Protein 7AKV (pdb70)

GO terms:
  GO:0001869 negative regulation of complement activation, lectin pathway (P, IDA)
  GO:0004867 serine-type endopeptidase inhibitor activity (F, IDA)
  GO:0005576 extracellular region (C, EXP)
  GO:0005515 protein binding (F, IPI)
  GO:0008015 blood circulation (P, TAS)
  GO:0005576 extracellular region (C, TAS)
  GO:0005788 endoplasmic reticulum lumen (C, TAS)
  GO:0031093 platelet alpha granule lumen (C, TAS)
  GO:0031012 extracellular matrix (C, HDA)
  GO:0070062 extracellular exosome (C, HDA)
  GO:0072562 blood microparticle (C, HDA)
  GO:0005576 extracellular region (C, HDA)

Secondary structure (P-SEA, 3-state):
cccccccccccccccccaaaaaaaaaaaaaaaaaaaaaaccccccccccaaaaaaaaaaaaaacccaaaaaaaaaacccccccaaaaaaaaaccccbbbbbbbbbcccbbbbaaaaaaaaacccccbbbbccccaaaaaaaaaaaaaaaccccccccccccccccccccbbbbbccccccccccccbbbbbbbccccccbbbbbbbccccccccccccccbbbbbbbbccbbbbbbbbcccccccaaaaaaaccaaaaaaaaaaaaaccccccbbbbcbbbbbbbbcaaaaaaaacccccccccccccccccccccccbbbbbbbbbbcccccccccccccccccccbbbbbccbbbbbbbccccccccccccccccc/cccbbbbbcccccccccccccccccccbbbbbccccccccccccccccbbbbbcbbbcccccccccccbbbbcccccbbbbbbcccccccccccccccccccbbbbbbcccbbbbbccccccbbbcccbbbbbcccbbbbbcccccccccccbbbbbbccbbbbbbcccccccccccccbbbbccccccccccccccbbbccccbbbbbccccccccccccccbbbccbbbbbbccccccccccccccbbbcccbbbbccbbbbbbbccccccbbbccbbbbbccccccccccccccbbbcccbbbbcccccccccccccccccccbbbbcccccccccccccccccccccccccccccbbbccbbbbcccccccccbbbbbbccbbbbcccccccccccccccccccccccccccccccc

InterPro domains:
  IPR000215 Serpin family [PTHR11461] (145-498)
  IPR023795 Serpin, conserved site [PS00284] (471-481)
  IPR023796 Serpin domain [PF00079] (146-498)
  IPR023796 Serpin domain [SM00093] (151-498)
  IPR036186 Serpin superfamily [SSF56574] (127-498)
  IPR042178 Serpin superfamily, domain 1 [G3DSA:3.30.497.10] (152-439)
  IPR042185 Serpin superfamily, domain 2 [G3DSA:2.30.39.10] (287-498)

Sequence (799 aa):
FCPGPVTLCSDLESHSTEAVLGDALVDFSLKLYHAFSAMKKVETNMAFSPFSIASLLTQVLLGAGENTKTNLESILSYPKDFTCVHQALKGFTTKGVTSVSQIFHSPDLAIRDTFVNASRTLYSSSPRVLSNNSDANLELINTWVAKNTNNKISRLLDSLPSDTRLVLLNAIYLSAKWKTTFDPKKTRMEPFHFKNSVIKVPMMNSKKYPVAHFIDQTLKAKVGQLQLSHNLSLVILVPQNLKHRLEDMEQALSPSVFKAIMEKLEMSKFQPTLLTLPRIKVTTSQDMLSIMEKLEFFDFSYDLNLCGLTEDPDLQVSAMQHQTVLELTETGVEAAAASAISVARTLLVFEVQQPFLFVLWDQQHKFPVFMGRVYDPRGDVAIATTKASEHGINVTGRTAEVRVTGGTIRTSGNQAQGLRVGTENVASVFLQNLIIETSGTGALGVSVHEPQGGGGTRLSMSGTTVRTRGDDSFALQLSGPASATLNDVALETAGQQAPAVVLWQGAQLNAQGLVVQVNGAGVSAIHAQDAGSFTLSGSDITARGLEVVGIYVQEGMQGTLTGTRVTTQGDTAPALQVEDAGTHVSMNGGALSTSGANSPAAWLLAGGSAQFRDTVLRTVGEASHGVDVAAHSEVELAHAQVRADGQGAHGLVVTRSSAMVRAGSLVESTGDGAAALLESGHLTVDGSVVHGHGAAGLEVDGESNVSLLNGARLSSDQPTAIRLIDPRSVLNLDIKDRAQLLGDIAPEAQQPEQARVRVALADGGTWAGRTDGVHTVRLLDRGVWTVTGDSRVAEVKLE

Structure (mmCIF, N/CA/C/O backbone):
data_7AKV
#
_entry.id   7AKV
#
_cell.length_a   1.00
_cell.length_b   1.00
_cell.length_c   1.00
_cell.angle_alpha   90.00
_cell.angle_beta   90.00
_cell.angle_gamma   90.00
#
_symmetry.space_group_name_H-M   'P 1'
#
loop_
_entity.id
_entity.type
_entity.pdbx_description
1 polymer 'Plasma protease C1 inhibitor'
2 polymer Vag8
#
loop_
_atom_site.group_PDB
_atom_site.id
_atom_site.type_symbol
_atom_site.label_atom_id
_atom_site.label_alt_id
_atom_site.label_comp_id
_atom_site.label_asym_id
_atom_site.label_entity_id
_atom_site.label_seq_id
_atom_site.pdbx_PDB_ins_code
_atom_site.Cartn_x
_atom_site.Cartn_y
_atom_site.Cartn_z
_atom_site.occupancy
_atom_site.B_iso_or_equiv
_atom_site.auth_seq_id
_atom_site.auth_comp_id
_atom_site.auth_asym_id
_atom_site.auth_atom_id
_atom_site.pdbx_PDB_model_num
ATOM 1 N N . PHE A 1 25 ? 130.79726 96.43524 93.60458 1.000 156.86753 122 PHE A N 1
ATOM 2 C CA . PHE A 1 25 ? 130.17726 97.74624 93.75158 1.000 156.86753 122 PHE A CA 1
ATOM 3 C C . PHE A 1 25 ? 131.06626 98.75824 94.46158 1.000 156.86753 122 PHE A C 1
ATOM 4 O O . PHE A 1 25 ? 131.80326 98.42324 95.38758 1.000 156.86753 122 PHE A O 1
ATOM 12 N N . CYS A 1 26 ? 130.98226 100.00324 94.00858 1.000 159.61270 123 CYS A N 1
ATOM 13 C CA . CYS A 1 26 ? 131.50626 101.16624 94.70058 1.000 159.61270 123 CYS A CA 1
ATOM 14 C C . CYS A 1 26 ? 130.45226 102.26024 94.67758 1.000 159.61270 123 CYS A C 1
ATOM 15 O O . CYS A 1 26 ? 129.68826 102.36524 93.71258 1.000 159.61270 123 CYS A O 1
ATOM 18 N N . PRO A 1 27 ? 130.37626 103.08124 95.73058 1.000 158.64988 124 PRO A N 1
ATOM 19 C CA . PRO A 1 27 ? 129.38126 104.16124 95.75658 1.000 158.64988 124 PRO A CA 1
ATOM 20 C C . PRO A 1 27 ? 129.26926 104.89524 94.43058 1.000 158.64988 124 PRO A C 1
ATOM 21 O O . PRO A 1 27 ? 130.27926 105.19724 93.78858 1.000 158.64988 124 PRO A O 1
ATOM 25 N N . GLY A 1 28 ? 128.03926 105.17324 94.00958 1.000 160.52423 125 GLY A N 1
ATOM 26 C CA . GLY A 1 28 ? 127.79826 105.82524 92.74758 1.000 160.52423 125 GLY A CA 1
ATOM 27 C C . GLY A 1 28 ? 128.14926 107.29524 92.79458 1.000 160.52423 125 GLY A C 1
ATOM 28 O O . GLY A 1 28 ? 128.33926 107.87824 93.86658 1.000 160.52423 125 GLY A O 1
ATOM 29 N N . PRO A 1 29 ? 128.24926 107.92524 91.62558 1.000 163.13457 126 PRO A N 1
ATOM 30 C CA . PRO A 1 29 ? 128.51226 109.36624 91.59758 1.000 163.13457 126 PRO A CA 1
ATOM 31 C C . PRO A 1 29 ? 127.44526 110.11424 92.37958 1.000 163.13457 126 PRO A C 1
ATOM 32 O O . PRO A 1 29 ? 126.25326 109.81924 92.27958 1.000 163.13457 126 PRO A O 1
ATOM 36 N N . VAL A 1 30 ? 127.89026 111.09524 93.16658 1.000 163.02556 127 VAL A N 1
ATOM 37 C CA . VAL A 1 30 ? 126.97126 111.80824 94.03958 1.000 163.02556 127 VAL A CA 1
ATOM 38 C C . VAL A 1 30 ? 125.93826 112.56424 93.21158 1.000 163.02556 127 VAL A C 1
ATOM 39 O O . VAL A 1 30 ? 126.20426 113.00224 92.08558 1.000 163.02556 127 VAL A O 1
ATOM 43 N N . THR A 1 31 ? 124.74526 112.71024 93.77658 1.000 169.97707 128 THR A N 1
ATOM 44 C CA . THR A 1 31 ? 123.67526 113.48724 93.17158 1.000 169.97707 128 THR A CA 1
ATOM 45 C C . THR A 1 31 ? 123.54426 114.80924 93.91058 1.000 169.97707 128 THR A C 1
ATOM 46 O O . THR A 1 31 ? 123.44226 114.83024 95.14158 1.000 169.97707 128 THR A O 1
ATOM 50 N N . LEU A 1 32 ? 123.54826 115.90624 93.16158 1.000 169.71891 129 LEU A N 1
ATOM 51 C CA . LEU A 1 32 ? 123.39226 117.23124 93.75358 1.000 169.71891 129 LEU A CA 1
ATOM 52 C C . LEU A 1 32 ? 121.95726 117.36924 94.23858 1.000 169.71891 129 LEU A C 1
ATOM 53 O O . LEU A 1 32 ? 121.04426 117.63824 93.45558 1.000 169.71891 129 LEU A O 1
ATOM 58 N N . CYS A 1 33 ? 121.75226 117.18224 95.53858 1.000 171.64359 130 CYS A N 1
ATOM 59 C CA . CYS A 1 33 ? 120.40526 117.20724 96.08658 1.000 171.64359 130 CYS A CA 1
ATOM 60 C C . CYS A 1 33 ? 119.76826 118.57524 95.88058 1.000 171.64359 130 CYS A C 1
ATOM 61 O O . CYS A 1 33 ? 120.45126 119.59924 95.78858 1.000 171.64359 130 CYS A O 1
ATOM 64 N N . SER A 1 34 ? 118.44026 118.58324 95.81058 1.000 170.09258 131 SER A N 1
ATOM 65 C CA . SER A 1 34 ? 117.71026 119.82324 95.60558 1.000 170.09258 131 SER A CA 1
ATOM 66 C C . SER A 1 34 ? 117.96526 120.79024 96.75558 1.000 170.09258 131 SER A C 1
ATOM 67 O O . SER A 1 34 ? 118.15326 120.38924 97.90758 1.000 170.09258 131 SER A O 1
ATOM 70 N N . ASP A 1 35 ? 117.96626 122.08424 96.42858 1.000 166.41709 132 ASP A N 1
ATOM 71 C CA . ASP A 1 35 ? 118.18726 123.12324 97.42658 1.000 166.41709 132 ASP A CA 1
ATOM 72 C C . ASP A 1 35 ? 117.17826 123.05724 98.56758 1.000 166.41709 132 ASP A C 1
ATOM 73 O O . ASP A 1 35 ? 117.36426 123.74224 99.57958 1.000 166.41709 132 ASP A O 1
ATOM 78 N N . LEU A 1 36 ? 116.12226 122.25024 98.43558 1.000 161.47021 133 LEU A N 1
ATOM 79 C CA . LEU A 1 36 ? 115.15426 122.10224 99.51658 1.000 161.47021 133 LEU A CA 1
ATOM 80 C C . LEU A 1 36 ? 115.83726 121.70724 100.81858 1.000 161.47021 133 LEU A C 1
ATOM 81 O O . LEU A 1 36 ? 115.72226 122.40224 101.83358 1.000 161.47021 133 LEU A O 1
ATOM 86 N N . GLU A 1 37 ? 116.55926 120.59124 100.80558 1.000 156.88026 134 GLU A N 1
ATOM 87 C CA . GLU A 1 37 ? 117.24626 120.12824 102.00058 1.000 156.88026 134 GLU A CA 1
ATOM 88 C C . GLU A 1 37 ? 118.55726 120.85924 102.24058 1.000 156.88026 134 GLU A C 1
ATOM 89 O O . GLU A 1 37 ? 119.24026 120.56324 103.22658 1.000 156.88026 134 GLU A O 1
ATOM 95 N N . SER A 1 38 ? 118.92326 121.80024 101.36758 1.000 157.79475 135 SER A N 1
ATOM 96 C CA . SER A 1 38 ? 120.17126 122.53224 101.54658 1.000 157.79475 135 SER A CA 1
ATOM 97 C C . SER A 1 38 ? 120.21926 123.22724 102.90058 1.000 157.79475 135 SER A C 1
ATOM 98 O O . SER A 1 38 ? 121.29126 123.36924 103.49858 1.000 157.79475 135 SER A O 1
ATOM 101 N N . HIS A 1 39 ? 119.06826 123.67124 103.39958 1.000 151.30794 136 HIS A N 1
ATOM 102 C CA . HIS A 1 39 ? 118.99626 124.32424 104.69658 1.000 151.30794 136 HIS A CA 1
ATOM 103 C C . HIS A 1 39 ? 118.12226 123.58124 105.69258 1.000 151.30794 136 HIS A C 1
ATOM 104 O O . HIS A 1 39 ? 118.06126 123.98524 106.85958 1.000 151.30794 136 HIS A O 1
ATOM 111 N N . SER A 1 40 ? 117.44126 122.51324 105.27258 1.000 147.73299 137 SER A N 1
ATOM 112 C CA . SER A 1 40 ? 116.69726 121.68624 106.21358 1.000 147.73299 137 SER A CA 1
ATOM 113 C C . SER A 1 40 ? 117.60926 120.81924 107.06458 1.000 147.73299 137 SER A C 1
ATOM 114 O O . SER A 1 40 ? 117.13826 120.21124 108.03158 1.000 147.73299 137 SER A O 1
ATOM 117 N N . THR A 1 41 ? 118.89326 120.74724 106.72558 1.000 138.38000 138 THR A N 1
ATOM 118 C CA . THR A 1 41 ? 119.85926 119.93824 107.45258 1.000 138.38000 138 THR A CA 1
ATOM 119 C C . THR A 1 41 ? 120.77026 120.75724 108.34858 1.000 138.38000 138 THR A C 1
ATOM 120 O O . THR A 1 41 ? 121.24426 120.24124 109.36658 1.000 138.38000 138 THR A O 1
ATOM 124 N N . GLU A 1 42 ? 121.02126 122.01724 107.99258 1.000 134.68688 139 GLU A N 1
ATOM 125 C CA . GLU A 1 42 ? 121.99926 122.84524 108.68758 1.000 134.68688 139 GLU A CA 1
ATOM 126 C C . GLU A 1 42 ? 121.85726 122.73924 110.19958 1.000 134.68688 139 GLU A C 1
ATOM 127 O O . GLU A 1 42 ? 122.85026 122.83324 110.92458 1.000 134.68688 139 GLU A O 1
ATOM 133 N N . ALA A 1 43 ? 120.63426 122.53424 110.68758 1.000 131.67489 140 ALA A N 1
ATOM 134 C CA . ALA A 1 43 ? 120.44726 122.27524 112.11058 1.000 131.67489 140 ALA A CA 1
ATOM 135 C C . ALA A 1 43 ? 121.10026 120.96024 112.51658 1.000 131.67489 140 ALA A C 1
ATOM 136 O O . ALA A 1 43 ? 121.87926 120.90524 113.47958 1.000 131.67489 140 ALA A O 1
ATOM 138 N N . VAL A 1 44 ? 120.77926 119.88424 111.79858 1.000 125.74136 141 VAL A N 1
ATOM 139 C CA . VAL A 1 44 ? 121.37726 118.59024 112.09958 1.000 125.74136 141 VAL A CA 1
ATOM 140 C C . VAL A 1 44 ? 122.88426 118.65524 111.91058 1.000 125.74136 141 VAL A C 1
ATOM 141 O O . VAL A 1 44 ? 123.64926 118.06624 112.68358 1.000 125.74136 141 VAL A O 1
ATOM 145 N N . LEU A 1 45 ? 123.33726 119.37124 110.88158 1.000 124.92338 142 LEU A N 1
ATOM 146 C CA . LEU A 1 45 ? 124.77226 119.50524 110.66958 1.000 124.92338 142 LEU A CA 1
ATOM 147 C C . LEU A 1 45 ? 125.43326 120.21024 111.84258 1.000 124.92338 142 LEU A C 1
ATOM 148 O O . LEU A 1 45 ? 126.49626 119.79024 112.30558 1.000 124.92338 142 LEU A O 1
ATOM 153 N N . GLY A 1 46 ? 124.82326 121.28924 112.33358 1.000 124.45839 143 GLY A N 1
ATOM 154 C CA . GLY A 1 46 ? 125.38726 121.98624 113.47658 1.000 124.45839 143 GLY A CA 1
ATOM 155 C C . GLY A 1 46 ? 125.45026 121.11724 114.71658 1.000 124.45839 143 GLY A C 1
ATOM 156 O O . GLY A 1 46 ? 126.45626 121.10924 115.43358 1.000 124.45839 143 GLY A O 1
ATOM 157 N N . ASP A 1 47 ? 124.37626 120.37724 114.99558 1.000 127.55903 144 ASP A N 1
ATOM 158 C CA . ASP A 1 47 ? 124.39026 119.52424 116.18058 1.000 127.55903 144 ASP A CA 1
ATOM 159 C C . ASP A 1 47 ? 125.44526 118.43224 116.05558 1.000 127.55903 144 ASP A C 1
ATOM 160 O O . ASP A 1 47 ? 126.16326 118.13024 117.01958 1.000 127.55903 144 ASP A O 1
ATOM 165 N N . ALA A 1 48 ? 125.56526 117.83724 114.86658 1.000 124.04881 145 ALA A N 1
ATOM 166 C CA . ALA A 1 48 ? 126.59526 116.83124 114.65058 1.000 124.04881 145 ALA A CA 1
ATOM 167 C C . ALA A 1 48 ? 127.98226 117.43124 114.81158 1.000 124.04881 145 ALA A C 1
ATOM 168 O O . ALA A 1 48 ? 128.87826 116.79624 115.37458 1.000 124.04881 145 ALA A O 1
ATOM 170 N N . LEU A 1 49 ? 128.18126 118.65124 114.30958 1.000 116.99616 146 LEU A N 1
ATOM 171 C CA . LEU A 1 49 ? 129.46826 119.31624 114.46658 1.000 116.99616 146 LEU A CA 1
ATOM 172 C C . LEU A 1 49 ? 129.79826 119.51324 115.93558 1.000 116.99616 146 LEU A C 1
ATOM 173 O O . LEU A 1 49 ? 130.93526 119.29824 116.35958 1.000 116.99616 146 LEU A O 1
ATOM 178 N N . VAL A 1 50 ? 128.81526 119.93524 116.72958 1.000 115.86789 147 VAL A N 1
ATOM 179 C CA . VAL A 1 50 ? 129.07026 120.15224 118.15058 1.000 115.86789 147 VAL A CA 1
ATOM 180 C C . VAL A 1 50 ? 129.43526 118.83924 118.83558 1.000 115.86789 147 VAL A C 1
ATOM 181 O O . VAL A 1 50 ? 130.39026 118.77224 119.62558 1.000 115.86789 147 VAL A O 1
ATOM 185 N N . ASP A 1 51 ? 128.68626 117.77524 118.54358 1.000 120.43794 148 ASP A N 1
ATOM 186 C CA . ASP A 1 51 ? 128.99226 116.47824 119.14158 1.000 120.43794 148 ASP A CA 1
ATOM 187 C C . ASP A 1 51 ? 130.39426 116.01324 118.75658 1.000 120.43794 148 ASP A C 1
ATOM 188 O O . ASP A 1 51 ? 131.17826 115.56724 119.60758 1.000 120.43794 148 ASP A O 1
ATOM 193 N N . PHE A 1 52 ? 130.72326 116.11224 117.46758 1.000 117.82872 149 PHE A N 1
ATOM 194 C CA . PHE A 1 52 ? 132.04326 115.71524 116.99858 1.000 117.82872 149 PHE A CA 1
ATOM 195 C C . PHE A 1 52 ? 133.13026 116.55624 117.64358 1.000 117.82872 149 PHE A C 1
ATOM 196 O O . PHE A 1 52 ? 134.20626 116.04724 117.96758 1.000 117.82872 149 PHE A O 1
ATOM 204 N N . SER A 1 53 ? 132.88126 117.85324 117.80858 1.000 110.75744 150 SER A N 1
ATOM 205 C CA . SER A 1 53 ? 133.87526 118.71724 118.42658 1.000 110.75744 150 SER A CA 1
ATOM 206 C C . SER A 1 53 ? 134.14026 118.29424 119.86058 1.000 110.75744 150 SER A C 1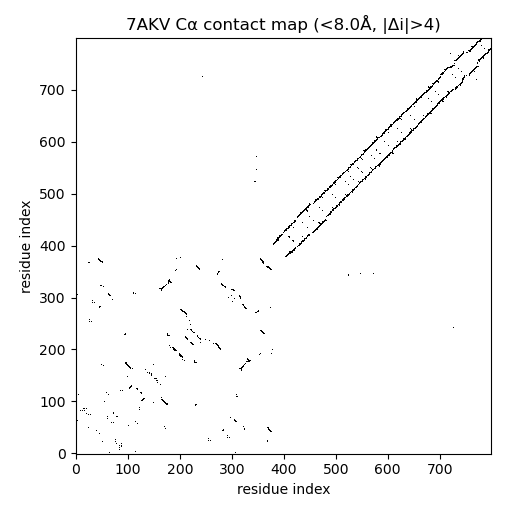
ATOM 207 O O . SER A 1 53 ? 135.29226 118.26124 120.29858 1.000 110.75744 150 SER A O 1
ATOM 210 N N . LEU A 1 54 ? 133.08926 117.94424 120.60258 1.000 116.13912 151 LEU A N 1
ATOM 211 C CA . LEU A 1 54 ? 133.29926 117.45224 121.96258 1.000 116.13912 151 LEU A CA 1
ATOM 212 C C . LEU A 1 54 ? 134.10626 116.15724 121.96458 1.000 116.13912 151 LEU A C 1
ATOM 213 O O . LEU A 1 54 ? 135.06426 116.00624 122.73558 1.000 116.13912 151 LEU A O 1
ATOM 218 N N . LYS A 1 55 ? 133.73326 115.20824 121.10258 1.000 115.13024 152 LYS A N 1
ATOM 219 C CA . LYS A 1 55 ? 134.45826 113.93924 121.05258 1.000 115.13024 152 LYS A CA 1
ATOM 220 C C . LYS A 1 55 ? 135.93226 114.16124 120.72958 1.000 115.13024 152 LYS A C 1
ATOM 221 O O . LYS A 1 55 ? 136.82626 113.60924 121.38758 1.000 115.13024 152 LYS A O 1
ATOM 227 N N . LEU A 1 56 ? 136.19926 114.97024 119.70758 1.000 116.61642 153 LEU A N 1
ATOM 228 C CA . LEU A 1 56 ? 137.56626 115.20624 119.27158 1.000 116.61642 153 LEU A CA 1
ATOM 229 C C . LEU A 1 56 ? 138.35126 115.96924 120.32558 1.000 116.61642 153 LEU A C 1
ATOM 230 O O . LEU A 1 56 ? 139.54726 115.72924 120.50658 1.000 116.61642 153 LEU A O 1
ATOM 235 N N . TYR A 1 57 ? 137.70326 116.90424 121.02258 1.000 114.99817 154 TYR A N 1
ATOM 236 C CA . TYR A 1 57 ? 138.36826 117.56924 122.13258 1.000 114.99817 154 TYR A CA 1
ATOM 237 C C . TYR A 1 57 ? 138.77726 116.57124 123.19858 1.000 114.99817 154 TYR A C 1
ATOM 238 O O . TYR A 1 57 ? 139.87126 116.67224 123.76458 1.000 114.99817 154 TYR A O 1
ATOM 247 N N . HIS A 1 58 ? 137.89826 115.62524 123.52258 1.000 120.36218 155 HIS A N 1
ATOM 248 C CA . HIS A 1 58 ? 138.27126 114.63824 124.52758 1.000 120.36218 155 HIS A CA 1
ATOM 249 C C . HIS A 1 58 ? 139.46526 113.82024 124.05958 1.000 120.36218 155 HIS A C 1
ATOM 250 O O . HIS A 1 58 ? 140.41726 113.59724 124.81958 1.000 120.36218 155 HIS A O 1
ATOM 257 N N . ALA A 1 59 ? 139.45226 113.39924 122.79458 1.000 122.26462 156 ALA A N 1
ATOM 258 C CA . ALA A 1 59 ? 140.59326 112.66324 122.25658 1.000 122.26462 156 ALA A CA 1
ATOM 259 C C . ALA A 1 59 ? 141.87826 113.48324 122.35858 1.000 122.26462 156 ALA A C 1
ATOM 260 O O . ALA A 1 59 ? 142.91526 112.98424 122.81458 1.000 122.26462 156 ALA A O 1
ATOM 262 N N . PHE A 1 60 ? 141.83026 114.74724 121.93358 1.000 116.10857 157 PHE A N 1
ATOM 263 C CA . PHE A 1 60 ? 143.01726 115.59724 121.97258 1.000 116.10857 157 PHE A CA 1
ATOM 264 C C . PHE A 1 60 ? 143.52626 115.76324 123.39558 1.000 116.10857 157 PHE A C 1
ATOM 265 O O . PHE A 1 60 ? 144.71226 115.55324 123.67258 1.000 116.10857 157 PHE A O 1
ATOM 273 N N . SER A 1 61 ? 142.63926 116.14924 124.31458 1.000 117.81492 158 SER A N 1
ATOM 274 C CA . SER A 1 61 ? 143.03526 116.29724 125.70858 1.000 117.81492 158 SER A CA 1
ATOM 275 C C . SER A 1 61 ? 143.64326 115.01224 126.24258 1.000 117.81492 158 SER A C 1
ATOM 276 O O . SER A 1 61 ? 144.51226 115.05324 127.12058 1.000 117.81492 158 SER A O 1
ATOM 279 N N . ALA A 1 62 ? 143.20226 113.86424 125.73058 1.000 124.18656 159 ALA A N 1
ATOM 280 C CA . ALA A 1 62 ? 143.89026 112.61724 126.03458 1.000 124.18656 159 ALA A CA 1
ATOM 281 C C . ALA A 1 62 ? 145.32326 112.64924 125.51758 1.000 124.18656 159 ALA A C 1
ATOM 282 O O . ALA A 1 62 ? 146.28226 112.55424 126.29158 1.000 124.18656 159 ALA A O 1
ATOM 284 N N . MET A 1 63 ? 145.48726 112.79824 124.20158 1.000 122.81935 160 MET A N 1
ATOM 285 C CA . MET A 1 63 ? 146.80126 112.60924 123.59158 1.000 122.81935 160 MET A CA 1
ATOM 286 C C . MET A 1 63 ? 147.81226 113.63424 124.09258 1.000 122.81935 160 MET A C 1
ATOM 287 O O . MET A 1 63 ? 148.95426 113.28724 124.41458 1.000 122.81935 160 MET A O 1
ATOM 292 N N . LYS A 1 64 ? 147.41726 114.90024 124.16358 1.000 117.59917 161 LYS A N 1
ATOM 293 C CA . LYS A 1 64 ? 148.36526 115.94024 124.52758 1.000 117.59917 161 LYS A CA 1
ATOM 294 C C . LYS A 1 64 ? 148.80826 115.77924 125.97958 1.000 117.59917 161 LYS A C 1
ATOM 295 O O . LYS A 1 64 ? 148.26226 114.98024 126.74558 1.000 117.59917 161 LYS A O 1
ATOM 301 N N . LYS A 1 65 ? 149.81826 116.55924 126.35358 1.000 125.65992 162 LYS A N 1
ATOM 302 C CA . LYS A 1 65 ? 150.31826 116.56324 127.71758 1.000 125.65992 162 LYS A CA 1
ATOM 303 C C . LYS A 1 65 ? 149.37726 117.35424 128.62358 1.000 125.65992 162 LYS A C 1
ATOM 304 O O . LYS A 1 65 ? 148.51526 118.10924 128.16558 1.000 125.65992 162 LYS A O 1
ATOM 310 N N . VAL A 1 66 ? 149.55126 117.17524 129.93358 1.000 128.27386 163 VAL A N 1
ATOM 311 C CA . VAL A 1 66 ? 148.53926 117.62924 130.88558 1.000 128.27386 163 VAL A CA 1
ATOM 312 C C . VAL A 1 66 ? 148.40726 119.14924 130.85358 1.000 128.27386 163 VAL A C 1
ATOM 313 O O . VAL A 1 66 ? 147.34926 119.68924 130.51258 1.000 128.27386 163 VAL A O 1
ATOM 317 N N . GLU A 1 67 ? 149.47626 119.86224 131.19758 1.000 130.47320 164 GLU A N 1
ATOM 318 C CA . GLU A 1 67 ? 149.43326 121.32224 131.25358 1.000 130.47320 164 GLU A CA 1
ATOM 319 C C . GLU A 1 67 ? 150.01826 121.90624 129.96958 1.000 130.47320 164 GLU A C 1
ATOM 320 O O . GLU A 1 67 ? 151.04826 122.58024 129.95658 1.000 130.47320 164 GLU A O 1
ATOM 326 N N . THR A 1 68 ? 149.31926 121.63024 128.87258 1.000 124.82656 165 THR A N 1
ATOM 327 C CA . THR A 1 68 ? 149.72626 122.06924 127.54258 1.000 124.82656 165 THR A CA 1
ATOM 328 C C . THR A 1 68 ? 148.51926 122.68224 126.84958 1.000 124.82656 165 THR A C 1
ATOM 329 O O . THR A 1 68 ? 147.56626 121.97224 126.51558 1.000 124.82656 165 THR A O 1
ATOM 333 N N . ASN A 1 69 ? 148.55526 123.99424 126.63658 1.000 115.11820 166 ASN A N 1
ATOM 334 C CA . ASN A 1 69 ? 147.47826 124.64724 125.90858 1.000 115.11820 166 ASN A CA 1
ATOM 335 C C . ASN A 1 69 ? 147.42126 124.11324 124.48458 1.000 115.11820 166 ASN A C 1
ATOM 336 O O . ASN A 1 69 ? 148.45326 123.86724 123.85558 1.000 115.11820 166 ASN A O 1
ATOM 341 N N . MET A 1 70 ? 146.20626 123.92424 123.97458 1.000 113.68322 167 MET A N 1
ATOM 342 C CA . MET A 1 70 ? 146.02926 123.35624 122.64758 1.000 113.68322 167 MET A CA 1
ATOM 343 C C . MET A 1 70 ? 144.90926 124.08324 121.92458 1.000 113.68322 167 MET A C 1
ATOM 344 O O . MET A 1 70 ? 144.06126 124.73324 122.54058 1.000 113.68322 167 MET A O 1
ATOM 349 N N . ALA A 1 71 ? 144.91526 123.94924 120.60158 1.000 107.63147 168 ALA A N 1
ATOM 350 C CA . ALA A 1 71 ? 143.86626 124.49524 119.75558 1.000 107.63147 168 ALA A CA 1
ATOM 351 C C . ALA A 1 71 ? 143.66526 123.56424 118.57058 1.000 107.63147 168 ALA A C 1
ATOM 352 O O . ALA A 1 71 ? 144.62326 122.96524 118.07558 1.000 107.63147 168 ALA A O 1
ATOM 354 N N . PHE A 1 72 ? 142.42026 123.44024 118.12458 1.000 100.36938 169 PHE A N 1
ATOM 355 C CA . PHE A 1 72 ? 142.11426 122.62724 116.96058 1.000 100.36938 169 PHE A CA 1
ATOM 356 C C . PHE A 1 72 ? 140.82926 123.14424 116.33858 1.000 100.36938 169 PHE A C 1
ATOM 357 O O . PHE A 1 72 ? 140.10526 123.94524 116.93458 1.000 100.36938 169 PHE A O 1
ATOM 365 N N . SER A 1 73 ? 140.54726 122.67324 115.13058 1.000 96.83484 170 SER A N 1
ATOM 366 C CA . SER A 1 73 ? 139.45926 123.20124 114.31158 1.000 96.83484 170 SER A CA 1
ATOM 367 C C . SER A 1 73 ? 138.54226 122.06024 113.90658 1.000 96.83484 170 SER A C 1
ATOM 368 O O . SER A 1 73 ? 138.67826 121.49524 112.81458 1.000 96.83484 170 SER A O 1
ATOM 371 N N . PRO A 1 74 ? 137.59526 121.69324 114.76558 1.000 93.21570 171 PRO A N 1
ATOM 372 C CA . PRO A 1 74 ? 136.63526 120.64824 114.39058 1.000 93.21570 171 PRO A CA 1
ATOM 373 C C . PRO A 1 74 ? 135.99526 120.89524 113.04658 1.000 93.21570 171 PRO A C 1
ATOM 374 O O . PRO A 1 74 ? 135.61526 119.94024 112.36258 1.000 93.21570 171 PRO A O 1
ATOM 378 N N . PHE A 1 75 ? 135.86926 122.15724 112.63958 1.000 99.37604 172 PHE A N 1
ATOM 379 C CA . PHE A 1 75 ? 135.36626 122.45924 111.30558 1.000 99.37604 172 PHE A CA 1
ATOM 380 C C . PHE A 1 75 ? 136.26226 121.85524 110.23158 1.000 99.37604 172 PHE A C 1
ATOM 381 O O . PHE A 1 75 ? 135.78826 121.15424 109.33058 1.000 99.37604 172 PHE A O 1
ATOM 389 N N . SER A 1 76 ? 137.56926 122.11224 110.31658 1.000 102.54988 173 SER A N 1
ATOM 390 C CA . SER A 1 76 ? 138.48426 121.63124 109.28558 1.000 102.54988 173 SER A CA 1
ATOM 391 C C . SER A 1 76 ? 138.62226 120.11524 109.32358 1.000 102.54988 173 SER A C 1
ATOM 392 O O . SER A 1 76 ? 138.64726 119.46224 108.27258 1.000 102.54988 173 SER A O 1
ATOM 395 N N . ILE A 1 77 ? 138.74126 119.53724 110.51858 1.000 94.70584 174 ILE A N 1
ATOM 396 C CA . ILE A 1 77 ? 138.79326 118.08424 110.62058 1.000 94.70584 174 ILE A CA 1
ATOM 397 C C . ILE A 1 77 ? 137.53526 117.47524 110.02458 1.000 94.70584 174 ILE A C 1
ATOM 398 O O . ILE A 1 77 ? 137.59426 116.48924 109.28158 1.000 94.70584 174 ILE A O 1
ATOM 403 N N . ALA A 1 78 ? 136.37826 118.05124 110.34058 1.000 100.08058 175 ALA A N 1
ATOM 404 C CA . ALA A 1 78 ? 135.13126 117.54524 109.78958 1.000 100.08058 175 ALA A CA 1
ATOM 405 C C . ALA A 1 78 ? 135.13226 117.62924 108.27458 1.000 100.08058 175 ALA A C 1
ATOM 406 O O . ALA A 1 78 ? 134.70726 116.69224 107.59658 1.000 100.08058 175 ALA A O 1
ATOM 408 N N . SER A 1 79 ? 135.59926 118.74924 107.72558 1.000 103.06108 176 SER A N 1
ATOM 409 C CA . SER A 1 79 ? 135.61026 118.90824 106.27558 1.000 103.06108 176 SER A CA 1
ATOM 410 C C . SER A 1 79 ? 136.50326 117.86524 105.61658 1.000 103.06108 176 SER A C 1
ATOM 411 O O . SER A 1 79 ? 136.11926 117.23324 104.62458 1.000 103.06108 176 SER A O 1
ATOM 414 N N . LEU A 1 80 ? 137.70526 117.67224 106.15458 1.000 102.39080 177 LEU A N 1
ATOM 415 C CA . LEU A 1 80 ? 138.62026 116.69924 105.56758 1.000 102.39080 177 LEU A CA 1
ATOM 416 C C . LEU A 1 80 ? 138.06426 115.28524 105.67558 1.000 102.39080 177 LEU A C 1
ATOM 417 O O . LEU A 1 80 ? 138.15926 114.49124 104.72758 1.000 102.39080 177 LEU A O 1
ATOM 422 N N . LEU A 1 81 ? 137.47526 114.94824 106.82258 1.000 103.03260 178 LEU A N 1
ATOM 423 C CA . LEU A 1 81 ? 136.87826 113.62824 106.96458 1.000 103.03260 178 LEU A CA 1
ATOM 424 C C . LEU A 1 81 ? 135.68526 113.45224 106.03558 1.000 103.03260 178 LEU A C 1
ATOM 425 O O . LEU A 1 81 ? 135.44026 112.34524 105.55158 1.000 103.03260 178 LEU A O 1
ATOM 430 N N . THR A 1 82 ? 134.93126 114.51924 105.77858 1.000 106.33733 179 THR A N 1
ATOM 431 C CA . THR A 1 82 ? 133.86326 114.44124 104.79158 1.000 106.33733 179 THR A CA 1
ATOM 432 C C . THR A 1 82 ? 134.42626 114.18324 103.40458 1.000 106.33733 179 THR A C 1
ATOM 433 O O . THR A 1 82 ? 133.83926 113.43624 102.61658 1.000 106.33733 179 THR A O 1
ATOM 437 N N . GLN A 1 83 ? 135.54226 114.83124 103.07158 1.000 108.39069 180 GLN A N 1
ATOM 438 C CA . GLN A 1 83 ? 136.22126 114.51924 101.81958 1.000 108.39069 180 GLN A CA 1
ATOM 439 C C . GLN A 1 83 ? 136.51626 113.02924 101.73658 1.000 108.39069 180 GLN A C 1
ATOM 440 O O . GLN A 1 83 ? 136.19026 112.36324 100.74458 1.000 108.39069 180 GLN A O 1
ATOM 446 N N . VAL A 1 84 ? 137.11926 112.48724 102.79058 1.000 107.11658 181 VAL A N 1
ATOM 447 C CA . VAL A 1 84 ? 137.42326 111.05924 102.81658 1.000 107.11658 181 VAL A CA 1
ATOM 448 C C . VAL A 1 84 ? 136.15326 110.24524 102.60358 1.000 107.11658 181 VAL A C 1
ATOM 449 O O . VAL A 1 84 ? 136.11526 109.31824 101.78658 1.000 107.11658 181 VAL A O 1
ATOM 453 N N . LEU A 1 85 ? 135.09326 110.58724 103.33558 1.000 114.35194 182 LEU A N 1
ATOM 454 C CA . LEU A 1 85 ? 133.82526 109.87924 103.20358 1.000 114.35194 182 LEU A CA 1
ATOM 455 C C . LEU A 1 85 ? 133.35626 109.86924 101.75758 1.000 114.35194 182 LEU A C 1
ATOM 456 O O . LEU A 1 85 ? 133.04826 108.81224 101.19658 1.000 114.35194 182 LEU A O 1
ATOM 461 N N . LEU A 1 86 ? 133.29326 111.04624 101.13858 1.000 114.50712 183 LEU A N 1
ATOM 462 C CA . LEU A 1 86 ? 132.93326 111.11824 99.73058 1.000 114.50712 183 LEU A CA 1
ATOM 463 C C . LEU A 1 86 ? 133.81226 110.19924 98.90358 1.000 114.50712 183 LEU A C 1
ATOM 464 O O . LEU A 1 86 ? 133.35426 109.62824 97.90858 1.000 114.50712 183 LEU A O 1
ATOM 469 N N . GLY A 1 87 ? 135.07026 110.04424 99.29558 1.000 122.46540 184 GLY A N 1
ATOM 470 C CA . GLY A 1 87 ? 135.90326 109.02124 98.70858 1.000 122.46540 184 GLY A CA 1
ATOM 471 C C . GLY A 1 87 ? 135.85926 107.68924 99.41758 1.000 122.46540 184 GLY A C 1
ATOM 472 O O . GLY A 1 87 ? 136.57626 106.76224 99.02858 1.000 122.46540 184 GLY A O 1
ATOM 473 N N . ALA A 1 88 ? 135.02726 107.56024 100.44658 1.000 128.73512 185 ALA A N 1
ATOM 474 C CA . ALA A 1 88 ? 135.02426 106.36524 101.27358 1.000 128.73512 185 ALA A CA 1
ATOM 475 C C . ALA A 1 88 ? 134.34926 105.19624 100.56258 1.000 128.73512 185 ALA A C 1
ATOM 476 O O . ALA A 1 88 ? 133.66226 105.35424 99.55058 1.000 128.73512 185 ALA A O 1
ATOM 478 N N . GLY A 1 89 ? 134.56126 104.00424 101.11758 1.000 141.88035 186 GLY A N 1
ATOM 479 C CA . GLY A 1 89 ? 133.91526 102.79824 100.63758 1.000 141.88035 186 GLY A CA 1
ATOM 480 C C . GLY A 1 89 ? 132.57426 102.57424 101.30358 1.000 141.88035 186 GLY A C 1
ATOM 481 O O . GLY A 1 89 ? 131.71826 103.46324 101.28558 1.000 141.88035 186 GLY A O 1
ATOM 482 N N . GLU A 1 90 ? 132.37126 101.39524 101.89458 1.000 144.65302 187 GLU A N 1
ATOM 483 C CA . GLU A 1 90 ? 131.12226 101.08124 102.57758 1.000 144.65302 187 GLU A CA 1
ATOM 484 C C . GLU A 1 90 ? 131.31026 100.89924 104.07858 1.000 144.65302 187 GLU A C 1
ATOM 485 O O . GLU A 1 90 ? 130.68226 101.60624 104.87258 1.000 144.65302 187 GLU A O 1
ATOM 491 N N . ASN A 1 91 ? 132.16926 99.97024 104.49758 1.000 132.18862 188 ASN A N 1
ATOM 492 C CA . ASN A 1 91 ? 132.35426 99.74924 105.92658 1.000 132.18862 188 ASN A CA 1
ATOM 493 C C . ASN A 1 91 ? 133.00926 100.95724 106.58158 1.000 132.18862 188 ASN A C 1
ATOM 494 O O . ASN A 1 91 ? 132.51026 101.48024 107.58658 1.000 132.18862 188 ASN A O 1
ATOM 499 N N . THR A 1 92 ? 134.12626 101.42224 106.01758 1.000 135.17333 189 THR A N 1
ATOM 500 C CA . THR A 1 92 ? 134.74026 102.64824 106.51258 1.000 135.17333 189 THR A CA 1
ATOM 501 C C . THR A 1 92 ? 133.78426 103.82024 106.36658 1.000 135.17333 189 THR A C 1
ATOM 502 O O . THR A 1 92 ? 133.77026 104.73124 107.20258 1.000 135.17333 189 THR A O 1
ATOM 506 N N . LYS A 1 93 ? 132.99126 103.82524 105.29558 1.000 130.69272 190 LYS A N 1
ATOM 507 C CA . LYS A 1 93 ? 131.94126 104.82324 105.15658 1.000 130.69272 190 LYS A CA 1
ATOM 508 C C . LYS A 1 93 ? 131.10726 104.89424 106.42758 1.000 130.69272 190 LYS A C 1
ATOM 509 O O . LYS A 1 93 ? 130.98226 105.95224 107.04958 1.000 130.69272 190 LYS A O 1
ATOM 515 N N . THR A 1 94 ? 130.54326 103.75624 106.83658 1.000 130.88809 191 THR A N 1
ATOM 516 C CA . THR A 1 94 ? 129.68826 103.73124 108.01758 1.000 130.88809 191 THR A CA 1
ATOM 517 C C . THR A 1 94 ? 130.45626 104.11824 109.27558 1.000 130.88809 191 THR A C 1
ATOM 518 O O . THR A 1 94 ? 129.94126 104.85424 110.12558 1.000 130.88809 191 THR A O 1
ATOM 522 N N . ASN A 1 95 ? 131.68126 103.61324 109.42558 1.000 129.65701 192 ASN A N 1
ATOM 523 C CA . ASN A 1 95 ? 132.45026 103.92224 110.62858 1.000 129.65701 192 ASN A CA 1
ATOM 524 C C . ASN A 1 95 ? 132.67626 105.42124 110.76058 1.000 129.65701 192 ASN A C 1
ATOM 525 O O . ASN A 1 95 ? 132.38526 106.01824 111.80358 1.000 129.65701 192 ASN A O 1
ATOM 530 N N . LEU A 1 96 ? 133.19626 106.04924 109.70758 1.000 125.43647 193 LEU A N 1
ATOM 531 C CA . LEU A 1 96 ? 133.44126 107.48324 109.75658 1.000 125.43647 193 LEU A CA 1
ATOM 532 C C . LEU A 1 96 ? 132.14126 108.26424 109.87158 1.000 125.43647 193 LEU A C 1
ATOM 533 O O . LEU A 1 96 ? 132.11326 109.33324 110.49058 1.000 125.43647 193 LEU A O 1
ATOM 538 N N . GLU A 1 97 ? 131.05926 107.74724 109.28958 1.000 129.72172 194 GLU A N 1
ATOM 539 C CA . GLU A 1 97 ? 129.76126 108.39024 109.42958 1.000 129.72172 194 GLU A CA 1
ATOM 540 C C . GLU A 1 97 ? 129.35626 108.46024 110.89358 1.000 129.72172 194 GLU A C 1
ATOM 541 O O . GLU A 1 97 ? 128.92926 109.50924 111.38858 1.000 129.72172 194 GLU A O 1
ATOM 547 N N . SER A 1 98 ? 129.48826 107.34124 111.60258 1.000 127.27801 195 SER A N 1
ATOM 548 C CA . SER A 1 98 ? 129.20126 107.33424 113.03158 1.000 127.27801 195 SER A CA 1
ATOM 549 C C . SER A 1 98 ? 130.14426 108.26324 113.78458 1.000 127.27801 195 SER A C 1
ATOM 550 O O . SER A 1 98 ? 129.72226 108.98524 114.69458 1.000 127.27801 195 SER A O 1
ATOM 553 N N . ILE A 1 99 ? 131.42626 108.25924 113.41658 1.000 124.17659 196 ILE A N 1
ATOM 554 C CA . ILE A 1 99 ? 132.40226 109.08424 114.12558 1.000 124.17659 196 ILE A CA 1
ATOM 555 C C . ILE A 1 99 ? 132.02726 110.55624 114.02158 1.000 124.17659 196 ILE A C 1
ATOM 556 O O . ILE A 1 99 ? 132.03526 111.29124 115.01558 1.000 124.17659 196 ILE A O 1
ATOM 561 N N . LEU A 1 100 ? 131.69126 111.00824 112.81458 1.000 120.96948 197 LEU A N 1
ATOM 562 C CA . LEU A 1 100 ? 131.24426 112.38124 112.62958 1.000 120.96948 197 LEU A CA 1
ATOM 563 C C . LEU A 1 100 ? 129.85026 112.62324 113.18458 1.000 120.96948 197 LEU A C 1
ATOM 564 O O . LEU A 1 100 ? 129.43126 113.78124 113.27358 1.000 120.96948 197 LEU A O 1
ATOM 569 N N . SER A 1 101 ? 129.13026 111.56924 113.56458 1.000 126.91502 198 SER A N 1
ATOM 570 C CA . SER A 1 101 ? 127.77026 111.69224 114.07858 1.000 126.91502 198 SER A CA 1
ATOM 571 C C . SER A 1 101 ? 126.84626 112.30824 113.02658 1.000 126.91502 198 SER A C 1
ATOM 572 O O . SER A 1 101 ? 126.25226 113.36924 113.22158 1.000 126.91502 198 SER A O 1
ATOM 575 N N . TYR A 1 102 ? 126.73826 111.61824 111.89958 1.000 122.32913 199 TYR A N 1
ATOM 576 C CA . TYR A 1 102 ? 125.90826 112.04524 110.78758 1.000 122.32913 199 TYR A CA 1
ATOM 577 C C . TYR A 1 102 ? 124.75826 111.07224 110.57658 1.000 122.32913 199 TYR A C 1
ATOM 578 O O . TYR A 1 102 ? 124.89126 109.87024 110.83458 1.000 122.32913 199 TYR A O 1
ATOM 587 N N . PRO A 1 103 ? 123.61526 111.55624 110.10858 1.000 121.61292 200 PRO A N 1
ATOM 588 C CA . PRO A 1 103 ? 122.52326 110.66224 109.72358 1.000 121.61292 200 PRO A CA 1
ATOM 589 C C . PRO A 1 103 ? 122.79726 109.99524 108.38258 1.000 121.61292 200 PRO A C 1
ATOM 590 O O . PRO A 1 103 ? 123.52426 110.50924 107.53258 1.000 121.61292 200 PRO A O 1
ATOM 594 N N . LYS A 1 104 ? 122.17426 108.83624 108.20058 1.000 123.96218 201 LYS A N 1
ATOM 595 C CA . LYS A 1 104 ? 122.40526 108.05324 106.99658 1.000 123.96218 201 LYS A CA 1
ATOM 596 C C . LYS A 1 104 ? 121.77626 108.73424 105.78858 1.000 123.96218 201 LYS A C 1
ATOM 597 O O . LYS A 1 104 ? 120.68926 109.31124 105.87458 1.000 123.96218 201 LYS A O 1
ATOM 603 N N . ASP A 1 105 ? 122.47126 108.66324 104.65258 1.000 128.48279 202 ASP A N 1
ATOM 604 C CA . ASP A 1 105 ? 122.06026 109.36524 103.43958 1.000 128.48279 202 ASP A CA 1
ATOM 605 C C . ASP A 1 105 ? 122.15326 110.87624 103.61258 1.000 128.48279 202 ASP A C 1
ATOM 606 O O . ASP A 1 105 ? 121.37226 111.63124 103.02858 1.000 128.48279 202 ASP A O 1
ATOM 611 N N . PHE A 1 106 ? 123.11526 111.32624 104.41558 1.000 124.71305 203 PHE A N 1
ATOM 612 C CA . PHE A 1 106 ? 123.30326 112.74824 104.69358 1.000 124.71305 203 PHE A CA 1
ATOM 613 C C . PHE A 1 106 ? 124.07026 113.41024 103.54558 1.000 124.71305 203 PHE A C 1
ATOM 614 O O . PHE A 1 106 ? 125.10926 114.04224 103.72258 1.000 124.71305 203 PHE A O 1
ATOM 622 N N . THR A 1 107 ? 123.51926 113.25424 102.34058 1.000 126.98381 204 THR A N 1
ATOM 623 C CA . THR A 1 107 ? 124.23026 113.65924 101.13258 1.000 126.98381 204 THR A CA 1
ATOM 624 C C . THR A 1 107 ? 124.53926 115.15324 101.13758 1.000 126.98381 204 THR A C 1
ATOM 625 O O . THR A 1 107 ? 125.70826 115.56224 101.11858 1.000 126.98381 204 THR A O 1
ATOM 629 N N . CYS A 1 108 ? 123.50026 115.98824 101.20158 1.000 131.99295 205 CYS A N 1
ATOM 630 C CA . CYS A 1 108 ? 123.69326 117.42624 101.06258 1.000 131.99295 205 CYS A CA 1
ATOM 631 C C . CYS A 1 108 ? 124.76026 117.95824 102.00558 1.000 131.99295 205 CYS A C 1
ATOM 632 O O . CYS A 1 108 ? 125.25026 119.07624 101.80258 1.000 131.99295 205 CYS A O 1
ATOM 635 N N . VAL A 1 109 ? 125.14026 117.17724 103.01658 1.000 121.56602 206 VAL A N 1
ATOM 636 C CA . VAL A 1 109 ? 126.18826 117.55724 103.95358 1.000 121.56602 206 VAL A CA 1
ATOM 637 C C . VAL A 1 109 ? 127.34126 118.16324 103.17258 1.000 121.56602 206 VAL A C 1
ATOM 638 O O . VAL A 1 109 ? 127.86326 119.22024 103.54258 1.000 121.56602 206 VAL A O 1
ATOM 642 N N . HIS A 1 110 ? 127.71726 117.52524 102.06358 1.000 116.75076 207 HIS A N 1
ATOM 643 C CA . HIS A 1 110 ? 128.83826 118.03824 101.29058 1.000 116.75076 207 HIS A CA 1
ATOM 644 C C . HIS A 1 110 ? 128.54426 119.47824 100.90758 1.000 116.75076 207 HIS A C 1
ATOM 645 O O . HIS A 1 110 ? 129.19426 120.40424 101.40458 1.000 116.75076 207 HIS A O 1
ATOM 652 N N . GLN A 1 111 ? 127.52326 119.68024 100.07558 1.000 118.12976 208 GLN A N 1
ATOM 653 C CA . GLN A 1 111 ? 127.08226 121.03924 99.79658 1.000 118.12976 208 GLN A CA 1
ATOM 654 C C . GLN A 1 111 ? 126.80526 121.77924 101.09558 1.000 118.12976 208 GLN A C 1
ATOM 655 O O . GLN A 1 111 ? 127.18226 122.94624 101.25258 1.000 118.12976 208 GLN A O 1
ATOM 661 N N . ALA A 1 112 ? 126.18126 121.09624 102.05658 1.000 117.90027 209 ALA A N 1
ATOM 662 C CA . ALA A 1 112 ? 125.90826 121.71224 103.34758 1.000 117.90027 209 ALA A CA 1
ATOM 663 C C . ALA A 1 112 ? 127.18726 122.24524 103.97358 1.000 117.90027 209 ALA A C 1
ATOM 664 O O . ALA A 1 112 ? 127.24126 123.39424 104.42658 1.000 117.90027 209 ALA A O 1
ATOM 666 N N . LEU A 1 113 ? 128.23826 121.42324 103.99758 1.000 114.24964 210 LEU A N 1
ATOM 667 C CA . LEU A 1 113 ? 129.50626 121.88524 104.54758 1.000 114.24964 210 LEU A CA 1
ATOM 668 C C . LEU A 1 113 ? 129.94526 123.17624 103.87858 1.000 114.24964 210 LEU A C 1
ATOM 669 O O . LEU A 1 113 ? 130.40526 124.10824 104.54758 1.000 114.24964 210 LEU A O 1
ATOM 674 N N . LYS A 1 114 ? 129.78626 123.25924 102.55858 1.000 115.84887 211 LYS A N 1
ATOM 675 C CA . LYS A 1 114 ? 130.19326 124.46524 101.85158 1.000 115.84887 211 LYS A CA 1
ATOM 676 C C . LYS A 1 114 ? 129.48626 125.68924 102.41458 1.000 115.84887 211 LYS A C 1
ATOM 677 O O . LYS A 1 114 ? 130.09726 126.75324 102.56758 1.000 115.84887 211 LYS A O 1
ATOM 683 N N . GLY A 1 115 ? 128.20126 125.55624 102.73658 1.000 118.55813 212 GLY A N 1
ATOM 684 C CA . GLY A 1 115 ? 127.48526 126.67324 103.32558 1.000 118.55813 212 GLY A CA 1
ATOM 685 C C . GLY A 1 115 ? 128.12626 127.15524 104.61158 1.000 118.55813 212 GLY A C 1
ATOM 686 O O . GLY A 1 115 ? 128.20326 128.35924 104.86658 1.000 118.55813 212 GLY A O 1
ATOM 687 N N . PHE A 1 116 ? 128.60326 126.22324 105.43658 1.000 117.33795 213 PHE A N 1
ATOM 688 C CA . PHE A 1 116 ? 129.21226 126.60324 106.70258 1.000 117.33795 213 PHE A CA 1
ATOM 689 C C . PHE A 1 116 ? 130.52426 127.35024 106.52058 1.000 117.33795 213 PHE A C 1
ATOM 690 O O . PHE A 1 116 ? 130.92026 128.10024 107.41758 1.000 117.33795 213 PHE A O 1
ATOM 698 N N . THR A 1 117 ? 131.20126 127.17624 105.38758 1.000 114.50727 214 THR A N 1
ATOM 699 C CA . THR A 1 117 ? 132.51226 127.78624 105.20958 1.000 114.50727 214 THR A CA 1
ATOM 700 C C . THR A 1 117 ? 132.43126 129.29324 105.40458 1.000 114.50727 214 THR A C 1
ATOM 701 O O . THR A 1 117 ? 131.82226 130.00024 104.59558 1.000 114.50727 214 THR A O 1
ATOM 705 N N . THR A 1 118 ? 133.04826 129.79224 106.46858 1.000 108.24317 215 THR A N 1
ATOM 706 C CA . THR A 1 118 ? 132.98726 131.20124 106.81558 1.000 108.24317 215 THR A CA 1
ATOM 707 C C . THR A 1 118 ? 134.21426 131.93724 106.29358 1.000 108.24317 215 THR A C 1
ATOM 708 O O . THR A 1 118 ? 135.25626 131.34124 106.01158 1.000 108.24317 215 THR A O 1
ATOM 712 N N . LYS A 1 119 ? 134.07426 133.25524 106.16658 1.000 105.69643 216 LYS A N 1
ATOM 713 C CA . LYS A 1 119 ? 135.13926 134.09724 105.64658 1.000 105.69643 216 LYS A CA 1
ATOM 714 C C . LYS A 1 119 ? 136.14226 134.52624 106.70858 1.000 105.69643 216 LYS A C 1
ATOM 715 O O . LYS A 1 119 ? 137.19926 135.05924 106.35758 1.000 105.69643 216 LYS A O 1
ATOM 721 N N . GLY A 1 120 ? 135.84326 134.30924 107.99058 1.000 101.57224 217 GLY A N 1
ATOM 722 C CA . GLY A 1 120 ? 136.72526 134.78424 109.04058 1.000 101.57224 217 GLY A CA 1
ATOM 723 C C . GLY A 1 120 ? 137.92926 133.91024 109.30458 1.000 101.57224 217 GLY A C 1
ATOM 724 O O . GLY A 1 120 ? 138.92626 134.39724 109.84558 1.000 101.57224 217 GLY A O 1
ATOM 725 N N . VAL A 1 121 ? 137.86626 132.63624 108.92958 1.000 102.94482 218 VAL A N 1
ATOM 726 C CA . VAL A 1 121 ? 138.94926 131.69024 109.15558 1.000 102.94482 218 VAL A CA 1
ATOM 727 C C . VAL A 1 121 ? 139.28326 131.02924 107.82858 1.000 102.94482 218 VAL A C 1
ATOM 728 O O . VAL A 1 121 ? 138.39326 130.49924 107.15458 1.000 102.94482 218 VAL A O 1
ATOM 732 N N . THR A 1 122 ? 140.55626 131.06024 107.45058 1.000 103.08549 219 THR A N 1
ATOM 733 C CA . THR A 1 122 ? 140.98826 130.53424 106.16458 1.000 103.08549 219 THR A CA 1
ATOM 734 C C . THR A 1 122 ? 141.52026 129.12124 106.34458 1.000 103.08549 219 THR A C 1
ATOM 735 O O . THR A 1 122 ? 142.38926 128.88024 107.19158 1.000 103.08549 219 THR A O 1
ATOM 739 N N . SER A 1 123 ? 141.01026 128.20024 105.53358 1.000 105.42141 220 SER A N 1
ATOM 740 C CA . SER A 1 123 ? 141.32526 126.78624 105.63658 1.000 105.42141 220 SER A CA 1
ATOM 741 C C . SER A 1 123 ? 141.94526 126.28424 104.34158 1.000 105.42141 220 SER A C 1
ATOM 742 O O . SER A 1 123 ? 141.69226 126.82424 103.26158 1.000 105.42141 220 SER A O 1
ATOM 745 N N . VAL A 1 124 ? 142.75726 125.23824 104.46358 1.000 110.05648 221 VAL A N 1
ATOM 746 C CA . VAL A 1 124 ? 143.39826 124.59124 103.32858 1.000 110.05648 221 VAL A CA 1
ATOM 747 C C . VAL A 1 124 ? 143.39326 123.09924 103.61758 1.000 110.05648 221 VAL A C 1
ATOM 748 O O . VAL A 1 124 ? 144.09626 122.63824 104.52358 1.000 110.05648 221 VAL A O 1
ATOM 752 N N . SER A 1 125 ? 142.59926 122.34924 102.86558 1.000 115.05799 222 SER A N 1
ATOM 753 C CA . SER A 1 125 ? 142.53526 120.90324 102.98458 1.000 115.05799 222 SER A CA 1
ATOM 754 C C . SER A 1 125 ? 142.88426 120.29224 101.63858 1.000 115.05799 222 SER A C 1
ATOM 755 O O . SER A 1 125 ? 142.46526 120.79724 100.59358 1.000 115.05799 222 SER A O 1
ATOM 758 N N . GLN A 1 126 ? 143.65726 119.21124 101.66158 1.000 120.71895 223 GLN A N 1
ATOM 759 C CA . GLN A 1 126 ? 144.17826 118.67224 100.41658 1.000 120.71895 223 GLN A CA 1
ATOM 760 C C . GLN A 1 126 ? 144.51026 117.20024 100.59758 1.000 120.71895 223 GLN A C 1
ATOM 761 O O . GLN A 1 126 ? 144.65426 116.70224 101.71858 1.000 120.71895 223 GLN A O 1
ATOM 767 N N . ILE A 1 127 ? 144.62026 116.50924 99.46758 1.000 124.18543 224 ILE A N 1
ATOM 768 C CA . ILE A 1 127 ? 144.97926 115.09924 99.43058 1.000 124.18543 224 ILE A CA 1
ATOM 769 C C . ILE A 1 127 ? 146.12926 114.92924 98.45158 1.000 124.18543 224 ILE A C 1
ATOM 770 O O . ILE A 1 127 ? 146.06326 115.41824 97.31958 1.000 124.18543 224 ILE A O 1
ATOM 775 N N . PHE A 1 128 ? 147.17926 114.24224 98.88558 1.000 128.84458 225 PHE A N 1
ATOM 776 C CA . PHE A 1 128 ? 148.32026 113.93424 98.04358 1.000 128.84458 225 PHE A CA 1
ATOM 777 C C . PHE A 1 128 ? 148.47226 112.42424 97.94458 1.000 128.84458 225 PHE A C 1
ATOM 778 O O . PHE A 1 128 ? 148.04526 111.67824 98.82858 1.000 128.84458 225 PHE A O 1
ATOM 786 N N . HIS A 1 129 ? 149.09026 111.97524 96.85758 1.000 129.65559 226 HIS A N 1
ATOM 787 C CA . HIS A 1 129 ? 149.27726 110.54724 96.65758 1.000 129.65559 226 HIS A CA 1
ATOM 788 C C . HIS A 1 129 ? 150.47926 110.32024 95.75758 1.000 129.65559 226 HIS A C 1
ATOM 789 O O . HIS A 1 129 ? 150.95626 111.23524 95.08258 1.000 129.65559 226 HIS A O 1
ATOM 796 N N . SER A 1 130 ? 150.96226 109.08424 95.76658 1.000 135.42970 227 SER A N 1
ATOM 797 C CA . SER A 1 130 ? 152.07226 108.72024 94.90358 1.000 135.42970 227 SER A CA 1
ATOM 798 C C . SER A 1 130 ? 151.63626 108.80224 93.44458 1.000 135.42970 227 SER A C 1
ATOM 799 O O . SER A 1 130 ? 150.50326 108.43524 93.11458 1.000 135.42970 227 SER A O 1
ATOM 802 N N . PRO A 1 131 ? 152.50426 109.27024 92.54758 1.000 140.36246 228 PRO A N 1
ATOM 803 C CA . PRO A 1 131 ? 152.13326 109.28424 91.12558 1.000 140.36246 228 PRO A CA 1
ATOM 804 C C . PRO A 1 131 ? 151.75226 107.91124 90.61458 1.000 140.36246 228 PRO A C 1
ATOM 805 O O . PRO A 1 131 ? 150.94826 107.80224 89.68158 1.000 140.36246 228 PRO A O 1
ATOM 809 N N . ASP A 1 132 ? 152.30526 106.85224 91.20658 1.000 142.84195 229 ASP A N 1
ATOM 810 C CA . ASP A 1 132 ? 151.85226 105.50624 90.88058 1.000 142.84195 229 ASP A CA 1
ATOM 811 C C . ASP A 1 132 ? 150.37026 105.34224 91.18758 1.000 142.84195 229 ASP A C 1
ATOM 812 O O . ASP A 1 132 ? 149.62426 104.75524 90.39558 1.000 142.84195 229 ASP A O 1
ATOM 817 N N . LEU A 1 133 ? 149.92726 105.85524 92.33158 1.000 139.42221 230 LEU A N 1
ATOM 818 C CA . LEU A 1 133 ? 148.54226 105.68024 92.74458 1.000 139.42221 230 LEU A CA 1
ATOM 819 C C . LEU A 1 133 ? 147.59026 106.28524 91.72058 1.000 139.42221 230 LEU A C 1
ATOM 820 O O . LEU A 1 133 ? 147.85726 107.34424 91.14558 1.000 139.42221 230 LEU A O 1
ATOM 825 N N . ALA A 1 134 ? 146.46926 105.60324 91.49758 1.000 137.99236 231 ALA A N 1
ATOM 826 C CA . ALA A 1 134 ? 145.47426 106.00224 90.51158 1.000 137.99236 231 ALA A CA 1
ATOM 827 C C . ALA A 1 134 ? 144.23226 106.52224 91.22058 1.000 137.99236 231 ALA A C 1
ATOM 828 O O . ALA A 1 134 ? 143.75926 105.90824 92.18158 1.000 137.99236 231 ALA A O 1
ATOM 830 N N . ILE A 1 135 ? 143.70726 107.64624 90.74158 1.000 138.87028 232 ILE A N 1
ATOM 831 C CA . ILE A 1 135 ? 142.55826 108.31324 91.34558 1.000 138.87028 232 ILE A CA 1
ATOM 832 C C . ILE A 1 135 ? 141.41526 108.30524 90.33958 1.000 138.87028 232 ILE A C 1
ATOM 833 O O . ILE A 1 135 ? 141.56826 108.79024 89.21258 1.000 138.87028 232 ILE A O 1
ATOM 838 N N . ARG A 1 136 ? 140.26926 107.76224 90.74758 1.000 139.03432 233 ARG A N 1
ATOM 839 C CA . ARG A 1 136 ? 139.11026 107.71324 89.86658 1.000 139.03432 233 ARG A CA 1
ATOM 840 C C . ARG A 1 136 ? 138.70626 109.11724 89.43458 1.000 139.03432 233 ARG A C 1
ATOM 841 O O . ARG A 1 136 ? 138.62526 110.03424 90.25558 1.000 139.03432 233 ARG A O 1
ATOM 849 N N . ASP A 1 137 ? 138.44926 109.28024 88.13558 1.000 135.80079 234 ASP A N 1
ATOM 850 C CA . ASP A 1 137 ? 138.08026 110.59324 87.62158 1.000 135.80079 234 ASP A CA 1
ATOM 851 C C . ASP A 1 137 ? 136.77826 111.08824 88.22958 1.000 135.80079 234 ASP A C 1
ATOM 852 O O . ASP A 1 137 ? 136.59826 112.29724 88.41058 1.000 135.80079 234 ASP A O 1
ATOM 857 N N . THR A 1 138 ? 135.85026 110.17824 88.52558 1.000 133.99540 235 THR A N 1
ATOM 858 C CA . THR A 1 138 ? 134.58326 110.58524 89.11958 1.000 133.99540 235 THR A CA 1
ATOM 859 C C . THR A 1 138 ? 134.81926 111.38224 90.39358 1.000 133.99540 235 THR A C 1
ATOM 860 O O . THR A 1 138 ? 134.30426 112.49624 90.55458 1.000 133.99540 235 THR A O 1
ATOM 864 N N . PHE A 1 139 ? 135.60726 110.82124 91.31058 1.000 132.22226 236 PHE A N 1
ATOM 865 C CA . PHE A 1 139 ? 135.90726 111.52324 92.54958 1.000 132.22226 236 PHE A CA 1
ATOM 866 C C . PHE A 1 139 ? 136.62026 112.83624 92.27358 1.000 132.22226 236 PHE A C 1
ATOM 867 O O . PHE A 1 139 ? 136.32226 113.85524 92.90358 1.000 132.22226 236 PHE A O 1
ATOM 875 N N . VAL A 1 140 ? 137.57726 112.83124 91.34658 1.000 133.70561 237 VAL A N 1
ATOM 876 C CA . VAL A 1 140 ? 138.33226 114.04824 91.07258 1.000 133.70561 237 VAL A CA 1
ATOM 877 C C . VAL A 1 140 ? 137.38926 115.16824 90.65958 1.000 133.70561 237 VAL A C 1
ATOM 878 O O . VAL A 1 140 ? 137.41626 116.26924 91.22258 1.000 133.70561 237 VAL A O 1
ATOM 882 N N . ASN A 1 141 ? 136.52226 114.89424 89.68458 1.000 135.56518 238 ASN A N 1
ATOM 883 C CA . ASN A 1 141 ? 135.61826 115.92824 89.19458 1.000 135.56518 238 ASN A CA 1
ATOM 884 C C . ASN A 1 141 ? 134.62626 116.35224 90.26958 1.000 135.56518 238 ASN A C 1
ATOM 885 O O . ASN A 1 141 ? 134.36326 117.54824 90.43758 1.000 135.56518 238 ASN A O 1
ATOM 890 N N . ALA A 1 142 ? 134.05926 115.39224 91.00558 1.000 130.35433 239 ALA A N 1
ATOM 891 C CA . ALA A 1 142 ? 133.07526 115.74424 92.02258 1.000 130.35433 239 ALA A CA 1
ATOM 892 C C . ALA A 1 142 ? 133.69426 116.62124 93.10458 1.000 130.35433 239 ALA A C 1
ATOM 893 O O . ALA A 1 142 ? 133.11326 117.63424 93.51058 1.000 130.35433 239 ALA A O 1
ATOM 895 N N . SER A 1 143 ? 134.88326 116.24524 93.58058 1.000 126.31264 240 SER A N 1
ATOM 896 C CA . SER A 1 143 ? 135.56026 117.04224 94.59458 1.000 126.31264 240 SER A CA 1
ATOM 897 C C . SER A 1 143 ? 135.91726 118.42224 94.06058 1.000 126.31264 240 SER A C 1
ATOM 898 O O . SER A 1 143 ? 135.75026 119.42724 94.75958 1.000 126.31264 240 SER A O 1
ATOM 901 N N . ARG A 1 144 ? 136.40826 118.49424 92.82158 1.000 132.99743 241 ARG A N 1
ATOM 902 C CA . ARG A 1 144 ? 136.71226 119.79424 92.23758 1.000 132.99743 241 ARG A CA 1
ATOM 903 C C . ARG A 1 144 ? 135.47026 120.67124 92.19358 1.000 132.99743 241 ARG A C 1
ATOM 904 O O . ARG A 1 144 ? 135.53626 121.87424 92.47058 1.000 132.99743 241 ARG A O 1
ATOM 912 N N . THR A 1 145 ? 134.32626 120.08324 91.84558 1.000 132.17087 242 THR A N 1
ATOM 913 C CA . THR A 1 145 ? 133.08126 120.83924 91.80258 1.000 132.17087 242 THR A CA 1
ATOM 914 C C . THR A 1 145 ? 132.69826 121.34424 93.18858 1.000 132.17087 242 THR A C 1
ATOM 915 O O . THR A 1 145 ? 132.42326 122.53524 93.37858 1.000 132.17087 242 THR A O 1
ATOM 919 N N . LEU A 1 146 ? 132.67526 120.44624 94.17458 1.000 124.46234 243 LEU A N 1
ATOM 920 C CA . LEU A 1 146 ? 132.20226 120.81724 95.50458 1.000 124.46234 243 LEU A CA 1
ATOM 921 C C . LEU A 1 146 ? 133.29426 121.50724 96.31458 1.000 124.46234 243 LEU A C 1
ATOM 922 O O . LEU A 1 146 ? 133.15126 122.66724 96.71358 1.000 124.46234 243 LEU A O 1
ATOM 927 N N . TYR A 1 147 ? 134.39426 120.80624 96.55858 1.000 119.98167 244 TYR A N 1
ATOM 928 C CA . TYR A 1 147 ? 135.47826 121.33624 97.37158 1.000 119.98167 244 TYR A CA 1
ATOM 929 C C . TYR A 1 147 ? 136.45526 122.18924 96.57758 1.000 119.98167 244 TYR A C 1
ATOM 930 O O . TYR A 1 147 ? 137.46826 122.62224 97.13658 1.000 119.98167 244 TYR A O 1
ATOM 939 N N . SER A 1 148 ? 136.18126 122.43524 95.29758 1.000 128.22104 245 SER A N 1
ATOM 940 C CA . SER A 1 148 ? 136.96226 123.37024 94.49058 1.000 128.22104 245 SER A CA 1
ATOM 941 C C . SER A 1 148 ? 138.44626 123.02224 94.48358 1.000 128.22104 245 SER A C 1
ATOM 942 O O . SER A 1 148 ? 139.29826 123.89524 94.30958 1.000 128.22104 245 SER A O 1
ATOM 945 N N . SER A 1 149 ? 138.77026 121.74924 94.67558 1.000 128.53346 246 SER A N 1
ATOM 946 C CA . SER A 1 149 ? 140.15626 121.31224 94.63458 1.000 128.53346 246 SER A CA 1
ATOM 947 C C . SER A 1 149 ? 140.18226 119.82624 94.31758 1.000 128.53346 246 SER A C 1
ATOM 948 O O . SER A 1 149 ? 139.18526 119.11924 94.48658 1.000 128.53346 246 SER A O 1
ATOM 951 N N . SER A 1 150 ? 141.33626 119.36324 93.85258 1.000 129.72561 247 SER A N 1
ATOM 952 C CA . SER A 1 150 ? 141.48926 117.98024 93.43658 1.000 129.72561 247 SER A CA 1
ATOM 953 C C . SER A 1 150 ? 142.72326 117.37224 94.08058 1.000 129.72561 247 SER A C 1
ATOM 954 O O . SER A 1 150 ? 143.67926 118.08424 94.40258 1.000 129.72561 247 SER A O 1
ATOM 957 N N . PRO A 1 151 ? 142.72726 116.05824 94.28158 1.000 127.21387 248 PRO A N 1
ATOM 958 C CA . PRO A 1 151 ? 143.90026 115.40524 94.87158 1.000 127.21387 248 PRO A CA 1
ATOM 959 C C . PRO A 1 151 ? 145.18726 115.72624 94.13058 1.000 127.21387 248 PRO A C 1
ATOM 960 O O . PRO A 1 151 ? 145.33626 115.38624 92.95458 1.000 127.21387 248 PRO A O 1
ATOM 964 N N . ARG A 1 152 ? 146.11826 116.38624 94.80958 1.000 129.20894 249 ARG A N 1
ATOM 965 C CA . ARG A 1 152 ? 147.44026 116.60824 94.24758 1.000 129.20894 249 ARG A CA 1
ATOM 966 C C . ARG A 1 152 ? 148.20326 115.29124 94.15658 1.000 129.20894 249 ARG A C 1
ATOM 967 O O . ARG A 1 152 ? 148.04326 114.39524 94.99058 1.000 129.20894 249 ARG A O 1
ATOM 975 N N . VAL A 1 153 ? 149.04526 115.17924 93.13358 1.000 133.18977 250 VAL A N 1
ATOM 976 C CA . VAL A 1 153 ? 149.82626 113.97224 92.88258 1.000 133.18977 250 VAL A CA 1
ATOM 977 C C . VAL A 1 153 ? 151.26926 114.22724 93.28858 1.000 133.18977 250 VAL A C 1
ATOM 978 O O . VAL A 1 153 ? 151.85026 115.26024 92.93458 1.000 133.18977 250 VAL A O 1
ATOM 982 N N . LEU A 1 154 ? 151.84826 113.28624 94.02858 1.000 134.47637 251 LEU A N 1
ATOM 983 C CA . LEU A 1 154 ? 153.21326 113.42224 94.50558 1.000 134.47637 251 LEU A CA 1
ATOM 984 C C . LEU A 1 154 ? 154.21026 113.13024 93.38658 1.000 134.47637 251 LEU A C 1
ATOM 985 O O . LEU A 1 154 ? 153.86226 112.61924 92.31858 1.000 134.47637 251 LEU A O 1
ATOM 990 N N . SER A 1 155 ? 155.47126 113.46924 93.64558 1.000 139.65427 252 SER A N 1
ATOM 991 C CA . SER A 1 155 ? 156.55226 113.17224 92.72258 1.000 139.65427 252 SER A CA 1
ATOM 992 C C . SER A 1 155 ? 156.92726 111.69524 92.81658 1.000 139.65427 252 SER A C 1
ATOM 993 O O . SER A 1 155 ? 156.39226 110.94124 93.63358 1.000 139.65427 252 SER A O 1
ATOM 996 N N . ASN A 1 156 ? 157.86526 111.27224 91.96858 1.000 137.91332 253 ASN A N 1
ATOM 997 C CA . ASN A 1 156 ? 158.28026 109.87424 91.98558 1.000 137.91332 253 ASN A CA 1
ATOM 998 C C . ASN A 1 156 ? 158.92726 109.50524 93.31658 1.000 137.91332 253 ASN A C 1
ATOM 999 O O . ASN A 1 156 ? 158.67526 108.42124 93.85558 1.000 137.91332 253 ASN A O 1
ATOM 1004 N N . ASN A 1 157 ? 159.76526 110.38524 93.85858 1.000 140.17737 254 ASN A N 1
ATOM 1005 C CA . ASN A 1 157 ? 160.41126 110.13624 95.13858 1.000 140.17737 254 ASN A CA 1
ATOM 1006 C C . ASN A 1 157 ? 159.57726 110.74624 96.26558 1.000 140.17737 254 ASN A C 1
ATOM 1007 O O . ASN A 1 157 ? 158.44426 111.18724 96.06058 1.000 140.17737 254 ASN A O 1
ATOM 1012 N N . SER A 1 158 ? 160.13626 110.77924 97.47458 1.000 142.81502 255 SER A N 1
ATOM 1013 C CA . SER A 1 158 ? 159.41126 111.22624 98.65858 1.000 142.81502 255 SER A CA 1
ATOM 1014 C C . SER A 1 158 ? 160.00126 112.48024 99.28258 1.000 142.81502 255 SER A C 1
ATOM 1015 O O . SER A 1 158 ? 159.26726 113.44224 99.53858 1.000 142.81502 255 SER A O 1
ATOM 1018 N N . ASP A 1 159 ? 161.30526 112.48624 99.56158 1.000 142.66399 256 ASP A N 1
ATOM 1019 C CA . ASP A 1 159 ? 161.94526 113.64324 100.17858 1.000 142.66399 256 ASP A CA 1
ATOM 1020 C C . ASP A 1 159 ? 161.53926 114.94324 99.48858 1.000 142.66399 256 ASP A C 1
ATOM 1021 O O . ASP A 1 159 ? 160.96926 115.84924 100.11258 1.000 142.66399 256 ASP A O 1
ATOM 1026 N N . ALA A 1 160 ? 161.82426 115.04924 98.19058 1.000 140.34772 257 ALA A N 1
ATOM 1027 C CA . ALA A 1 160 ? 161.34426 116.19924 97.43758 1.000 140.34772 257 ALA A CA 1
ATOM 1028 C C . ALA A 1 160 ? 159.83126 116.31624 97.52858 1.000 140.34772 257 ALA A C 1
ATOM 1029 O O . ALA A 1 160 ? 159.28726 117.42324 97.47158 1.000 140.34772 257 ALA A O 1
ATOM 1031 N N . ASN A 1 161 ? 159.13526 115.18624 97.67758 1.000 140.18393 258 ASN A N 1
ATOM 1032 C CA . ASN A 1 161 ? 157.68826 115.23224 97.84158 1.000 140.18393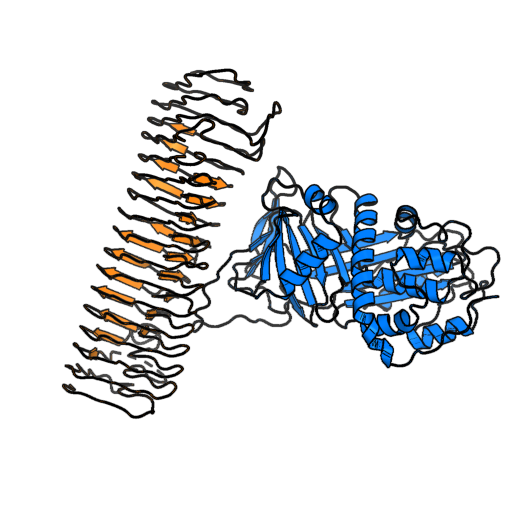 258 ASN A CA 1
ATOM 1033 C C . ASN A 1 161 ? 157.30626 115.93924 99.13558 1.000 140.18393 258 ASN A C 1
ATOM 1034 O O . ASN A 1 161 ? 156.36926 116.74224 99.15758 1.000 140.18393 258 ASN A O 1
ATOM 1039 N N . LEU A 1 162 ? 158.01826 115.64924 100.22658 1.000 135.61198 259 LEU A N 1
ATOM 1040 C CA . LEU A 1 162 ? 157.77026 116.36324 101.47558 1.000 135.61198 259 LEU A CA 1
ATOM 1041 C C . LEU A 1 162 ? 158.07926 117.84624 101.32658 1.000 135.61198 259 LEU A C 1
ATOM 1042 O O . LEU A 1 162 ? 157.34226 118.70324 101.83558 1.000 135.61198 259 LEU A O 1
ATOM 1047 N N . GLU A 1 163 ? 159.18726 118.16424 100.65858 1.000 135.63218 260 GLU A N 1
ATOM 1048 C CA . GLU A 1 163 ? 159.49626 119.55924 100.36758 1.000 135.63218 260 GLU A CA 1
ATOM 1049 C C . GLU A 1 163 ? 158.32726 120.23824 99.66658 1.000 135.63218 260 GLU A C 1
ATOM 1050 O O . GLU A 1 163 ? 157.91026 121.34124 100.04158 1.000 135.63218 260 GLU A O 1
ATOM 1056 N N . LEU A 1 164 ? 157.79026 119.58424 98.63658 1.000 134.88295 261 LEU A N 1
ATOM 1057 C CA . LEU A 1 164 ? 156.66826 120.14324 97.89358 1.000 134.88295 261 LEU A CA 1
ATOM 1058 C C . LEU A 1 164 ? 155.44226 120.30024 98.77958 1.000 134.88295 261 LEU A C 1
ATOM 1059 O O . LEU A 1 164 ? 154.73026 121.30324 98.69158 1.000 134.88295 261 LEU A O 1
ATOM 1064 N N . ILE A 1 165 ? 155.16126 119.29924 99.61358 1.000 131.42935 262 ILE A N 1
ATOM 1065 C CA . ILE A 1 165 ? 154.04226 119.38724 100.54958 1.000 131.42935 262 ILE A CA 1
ATOM 1066 C C . ILE A 1 165 ? 154.14526 120.66524 101.36458 1.000 131.42935 262 ILE A C 1
ATOM 1067 O O . ILE A 1 165 ? 153.21826 121.48924 101.40758 1.000 131.42935 262 ILE A O 1
ATOM 1072 N N . ASN A 1 166 ? 155.28426 120.83424 102.03558 1.000 130.79425 263 ASN A N 1
ATOM 1073 C CA . ASN A 1 166 ? 155.45926 121.98724 102.90858 1.000 130.79425 263 ASN A CA 1
ATOM 1074 C C . ASN A 1 166 ? 155.34826 123.28524 102.12358 1.000 130.79425 263 ASN A C 1
ATOM 1075 O O . ASN A 1 166 ? 154.67626 124.22624 102.55458 1.000 130.79425 263 ASN A O 1
ATOM 1080 N N . THR A 1 167 ? 155.99526 123.35124 100.95958 1.000 130.76843 264 THR A N 1
ATOM 1081 C CA . THR A 1 167 ? 155.97826 124.58624 100.18358 1.000 130.76843 264 THR A CA 1
ATOM 1082 C C . THR A 1 167 ? 154.56726 124.93924 99.73158 1.000 130.76843 264 THR A C 1
ATOM 1083 O O . THR A 1 167 ? 154.14526 126.09724 99.82858 1.000 130.76843 264 THR A O 1
ATOM 1087 N N . TRP A 1 168 ? 153.82526 123.95224 99.23258 1.000 127.47069 265 TRP A N 1
ATOM 1088 C CA . TRP A 1 168 ? 152.46726 124.19324 98.76558 1.000 127.47069 265 TRP A CA 1
ATOM 1089 C C . TRP A 1 168 ? 151.58826 124.69124 99.89958 1.000 127.47069 265 TRP A C 1
ATOM 1090 O O . TRP A 1 168 ? 150.89926 125.71324 99.77058 1.000 127.47069 265 TRP A O 1
ATOM 1101 N N . VAL A 1 169 ? 151.61026 123.98824 101.03458 1.000 130.45458 266 VAL A N 1
ATOM 1102 C CA . VAL A 1 169 ? 150.77326 124.40524 102.15458 1.000 130.45458 266 VAL A CA 1
ATOM 1103 C C . VAL A 1 169 ? 151.16426 125.80124 102.61658 1.000 130.45458 266 VAL A C 1
ATOM 1104 O O . VAL A 1 169 ? 150.30226 126.64324 102.89258 1.000 130.45458 266 VAL A O 1
ATOM 1108 N N . ALA A 1 170 ? 152.46726 126.07624 102.69858 1.000 131.60097 267 ALA A N 1
ATOM 1109 C CA . ALA A 1 170 ? 152.91626 127.37924 103.17158 1.000 131.60097 267 ALA A CA 1
ATOM 1110 C C . ALA A 1 170 ? 152.46226 128.49724 102.24358 1.000 131.60097 267 ALA A C 1
ATOM 1111 O O . ALA A 1 170 ? 152.00626 129.54924 102.70558 1.000 131.60097 267 ALA A O 1
ATOM 1113 N N . LYS A 1 171 ? 152.57926 128.29424 100.93258 1.000 128.75513 268 LYS A N 1
ATOM 1114 C CA . LYS A 1 171 ? 152.24326 129.37024 100.00958 1.000 128.75513 268 LYS A CA 1
ATOM 1115 C C . LYS A 1 171 ? 150.75126 129.46524 99.73658 1.000 128.75513 268 LYS A C 1
ATOM 1116 O O . LYS A 1 171 ? 150.31326 130.44724 99.12858 1.000 128.75513 268 LYS A O 1
ATOM 1122 N N . ASN A 1 172 ? 149.96426 128.47924 100.15958 1.000 129.22367 269 ASN A N 1
ATOM 1123 C CA . ASN A 1 172 ? 148.52226 128.54424 99.97858 1.000 129.22367 269 ASN A CA 1
ATOM 1124 C C . ASN A 1 172 ? 147.77826 128.99124 101.22658 1.000 129.22367 269 ASN A C 1
ATOM 1125 O O . ASN A 1 172 ? 146.54326 128.98324 101.22658 1.000 129.22367 269 ASN A O 1
ATOM 1130 N N . THR A 1 173 ? 148.48926 129.37624 102.28058 1.000 126.71176 270 THR A N 1
ATOM 1131 C CA . THR A 1 173 ? 147.89026 129.89724 103.50158 1.000 126.71176 270 THR A CA 1
ATOM 1132 C C . THR A 1 173 ? 148.48826 131.24924 103.84458 1.000 126.71176 270 THR A C 1
ATOM 1133 O O . THR A 1 173 ? 148.64726 131.60324 105.01558 1.000 126.71176 270 THR A O 1
ATOM 1137 N N . ASN A 1 174 ? 148.83626 132.02424 102.81958 1.000 127.63516 271 ASN A N 1
ATOM 1138 C CA . ASN A 1 174 ? 149.47026 133.32624 103.01058 1.000 127.63516 271 ASN A CA 1
ATOM 1139 C C . ASN A 1 174 ? 150.70226 133.21424 103.90358 1.000 127.63516 271 ASN A C 1
ATOM 1140 O O . ASN A 1 174 ? 151.02026 134.12524 104.67058 1.000 127.63516 271 ASN A O 1
ATOM 1145 N N . ASN A 1 175 ? 151.40226 132.08524 103.81558 1.000 129.69362 272 ASN A N 1
ATOM 1146 C CA . ASN A 1 175 ? 152.64726 131.83324 104.53358 1.000 129.69362 272 ASN A CA 1
ATOM 1147 C C . ASN A 1 175 ? 152.45626 131.71724 106.03858 1.000 129.69362 272 ASN A C 1
ATOM 1148 O O . ASN A 1 175 ? 153.44826 131.68424 106.77558 1.000 129.69362 272 ASN A O 1
ATOM 1153 N N . LYS A 1 176 ? 151.21426 131.66024 106.52258 1.000 123.16572 273 LYS A N 1
ATOM 1154 C CA . LYS A 1 176 ? 150.99326 131.55224 107.96058 1.000 123.16572 273 LYS A CA 1
ATOM 1155 C C . LYS A 1 176 ? 151.51826 130.22724 108.49758 1.000 123.16572 273 LYS A C 1
ATOM 1156 O O . LYS A 1 176 ? 152.25926 130.19624 109.48658 1.000 123.16572 273 LYS A O 1
ATOM 1162 N N . ILE A 1 177 ? 151.14626 129.12024 107.85858 1.000 127.07459 274 ILE A N 1
ATOM 1163 C CA . ILE A 1 177 ? 151.64226 127.79924 108.23558 1.000 127.07459 274 ILE A CA 1
ATOM 1164 C C . ILE A 1 177 ? 152.98726 127.61524 107.53958 1.000 127.07459 274 ILE A C 1
ATOM 1165 O O . ILE A 1 177 ? 153.04626 127.23924 106.36958 1.000 127.07459 274 ILE A O 1
ATOM 1170 N N . SER A 1 178 ? 154.07726 127.88324 108.25958 1.000 129.30426 275 SER A N 1
ATOM 1171 C CA . SER A 1 178 ? 155.39526 127.86624 107.63558 1.000 129.30426 275 SER A CA 1
ATOM 1172 C C . SER A 1 178 ? 155.85326 126.44224 107.34958 1.000 129.30426 275 SER A C 1
ATOM 1173 O O . SER A 1 178 ? 156.03726 126.05524 106.19058 1.000 129.30426 275 SER A O 1
ATOM 1176 N N . ARG A 1 179 ? 156.04026 125.64424 108.39758 1.000 131.14893 276 ARG A N 1
ATOM 1177 C CA . ARG A 1 179 ? 156.54326 124.27824 108.27858 1.000 131.14893 276 ARG A CA 1
ATOM 1178 C C . ARG A 1 179 ? 155.46826 123.32924 108.79758 1.000 131.14893 276 ARG A C 1
ATOM 1179 O O . ARG A 1 179 ? 155.49326 122.90724 109.95558 1.000 131.14893 276 ARG A O 1
ATOM 1187 N N . LEU A 1 180 ? 154.52026 122.98824 107.92558 1.000 127.41560 277 LEU A N 1
ATOM 1188 C CA . LEU A 1 180 ? 153.40126 122.13624 108.30658 1.000 127.41560 277 LEU A CA 1
ATOM 1189 C C . LEU A 1 180 ? 153.83126 120.73024 108.69658 1.000 127.41560 277 LEU A C 1
ATOM 1190 O O . LEU A 1 180 ? 153.67026 120.32224 109.84958 1.000 127.41560 277 LEU A O 1
ATOM 1195 N N . LEU A 1 181 ? 154.38026 119.98524 107.74258 1.000 132.96813 278 LEU A N 1
ATOM 1196 C CA . LEU A 1 181 ? 154.66126 118.56724 107.91358 1.000 132.96813 278 LEU A CA 1
ATOM 1197 C C . LEU A 1 181 ? 156.15226 118.31524 107.75658 1.000 132.96813 278 LEU A C 1
ATOM 1198 O O . LEU A 1 181 ? 156.75526 118.73224 106.76258 1.000 132.96813 278 LEU A O 1
ATOM 1203 N N . ASP A 1 182 ? 156.74026 117.63024 108.73458 1.000 137.56041 279 ASP A N 1
ATOM 1204 C CA . ASP A 1 182 ? 158.15826 117.29924 108.70458 1.000 137.56041 279 ASP A CA 1
ATOM 1205 C C . ASP A 1 182 ? 158.41626 115.80324 108.76858 1.000 137.56041 279 ASP A C 1
ATOM 1206 O O . ASP A 1 182 ? 159.20126 115.27924 107.97158 1.000 137.56041 279 ASP A O 1
ATOM 1211 N N . SER A 1 183 ? 157.77426 115.09624 109.69558 1.000 143.20262 280 SER A N 1
ATOM 1212 C CA . SER A 1 183 ? 158.08126 113.68924 109.91458 1.000 143.20262 280 SER A CA 1
ATOM 1213 C C . SER A 1 183 ? 157.35826 112.79424 108.91858 1.000 143.20262 280 SER A C 1
ATOM 1214 O O . SER A 1 183 ? 156.67426 111.84524 109.31458 1.000 143.20262 280 SER A O 1
ATOM 1217 N N . LEU A 1 184 ? 157.50626 113.07524 107.63158 1.000 136.07147 281 LEU A N 1
ATOM 1218 C CA . LEU A 1 184 ? 156.83226 112.26224 106.63358 1.000 136.07147 281 LEU A CA 1
ATOM 1219 C C . LEU A 1 184 ? 157.46426 110.87424 106.57658 1.000 136.07147 281 LEU A C 1
ATOM 1220 O O . LEU A 1 184 ? 158.68826 110.74124 106.67758 1.000 136.07147 281 LEU A O 1
ATOM 1225 N N . PRO A 1 185 ? 156.66526 109.82524 106.41658 1.000 136.57175 282 PRO A N 1
ATOM 1226 C CA . PRO A 1 185 ? 157.22326 108.47224 106.36358 1.000 136.57175 282 PRO A CA 1
ATOM 1227 C C . PRO A 1 185 ? 158.06226 108.26124 105.11458 1.000 136.57175 282 PRO A C 1
ATOM 1228 O O . PRO A 1 185 ? 157.92726 108.95824 104.10858 1.000 136.57175 282 PRO A O 1
ATOM 1232 N N . SER A 1 186 ? 158.95426 107.27324 105.19958 1.000 144.90583 283 SER A N 1
ATOM 1233 C CA . SER A 1 186 ? 159.77526 106.92024 104.04558 1.000 144.90583 283 SER A CA 1
ATOM 1234 C C . SER A 1 186 ? 158.90726 106.45924 102.88258 1.000 144.90583 283 SER A C 1
ATOM 1235 O O . SER A 1 186 ? 159.03126 106.96324 101.75958 1.000 144.90583 283 SER A O 1
ATOM 1238 N N . ASP A 1 187 ? 158.02026 105.50224 103.13258 1.000 142.95772 284 ASP A N 1
ATOM 1239 C CA . ASP A 1 187 ? 157.05526 105.04624 102.14358 1.000 142.95772 284 ASP A CA 1
ATOM 1240 C C . ASP A 1 187 ? 155.72626 105.74024 102.40658 1.000 142.95772 284 ASP A C 1
ATOM 1241 O O . ASP A 1 187 ? 155.24826 105.76524 103.54558 1.000 142.95772 284 ASP A O 1
ATOM 1246 N N . THR A 1 188 ? 155.13426 106.30324 101.35358 1.000 136.85022 285 THR A N 1
ATOM 1247 C CA . THR A 1 188 ? 153.89726 107.07824 101.48158 1.000 136.85022 285 THR A CA 1
ATOM 1248 C C . THR A 1 188 ? 153.01026 106.81024 100.26758 1.000 136.85022 285 THR A C 1
ATOM 1249 O O . THR A 1 188 ? 153.12826 107.48224 99.23958 1.000 136.85022 285 THR A O 1
ATOM 1253 N N . ARG A 1 189 ? 152.11526 105.83124 100.39658 1.000 128.55838 286 ARG A N 1
ATOM 1254 C CA . ARG A 1 189 ? 151.16126 105.56824 99.32558 1.000 128.55838 286 ARG A CA 1
ATOM 1255 C C . ARG A 1 189 ? 150.13626 106.68824 99.20958 1.000 128.55838 286 ARG A C 1
ATOM 1256 O O . ARG A 1 189 ? 149.82826 107.14324 98.10258 1.000 128.55838 286 ARG A O 1
ATOM 1264 N N . LEU A 1 190 ? 149.60626 107.15124 100.33758 1.000 126.40950 287 LEU A N 1
ATOM 1265 C CA . LEU A 1 190 ? 148.58526 108.18524 100.34158 1.000 126.40950 287 LEU A CA 1
ATOM 1266 C C . LEU A 1 190 ? 148.80326 109.10824 101.52858 1.000 126.40950 287 LEU A C 1
ATOM 1267 O O . LEU A 1 190 ? 149.36626 108.70724 102.55058 1.000 126.40950 287 LEU A O 1
ATOM 1272 N N . VAL A 1 191 ? 148.35026 110.34924 101.38258 1.000 123.23260 288 VAL A N 1
ATOM 1273 C CA . VAL A 1 191 ? 148.42626 111.34124 102.44758 1.000 123.23260 288 VAL A CA 1
ATOM 1274 C C . VAL A 1 191 ? 147.21026 112.24824 102.38258 1.000 123.23260 288 VAL A C 1
ATOM 1275 O O . VAL A 1 191 ? 146.81226 112.70224 101.30558 1.000 123.23260 288 VAL A O 1
ATOM 1279 N N . LEU A 1 192 ? 146.62426 112.51024 103.54158 1.000 116.54576 289 LEU A N 1
ATOM 1280 C CA . LEU A 1 192 ? 145.69126 113.60724 103.72758 1.000 116.54576 289 LEU A CA 1
ATOM 1281 C C . LEU A 1 192 ? 146.44226 114.77724 104.34258 1.000 116.54576 289 LEU A C 1
ATOM 1282 O O . LEU A 1 192 ? 147.55726 114.61824 104.84558 1.000 116.54576 289 LEU A O 1
ATOM 1287 N N . LEU A 1 193 ? 145.83826 115.95924 104.30058 1.000 115.77626 290 LEU A N 1
ATOM 1288 C CA . LEU A 1 193 ? 146.48826 117.10024 104.91958 1.000 115.77626 290 LEU A CA 1
ATOM 1289 C C . LEU A 1 193 ? 145.48226 118.22224 105.09258 1.000 115.77626 290 LEU A C 1
ATOM 1290 O O . LEU A 1 193 ? 144.55926 118.37824 104.29058 1.000 115.77626 290 LEU A O 1
ATOM 1295 N N . ASN A 1 194 ? 145.68626 119.01524 106.13858 1.000 108.97826 291 ASN A N 1
ATOM 1296 C CA . ASN A 1 194 ? 144.75026 120.07524 106.47358 1.000 108.97826 291 ASN A CA 1
ATOM 1297 C C . ASN A 1 194 ? 145.42326 121.06824 107.40358 1.000 108.97826 291 ASN A C 1
ATOM 1298 O O . ASN A 1 194 ? 146.26126 120.69924 108.22958 1.000 108.97826 291 ASN A O 1
ATOM 1303 N N . ALA A 1 195 ? 145.03526 122.33124 107.26458 1.000 102.32737 292 ALA A N 1
ATOM 1304 C CA . ALA A 1 195 ? 145.56526 123.37824 108.12158 1.000 102.32737 292 ALA A CA 1
ATOM 1305 C C . ALA A 1 195 ? 144.71526 124.62424 107.95358 1.000 102.32737 292 ALA A C 1
ATOM 1306 O O . ALA A 1 195 ? 144.34926 124.98224 106.83558 1.000 102.32737 292 ALA A O 1
ATOM 1308 N N . ILE A 1 196 ? 144.43226 125.29424 109.06758 1.000 100.92470 293 ILE A N 1
ATOM 1309 C CA . ILE A 1 196 ? 143.55026 126.45024 109.08058 1.000 100.92470 293 ILE A CA 1
ATOM 1310 C C . ILE A 1 196 ? 144.10726 127.48624 110.04158 1.000 100.92470 293 ILE A C 1
ATOM 1311 O O . ILE A 1 196 ? 144.75126 127.16124 111.04058 1.000 100.92470 293 ILE A O 1
ATOM 1316 N N . TYR A 1 197 ? 143.85526 128.75024 109.72358 1.000 109.84149 294 TYR A N 1
ATOM 1317 C CA . TYR A 1 197 ? 144.22926 129.82124 110.63058 1.000 109.84149 294 TYR A CA 1
ATOM 1318 C C . TYR A 1 197 ? 143.13926 130.87924 110.63558 1.000 109.84149 294 TYR A C 1
ATOM 1319 O O . TYR A 1 197 ? 142.56226 131.20124 109.59258 1.000 109.84149 294 TYR A O 1
ATOM 1328 N N . LEU A 1 198 ? 142.85826 131.40024 111.82458 1.000 101.14278 295 LEU A N 1
ATOM 1329 C CA . LEU A 1 198 ? 141.81226 132.39224 111.99858 1.000 101.14278 295 LEU A CA 1
ATOM 1330 C C . LEU A 1 198 ? 142.25926 133.73824 111.45658 1.000 101.14278 295 LEU A C 1
ATOM 1331 O O . LEU A 1 198 ? 143.38626 134.17824 111.69658 1.000 101.14278 295 LEU A O 1
ATOM 1336 N N . SER A 1 199 ? 141.36026 134.39824 110.72658 1.000 102.11425 296 SER A N 1
ATOM 1337 C CA . SER A 1 199 ? 141.63226 135.70924 110.16358 1.000 102.11425 296 SER A CA 1
ATOM 1338 C C . SER A 1 199 ? 140.74726 136.81424 110.71758 1.000 102.11425 296 SER A C 1
ATOM 1339 O O . SER A 1 199 ? 141.08526 137.99024 110.54258 1.000 102.11425 296 SER A O 1
ATOM 1342 N N . ALA A 1 200 ? 139.63726 136.48124 111.36858 1.000 102.16027 297 ALA A N 1
ATOM 1343 C CA . ALA A 1 200 ? 138.78226 137.49724 111.95958 1.000 102.16027 297 ALA A CA 1
ATOM 1344 C C . ALA A 1 200 ? 139.47526 138.14324 113.15358 1.000 102.16027 297 ALA A C 1
ATOM 1345 O O . ALA A 1 200 ? 140.35526 137.55824 113.78858 1.000 102.16027 297 ALA A O 1
ATOM 1347 N N . LYS A 1 201 ? 139.06626 139.36824 113.45758 1.000 104.95519 298 LYS A N 1
ATOM 1348 C CA . LYS A 1 201 ? 139.69026 140.15024 114.51058 1.000 104.95519 298 LYS A CA 1
ATOM 1349 C C . LYS A 1 201 ? 138.62626 140.62724 115.48858 1.000 104.95519 298 LYS A C 1
ATOM 1350 O O . LYS A 1 201 ? 137.42626 140.40624 115.30058 1.000 104.95519 298 LYS A O 1
ATOM 1356 N N . TRP A 1 202 ? 139.08226 141.28924 116.54358 1.000 102.48588 299 TRP A N 1
ATOM 1357 C CA . TRP A 1 202 ? 138.17926 141.81224 117.55458 1.000 102.48588 299 TRP A CA 1
ATOM 1358 C C . TRP A 1 202 ? 137.22926 142.82624 116.93758 1.000 102.48588 299 TRP A C 1
ATOM 1359 O O . TRP A 1 202 ? 137.66726 143.80124 116.32058 1.000 102.48588 299 TRP A O 1
ATOM 1370 N N . LYS A 1 203 ? 135.92526 142.60224 117.10758 1.000 103.68975 300 LYS A N 1
ATOM 1371 C CA . LYS A 1 203 ? 134.95626 143.56624 116.60458 1.000 103.68975 300 LYS A CA 1
ATOM 1372 C C . LYS A 1 203 ? 135.08726 144.91424 117.29358 1.000 103.68975 300 LYS A C 1
ATOM 1373 O O . LYS A 1 203 ? 134.59526 145.91824 116.77058 1.000 103.68975 300 LYS A O 1
ATOM 1379 N N . THR A 1 204 ? 135.74326 144.96024 118.44858 1.000 102.06967 301 THR A N 1
ATOM 1380 C CA . THR A 1 204 ? 135.94426 146.19324 119.20058 1.000 102.06967 301 THR A CA 1
ATOM 1381 C C . THR A 1 204 ? 137.41326 146.26724 119.58458 1.000 102.06967 301 THR A C 1
ATOM 1382 O O . THR A 1 204 ? 137.89926 145.43324 120.35458 1.000 102.06967 301 THR A O 1
ATOM 1386 N N . THR A 1 205 ? 138.11826 147.25624 119.04758 1.000 109.71119 302 THR A N 1
ATOM 1387 C CA . THR A 1 205 ? 139.55426 147.34124 119.25858 1.000 109.71119 302 THR A CA 1
ATOM 1388 C C . THR A 1 205 ? 139.87926 147.42724 120.74158 1.000 109.71119 302 THR A C 1
ATOM 1389 O O . THR A 1 205 ? 139.30626 148.23924 121.47258 1.000 109.71119 302 THR A O 1
ATOM 1393 N N . PHE A 1 206 ? 140.80026 146.57924 121.18058 1.000 106.23456 303 PHE A N 1
ATOM 1394 C CA . PHE A 1 206 ? 141.39226 146.72024 122.49758 1.000 106.23456 303 PHE A CA 1
ATOM 1395 C C . PHE A 1 206 ? 142.49226 147.76924 122.45258 1.000 106.23456 303 PHE A C 1
ATOM 1396 O O . PHE A 1 206 ? 143.17026 147.94424 121.43658 1.000 106.23456 303 PHE A O 1
ATOM 1404 N N . ASP A 1 207 ? 142.67126 148.46724 123.56158 1.000 116.61928 304 ASP A N 1
ATOM 1405 C CA . ASP A 1 207 ? 143.76826 149.41224 123.63658 1.000 116.61928 304 ASP A CA 1
ATOM 1406 C C . ASP A 1 207 ? 145.09126 148.66624 123.77858 1.000 116.61928 304 ASP A C 1
ATOM 1407 O O . ASP A 1 207 ? 145.17826 147.68924 124.52758 1.000 116.61928 304 ASP A O 1
ATOM 1412 N N . PRO A 1 208 ? 146.13026 149.09224 123.07258 1.000 115.90827 305 PRO A N 1
ATOM 1413 C CA . PRO A 1 208 ? 147.46126 148.53324 123.32158 1.000 115.90827 305 PRO A CA 1
ATOM 1414 C C . PRO A 1 208 ? 147.98826 148.94824 124.68358 1.000 115.90827 305 PRO A C 1
ATOM 1415 O O . PRO A 1 208 ? 148.43026 148.11224 125.47658 1.000 115.90827 305 PRO A O 1
ATOM 1419 N N . LYS A 1 209 ? 147.92126 150.25024 124.96458 1.000 115.94659 306 LYS A N 1
ATOM 1420 C CA . LYS A 1 209 ? 148.51026 150.77724 126.18958 1.000 115.94659 306 LYS A CA 1
ATOM 1421 C C . LYS A 1 209 ? 147.93826 150.09424 127.42358 1.000 115.94659 306 LYS A C 1
ATOM 1422 O O . LYS A 1 209 ? 148.66426 149.83324 128.38858 1.000 115.94659 306 LYS A O 1
ATOM 1428 N N . LYS A 1 210 ? 146.63826 149.79424 127.41358 1.000 116.31713 307 LYS A N 1
ATOM 1429 C CA . LYS A 1 210 ? 146.03026 149.15224 128.57158 1.000 116.31713 307 LYS A CA 1
ATOM 1430 C C . LYS A 1 210 ? 146.67126 147.81124 128.88758 1.000 116.31713 307 LYS A C 1
ATOM 1431 O O . LYS A 1 210 ? 146.56326 147.34124 130.02458 1.000 116.31713 307 LYS A O 1
ATOM 1437 N N . THR A 1 211 ? 147.32826 147.18024 127.91558 1.000 118.79155 308 THR A N 1
ATOM 1438 C CA . THR A 1 211 ? 147.96326 145.89924 128.18258 1.000 118.79155 308 THR A CA 1
ATOM 1439 C C . THR A 1 211 ? 148.95826 146.04924 129.32358 1.000 118.79155 308 THR A C 1
ATOM 1440 O O . THR A 1 211 ? 149.79826 146.95424 129.32158 1.000 118.79155 308 THR A O 1
ATOM 1444 N N . ARG A 1 212 ? 148.84826 145.16624 130.30958 1.000 120.39587 309 ARG A N 1
ATOM 1445 C CA . ARG A 1 212 ? 149.63126 145.27124 131.52758 1.000 120.39587 309 ARG A CA 1
ATOM 1446 C C . ARG A 1 212 ? 150.05526 143.88424 131.97358 1.000 120.39587 309 ARG A C 1
ATOM 1447 O O . ARG A 1 212 ? 149.48326 142.87224 131.55958 1.000 120.39587 309 ARG A O 1
ATOM 1455 N N . MET A 1 213 ? 151.07226 143.85124 132.82758 1.000 123.42527 310 MET A N 1
ATOM 1456 C CA . MET A 1 213 ? 151.48926 142.60524 133.44658 1.000 123.42527 310 MET A CA 1
ATOM 1457 C C . MET A 1 213 ? 150.58626 142.33624 134.63858 1.000 123.42527 310 MET A C 1
ATOM 1458 O O . MET A 1 213 ? 150.35126 143.22624 135.45958 1.000 123.42527 310 MET A O 1
ATOM 1463 N N . GLU A 1 214 ? 150.08326 141.11624 134.73658 1.000 119.68584 311 GLU A N 1
ATOM 1464 C CA . GLU A 1 214 ? 149.15526 140.81624 135.81758 1.000 119.68584 311 GLU A CA 1
ATOM 1465 C C . GLU A 1 214 ? 149.35726 139.39224 136.31058 1.000 119.68584 311 GLU A C 1
ATOM 1466 O O . GLU A 1 214 ? 150.12226 138.62824 135.70958 1.000 119.68584 311 GLU A O 1
ATOM 1472 N N . PRO A 1 215 ? 148.68826 138.99924 137.38858 1.000 116.38291 312 PRO A N 1
ATOM 1473 C CA . PRO A 1 215 ? 148.89626 137.65524 137.93558 1.000 116.38291 312 PRO A CA 1
ATOM 1474 C C . PRO A 1 215 ? 148.04226 136.60124 137.25658 1.000 116.38291 312 PRO A C 1
ATOM 1475 O O . PRO A 1 215 ? 146.82026 136.74124 137.15358 1.000 116.38291 312 PRO A O 1
ATOM 1479 N N . PHE A 1 216 ? 148.69026 135.53824 136.79358 1.000 118.96930 313 PHE A N 1
ATOM 1480 C CA . PHE A 1 216 ? 148.01926 134.36724 136.25158 1.000 118.96930 313 PHE A CA 1
ATOM 1481 C C . PHE A 1 216 ? 148.40926 133.15124 137.07958 1.000 118.96930 313 PHE A C 1
ATOM 1482 O O . PHE A 1 216 ? 149.55826 133.03424 137.52358 1.000 118.96930 313 PHE A O 1
ATOM 1490 N N . HIS A 1 217 ? 147.44926 132.25124 137.28458 1.000 124.56274 314 HIS A N 1
ATOM 1491 C CA . HIS A 1 217 ? 147.60226 131.09924 138.17258 1.000 124.56274 314 HIS A CA 1
ATOM 1492 C C . HIS A 1 217 ? 147.53226 129.81324 137.35158 1.000 124.56274 314 HIS A C 1
ATOM 1493 O O . HIS A 1 217 ? 146.46926 129.20824 137.21158 1.000 124.56274 314 HIS A O 1
ATOM 1500 N N . PHE A 1 218 ? 148.68026 129.39324 136.81658 1.000 129.23478 315 PHE A N 1
ATOM 1501 C CA . PHE A 1 218 ? 148.77426 128.05824 136.23258 1.000 129.23478 315 PHE A CA 1
ATOM 1502 C C . PHE A 1 218 ? 148.85026 127.00124 137.32458 1.000 129.23478 315 PHE A C 1
ATOM 1503 O O . PHE A 1 218 ? 148.26626 125.91824 137.19958 1.000 129.23478 315 PHE A O 1
ATOM 1511 N N . LYS A 1 219 ? 149.57526 127.30224 138.39458 1.000 129.53367 316 LYS A N 1
ATOM 1512 C CA . LYS A 1 219 ? 149.69326 126.45724 139.57258 1.000 129.53367 316 LYS A CA 1
ATOM 1513 C C . LYS A 1 219 ? 149.90226 127.38224 140.76458 1.000 129.53367 316 LYS A C 1
ATOM 1514 O O . LYS A 1 219 ? 149.59526 128.57624 140.69358 1.000 129.53367 316 LYS A O 1
ATOM 1520 N N . ASN A 1 220 ? 150.41626 126.83724 141.86958 1.000 135.44127 317 ASN A N 1
ATOM 1521 C CA . ASN A 1 220 ? 150.61826 127.65724 143.05958 1.000 135.44127 317 ASN A CA 1
ATOM 1522 C C . ASN A 1 220 ? 151.37926 128.93624 142.72958 1.000 135.44127 317 ASN A C 1
ATOM 1523 O O . ASN A 1 220 ? 151.04226 130.01624 143.22758 1.000 135.44127 317 ASN A O 1
ATOM 1528 N N . SER A 1 221 ? 152.40526 128.83524 141.88858 1.000 131.26160 318 SER A N 1
ATOM 1529 C CA . SER A 1 221 ? 153.12626 130.02324 141.45558 1.000 131.26160 318 SER A CA 1
ATOM 1530 C C . SER A 1 221 ? 152.20126 130.95624 140.68558 1.000 131.26160 318 SER A C 1
ATOM 1531 O O . SER A 1 221 ? 151.31126 130.51524 139.95358 1.000 131.26160 318 SER A O 1
ATOM 1534 N N . VAL A 1 222 ? 152.41526 132.25624 140.85858 1.000 125.27556 319 VAL A N 1
ATOM 1535 C CA . VAL A 1 222 ? 151.65626 133.29024 140.16458 1.000 125.27556 319 VAL A CA 1
ATOM 1536 C C . VAL A 1 222 ? 152.61726 134.02224 139.24158 1.000 125.27556 319 VAL A C 1
ATOM 1537 O O . VAL A 1 222 ? 153.64526 134.54224 139.69158 1.000 125.27556 319 VAL A O 1
ATOM 1541 N N . ILE A 1 223 ? 152.29326 134.06524 137.95558 1.000 118.97428 320 ILE A N 1
ATOM 1542 C CA . ILE A 1 223 ? 153.18826 134.65124 136.96858 1.000 118.97428 320 ILE A CA 1
ATOM 1543 C C . ILE A 1 223 ? 152.65726 136.00624 136.53158 1.000 118.97428 320 ILE A C 1
ATOM 1544 O O . ILE A 1 223 ? 151.47026 136.31524 136.65658 1.000 118.97428 320 ILE A O 1
ATOM 1549 N N . LYS A 1 224 ? 153.56326 136.82224 136.00258 1.000 119.74582 321 LYS A N 1
ATOM 1550 C CA . LYS A 1 224 ? 153.23326 138.14224 135.48158 1.000 119.74582 321 LYS A CA 1
ATOM 1551 C C . LYS A 1 224 ? 153.11826 138.02824 133.96858 1.000 119.74582 321 LYS A C 1
ATOM 1552 O O . LYS A 1 224 ? 154.12626 137.86624 133.27258 1.000 119.74582 321 LYS A O 1
ATOM 1558 N N . VAL A 1 225 ? 151.89326 138.11724 133.46358 1.000 115.85815 322 VAL A N 1
ATOM 1559 C CA . VAL A 1 225 ? 151.63126 137.87624 132.04658 1.000 115.85815 322 VAL A CA 1
ATOM 1560 C C . VAL A 1 225 ? 150.99326 139.11224 131.42658 1.000 115.85815 322 VAL A C 1
ATOM 1561 O O . VAL A 1 225 ? 150.26626 139.84324 132.11458 1.000 115.85815 322 VAL A O 1
ATOM 1565 N N . PRO A 1 226 ? 151.26126 139.39924 130.15458 1.000 114.12760 323 PRO A N 1
ATOM 1566 C CA . PRO A 1 226 ? 150.56626 140.50424 129.48858 1.000 114.12760 323 PRO A CA 1
ATOM 1567 C C . PRO A 1 226 ? 149.08726 140.20224 129.33558 1.000 114.12760 323 PRO A C 1
ATOM 1568 O O . PRO A 1 226 ? 148.68926 139.06324 129.08358 1.000 114.12760 323 PRO A O 1
ATOM 1572 N N . MET A 1 227 ? 148.27126 141.23924 129.48858 1.000 115.31972 324 MET A N 1
ATOM 1573 C CA . MET A 1 227 ? 146.83926 141.10724 129.27558 1.000 115.31972 324 MET A CA 1
ATOM 1574 C C . MET A 1 227 ? 146.28526 142.45324 128.84058 1.000 115.31972 324 MET A C 1
ATOM 1575 O O . MET A 1 227 ? 146.66426 143.49224 129.38558 1.000 115.31972 324 MET A O 1
ATOM 1580 N N . MET A 1 228 ? 145.39626 142.42724 127.85758 1.000 110.49840 325 MET A N 1
ATOM 1581 C CA . MET A 1 228 ? 144.74226 143.65124 127.43058 1.000 110.49840 325 MET A CA 1
ATOM 1582 C C . MET A 1 228 ? 143.47626 143.89924 128.24258 1.000 110.49840 325 MET A C 1
ATOM 1583 O O . MET A 1 228 ? 142.83826 142.97524 128.76458 1.000 110.49840 325 MET A O 1
ATOM 1588 N N . ASN A 1 229 ? 143.12526 145.17924 128.34258 1.000 107.09075 326 ASN A N 1
ATOM 1589 C CA . ASN A 1 229 ? 142.05726 145.65724 129.20458 1.000 107.09075 326 ASN A CA 1
ATOM 1590 C C . ASN A 1 229 ? 141.11826 146.54924 128.41058 1.000 107.09075 326 ASN A C 1
ATOM 1591 O O . ASN A 1 229 ? 141.55726 147.34424 127.57558 1.000 107.09075 326 ASN A O 1
ATOM 1596 N N . SER A 1 230 ? 139.82726 146.41524 128.68358 1.000 97.59738 327 SER A N 1
ATOM 1597 C CA . SER A 1 230 ? 138.80326 147.25424 128.08058 1.000 97.59738 327 SER A CA 1
ATOM 1598 C C . SER A 1 230 ? 137.90926 147.80024 129.18058 1.000 97.59738 327 SER A C 1
ATOM 1599 O O . SER A 1 230 ? 137.40926 147.03824 130.01258 1.000 97.59738 327 SER A O 1
ATOM 1602 N N . LYS A 1 231 ? 137.71026 149.11824 129.18258 1.000 91.81680 328 LYS A N 1
ATOM 1603 C CA . LYS A 1 231 ? 136.89126 149.73124 130.22058 1.000 91.81680 328 LYS A CA 1
ATOM 1604 C C . LYS A 1 231 ? 135.46026 149.21624 130.16458 1.000 91.81680 328 LYS A C 1
ATOM 1605 O O . LYS A 1 231 ? 134.91326 148.75524 131.17158 1.000 91.81680 328 LYS A O 1
ATOM 1611 N N . LYS A 1 232 ? 134.84226 149.27224 128.99158 1.000 86.82618 329 LYS A N 1
ATOM 1612 C CA . LYS A 1 232 ? 133.42726 148.96224 128.83858 1.000 86.82618 329 LYS A CA 1
ATOM 1613 C C . LYS A 1 232 ? 133.21026 148.06424 127.63058 1.000 86.82618 329 LYS A C 1
ATOM 1614 O O . LYS A 1 232 ? 132.30926 148.27324 126.81658 1.000 86.82618 329 LYS A O 1
ATOM 1620 N N . TYR A 1 233 ? 134.04626 147.04324 127.50558 1.000 97.47999 330 TYR A N 1
ATOM 1621 C CA . TYR A 1 233 ? 133.95226 146.13224 126.37458 1.000 97.47999 330 TYR A CA 1
ATOM 1622 C C . TYR A 1 233 ? 132.66126 145.32524 126.46158 1.000 97.47999 330 TYR A C 1
ATOM 1623 O O . TYR A 1 233 ? 132.39626 144.70024 127.49558 1.000 97.47999 330 TYR A O 1
ATOM 1632 N N . PRO A 1 234 ? 131.84926 145.29524 125.41358 1.000 91.38153 331 PRO A N 1
ATOM 1633 C CA . PRO A 1 234 ? 130.56826 144.58924 125.50958 1.000 91.38153 331 PRO A CA 1
ATOM 1634 C C . PRO A 1 234 ? 130.74826 143.08524 125.54658 1.000 91.38153 331 PRO A C 1
ATOM 1635 O O . PRO A 1 234 ? 131.03826 142.45624 124.52758 1.000 91.38153 331 PRO A O 1
ATOM 1639 N N . VAL A 1 235 ? 130.56526 142.50424 126.72358 1.000 85.79353 332 VAL A N 1
ATOM 1640 C CA . VAL A 1 235 ? 130.69426 141.07224 126.92558 1.000 85.79353 332 VAL A CA 1
ATOM 1641 C C . VAL A 1 235 ? 129.30526 140.49624 127.15658 1.000 85.79353 332 VAL A C 1
ATOM 1642 O O . VAL A 1 235 ? 128.34626 141.21524 127.45158 1.000 85.79353 332 VAL A O 1
ATOM 1646 N N . ALA A 1 236 ? 129.19626 139.18124 127.01558 1.000 98.37504 333 ALA A N 1
ATOM 1647 C CA . ALA A 1 236 ? 127.96926 138.46424 127.35558 1.000 98.37504 333 ALA A CA 1
ATOM 1648 C C . ALA A 1 236 ? 128.35126 137.39724 128.37158 1.000 98.37504 333 ALA A C 1
ATOM 1649 O O . ALA A 1 236 ? 128.89426 136.35324 128.00758 1.000 98.37504 333 ALA A O 1
ATOM 1651 N N . HIS A 1 237 ? 128.07326 137.65124 129.64258 1.000 103.58317 334 HIS A N 1
ATOM 1652 C CA . HIS A 1 237 ? 128.61226 136.83824 130.71858 1.000 103.58317 334 HIS A CA 1
ATOM 1653 C C . HIS A 1 237 ? 127.49526 136.22124 131.54458 1.000 103.58317 334 HIS A C 1
ATOM 1654 O O . HIS A 1 237 ? 126.40126 136.77924 131.65758 1.000 103.58317 334 HIS A O 1
ATOM 1661 N N . PHE A 1 238 ? 127.78426 135.05724 132.11258 1.000 106.47549 335 PHE A N 1
ATOM 1662 C CA . PHE A 1 238 ? 126.89626 134.45024 133.09858 1.000 106.47549 335 PHE A CA 1
ATOM 1663 C C . PHE A 1 238 ? 127.63326 133.27724 133.73158 1.000 106.47549 335 PHE A C 1
ATOM 1664 O O . PHE A 1 238 ? 128.80926 133.03624 133.44658 1.000 106.47549 335 PHE A O 1
ATOM 1672 N N . ILE A 1 239 ? 126.94726 132.57224 134.62458 1.000 114.34855 336 ILE A N 1
ATOM 1673 C CA . ILE A 1 239 ? 127.51926 131.44424 135.35058 1.000 114.34855 336 ILE A CA 1
ATOM 1674 C C . ILE A 1 239 ? 126.65126 130.22524 135.09758 1.000 114.34855 336 ILE A C 1
ATOM 1675 O O . ILE A 1 239 ? 125.43626 130.26524 135.32558 1.000 114.34855 336 ILE A O 1
ATOM 1680 N N . ASP A 1 240 ? 127.27026 129.14324 134.63558 1.000 120.57323 337 ASP A N 1
ATOM 1681 C CA . ASP A 1 240 ? 126.59526 127.86124 134.50258 1.000 120.57323 337 ASP A CA 1
ATOM 1682 C C . ASP A 1 240 ? 126.92826 127.02024 135.72758 1.000 120.57323 337 ASP A C 1
ATOM 1683 O O . ASP A 1 240 ? 128.09526 126.68024 135.95558 1.000 120.57323 337 ASP A O 1
ATOM 1688 N N . GLN A 1 241 ? 125.90226 126.69524 136.51358 1.000 125.51393 338 GLN A N 1
ATOM 1689 C CA . GLN A 1 241 ? 126.12726 126.02324 137.78858 1.000 125.51393 338 GLN A CA 1
ATOM 1690 C C . GLN A 1 241 ? 126.56526 124.57824 137.58958 1.000 125.51393 338 GLN A C 1
ATOM 1691 O O . GLN A 1 241 ? 127.51526 124.11724 138.23258 1.000 125.51393 338 GLN A O 1
ATOM 1697 N N . THR A 1 242 ? 125.88026 123.84624 136.70758 1.000 124.08204 339 THR A N 1
ATOM 1698 C CA . THR A 1 242 ? 126.18926 122.43824 136.49058 1.000 124.08204 339 THR A CA 1
ATOM 1699 C C . THR A 1 242 ? 127.69126 122.21424 136.36658 1.000 124.08204 339 THR A C 1
ATOM 1700 O O . THR A 1 242 ? 128.29926 121.50024 137.17158 1.000 124.08204 339 THR A O 1
ATOM 1704 N N . LEU A 1 243 ? 128.30826 122.83124 135.36058 1.000 122.41186 340 LEU A N 1
ATOM 1705 C CA . LEU A 1 243 ? 129.75726 122.78324 135.24658 1.000 122.41186 340 LEU A CA 1
ATOM 1706 C C . LEU A 1 243 ? 130.44826 123.61924 136.31058 1.000 122.41186 340 LEU A C 1
ATOM 1707 O O . LEU A 1 243 ? 131.66926 123.51124 136.46458 1.000 122.41186 340 LEU A O 1
ATOM 1712 N N . LYS A 1 244 ? 129.70426 124.44124 137.04858 1.000 121.75290 341 LYS A N 1
ATOM 1713 C CA . LYS A 1 244 ? 130.28126 125.32524 138.05358 1.000 121.75290 341 LYS A CA 1
ATOM 1714 C C . LYS A 1 244 ? 131.37226 126.19124 137.42258 1.000 121.75290 341 LYS A C 1
ATOM 1715 O O . LYS A 1 244 ? 132.53026 126.19524 137.84258 1.000 121.75290 341 LYS A O 1
ATOM 1721 N N . ALA A 1 245 ? 130.97326 126.92724 136.38958 1.000 116.68226 342 ALA A N 1
ATOM 1722 C CA . ALA A 1 245 ? 131.90726 127.71724 135.60558 1.000 116.68226 342 ALA A CA 1
ATOM 1723 C C . ALA A 1 245 ? 131.29026 129.06724 135.28358 1.000 116.68226 342 ALA A C 1
ATOM 1724 O O . ALA A 1 245 ? 130.07326 129.25124 135.35658 1.000 116.68226 342 ALA A O 1
ATOM 1726 N N . LYS A 1 246 ? 132.15226 130.01724 134.93858 1.000 114.66424 343 LYS A N 1
ATOM 1727 C CA . LYS A 1 246 ? 131.73726 131.32924 134.45258 1.000 114.66424 343 LYS A CA 1
ATOM 1728 C C . LYS A 1 246 ? 132.01226 131.34524 132.95358 1.000 114.66424 343 LYS A C 1
ATOM 1729 O O . LYS A 1 246 ? 133.12726 131.05024 132.51258 1.000 114.66424 343 LYS A O 1
ATOM 1735 N N . VAL A 1 247 ? 130.99526 131.67524 132.17358 1.000 107.76282 344 VAL A N 1
ATOM 1736 C CA . VAL A 1 247 ? 131.11226 131.71624 130.72458 1.000 107.76282 344 VAL A CA 1
ATOM 1737 C C . VAL A 1 247 ? 131.01426 133.16124 130.26258 1.000 107.76282 344 VAL A C 1
ATOM 1738 O O . VAL A 1 247 ? 130.07926 133.88624 130.63258 1.000 107.76282 344 VAL A O 1
ATOM 1742 N N . GLY A 1 248 ? 131.98726 133.57724 129.45558 1.000 98.70192 345 GLY A N 1
ATOM 1743 C CA . GLY A 1 248 ? 132.00826 134.90724 128.88858 1.000 98.70192 345 GLY A CA 1
ATOM 1744 C C . GLY A 1 248 ? 132.16326 134.86724 127.38458 1.000 98.70192 345 GLY A C 1
ATOM 1745 O O . GLY A 1 248 ? 133.05326 134.19324 126.86058 1.000 98.70192 345 GLY A O 1
ATOM 1746 N N . GLN A 1 249 ? 131.30126 135.58524 126.67658 1.000 94.77691 346 GLN A N 1
ATOM 1747 C CA . GLN A 1 249 ? 131.28026 135.59624 125.22458 1.000 94.77691 346 GLN A CA 1
ATOM 1748 C C . GLN A 1 249 ? 131.71426 136.96424 124.72958 1.000 94.77691 346 GLN A C 1
ATOM 1749 O O . GLN A 1 249 ? 131.20726 137.99024 125.20058 1.000 94.77691 346 GLN A O 1
ATOM 1755 N N . LEU A 1 250 ? 132.64226 136.97124 123.78058 1.000 89.39231 347 LEU A N 1
ATOM 1756 C CA . LEU A 1 250 ? 133.18726 138.18524 123.20158 1.000 89.39231 347 LEU A CA 1
ATOM 1757 C C . LEU A 1 250 ? 132.90126 138.18524 121.70958 1.000 89.39231 347 LEU A C 1
ATOM 1758 O O . LEU A 1 250 ? 132.75226 137.12824 121.09558 1.000 89.39231 347 LEU A O 1
ATOM 1763 N N . GLN A 1 251 ? 132.83726 139.37324 121.12358 1.000 98.59344 348 GLN A N 1
ATOM 1764 C CA . GLN A 1 251 ? 132.48326 139.51824 119.72158 1.000 98.59344 348 GLN A CA 1
ATOM 1765 C C . GLN A 1 251 ? 133.73326 139.63924 118.85958 1.000 98.59344 348 GLN A C 1
ATOM 1766 O O . GLN A 1 251 ? 134.77026 140.14024 119.29958 1.000 98.59344 348 GLN A O 1
ATOM 1772 N N . LEU A 1 252 ? 133.62126 139.17424 117.61658 1.000 102.53390 349 LEU A N 1
ATOM 1773 C CA . LEU A 1 252 ? 134.71126 139.24224 116.65658 1.000 102.53390 349 LEU A CA 1
ATOM 1774 C C . LEU A 1 252 ? 134.20626 139.87424 115.37058 1.000 102.53390 349 LEU A C 1
ATOM 1775 O O . LEU A 1 252 ? 133.08226 140.38224 115.32158 1.000 102.53390 349 LEU A O 1
ATOM 1780 N N . SER A 1 253 ? 135.02226 139.84824 114.32658 1.000 105.57151 350 SER A N 1
ATOM 1781 C CA . SER A 1 253 ? 134.55826 140.24324 113.00758 1.000 105.57151 350 SER A CA 1
ATOM 1782 C C . SER A 1 253 ? 133.78826 139.07824 112.39358 1.000 105.57151 350 SER A C 1
ATOM 1783 O O . SER A 1 253 ? 133.55326 138.04924 113.03258 1.000 105.57151 350 SER A O 1
ATOM 1786 N N . HIS A 1 254 ? 133.36526 139.24124 111.14158 1.000 109.30826 351 HIS A N 1
ATOM 1787 C CA . HIS A 1 254 ? 132.86626 138.13524 110.32458 1.000 109.30826 351 HIS A CA 1
ATOM 1788 C C . HIS A 1 254 ? 131.81626 137.30024 111.04858 1.000 109.30826 351 HIS A C 1
ATOM 1789 O O . HIS A 1 254 ? 131.63226 136.12024 110.74758 1.000 109.30826 351 HIS A O 1
ATOM 1796 N N . ASN A 1 255 ? 131.11226 137.89524 112.00858 1.000 107.54268 352 ASN A N 1
ATOM 1797 C CA . ASN A 1 255 ? 130.02626 137.20424 112.69758 1.000 107.54268 352 ASN A CA 1
ATOM 1798 C C . ASN A 1 255 ? 130.55826 135.97224 113.43658 1.000 107.54268 352 ASN A C 1
ATOM 1799 O O . ASN A 1 255 ? 130.14126 134.83724 113.20058 1.000 107.54268 352 ASN A O 1
ATOM 1804 N N . LEU A 1 256 ? 131.51226 136.21724 114.33058 1.000 102.91488 353 LEU A N 1
ATOM 1805 C CA . LEU A 1 256 ? 132.13726 135.16324 115.11558 1.000 102.91488 353 LEU A CA 1
ATOM 1806 C C . LEU A 1 256 ? 132.17126 135.57024 116.58158 1.000 102.91488 353 LEU A C 1
ATOM 1807 O O . LEU A 1 256 ? 132.25026 136.75324 116.91258 1.000 102.91488 353 LEU A O 1
ATOM 1812 N N . SER A 1 257 ? 132.09926 134.57724 117.46158 1.000 97.78516 354 SER A N 1
ATOM 1813 C CA . SER A 1 257 ? 132.02626 134.82024 118.89458 1.000 97.78516 354 SER A CA 1
ATOM 1814 C C . SER A 1 257 ? 133.01826 133.92824 119.61958 1.000 97.78516 354 SER A C 1
ATOM 1815 O O . SER A 1 257 ? 133.05226 132.71924 119.39058 1.000 97.78516 354 SER A O 1
ATOM 1818 N N . LEU A 1 258 ? 133.80726 134.51624 120.50258 1.000 91.93537 355 LEU A N 1
ATOM 1819 C CA . LEU A 1 258 ? 134.78226 133.78024 121.29658 1.000 91.93537 355 LEU A CA 1
ATOM 1820 C C . LEU A 1 258 ? 134.16626 133.49424 122.65758 1.000 91.93537 355 LEU A C 1
ATOM 1821 O O . LEU A 1 258 ? 133.98026 134.41124 123.46158 1.000 91.93537 355 LEU A O 1
ATOM 1826 N N . VAL A 1 259 ? 133.82126 132.23524 122.90158 1.000 92.26260 356 VAL A N 1
ATOM 1827 C CA . VAL A 1 259 ? 133.29726 131.80024 124.18658 1.000 92.26260 356 VAL A CA 1
ATOM 1828 C C . VAL A 1 259 ? 134.46226 131.30724 125.02858 1.000 92.26260 356 VAL A C 1
ATOM 1829 O O . VAL A 1 259 ? 135.26626 130.48924 124.56958 1.000 92.26260 356 VAL A O 1
ATOM 1833 N N . ILE A 1 260 ? 134.56126 131.80324 126.25758 1.000 101.72002 357 ILE A N 1
ATOM 1834 C CA . ILE A 1 260 ? 135.60126 131.38824 127.18558 1.000 101.72002 357 ILE A CA 1
ATOM 1835 C C . ILE A 1 260 ? 134.93726 130.90824 128.46458 1.000 101.72002 357 ILE A C 1
ATOM 1836 O O . ILE A 1 260 ? 134.12926 131.63124 129.05958 1.000 101.72002 357 ILE A O 1
ATOM 1841 N N . LEU A 1 261 ? 135.27326 129.69124 128.88158 1.000 107.17426 358 LEU A N 1
ATOM 1842 C CA . LEU A 1 261 ? 134.77926 129.09124 130.10958 1.000 107.17426 358 LEU A CA 1
ATOM 1843 C C . LEU A 1 261 ? 135.92126 129.06924 131.11158 1.000 107.17426 358 LEU A C 1
ATOM 1844 O O . LEU A 1 261 ? 136.99126 128.51524 130.82658 1.000 107.17426 358 LEU A O 1
ATOM 1849 N N . VAL A 1 262 ? 135.69226 129.67824 132.27058 1.000 116.18880 359 VAL A N 1
ATOM 1850 C CA . VAL A 1 262 ? 136.68626 129.75324 133.33458 1.000 116.18880 359 VAL A CA 1
ATOM 1851 C C . VAL A 1 262 ? 136.12526 129.05824 134.56958 1.000 116.18880 359 VAL A C 1
ATOM 1852 O O . VAL A 1 262 ? 134.91026 129.11024 134.81258 1.000 116.18880 359 VAL A O 1
ATOM 1856 N N . PRO A 1 263 ? 136.95426 128.39124 135.36658 1.000 118.15755 360 PRO A N 1
ATOM 1857 C CA . PRO A 1 263 ? 136.44726 127.78824 136.60158 1.000 118.15755 360 PRO A CA 1
ATOM 1858 C C . PRO A 1 263 ? 135.89326 128.85524 137.53058 1.000 118.15755 360 PRO A C 1
ATOM 1859 O O . PRO A 1 263 ? 136.35526 129.99824 137.54458 1.000 118.15755 360 PRO A O 1
ATOM 1863 N N . GLN A 1 264 ? 134.88326 128.46824 138.31258 1.000 124.68413 361 GLN A N 1
ATOM 1864 C CA . GLN A 1 264 ? 134.20326 129.43824 139.16458 1.000 124.68413 361 GLN A CA 1
ATOM 1865 C C . GLN A 1 264 ? 135.18826 130.17324 140.06358 1.000 124.68413 361 GLN A C 1
ATOM 1866 O O . GLN A 1 264 ? 135.11026 131.39824 140.21258 1.000 124.68413 361 GLN A O 1
ATOM 1872 N N . ASN A 1 265 ? 136.13026 129.44624 140.66158 1.000 121.35382 362 ASN A N 1
ATOM 1873 C CA . ASN A 1 265 ? 137.11926 130.05624 141.54158 1.000 121.35382 362 ASN A CA 1
ATOM 1874 C C . ASN A 1 265 ? 138.53226 129.68724 141.11258 1.000 121.35382 362 ASN A C 1
ATOM 1875 O O . ASN A 1 265 ? 138.73126 129.10624 140.04258 1.000 121.35382 362 ASN A O 1
ATOM 1880 N N . LEU A 1 266 ? 139.52126 130.02824 141.93658 1.000 120.52366 363 LEU A N 1
ATOM 1881 C CA . LEU A 1 266 ? 140.88926 129.60824 141.67258 1.000 120.52366 363 LEU A CA 1
ATOM 1882 C C . LEU A 1 266 ? 141.14126 128.16224 142.07458 1.000 120.52366 363 LEU A C 1
ATOM 1883 O O . LEU A 1 266 ? 142.23226 127.64324 141.81758 1.000 120.52366 363 LEU A O 1
ATOM 1888 N N . LYS A 1 267 ? 140.16026 127.50624 142.69758 1.000 125.28303 364 LYS A N 1
ATOM 1889 C CA . LYS A 1 267 ? 140.35626 126.13724 143.16158 1.000 125.28303 364 LYS A CA 1
ATOM 1890 C C . LYS A 1 267 ? 139.92826 125.12924 142.10358 1.000 125.28303 364 LYS A C 1
ATOM 1891 O O . LYS A 1 267 ? 140.61126 124.12424 141.87558 1.000 125.28303 364 LYS A O 1
ATOM 1897 N N . HIS A 1 268 ? 138.79626 125.37724 141.44758 1.000 128.11551 365 HIS A N 1
ATOM 1898 C CA . HIS A 1 268 ? 138.26226 124.42324 140.48558 1.000 128.11551 365 HIS A CA 1
ATOM 1899 C C . HIS A 1 268 ? 139.24726 124.21024 139.34358 1.000 128.11551 365 HIS A C 1
ATOM 1900 O O . HIS A 1 268 ? 139.47326 125.11524 138.53458 1.000 128.11551 365 HIS A O 1
ATOM 1907 N N . ARG A 1 269 ? 139.83526 123.02024 139.26858 1.000 128.54650 366 ARG A N 1
ATOM 1908 C CA . ARG A 1 269 ? 140.85226 122.75724 138.26158 1.000 128.54650 366 ARG A CA 1
ATOM 1909 C C . ARG A 1 269 ? 140.21926 122.60324 136.88558 1.000 128.54650 366 ARG A C 1
ATOM 1910 O O . ARG A 1 269 ? 139.14926 122.00724 136.73758 1.000 128.54650 366 ARG A O 1
ATOM 1918 N N . LEU A 1 270 ? 140.90026 123.13824 135.87158 1.000 123.49535 367 LEU A N 1
ATOM 1919 C CA . LEU A 1 270 ? 140.34426 123.12724 134.52358 1.000 123.49535 367 LEU A CA 1
ATOM 1920 C C . LEU A 1 270 ? 140.07626 121.70624 134.04658 1.000 123.49535 367 LEU A C 1
ATOM 1921 O O . LEU A 1 270 ? 139.14126 121.47124 133.27358 1.000 123.49535 367 LEU A O 1
ATOM 1926 N N . GLU A 1 271 ? 140.89426 120.74724 134.48258 1.000 124.98635 368 GLU A N 1
ATOM 1927 C CA . GLU A 1 271 ? 140.58826 119.34924 134.20458 1.000 124.98635 368 GLU A CA 1
ATOM 1928 C C . GLU A 1 271 ? 139.18326 119.00824 134.67358 1.000 124.98635 368 GLU A C 1
ATOM 1929 O O . GLU A 1 271 ? 138.45226 118.27024 134.00458 1.000 124.98635 368 GLU A O 1
ATOM 1935 N N . ASP A 1 272 ? 138.78826 119.54624 135.82758 1.000 127.05820 369 ASP A N 1
ATOM 1936 C CA . ASP A 1 272 ? 137.46226 119.27024 136.36558 1.000 127.05820 369 ASP A CA 1
ATOM 1937 C C . ASP A 1 272 ? 136.37826 119.73524 135.40358 1.000 127.05820 369 ASP A C 1
ATOM 1938 O O . ASP A 1 272 ? 135.46526 118.97524 135.06058 1.000 127.05820 369 ASP A O 1
ATOM 1943 N N . MET A 1 273 ? 136.46426 120.99024 134.95458 1.000 123.35989 370 MET A N 1
ATOM 1944 C CA . MET A 1 273 ? 135.47126 121.50824 134.02158 1.000 123.35989 370 MET A CA 1
ATOM 1945 C C . MET A 1 273 ? 135.47626 120.71824 132.72158 1.000 123.35989 370 MET A C 1
ATOM 1946 O O . MET A 1 273 ? 134.41526 120.34524 132.20758 1.000 123.35989 370 MET A O 1
ATOM 1951 N N . GLU A 1 274 ? 136.66326 120.45224 132.17658 1.000 123.46837 371 GLU A N 1
ATOM 1952 C CA . GLU A 1 274 ? 136.75626 119.71024 130.92558 1.000 123.46837 371 GLU A CA 1
ATOM 1953 C C . GLU A 1 274 ? 136.05126 118.36724 131.03658 1.000 123.46837 371 GLU A C 1
ATOM 1954 O O . GLU A 1 274 ? 135.21226 118.01924 130.19958 1.000 123.46837 371 GLU A O 1
ATOM 1960 N N . GLN A 1 275 ? 136.37426 117.60224 132.07958 1.000 129.34222 372 GLN A N 1
ATOM 1961 C CA . GLN A 1 275 ? 135.75226 116.29524 132.25358 1.000 129.34222 372 GLN A CA 1
ATOM 1962 C C . GLN A 1 275 ? 134.25126 116.42324 132.47058 1.000 129.34222 372 GLN A C 1
ATOM 1963 O O . GLN A 1 275 ? 133.46826 115.62824 131.93758 1.000 129.34222 372 GLN A O 1
ATOM 1969 N N . ALA A 1 276 ? 133.82826 117.42124 133.24558 1.000 125.40651 373 ALA A N 1
ATOM 1970 C CA . ALA A 1 276 ? 132.40826 117.61224 133.50958 1.000 125.40651 373 ALA A CA 1
ATOM 1971 C C . ALA A 1 276 ? 131.63526 118.08224 132.28658 1.000 125.40651 373 ALA A C 1
ATOM 1972 O O . ALA A 1 276 ? 130.40126 118.08624 132.32358 1.000 125.40651 373 ALA A O 1
ATOM 1974 N N . LEU A 1 277 ? 132.31826 118.47824 131.21558 1.000 121.14850 374 LEU A N 1
ATOM 1975 C CA . LEU A 1 277 ? 131.63926 119.00224 130.03858 1.000 121.14850 374 LEU A CA 1
ATOM 1976 C C . LEU A 1 277 ? 131.02226 117.86524 129.23558 1.000 121.14850 374 LEU A C 1
ATOM 1977 O O . LEU A 1 277 ? 131.70526 116.90124 128.87758 1.000 121.14850 374 LEU A O 1
ATOM 1982 N N . SER A 1 278 ? 129.73426 117.98424 128.95158 1.000 116.69400 375 SER A N 1
ATOM 1983 C CA . SER A 1 278 ? 128.96726 116.98024 128.23458 1.000 116.69400 375 SER A CA 1
ATOM 1984 C C . SER A 1 278 ? 128.19126 117.64324 127.11258 1.000 116.69400 375 SER A C 1
ATOM 1985 O O . SER A 1 278 ? 127.95326 118.85524 127.14058 1.000 116.69400 375 SER A O 1
ATOM 1988 N N . PRO A 1 279 ? 127.78426 116.87324 126.10258 1.000 116.05735 376 PRO A N 1
ATOM 1989 C CA . PRO A 1 279 ? 127.09826 117.46324 124.94458 1.000 116.05735 376 PRO A CA 1
ATOM 1990 C C . PRO A 1 279 ? 125.91926 118.34724 125.32158 1.000 116.05735 376 PRO A C 1
ATOM 1991 O O . PRO A 1 279 ? 125.87126 119.52124 124.93758 1.000 116.05735 376 PRO A O 1
ATOM 1995 N N . SER A 1 280 ? 124.96226 117.79624 126.06958 1.000 118.26021 377 SER A N 1
ATOM 1996 C CA . SER A 1 280 ? 123.79026 118.57724 126.44858 1.000 118.26021 377 SER A CA 1
ATOM 1997 C C . SER A 1 280 ? 124.18726 119.79224 127.27358 1.000 118.26021 377 SER A C 1
ATOM 1998 O O . SER A 1 280 ? 123.64026 120.88724 127.08858 1.000 118.26021 377 SER A O 1
ATOM 2001 N N . VAL A 1 281 ? 125.13026 119.61224 128.20058 1.000 117.17133 378 VAL A N 1
ATOM 2002 C CA . VAL A 1 281 ? 125.63326 120.73524 128.98858 1.000 117.17133 378 VAL A CA 1
ATOM 2003 C C . VAL A 1 281 ? 126.08726 121.85924 128.06958 1.000 117.17133 378 VAL A C 1
ATOM 2004 O O . VAL A 1 281 ? 125.64426 123.00724 128.18758 1.000 117.17133 378 VAL A O 1
ATOM 2008 N N . PHE A 1 282 ? 126.98926 121.53624 127.14158 1.000 115.63159 379 PHE A N 1
ATOM 2009 C CA . PHE A 1 282 ? 127.56226 122.56024 126.27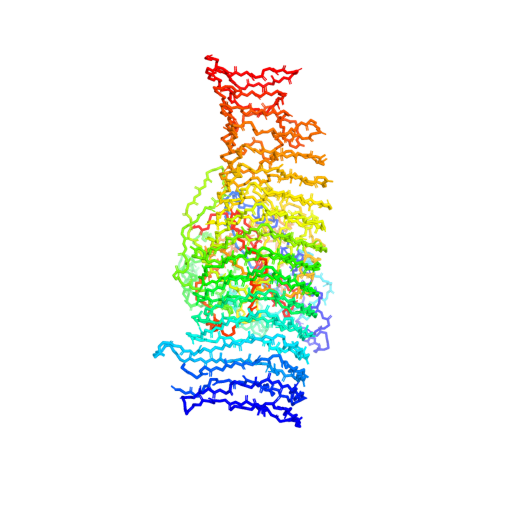758 1.000 115.63159 379 PHE A CA 1
ATOM 2010 C C . PHE A 1 282 ? 126.49826 123.20724 125.40258 1.000 115.63159 379 PHE A C 1
ATOM 2011 O O . PHE A 1 282 ? 126.51926 124.42424 125.18558 1.000 115.63159 379 PHE A O 1
ATOM 2019 N N . LYS A 1 283 ? 125.57026 122.40724 124.87358 1.000 111.65302 380 LYS A N 1
ATOM 2020 C CA . LYS A 1 283 ? 124.52026 122.96324 124.02658 1.000 111.65302 380 LYS A CA 1
ATOM 2021 C C . LYS A 1 283 ? 123.67126 123.96224 124.79958 1.000 111.65302 380 LYS A C 1
ATOM 2022 O O . LYS A 1 283 ? 123.37526 125.06024 124.31058 1.000 111.65302 380 LYS A O 1
ATOM 2028 N N . ALA A 1 284 ? 123.26226 123.59224 126.01458 1.000 111.92595 381 ALA A N 1
ATOM 2029 C CA . ALA A 1 284 ? 122.48026 124.51224 126.82858 1.000 111.92595 381 ALA A CA 1
ATOM 2030 C C . ALA A 1 284 ? 123.27226 125.77224 127.13158 1.000 111.92595 381 ALA A C 1
ATOM 2031 O O . ALA A 1 284 ? 122.73326 126.88424 127.07158 1.000 111.92595 381 ALA A O 1
ATOM 2033 N N . ILE A 1 285 ? 124.55326 125.61924 127.46458 1.000 110.91226 382 ILE A N 1
ATOM 2034 C CA . ILE A 1 285 ? 125.38326 126.78524 127.74458 1.000 110.91226 382 ILE A CA 1
ATOM 2035 C C . ILE A 1 285 ? 125.38226 127.72524 126.55158 1.000 110.91226 382 ILE A C 1
ATOM 2036 O O . ILE A 1 285 ? 125.14326 128.93124 126.68358 1.000 110.91226 382 ILE A O 1
ATOM 2041 N N . MET A 1 286 ? 125.64626 127.18224 125.36458 1.000 115.91459 383 MET A N 1
ATOM 2042 C CA . MET A 1 286 ? 125.76926 128.02524 124.18358 1.000 115.91459 383 MET A CA 1
ATOM 2043 C C . MET A 1 286 ? 124.45226 128.71124 123.85358 1.000 115.91459 383 MET A C 1
ATOM 2044 O O . MET A 1 286 ? 124.43626 129.89724 123.50558 1.000 115.91459 383 MET A O 1
ATOM 2049 N N . GLU A 1 287 ? 123.33526 127.98524 123.94158 1.000 112.78607 384 GLU A N 1
ATOM 2050 C CA . GLU A 1 287 ? 122.04726 128.60424 123.64658 1.000 112.78607 384 GLU A CA 1
ATOM 2051 C C . GLU A 1 287 ? 121.73526 129.71624 124.64158 1.000 112.78607 384 GLU A C 1
ATOM 2052 O O . GLU A 1 287 ? 121.39326 130.84224 124.25258 1.000 112.78607 384 GLU A O 1
ATOM 2058 N N . LYS A 1 288 ? 121.84626 129.42024 125.93758 1.000 112.45425 385 LYS A N 1
ATOM 2059 C CA . LYS A 1 288 ? 121.58626 130.44124 126.94158 1.000 112.45425 385 LYS A CA 1
ATOM 2060 C C . LYS A 1 288 ? 122.47826 131.65424 126.72358 1.000 112.45425 385 LYS A C 1
ATOM 2061 O O . LYS A 1 288 ? 122.05226 132.79524 126.93758 1.000 112.45425 385 LYS A O 1
ATOM 2067 N N . LEU A 1 289 ? 123.72226 131.43024 126.29858 1.000 111.61903 386 LEU A N 1
ATOM 2068 C CA . LEU A 1 289 ? 124.60326 132.54724 125.98058 1.000 111.61903 386 LEU A CA 1
ATOM 2069 C C . LEU A 1 289 ? 124.05226 133.36224 124.81958 1.000 111.61903 386 LEU A C 1
ATOM 2070 O O . LEU A 1 289 ? 123.91426 134.58624 124.91358 1.000 111.61903 386 LEU A O 1
ATOM 2075 N N . GLU A 1 290 ? 123.72526 132.69324 123.71358 1.000 118.21274 387 GLU A N 1
ATOM 2076 C CA . GLU A 1 290 ? 123.29526 133.41724 122.52258 1.000 118.21274 387 GLU A CA 1
ATOM 2077 C C . GLU A 1 290 ? 122.03526 134.22524 122.79658 1.000 118.21274 387 GLU A C 1
ATOM 2078 O O . GLU A 1 290 ? 121.82426 135.28224 122.19158 1.000 118.21274 387 GLU A O 1
ATOM 2084 N N . MET A 1 291 ? 121.18426 133.74824 123.70458 1.000 119.22833 388 MET A N 1
ATOM 2085 C CA . MET A 1 291 ? 120.01026 134.53924 124.04858 1.000 119.22833 388 MET A CA 1
ATOM 2086 C C . MET A 1 291 ? 120.34126 135.70824 124.96758 1.000 119.22833 388 MET A C 1
ATOM 2087 O O . MET A 1 291 ? 119.47626 136.55924 125.19458 1.000 119.22833 388 MET A O 1
ATOM 2092 N N . SER A 1 292 ? 121.56626 135.77624 125.48458 1.000 111.59078 389 SER A N 1
ATOM 2093 C CA . SER A 1 292 ? 121.94326 136.80224 126.44558 1.000 111.59078 389 SER A CA 1
ATOM 2094 C C . SER A 1 292 ? 122.10926 138.15524 125.75458 1.000 111.59078 389 SER A C 1
ATOM 2095 O O . SER A 1 292 ? 121.82726 138.32324 124.56558 1.000 111.59078 389 SER A O 1
ATOM 2098 N N . LYS A 1 293 ? 122.56626 139.13624 126.52658 1.000 108.17225 390 LYS A N 1
ATOM 2099 C CA . LYS A 1 293 ? 122.82326 140.48024 126.03658 1.000 108.17225 390 LYS A CA 1
ATOM 2100 C C . LYS A 1 293 ? 124.24326 140.89324 126.39958 1.000 108.17225 390 LYS A C 1
ATOM 2101 O O . LYS A 1 293 ? 124.81426 140.41224 127.38158 1.000 108.17225 390 LYS A O 1
ATOM 2107 N N . PHE A 1 294 ? 124.80926 141.79224 125.59358 1.000 102.19415 391 PHE A N 1
ATOM 2108 C CA . PHE A 1 294 ? 126.19826 142.22024 125.76258 1.000 102.19415 391 PHE A CA 1
ATOM 2109 C C . PHE A 1 294 ? 126.24526 143.43824 126.68058 1.000 102.19415 391 PHE A C 1
ATOM 2110 O O . PHE A 1 294 ? 126.40126 144.58324 126.25358 1.000 102.19415 391 PHE A O 1
ATOM 2118 N N . GLN A 1 295 ? 126.11026 143.17324 127.97258 1.000 94.51776 392 GLN A N 1
ATOM 2119 C CA . GLN A 1 295 ? 126.26526 144.22624 128.96258 1.000 94.51776 392 GLN A CA 1
ATOM 2120 C C . GLN A 1 295 ? 127.71726 144.69724 128.99558 1.000 94.51776 392 GLN A C 1
ATOM 2121 O O . GLN A 1 295 ? 128.63426 143.88424 128.85458 1.000 94.51776 392 GLN A O 1
ATOM 2127 N N . PRO A 1 296 ? 127.96026 145.99024 129.19258 1.000 83.93471 393 PRO A N 1
ATOM 2128 C CA . PRO A 1 296 ? 129.34226 146.47224 129.27758 1.000 83.93471 393 PRO A CA 1
ATOM 2129 C C . PRO A 1 296 ? 130.09326 145.76024 130.38958 1.000 83.93471 393 PRO A C 1
ATOM 2130 O O . PRO A 1 296 ? 129.52926 145.00024 131.17758 1.000 83.93471 393 PRO A O 1
ATOM 2134 N N . THR A 1 297 ? 131.39826 146.00024 130.43858 1.000 83.88075 394 THR A N 1
ATOM 2135 C CA . THR A 1 297 ? 132.20926 145.26324 131.39258 1.000 83.88075 394 THR A CA 1
ATOM 2136 C C . THR A 1 297 ? 133.61926 145.82624 131.41058 1.000 83.88075 394 THR A C 1
ATOM 2137 O O . THR A 1 297 ? 134.12626 146.29924 130.38958 1.000 83.88075 394 THR A O 1
ATOM 2141 N N . LEU A 1 298 ? 134.24026 145.77424 132.58558 1.000 87.87536 395 LEU A N 1
ATOM 2142 C CA . LEU A 1 298 ? 135.68226 145.93424 132.69058 1.000 87.87536 395 LEU A CA 1
ATOM 2143 C C . LEU A 1 298 ? 136.30426 144.58024 132.39558 1.000 87.87536 395 LEU A C 1
ATOM 2144 O O . LEU A 1 298 ? 136.21326 143.65724 133.20958 1.000 87.87536 395 LEU A O 1
ATOM 2149 N N . LEU A 1 299 ? 136.92226 144.45624 131.22958 1.000 93.67213 396 LEU A N 1
ATOM 2150 C CA . LEU A 1 299 ? 137.41126 143.18024 130.73358 1.000 93.67213 396 LEU A CA 1
ATOM 2151 C C . LEU A 1 299 ? 138.92826 143.15424 130.79658 1.000 93.67213 396 LEU A C 1
ATOM 2152 O O . LEU A 1 299 ? 139.58926 144.09124 130.34258 1.000 93.67213 396 LEU A O 1
ATOM 2157 N N . THR A 1 300 ? 139.46826 142.08924 131.37358 1.000 102.11219 397 THR A N 1
ATOM 2158 C CA . THR A 1 300 ? 140.89926 141.83624 131.36558 1.000 102.11219 397 THR A CA 1
ATOM 2159 C C . THR A 1 300 ? 141.12926 140.43624 130.82758 1.000 102.11219 397 THR A C 1
ATOM 2160 O O . THR A 1 300 ? 140.52626 139.47724 131.31858 1.000 102.11219 397 THR A O 1
ATOM 2164 N N . LEU A 1 301 ? 141.99326 140.31524 129.81958 1.000 107.14808 398 LEU A N 1
ATOM 2165 C CA . LEU A 1 301 ? 142.19926 138.98824 129.25858 1.000 107.14808 398 LEU A CA 1
ATOM 2166 C C . LEU A 1 301 ? 143.59426 138.90024 128.66158 1.000 107.14808 398 LEU A C 1
ATOM 2167 O O . LEU A 1 301 ? 144.07826 139.88924 128.10258 1.000 107.14808 398 LEU A O 1
ATOM 2172 N N . PRO A 1 302 ? 144.26226 137.75624 128.76858 1.000 110.24824 399 PRO A N 1
ATOM 2173 C CA . PRO A 1 302 ? 145.62326 137.64524 128.24258 1.000 110.24824 399 PRO A CA 1
ATOM 2174 C C . PRO A 1 302 ? 145.64426 137.47924 126.73258 1.000 110.24824 399 PRO A C 1
ATOM 2175 O O . PRO A 1 302 ? 144.71526 136.94624 126.12458 1.000 110.24824 399 PRO A O 1
ATOM 2179 N N . ARG A 1 303 ? 146.73426 137.93924 126.12558 1.000 113.34974 400 ARG A N 1
ATOM 2180 C CA . ARG A 1 303 ? 146.87826 137.82324 124.68058 1.000 113.34974 400 ARG A CA 1
ATOM 2181 C C . ARG A 1 303 ? 146.87326 136.35824 124.27358 1.000 113.34974 400 ARG A C 1
ATOM 2182 O O . ARG A 1 303 ? 147.73826 135.58524 124.69458 1.000 113.34974 400 ARG A O 1
ATOM 2190 N N . ILE A 1 304 ? 145.90526 135.97724 123.44958 1.000 110.36014 401 ILE A N 1
ATOM 2191 C CA . ILE A 1 304 ? 145.74726 134.59024 123.03058 1.000 110.36014 401 ILE A CA 1
ATOM 2192 C C . ILE A 1 304 ? 146.53626 134.37524 121.74858 1.000 110.36014 401 ILE A C 1
ATOM 2193 O O . ILE A 1 304 ? 146.30026 135.05324 120.74358 1.000 110.36014 401 ILE A O 1
ATOM 2198 N N . LYS A 1 305 ? 147.47426 133.42924 121.78258 1.000 115.04491 402 LYS A N 1
ATOM 2199 C CA . LYS A 1 305 ? 148.24426 133.06324 120.59558 1.000 115.04491 402 LYS A CA 1
ATOM 2200 C C . LYS A 1 305 ? 148.58426 131.58124 120.72058 1.000 115.04491 402 LYS A C 1
ATOM 2201 O O . LYS A 1 305 ? 149.57526 131.22124 121.36058 1.000 115.04491 402 LYS A O 1
ATOM 2207 N N . VAL A 1 306 ? 147.76726 130.73724 120.10258 1.000 112.76198 403 VAL A N 1
ATOM 2208 C CA . VAL A 1 306 ? 147.91226 129.29124 120.20458 1.000 112.76198 403 VAL A CA 1
ATOM 2209 C C . VAL A 1 306 ? 148.17826 128.72624 118.81858 1.000 112.76198 403 VAL A C 1
ATOM 2210 O O . VAL A 1 306 ? 147.37426 128.91324 117.89858 1.000 112.76198 403 VAL A O 1
ATOM 2214 N N . THR A 1 307 ? 149.29526 128.02924 118.67358 1.000 112.82436 404 THR A N 1
ATOM 2215 C CA . THR A 1 307 ? 149.59126 127.26324 117.47658 1.000 112.82436 404 THR A CA 1
ATOM 2216 C C . THR A 1 307 ? 149.64426 125.79224 117.85358 1.000 112.82436 404 THR A C 1
ATOM 2217 O O . THR A 1 307 ? 150.05226 125.43824 118.96358 1.000 112.82436 404 THR A O 1
ATOM 2221 N N . THR A 1 308 ? 149.22026 124.93124 116.93358 1.000 113.44682 405 THR A N 1
ATOM 2222 C CA . THR A 1 308 ? 149.17626 123.50824 117.25158 1.000 113.44682 405 THR A CA 1
ATOM 2223 C C . THR A 1 308 ? 149.25926 122.69424 115.97058 1.000 113.44682 405 THR A C 1
ATOM 2224 O O . THR A 1 308 ? 148.32226 122.70824 115.16958 1.000 113.44682 405 THR A O 1
ATOM 2228 N N . SER A 1 309 ? 150.38026 122.01024 115.78058 1.000 116.92654 406 SER A N 1
ATOM 2229 C CA . SER A 1 309 ? 150.49926 120.93424 114.81158 1.000 116.92654 406 SER A CA 1
ATOM 2230 C C . SER A 1 309 ? 150.23226 119.61124 115.51558 1.000 116.92654 406 SER A C 1
ATOM 2231 O O . SER A 1 309 ? 150.51426 119.45924 116.70558 1.000 116.92654 406 SER A O 1
ATOM 2234 N N . GLN A 1 310 ? 149.68226 118.65124 114.77758 1.000 123.85779 407 GLN A N 1
ATOM 2235 C CA . GLN A 1 310 ? 149.38026 117.38924 115.43458 1.000 123.85779 407 GLN A CA 1
ATOM 2236 C C . GLN A 1 310 ? 149.05126 116.32424 114.40058 1.000 123.85779 407 GLN A C 1
ATOM 2237 O O . GLN A 1 310 ? 148.42326 116.60924 113.37458 1.000 123.85779 407 GLN A O 1
ATOM 2243 N N . ASP A 1 311 ? 149.48726 115.09924 114.68458 1.000 128.23357 408 ASP A N 1
ATOM 2244 C CA . ASP A 1 311 ? 149.19826 113.94324 113.84658 1.000 128.23357 408 ASP A CA 1
ATOM 2245 C C . ASP A 1 311 ? 147.80626 113.43124 114.18558 1.000 128.23357 408 ASP A C 1
ATOM 2246 O O . ASP A 1 311 ? 147.57926 112.90324 115.27758 1.000 128.23357 408 ASP A O 1
ATOM 2251 N N . MET A 1 312 ? 146.87726 113.56624 113.24258 1.000 131.03930 409 MET A N 1
ATOM 2252 C CA . MET A 1 312 ? 145.52526 113.08424 113.47758 1.000 131.03930 409 MET A CA 1
ATOM 2253 C C . MET A 1 312 ? 145.46926 111.57224 113.62858 1.000 131.03930 409 MET A C 1
ATOM 2254 O O . MET A 1 312 ? 144.49426 111.05424 114.18258 1.000 131.03930 409 MET A O 1
ATOM 2259 N N . LEU A 1 313 ? 146.48726 110.85424 113.15358 1.000 129.68062 410 LEU A N 1
ATOM 2260 C CA . LEU A 1 313 ? 146.42726 109.39724 113.15558 1.000 129.68062 410 LEU A CA 1
ATOM 2261 C C . LEU A 1 313 ? 146.23126 108.85624 114.56658 1.000 129.68062 410 LEU A C 1
ATOM 2262 O O . LEU A 1 313 ? 145.39126 107.98024 114.79758 1.000 129.68062 410 LEU A O 1
ATOM 2267 N N . SER A 1 314 ? 147.00326 109.36424 115.52558 1.000 131.76561 411 SER A N 1
ATOM 2268 C CA . SER A 1 314 ? 146.81126 108.95224 116.91058 1.000 131.76561 411 SER A CA 1
ATOM 2269 C C . SER A 1 314 ? 145.39226 109.25524 117.37158 1.000 131.76561 411 SER A C 1
ATOM 2270 O O . SER A 1 314 ? 144.72826 108.40824 117.97958 1.000 131.76561 411 SER A O 1
ATOM 2273 N N . ILE A 1 315 ? 144.90826 110.46424 117.08358 1.000 128.22684 412 ILE A N 1
ATOM 2274 C CA . ILE A 1 315 ? 143.55826 110.84124 117.49158 1.000 128.22684 412 ILE A CA 1
ATOM 2275 C C . ILE A 1 315 ? 142.53726 109.89924 116.87158 1.000 128.22684 412 ILE A C 1
ATOM 2276 O O . ILE A 1 315 ? 141.63526 109.39524 117.55058 1.000 128.22684 412 ILE A O 1
ATOM 2281 N N . MET A 1 316 ? 142.66726 109.64824 115.56858 1.000 136.66503 413 MET A N 1
ATOM 2282 C CA . MET A 1 316 ? 141.75426 108.73224 114.89458 1.000 136.66503 413 MET A CA 1
ATOM 2283 C C . MET A 1 316 ? 141.77926 107.35524 115.54158 1.000 136.66503 413 MET A C 1
ATOM 2284 O O . MET A 1 316 ? 140.74026 106.69524 115.65758 1.000 136.66503 413 MET A O 1
ATOM 2289 N N . GLU A 1 317 ? 142.95926 106.89924 115.96458 1.000 137.62471 414 GLU A N 1
ATOM 2290 C CA . GLU A 1 317 ? 143.03626 105.63924 116.69458 1.000 137.62471 414 GLU A CA 1
ATOM 2291 C C . GLU A 1 317 ? 142.27226 105.72524 118.00758 1.000 137.62471 414 GLU A C 1
ATOM 2292 O O . GLU A 1 317 ? 141.58226 104.77724 118.39958 1.000 137.62471 414 GLU A O 1
ATOM 2298 N N . LYS A 1 318 ? 142.38026 106.85624 118.69658 1.000 131.50814 415 LYS A N 1
ATOM 2299 C CA . LYS A 1 318 ? 141.77926 107.03024 120.01158 1.000 131.50814 415 LYS A CA 1
ATOM 2300 C C . LYS A 1 318 ? 140.30926 107.40424 119.94358 1.000 131.50814 415 LYS A C 1
ATOM 2301 O O . LYS A 1 318 ? 139.70326 107.66524 120.98758 1.000 131.50814 415 LYS A O 1
ATOM 2307 N N . LEU A 1 319 ? 139.72726 107.44724 118.74758 1.000 131.29833 416 LEU A N 1
ATOM 2308 C CA . LEU A 1 319 ? 138.29626 107.65424 118.57958 1.000 131.29833 416 LEU A CA 1
ATOM 2309 C C . LEU A 1 319 ? 137.60026 106.39224 118.08858 1.000 131.29833 416 LEU A C 1
ATOM 2310 O O . LEU A 1 319 ? 136.52726 106.47124 117.48358 1.000 131.29833 416 LEU A O 1
ATOM 2315 N N . GLU A 1 320 ? 138.20726 105.23124 118.31958 1.000 141.40675 417 GLU A N 1
ATOM 2316 C CA . GLU A 1 320 ? 137.63026 103.95224 117.93158 1.000 141.40675 417 GLU A CA 1
ATOM 2317 C C . GLU A 1 320 ? 137.72526 103.73624 116.42758 1.000 141.40675 417 GLU A C 1
ATOM 2318 O O . GLU A 1 320 ? 137.38926 102.65724 115.93058 1.000 141.40675 417 GLU A O 1
ATOM 2324 N N . PHE A 1 321 ? 138.18426 104.74624 115.69458 1.000 138.09692 418 PHE A N 1
ATOM 2325 C CA . PHE A 1 321 ? 138.40826 104.58724 114.26758 1.000 138.09692 418 PHE A CA 1
ATOM 2326 C C . PHE A 1 321 ? 139.74026 103.89424 114.02458 1.000 138.09692 418 PHE A C 1
ATOM 2327 O O . PHE A 1 321 ? 140.73326 104.17224 114.70158 1.000 138.09692 418 PHE A O 1
ATOM 2335 N N . PHE A 1 322 ? 139.75126 102.97724 113.06158 1.000 142.75851 419 PHE A N 1
ATOM 2336 C CA . PHE A 1 322 ? 140.95826 102.24424 112.70958 1.000 142.75851 419 PHE A CA 1
ATOM 2337 C C . PHE A 1 322 ? 141.21126 102.13724 111.21658 1.000 142.75851 419 PHE A C 1
ATOM 2338 O O . PHE A 1 322 ? 142.35226 101.86124 110.82758 1.000 142.75851 419 PHE A O 1
ATOM 2346 N N . ASP A 1 323 ? 140.20026 102.34724 110.36958 1.000 142.60536 420 ASP A N 1
ATOM 2347 C CA . ASP A 1 323 ? 140.38426 102.15524 108.93658 1.000 142.60536 420 ASP A CA 1
ATOM 2348 C C . ASP A 1 323 ? 141.57726 102.94224 108.42058 1.000 142.60536 420 ASP A C 1
ATOM 2349 O O . ASP A 1 323 ? 142.29226 102.4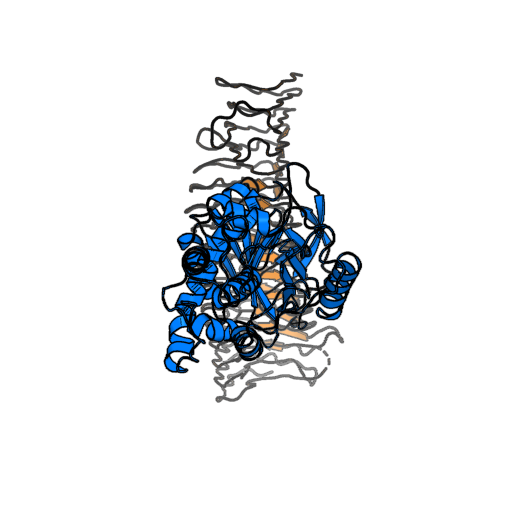7624 107.52658 1.000 142.60536 420 ASP A O 1
ATOM 2354 N N . PHE A 1 324 ? 141.81826 104.12824 108.97758 1.000 136.48212 421 PHE A N 1
ATOM 2355 C CA . PHE A 1 324 ? 143.03926 104.85524 108.66058 1.000 136.48212 421 PHE A CA 1
ATOM 2356 C C . PHE A 1 324 ? 144.28026 104.05124 109.00958 1.000 136.48212 421 PHE A C 1
ATOM 2357 O O . PHE A 1 324 ? 145.35626 104.31724 108.46458 1.000 136.48212 421 PHE A O 1
ATOM 2365 N N . SER A 1 325 ? 144.15326 103.07824 109.90858 1.000 144.66843 422 SER A N 1
ATOM 2366 C CA . SER A 1 325 ? 145.25026 102.20524 110.29958 1.000 144.66843 422 SER A CA 1
ATOM 2367 C C . SER A 1 325 ? 145.14426 100.82124 109.66958 1.000 144.66843 422 SER A C 1
ATOM 2368 O O . SER A 1 325 ? 146.12926 100.30824 109.13258 1.000 144.66843 422 SER A O 1
ATOM 2371 N N . TYR A 1 326 ? 143.96426 100.20724 109.72258 1.000 145.50473 423 TYR A N 1
ATOM 2372 C CA . TYR A 1 326 ? 143.75626 98.85824 109.21858 1.000 145.50473 423 TYR A CA 1
ATOM 2373 C C . TYR A 1 326 ? 142.63226 98.83424 108.19258 1.000 145.50473 423 TYR A C 1
ATOM 2374 O O . TYR A 1 326 ? 141.71826 99.66324 108.22858 1.000 145.50473 423 TYR A O 1
ATOM 2383 N N . ASP A 1 327 ? 142.73026 97.87824 107.27058 1.000 142.78627 424 ASP A N 1
ATOM 2384 C CA . ASP A 1 327 ? 141.66626 97.53124 106.32458 1.000 142.78627 424 ASP A CA 1
ATOM 2385 C C . ASP A 1 327 ? 140.89726 98.76124 105.84358 1.000 142.78627 424 ASP A C 1
ATOM 2386 O O . ASP A 1 327 ? 139.66726 98.81624 105.87958 1.000 142.78627 424 ASP A O 1
ATOM 2391 N N . LEU A 1 328 ? 141.64326 99.75824 105.37558 1.000 137.10860 425 LEU A N 1
ATOM 2392 C CA . LEU A 1 328 ? 141.02326 100.94824 104.81058 1.000 137.10860 425 LEU A CA 1
ATOM 2393 C C . LEU A 1 328 ? 140.46926 100.64424 103.42558 1.000 137.10860 425 LEU A C 1
ATOM 2394 O O . LEU A 1 328 ? 141.17026 100.09224 102.57258 1.000 137.10860 425 LEU A O 1
ATOM 2399 N N . ASN A 1 329 ? 139.20926 101.00624 103.20058 1.000 136.37244 426 ASN A N 1
ATOM 2400 C CA . ASN A 1 329 ? 138.56326 100.84624 101.90358 1.000 136.37244 426 ASN A CA 1
ATOM 2401 C C . ASN A 1 329 ? 138.16226 102.22124 101.39458 1.000 136.37244 426 ASN A C 1
ATOM 2402 O O . ASN A 1 329 ? 137.40726 102.93624 102.06058 1.000 136.37244 426 ASN A O 1
ATOM 2407 N N . LEU A 1 330 ? 138.66226 102.58724 100.21758 1.000 132.41966 427 LEU A N 1
ATOM 2408 C CA . LEU A 1 330 ? 138.39226 103.89724 99.64158 1.000 132.41966 427 LEU A CA 1
ATOM 2409 C C . LEU A 1 330 ? 138.10926 103.77424 98.15458 1.000 132.41966 427 LEU A C 1
ATOM 2410 O O . LEU A 1 330 ? 138.62926 104.54424 97.34058 1.000 132.41966 427 LEU A O 1
ATOM 2415 N N . CYS A 1 331 ? 137.28826 102.79324 97.77958 1.000 141.64432 428 CYS A N 1
ATOM 2416 C CA . CYS A 1 331 ? 136.94926 102.59624 96.37558 1.000 141.64432 428 CYS A CA 1
ATOM 2417 C C . CYS A 1 331 ? 136.60326 103.91624 95.70158 1.000 141.64432 428 CYS A C 1
ATOM 2418 O O . CYS A 1 331 ? 137.15526 104.25724 94.65058 1.000 141.64432 428 CYS A O 1
ATOM 2421 N N . GLY A 1 332 ? 135.70726 104.68724 96.31158 1.000 133.91280 429 GLY A N 1
ATOM 2422 C CA . GLY A 1 332 ? 135.31226 105.96924 95.76358 1.000 133.91280 429 GLY A CA 1
ATOM 2423 C C . GLY A 1 332 ? 136.47226 106.90524 95.49558 1.000 133.91280 429 GLY A C 1
ATOM 2424 O O . GLY A 1 332 ? 136.30026 107.96124 94.88058 1.000 133.91280 429 GLY A O 1
ATOM 2425 N N . LEU A 1 333 ? 137.66026 106.53124 95.95158 1.000 132.59647 430 LEU A N 1
ATOM 2426 C CA . LEU A 1 333 ? 138.84826 107.35924 95.80458 1.000 132.59647 430 LEU A CA 1
ATOM 2427 C C . LEU A 1 333 ? 139.93226 106.72424 94.95258 1.000 132.59647 430 LEU A C 1
ATOM 2428 O O . LEU A 1 333 ? 140.60026 107.42924 94.19258 1.000 132.59647 430 LEU A O 1
ATOM 2433 N N . THR A 1 334 ? 140.13626 105.41424 95.05558 1.000 135.14111 431 THR A N 1
ATOM 2434 C CA . THR A 1 334 ? 141.21726 104.75024 94.33958 1.000 135.14111 431 THR A CA 1
ATOM 2435 C C . THR A 1 334 ? 140.79426 103.32124 94.02358 1.000 135.14111 431 THR A C 1
ATOM 2436 O O . THR A 1 334 ? 139.61826 102.96324 94.12858 1.000 135.14111 431 THR A O 1
ATOM 2440 N N . GLU A 1 335 ? 141.76726 102.50524 93.62058 1.000 139.83929 432 GLU A N 1
ATOM 2441 C CA . GLU A 1 335 ? 141.55026 101.08224 93.40758 1.000 139.83929 432 GLU A CA 1
ATOM 2442 C C . GLU A 1 335 ? 142.66626 100.21524 93.97258 1.000 139.83929 432 GLU A C 1
ATOM 2443 O O . GLU A 1 335 ? 142.62726 98.99624 93.78258 1.000 139.83929 432 GLU A O 1
ATOM 2449 N N . ASP A 1 336 ? 143.64526 100.79224 94.65258 1.000 145.98325 433 ASP A N 1
ATOM 2450 C CA . ASP A 1 336 ? 144.80726 100.03724 95.10458 1.000 145.98325 433 ASP A CA 1
ATOM 2451 C C . ASP A 1 336 ? 144.39326 99.02524 96.16358 1.000 145.98325 433 ASP A C 1
ATOM 2452 O O . ASP A 1 336 ? 143.78426 99.41024 97.17058 1.000 145.98325 433 ASP A O 1
ATOM 2457 N N . PRO A 1 337 ? 144.69526 97.73624 95.98758 1.000 146.27462 434 PRO A N 1
ATOM 2458 C CA . PRO A 1 337 ? 144.37426 96.76924 97.05058 1.000 146.27462 434 PRO A CA 1
ATOM 2459 C C . PRO A 1 337 ? 145.03626 97.10824 98.37058 1.000 146.27462 434 PRO A C 1
ATOM 2460 O O . PRO A 1 337 ? 144.43626 96.90724 99.43358 1.000 146.27462 434 PRO A O 1
ATOM 2464 N N . ASP A 1 338 ? 146.26526 97.62124 98.33358 1.000 144.18065 435 ASP A N 1
ATOM 2465 C CA . ASP A 1 338 ? 146.95226 98.09224 99.53358 1.000 144.18065 435 ASP A CA 1
ATOM 2466 C C . ASP A 1 338 ? 146.64326 99.57624 99.67258 1.000 144.18065 435 ASP A C 1
ATOM 2467 O O . ASP A 1 338 ? 147.25826 100.42524 99.02858 1.000 144.18065 435 ASP A O 1
ATOM 2472 N N . LEU A 1 339 ? 145.68126 99.89324 100.53058 1.000 140.43370 436 LEU A N 1
ATOM 2473 C CA . LEU A 1 339 ? 145.26526 101.26624 100.76258 1.000 140.43370 436 LEU A CA 1
ATOM 2474 C C . LEU A 1 339 ? 145.48826 101.62124 102.22358 1.000 140.43370 436 LEU A C 1
ATOM 2475 O O . LEU A 1 339 ? 145.18526 100.82824 103.11958 1.000 140.43370 436 LEU A O 1
ATOM 2480 N N . GLN A 1 340 ? 146.02426 102.81424 102.45558 1.000 128.52273 437 GLN A N 1
ATOM 2481 C CA . GLN A 1 340 ? 146.34126 103.24724 103.80658 1.000 128.52273 437 GLN A CA 1
ATOM 2482 C C . GLN A 1 340 ? 146.77026 104.70224 103.77058 1.000 128.52273 437 GLN A C 1
ATOM 2483 O O . GLN A 1 340 ? 147.36526 105.16024 102.79258 1.000 128.52273 437 GLN A O 1
ATOM 2489 N N . VAL A 1 341 ? 146.46626 105.41724 104.84558 1.000 123.20688 438 VAL A N 1
ATOM 2490 C CA . VAL A 1 341 ? 146.94226 106.78524 105.00358 1.000 123.20688 438 VAL A CA 1
ATOM 2491 C C . VAL A 1 341 ? 148.35726 106.73324 105.55658 1.000 123.20688 438 VAL A C 1
ATOM 2492 O O . VAL A 1 341 ? 148.58826 106.20424 106.64758 1.000 123.20688 438 VAL A O 1
ATOM 2496 N N . SER A 1 342 ? 149.31126 107.27324 104.79958 1.000 129.88214 439 SER A N 1
ATOM 2497 C CA . SER A 1 342 ? 150.69826 107.24324 105.24558 1.000 129.88214 439 SER A CA 1
ATOM 2498 C C . SER A 1 342 ? 150.89726 108.14024 106.45758 1.000 129.88214 439 SER A C 1
ATOM 2499 O O . SER A 1 342 ? 151.49326 107.72924 107.45858 1.000 129.88214 439 SER A O 1
ATOM 2502 N N . ALA A 1 343 ? 150.39626 109.37024 106.38658 1.000 127.86116 440 ALA A N 1
ATOM 2503 C CA . ALA A 1 343 ? 150.48626 110.29924 107.50858 1.000 127.86116 440 ALA A CA 1
ATOM 2504 C C . ALA A 1 343 ? 149.49126 111.41924 107.27258 1.000 127.86116 440 ALA A C 1
ATOM 2505 O O . ALA A 1 343 ? 149.57826 112.11724 106.25858 1.000 127.86116 440 ALA A O 1
ATOM 2507 N N . MET A 1 344 ? 148.55626 111.59524 108.19758 1.000 128.41700 441 MET A N 1
ATOM 2508 C CA . MET A 1 344 ? 147.55726 112.64724 108.10758 1.000 128.41700 441 MET A CA 1
ATOM 2509 C C . MET A 1 344 ? 147.84626 113.67924 109.18658 1.000 128.41700 441 MET A C 1
ATOM 2510 O O . MET A 1 344 ? 147.93226 113.33924 110.37058 1.000 128.41700 441 MET A O 1
ATOM 2515 N N . GLN A 1 345 ? 148.00326 114.92924 108.77358 1.000 119.37472 442 GLN A N 1
ATOM 2516 C CA . GLN A 1 345 ? 148.47726 115.99324 109.63958 1.000 119.37472 442 GLN A CA 1
ATOM 2517 C C . GLN A 1 345 ? 147.40126 117.05624 109.78158 1.000 119.37472 442 GLN A C 1
ATOM 2518 O O . GLN A 1 345 ? 146.49726 117.16824 108.94958 1.000 119.37472 442 GLN A O 1
ATOM 2524 N N . HIS A 1 346 ? 147.49926 117.83924 110.85258 1.000 115.79988 443 HIS A N 1
ATOM 2525 C CA . HIS A 1 346 ? 146.64326 119.00124 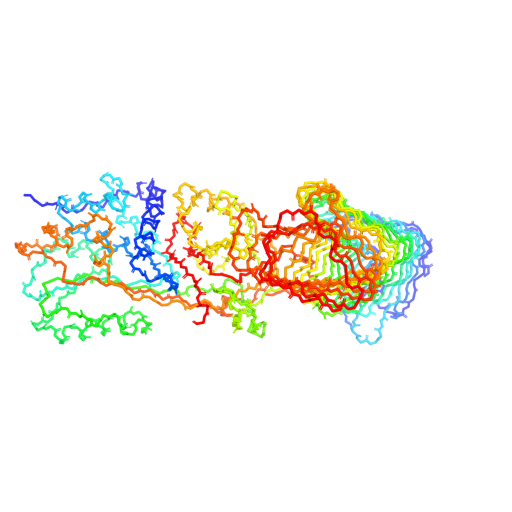111.01658 1.000 115.79988 443 HIS A CA 1
ATOM 2526 C C . HIS A 1 346 ? 147.43826 120.09724 111.70158 1.000 115.79988 443 HIS A C 1
ATOM 2527 O O . HIS A 1 346 ? 148.32026 119.82624 112.51758 1.000 115.79988 443 HIS A O 1
ATOM 2534 N N . GLN A 1 347 ? 147.13126 121.34024 111.35258 1.000 112.68514 444 GLN A N 1
ATOM 2535 C CA . GLN A 1 347 ? 147.74926 122.47624 112.01258 1.000 112.68514 444 GLN A CA 1
ATOM 2536 C C . GLN A 1 347 ? 146.73326 123.59424 112.14858 1.000 112.68514 444 GLN A C 1
ATOM 2537 O O . GLN A 1 347 ? 145.93426 123.83624 111.24158 1.000 112.68514 444 GLN A O 1
ATOM 2543 N N . THR A 1 348 ? 146.77826 124.27024 113.28858 1.000 109.45983 445 THR A N 1
ATOM 2544 C CA . THR A 1 348 ? 145.84426 125.33324 113.61458 1.000 109.45983 445 THR A CA 1
ATOM 2545 C C . THR A 1 348 ? 146.60926 126.50924 114.19358 1.000 109.45983 445 THR A C 1
ATOM 2546 O O . THR A 1 348 ? 147.56126 126.32524 114.95858 1.000 109.45983 445 THR A O 1
ATOM 2550 N N . VAL A 1 349 ? 146.18526 127.71624 113.82658 1.000 110.14057 446 VAL A N 1
ATOM 2551 C CA . VAL A 1 349 ? 146.83326 128.94624 114.25858 1.000 110.14057 446 VAL A CA 1
ATOM 2552 C C . VAL A 1 349 ? 145.76426 129.92124 114.73158 1.000 110.14057 446 VAL A C 1
ATOM 2553 O O . VAL A 1 349 ? 144.79026 130.17624 114.01558 1.000 110.14057 446 VAL A O 1
ATOM 2557 N N . LEU A 1 350 ? 145.95026 130.46324 115.93258 1.000 106.06514 447 LEU A N 1
ATOM 2558 C CA . LEU A 1 350 ? 145.05926 131.45124 116.52058 1.000 106.06514 447 LEU A CA 1
ATOM 2559 C C . LEU A 1 350 ? 145.90026 132.57124 117.09958 1.000 106.06514 447 LEU A C 1
ATOM 2560 O O . LEU A 1 350 ? 146.82926 132.31124 117.86958 1.000 106.06514 447 LEU A O 1
ATOM 2565 N N . GLU A 1 351 ? 145.56926 133.80924 116.74758 1.000 111.79177 448 GLU A N 1
ATOM 2566 C CA . GLU A 1 351 ? 146.28826 134.95924 117.27858 1.000 111.79177 448 GLU A CA 1
ATOM 2567 C C . GLU A 1 351 ? 145.32426 136.12724 117.38358 1.000 111.79177 448 GLU A C 1
ATOM 2568 O O . GLU A 1 351 ? 144.78226 136.57724 116.37058 1.000 111.79177 448 GLU A O 1
ATOM 2574 N N . LEU A 1 352 ? 145.11426 136.61124 118.60558 1.000 108.34702 449 LEU A N 1
ATOM 2575 C CA . LEU A 1 352 ? 144.21826 137.72724 118.87058 1.000 108.34702 449 LEU A CA 1
ATOM 2576 C C . LEU A 1 352 ? 144.94326 138.73024 119.75258 1.000 108.34702 449 LEU A C 1
ATOM 2577 O O . LEU A 1 352 ? 145.57526 138.34624 120.74058 1.000 108.34702 449 LEU A O 1
ATOM 2582 N N . THR A 1 353 ? 144.85526 140.00624 119.39258 1.000 114.93942 450 THR A N 1
ATOM 2583 C CA . THR A 1 353 ? 145.57126 141.06324 120.09558 1.000 114.93942 450 THR A CA 1
ATOM 2584 C C . THR A 1 353 ? 144.74326 142.34124 120.01458 1.000 114.93942 450 THR A C 1
ATOM 2585 O O . THR A 1 353 ? 143.56126 142.31424 119.66258 1.000 114.93942 450 THR A O 1
ATOM 2589 N N . GLU A 1 354 ? 145.37426 143.47324 120.33558 1.000 118.78487 451 GLU A N 1
ATOM 2590 C CA . GLU A 1 354 ? 144.69626 144.76124 120.23958 1.000 118.78487 451 GLU A CA 1
ATOM 2591 C C . GLU A 1 354 ? 144.17826 145.05624 118.83958 1.000 118.78487 451 GLU A C 1
ATOM 2592 O O . GLU A 1 354 ? 143.46626 146.05024 118.65858 1.000 118.78487 451 GLU A O 1
ATOM 2598 N N . THR A 1 355 ? 144.51726 144.23624 117.84958 1.000 119.00037 452 THR A N 1
ATOM 2599 C CA . THR A 1 355 ? 144.10926 144.50824 116.47858 1.000 119.00037 452 THR A CA 1
ATOM 2600 C C . THR A 1 355 ? 142.62626 144.22524 116.29158 1.000 119.00037 452 THR A C 1
ATOM 2601 O O . THR A 1 355 ? 142.24926 143.21924 115.68158 1.000 119.00037 452 THR A O 1
ATOM 2605 N N . GLY A 1 356 ? 141.77626 145.10324 116.81858 1.000 113.92067 453 GLY A N 1
ATOM 2606 C CA . GLY A 1 356 ? 140.35226 144.96824 116.62258 1.000 113.92067 453 GLY A CA 1
ATOM 2607 C C . GLY A 1 356 ? 139.91026 145.44824 115.25458 1.000 113.92067 453 GLY A C 1
ATOM 2608 O O . GLY A 1 356 ? 140.61626 146.19024 114.57558 1.000 113.92067 453 GLY A O 1
ATOM 2609 N N . VAL A 1 357 ? 138.71626 145.01124 114.85058 1.000 115.34050 454 VAL A N 1
ATOM 2610 C CA . VAL A 1 357 ? 138.19526 145.41224 113.54858 1.000 115.34050 454 VAL A CA 1
ATOM 2611 C C . VAL A 1 357 ? 138.00726 146.91724 113.48958 1.000 115.34050 454 VAL A C 1
ATOM 2612 O O . VAL A 1 357 ? 138.07226 147.51824 112.41058 1.000 115.34050 454 VAL A O 1
ATOM 2616 N N . GLU A 1 358 ? 137.76526 147.55124 114.63358 1.000 122.16973 455 GLU A N 1
ATOM 2617 C CA . GLU A 1 358 ? 137.51026 148.98224 114.66958 1.000 122.16973 455 GLU A CA 1
ATOM 2618 C C . GLU A 1 358 ? 137.53626 149.45424 116.11358 1.000 122.16973 455 GLU A C 1
ATOM 2619 O O . GLU A 1 358 ? 137.07826 148.74324 117.00958 1.000 122.16973 455 GLU A O 1
ATOM 2625 N N . ALA A 1 359 ? 138.07126 150.65124 116.32858 1.000 124.12796 456 ALA A N 1
ATOM 2626 C CA . ALA A 1 359 ? 138.05826 151.26524 117.65158 1.000 124.12796 456 ALA A CA 1
ATOM 2627 C C . ALA A 1 359 ? 136.63826 151.72024 117.95158 1.000 124.12796 456 ALA A C 1
ATOM 2628 O O . ALA A 1 359 ? 136.17926 152.74724 117.44658 1.000 124.12796 456 ALA A O 1
ATOM 2630 N N . ALA A 1 360 ? 135.93126 150.95024 118.77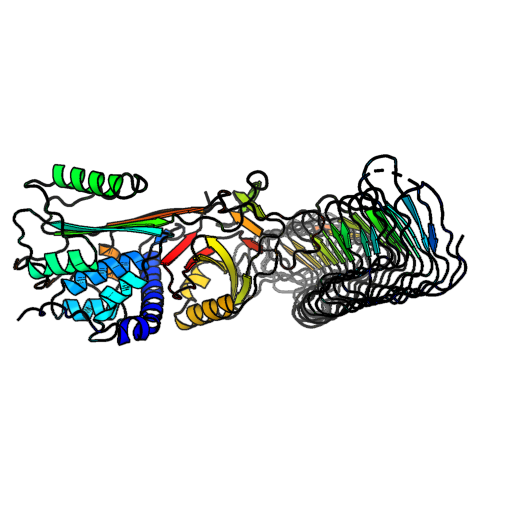558 1.000 125.57716 457 ALA A N 1
ATOM 2631 C CA . ALA A 1 360 ? 134.54626 151.24924 119.12058 1.000 125.57716 457 ALA A CA 1
ATOM 2632 C C . ALA A 1 360 ? 134.41526 152.21524 120.28958 1.000 125.57716 457 ALA A C 1
ATOM 2633 O O . ALA A 1 360 ? 133.28726 152.51324 120.69758 1.000 125.57716 457 ALA A O 1
ATOM 2635 N N . ALA A 1 361 ? 135.52926 152.70724 120.83358 1.000 127.73468 458 ALA A N 1
ATOM 2636 C CA . ALA A 1 361 ? 135.47826 153.58924 121.99258 1.000 127.73468 458 ALA A CA 1
ATOM 2637 C C . ALA A 1 361 ? 134.47626 154.71624 121.77258 1.000 127.73468 458 ALA A C 1
ATOM 2638 O O . ALA A 1 361 ? 134.18726 155.11024 120.63858 1.000 127.73468 458 ALA A O 1
ATOM 2640 N N . ALA A 1 362 ? 133.93526 155.22624 122.87358 1.000 120.46489 459 ALA A N 1
ATOM 2641 C CA . ALA A 1 362 ? 132.93026 156.28024 122.86158 1.000 120.46489 459 ALA A CA 1
ATOM 2642 C C . ALA A 1 362 ? 133.48226 157.52424 123.55058 1.000 120.46489 459 ALA A C 1
ATOM 2643 O O . ALA A 1 362 ? 134.64826 157.57924 123.94958 1.000 120.46489 459 ALA A O 1
ATOM 2645 N N . SER A 1 363 ? 132.62426 158.52924 123.69258 1.000 108.03500 460 SER A N 1
ATOM 2646 C CA . SER A 1 363 ? 133.00626 159.83624 124.20558 1.000 108.03500 460 SER A CA 1
ATOM 2647 C C . SER A 1 363 ? 132.37826 160.07324 125.57458 1.000 108.03500 460 SER A C 1
ATOM 2648 O O . SER A 1 363 ? 131.67026 159.22524 126.12558 1.000 108.03500 460 SER A O 1
ATOM 2651 N N . ALA A 1 364 ? 132.64426 161.26124 126.12058 1.000 95.69435 461 ALA A N 1
ATOM 2652 C CA . ALA A 1 364 ? 132.19126 161.59624 127.46358 1.000 95.69435 461 ALA A CA 1
ATOM 2653 C C . ALA A 1 364 ? 130.67526 161.58124 127.59458 1.000 95.69435 461 ALA A C 1
ATOM 2655 N N . ILE A 1 365 ? 129.94126 161.66324 126.48858 1.000 91.85341 462 ILE A N 1
ATOM 2656 C CA . ILE A 1 365 ? 128.48926 161.79924 126.54258 1.000 91.85341 462 ILE A CA 1
ATOM 2657 C C . ILE A 1 365 ? 127.85526 160.47524 126.95058 1.000 91.85341 462 ILE A C 1
ATOM 2662 N N . SER A 1 366 ? 128.68126 159.46324 127.19258 1.000 83.63424 463 SER A N 1
ATOM 2663 C CA . SER A 1 366 ? 128.18126 158.15324 127.57158 1.000 83.63424 463 SER A CA 1
ATOM 2664 C C . SER A 1 366 ? 127.80426 158.11424 129.04858 1.000 83.63424 463 SER A C 1
ATOM 2667 N N . VAL A 1 367 ? 126.91826 157.17524 129.37558 1.000 71.70771 464 VAL A N 1
ATOM 2668 C CA . VAL A 1 367 ? 126.49526 156.93224 130.74958 1.000 71.70771 464 VAL A CA 1
ATOM 2669 C C . VAL A 1 367 ? 126.63726 155.44524 131.05158 1.000 71.70771 464 VAL A C 1
ATOM 2670 O O . VAL A 1 367 ? 125.90526 154.89524 131.87958 1.000 71.70771 464 VAL A O 1
ATOM 2674 N N . ALA A 1 368 ? 127.59726 154.79424 130.39358 1.000 73.14834 465 ALA A N 1
ATOM 2675 C CA . ALA A 1 368 ? 127.58226 153.33824 130.27758 1.000 73.14834 465 ALA A CA 1
ATOM 2676 C C . ALA A 1 368 ? 127.51126 152.65124 131.63658 1.000 73.14834 465 ALA A C 1
ATOM 2677 O O . ALA A 1 368 ? 126.64526 151.80024 131.86658 1.000 73.14834 465 ALA A O 1
ATOM 2679 N N . ARG A 1 369 ? 128.41226 152.99724 132.55458 1.000 63.44176 466 ARG A N 1
ATOM 2680 C CA . ARG A 1 369 ? 128.42026 152.38624 133.88258 1.000 63.44176 466 ARG A CA 1
ATOM 2681 C C . ARG A 1 369 ? 128.60726 150.86824 133.79658 1.000 63.44176 466 ARG A C 1
ATOM 2682 O O . ARG A 1 369 ? 127.69026 150.08424 134.03058 1.000 63.44176 466 ARG A O 1
ATOM 2690 N N . THR A 1 370 ? 129.81926 150.48224 133.40858 1.000 69.29408 467 THR A N 1
ATOM 2691 C CA . THR A 1 370 ? 130.20526 149.07724 133.35458 1.000 69.29408 467 THR A CA 1
ATOM 2692 C C . THR A 1 370 ? 129.58726 148.28624 134.50158 1.000 69.29408 467 THR A C 1
ATOM 2693 O O . THR A 1 370 ? 129.71426 148.65624 135.66858 1.000 69.29408 467 THR A O 1
ATOM 2697 N N . LEU A 1 371 ? 128.92026 147.18624 134.15558 1.000 70.31411 468 LEU A N 1
ATOM 2698 C CA . LEU A 1 371 ? 128.06826 146.47524 135.10358 1.000 70.31411 468 LEU A CA 1
ATOM 2699 C C . LEU A 1 371 ? 128.79526 145.33624 135.81358 1.000 70.31411 468 LEU A C 1
ATOM 2700 O O . LEU A 1 371 ? 128.90526 145.33624 137.04158 1.000 70.31411 468 LEU A O 1
ATOM 2705 N N . LEU A 1 372 ? 129.28926 144.35924 135.05958 1.000 86.95902 469 LEU A N 1
ATOM 2706 C CA . LEU A 1 372 ? 129.90626 143.16524 135.62558 1.000 86.95902 469 LEU A CA 1
ATOM 2707 C C . LEU A 1 372 ? 131.34026 143.06924 135.13058 1.000 86.95902 469 LEU A C 1
ATOM 2708 O O . LEU A 1 372 ? 131.58326 143.10124 133.92058 1.000 86.95902 469 LEU A O 1
ATOM 2713 N N . VAL A 1 373 ? 132.28126 142.95724 136.06058 1.000 86.76260 470 VAL A N 1
ATOM 2714 C CA . VAL A 1 373 ? 133.70326 142.95224 135.73558 1.000 86.76260 470 VAL A CA 1
ATOM 2715 C C . VAL A 1 373 ? 134.13826 141.52324 135.44358 1.000 86.76260 470 VAL A C 1
ATOM 2716 O O . VAL A 1 373 ? 133.78526 140.59324 136.17758 1.000 86.76260 470 VAL A O 1
ATOM 2720 N N . PHE A 1 374 ? 134.90126 141.34624 134.36658 1.000 93.40151 471 PHE A N 1
ATOM 2721 C CA . PHE A 1 374 ? 135.30926 140.03324 133.88858 1.000 93.40151 471 PHE A CA 1
ATOM 2722 C C . PHE A 1 374 ? 136.81726 140.01324 133.69658 1.000 93.40151 471 PHE A C 1
ATOM 2723 O O . PHE A 1 374 ? 137.37226 140.87724 133.00958 1.000 93.40151 471 PHE A O 1
ATOM 2731 N N . GLU A 1 375 ? 137.47426 139.02724 134.29858 1.000 102.17952 472 GLU A N 1
ATOM 2732 C CA . GLU A 1 375 ? 138.91526 138.88124 134.16758 1.000 102.17952 472 GLU A CA 1
ATOM 2733 C C . GLU A 1 375 ? 139.25826 137.40824 134.29058 1.000 102.17952 472 GLU A C 1
ATOM 2734 O O . GLU A 1 375 ? 138.82726 136.75024 135.24058 1.000 102.17952 472 GLU A O 1
ATOM 2740 N N . VAL A 1 376 ? 140.02426 136.89724 133.33458 1.000 107.25971 473 VAL A N 1
ATOM 2741 C CA . VAL A 1 376 ? 140.43126 135.49824 133.31958 1.000 107.25971 473 VAL A CA 1
ATOM 2742 C C . VAL A 1 376 ? 141.84126 135.41824 133.88458 1.000 107.25971 473 VAL A C 1
ATOM 2743 O O . VAL A 1 376 ? 142.77326 136.02524 133.34358 1.000 107.25971 473 VAL A O 1
ATOM 2747 N N . GLN A 1 377 ? 141.99626 134.67024 134.97758 1.000 114.13541 474 GLN A N 1
ATOM 2748 C CA . GLN A 1 377 ? 143.26126 134.57124 135.69258 1.000 114.13541 474 GLN A CA 1
ATOM 2749 C C . GLN A 1 377 ? 143.69926 133.12424 135.87058 1.000 114.13541 474 GLN A C 1
ATOM 2750 O O . GLN A 1 377 ? 144.51726 132.83024 136.74658 1.000 114.13541 474 GLN A O 1
ATOM 2756 N N . GLN A 1 378 ? 143.17026 132.21524 135.06358 1.000 117.13567 475 GLN A N 1
ATOM 2757 C CA . GLN A 1 378 ? 143.47226 130.80124 135.20358 1.000 117.13567 475 GLN A CA 1
ATOM 2758 C C . GLN A 1 378 ? 143.19326 130.11324 133.87858 1.000 117.13567 475 GLN A C 1
ATOM 2759 O O . GLN A 1 378 ? 142.45526 130.64424 133.04258 1.000 117.13567 475 GLN A O 1
ATOM 2765 N N . PRO A 1 379 ? 143.76926 128.93324 133.65658 1.000 117.45287 476 PRO A N 1
ATOM 2766 C CA . PRO A 1 379 ? 143.61826 128.27124 132.35458 1.000 117.45287 476 PRO A CA 1
ATOM 2767 C C . PRO A 1 379 ? 142.15326 128.07024 132.01158 1.000 117.45287 476 PRO A C 1
ATOM 2768 O O . PRO A 1 379 ? 141.35926 127.62924 132.84458 1.000 117.45287 476 PRO A O 1
ATOM 2772 N N . PHE A 1 380 ? 141.79826 128.38124 130.76758 1.000 114.24915 477 PHE A N 1
ATOM 2773 C CA . PHE A 1 380 ? 140.39726 128.41224 130.37958 1.000 114.24915 477 PHE A CA 1
ATOM 2774 C C . PHE A 1 380 ? 140.15926 127.54724 129.15158 1.000 114.24915 477 PHE A C 1
ATOM 2775 O O . PHE A 1 380 ? 141.08426 127.19524 128.41458 1.000 114.24915 477 PHE A O 1
ATOM 2783 N N . LEU A 1 381 ? 138.89026 127.20524 128.95258 1.000 113.35976 478 LEU A N 1
ATOM 2784 C CA . LEU A 1 381 ? 138.44826 126.43324 127.79958 1.000 113.35976 478 LEU A CA 1
ATOM 2785 C C . LEU A 1 381 ? 137.74426 127.36824 126.82758 1.000 113.35976 478 LEU A C 1
ATOM 2786 O O . LEU A 1 381 ? 136.70826 127.94224 127.16658 1.000 113.35976 478 LEU A O 1
ATOM 2791 N N . PHE A 1 382 ? 138.28026 127.51424 125.62158 1.000 103.88262 479 PHE A N 1
ATOM 2792 C CA . PHE A 1 382 ? 137.73926 128.49324 124.69058 1.000 103.88262 479 PHE A CA 1
ATOM 2793 C C . PHE A 1 382 ? 137.28426 127.82724 123.40158 1.000 103.88262 479 PHE A C 1
ATOM 2794 O O . PHE A 1 382 ? 137.99926 127.00424 122.81858 1.000 103.88262 479 PHE A O 1
ATOM 2802 N N . VAL A 1 383 ? 136.09026 128.21124 122.96758 1.000 95.39421 480 VAL A N 1
ATOM 2803 C CA . VAL A 1 383 ? 135.48926 127.75324 121.72458 1.000 95.39421 480 VAL A CA 1
ATOM 2804 C C . VAL A 1 383 ? 135.16026 128.97524 120.88458 1.000 95.39421 480 VAL A C 1
ATOM 2805 O O . VAL A 1 383 ? 134.47826 129.89024 121.35658 1.000 95.39421 480 VAL A O 1
ATOM 2809 N N . LEU A 1 384 ? 135.63626 129.00024 119.64758 1.000 92.74028 481 LEU A N 1
ATOM 2810 C CA . LEU A 1 384 ? 135.21626 130.04224 118.72758 1.000 92.74028 481 LEU A CA 1
ATOM 2811 C C . LEU A 1 384 ? 134.01326 129.52424 117.95158 1.000 92.74028 481 LEU A C 1
ATOM 2812 O O . LEU A 1 384 ? 134.00626 128.38424 117.48358 1.000 92.74028 481 LEU A O 1
ATOM 2817 N N . TRP A 1 385 ? 132.99426 130.36524 117.82358 1.000 100.94244 482 TRP A 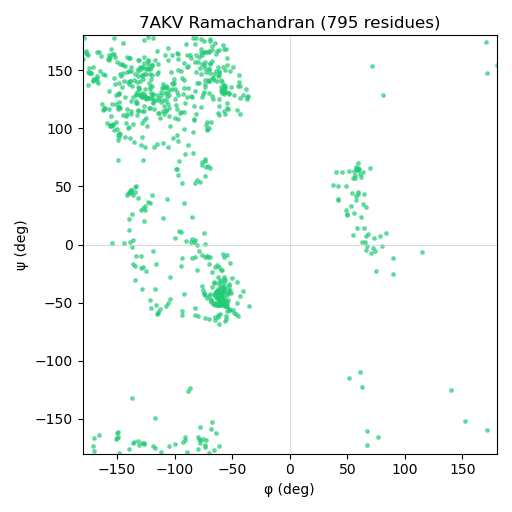N 1
ATOM 2818 C CA . TRP A 1 385 ? 131.66126 129.93724 117.44158 1.000 100.94244 482 TRP A CA 1
ATOM 2819 C C . TRP A 1 385 ? 131.13826 130.83324 116.33058 1.000 100.94244 482 TRP A C 1
ATOM 2820 O O . TRP A 1 385 ? 131.49426 132.01124 116.24358 1.000 100.94244 482 TRP A O 1
ATOM 2831 N N . ASP A 1 386 ? 130.27626 130.26724 115.48558 1.000 108.39679 483 ASP A N 1
ATOM 2832 C CA . ASP A 1 386 ? 129.76926 130.99924 114.32958 1.000 108.39679 483 ASP A CA 1
ATOM 2833 C C . ASP A 1 386 ? 128.60126 131.90524 114.70758 1.000 108.39679 483 ASP A C 1
ATOM 2834 O O . ASP A 1 386 ? 128.60326 133.09824 114.39458 1.000 108.39679 483 ASP A O 1
ATOM 2839 N N . GLN A 1 387 ? 127.57226 131.32824 115.32658 1.000 106.27918 484 GLN A N 1
ATOM 2840 C CA . GLN A 1 387 ? 126.34026 131.98124 115.76858 1.000 106.27918 484 GLN A CA 1
ATOM 2841 C C . GLN A 1 387 ? 125.49626 132.36824 114.56258 1.000 106.27918 484 GLN A C 1
ATOM 2842 O O . GLN A 1 387 ? 124.35526 132.81624 114.71058 1.000 106.27918 484 GLN A O 1
ATOM 2848 N N . GLN A 1 388 ? 126.04926 132.19524 113.36658 1.000 110.55821 485 GLN A N 1
ATOM 2849 C CA . GLN A 1 388 ? 125.25326 132.20424 112.15058 1.000 110.55821 485 GLN A CA 1
ATOM 2850 C C . GLN A 1 388 ? 124.84126 130.80424 111.73758 1.000 110.55821 485 GLN A C 1
ATOM 2851 O O . GLN A 1 388 ? 123.91326 130.65224 110.93658 1.000 110.55821 485 GLN A O 1
ATOM 2857 N N . HIS A 1 389 ? 125.51926 129.78524 112.25858 1.000 111.08311 486 HIS A N 1
ATOM 2858 C CA . HIS A 1 389 ? 125.11326 128.40524 112.05958 1.000 111.08311 486 HIS A CA 1
ATOM 2859 C C . HIS A 1 389 ? 125.21226 127.57224 113.32858 1.000 111.08311 486 HIS A C 1
ATOM 2860 O O . HIS A 1 389 ? 124.85526 126.39124 113.29758 1.000 111.08311 486 HIS A O 1
ATOM 2867 N N . LYS A 1 390 ? 125.68826 128.14324 114.43458 1.000 106.47406 487 LYS A N 1
ATOM 2868 C CA . LYS A 1 390 ? 125.71926 127.47024 115.73058 1.000 106.47406 487 LYS A CA 1
ATOM 2869 C C . LYS A 1 390 ? 126.49526 126.15324 115.66258 1.000 106.47406 487 LYS A C 1
ATOM 2870 O O . LYS A 1 390 ? 125.97226 125.07224 115.93658 1.000 106.47406 487 LYS A O 1
ATOM 2876 N N . PHE A 1 391 ? 127.76526 126.26624 115.29058 1.000 108.54795 488 PHE A N 1
ATOM 2877 C CA . PHE A 1 391 ? 128.71626 125.17024 115.38358 1.000 108.54795 488 PHE A CA 1
ATOM 2878 C C . PHE A 1 391 ? 130.03926 125.73124 115.87458 1.000 108.54795 488 PHE A C 1
ATOM 2879 O O . PHE A 1 391 ? 130.35826 126.89624 115.60558 1.000 108.54795 488 PHE A O 1
ATOM 2887 N N . PRO A 1 392 ? 130.82126 124.94224 116.59958 1.000 100.19338 489 PRO A N 1
ATOM 2888 C CA . PRO A 1 392 ? 132.13326 125.40724 117.06058 1.000 100.19338 489 PRO A CA 1
ATOM 2889 C C . PRO A 1 392 ? 133.17726 125.23024 115.97158 1.000 100.19338 489 PRO A C 1
ATOM 2890 O O . PRO A 1 392 ? 133.60026 124.10924 115.67558 1.000 100.19338 489 PRO A O 1
ATOM 2894 N N . VAL A 1 393 ? 133.60426 126.33924 115.37358 1.000 90.87024 490 VAL A N 1
ATOM 2895 C CA . VAL A 1 393 ? 134.63426 126.24424 114.34758 1.000 90.87024 490 VAL A CA 1
ATOM 2896 C C . VAL A 1 393 ? 135.95826 125.82724 114.97158 1.000 90.87024 490 VAL A C 1
ATOM 2897 O O . VAL A 1 393 ? 136.62526 124.90424 114.49258 1.000 90.87024 490 VAL A O 1
ATOM 2901 N N . PHE A 1 394 ? 136.34426 126.48324 116.06058 1.000 91.20089 491 PHE A N 1
ATOM 2902 C CA . PHE A 1 394 ? 137.56626 126.17824 116.78458 1.000 91.20089 491 PHE A CA 1
ATOM 2903 C C . PHE A 1 394 ? 137.22426 125.66524 118.17458 1.000 91.20089 491 PHE A C 1
ATOM 2904 O O . PHE A 1 394 ? 136.09126 125.78524 118.64258 1.000 91.20089 491 PHE A O 1
ATOM 2912 N N . MET A 1 395 ? 138.22426 125.09224 118.83458 1.000 102.85235 492 MET A N 1
ATOM 2913 C CA . MET A 1 395 ? 138.05526 124.66424 120.21358 1.000 102.85235 492 MET A CA 1
ATOM 2914 C C . MET A 1 395 ? 139.41526 124.33224 120.79458 1.000 102.85235 492 MET A C 1
ATOM 2915 O O . MET A 1 395 ? 140.29626 123.82124 120.09858 1.000 102.85235 492 MET A O 1
ATOM 2920 N N . GLY A 1 396 ? 139.57426 124.62224 122.08058 1.000 109.32665 493 GLY A N 1
ATOM 2921 C CA . GLY A 1 396 ? 140.80226 124.25224 122.75458 1.000 109.32665 493 GLY A CA 1
ATOM 2922 C C . GLY A 1 396 ? 140.86126 124.85024 124.14258 1.000 109.32665 493 GLY A C 1
ATOM 2923 O O . GLY A 1 396 ? 139.84126 125.23624 124.71358 1.000 109.32665 493 GLY A O 1
ATOM 2924 N N . ARG A 1 397 ? 142.08026 124.93724 124.66358 1.000 111.86173 494 ARG A N 1
ATOM 2925 C CA . ARG A 1 397 ? 142.28226 125.43024 126.01358 1.000 111.86173 494 ARG A CA 1
ATOM 2926 C C . ARG A 1 397 ? 143.60326 126.17324 126.08858 1.000 111.86173 494 ARG A C 1
ATOM 2927 O O . ARG A 1 397 ? 144.52626 125.92624 125.30858 1.000 111.86173 494 ARG A O 1
ATOM 2935 N N . VAL A 1 398 ? 143.68226 127.08024 127.05558 1.000 111.22161 495 VAL A N 1
ATOM 2936 C CA . VAL A 1 398 ? 144.87926 127.87424 127.29058 1.000 111.22161 495 VAL A CA 1
ATOM 2937 C C . VAL A 1 398 ? 145.30626 127.69224 128.73758 1.000 111.22161 495 VAL A C 1
ATOM 2938 O O . VAL A 1 398 ? 144.50026 127.88624 129.65658 1.000 111.22161 495 VAL A O 1
ATOM 2942 N N . TYR A 1 399 ? 146.57226 127.32124 128.93158 1.000 117.62693 496 TYR A N 1
ATOM 2943 C CA . TYR A 1 399 ? 147.17526 127.17824 130.24858 1.000 117.62693 496 TYR A CA 1
ATOM 2944 C C . TYR A 1 399 ? 148.24326 128.23624 130.48558 1.000 117.62693 496 TYR A C 1
ATOM 2945 O O . TYR A 1 399 ? 148.18126 128.97924 131.46758 1.000 117.62693 496 TYR A O 1
ATOM 2954 N N . ASP A 1 400 ? 149.22926 128.31824 129.59658 1.000 114.28673 497 ASP A N 1
ATOM 2955 C CA . ASP A 1 400 ? 150.30626 129.29124 129.68658 1.000 114.28673 497 ASP A CA 1
ATOM 2956 C C . ASP A 1 400 ? 150.04426 130.39424 128.67658 1.000 114.28673 497 ASP A C 1
ATOM 2957 O O . ASP A 1 400 ? 150.29626 130.20424 127.47758 1.000 114.28673 497 ASP A O 1
ATOM 2962 N N . PRO A 1 401 ? 149.55426 131.54724 129.09258 1.000 114.75294 498 PRO A N 1
ATOM 2963 C CA . PRO A 1 401 ? 149.15326 132.57324 128.12158 1.000 114.75294 498 PRO A CA 1
ATOM 2964 C C . PRO A 1 401 ? 150.33126 133.27824 127.46858 1.000 114.75294 498 PRO A C 1
ATOM 2965 O O . PRO A 1 401 ? 150.14626 134.28524 126.77858 1.000 114.75294 498 PRO A O 1
ATOM 2969 N N . ARG A 1 402 ? 151.54026 132.77124 127.67658 1.000 115.87403 499 ARG A N 1
ATOM 2970 C CA . ARG A 1 402 ? 152.71826 133.35924 127.05058 1.000 115.87403 499 ARG A CA 1
ATOM 2971 C C . ARG A 1 402 ? 153.30326 132.42424 125.99758 1.000 115.87403 499 ARG A C 1
ATOM 2972 O O . ARG A 1 402 ? 153.27726 131.20524 126.15458 1.000 115.87403 499 ARG A O 1
ATOM 2980 N N . GLY B 2 16 ? 115.57226 189.20324 134.43758 1.000 88.59838 54 GLY G N 1
ATOM 2981 C CA . GLY B 2 16 ? 114.99026 189.10324 135.76258 1.000 88.59838 54 GLY G CA 1
ATOM 2982 C C . GLY B 2 16 ? 113.56126 188.60024 135.75858 1.000 88.59838 54 GLY G C 1
ATOM 2983 O O . GLY B 2 16 ? 112.71326 189.11524 136.48358 1.000 88.59838 54 GLY G O 1
ATOM 2984 N N . ASP B 2 17 ? 113.29726 187.58724 134.93558 1.000 94.27836 55 ASP G N 1
ATOM 2985 C CA . ASP B 2 17 ? 111.95626 187.02824 134.83958 1.000 94.27836 55 ASP G CA 1
ATOM 2986 C C . ASP B 2 17 ? 111.42826 186.67124 136.22058 1.000 94.27836 55 ASP G C 1
ATOM 2987 O O . ASP B 2 17 ? 112.18826 186.33424 137.13258 1.000 94.27836 55 ASP G O 1
ATOM 2992 N N . VAL B 2 18 ? 110.10926 186.75624 136.37558 1.000 95.78580 56 VAL G N 1
ATOM 2993 C CA . VAL B 2 18 ? 109.49126 186.55224 137.67858 1.000 95.78580 56 VAL G CA 1
ATOM 2994 C C . VAL B 2 18 ? 108.28626 185.62324 137.58858 1.000 95.78580 56 VAL G C 1
ATOM 2995 O O . VAL B 2 18 ? 107.74926 185.19324 138.61458 1.000 95.78580 56 VAL G O 1
ATOM 2999 N N . ALA B 2 19 ? 107.84826 185.30324 136.37058 1.000 95.13233 57 ALA G N 1
ATOM 3000 C CA . ALA B 2 19 ? 106.58226 184.59524 136.22058 1.000 95.13233 57 ALA G CA 1
ATOM 3001 C C . ALA B 2 19 ? 106.67926 183.38124 135.30458 1.000 95.13233 57 ALA G C 1
ATOM 3002 O O . ALA B 2 19 ? 107.76826 183.00324 134.86258 1.000 95.13233 57 ALA G O 1
ATOM 3004 N N . ILE B 2 20 ? 105.52526 182.77824 135.01058 1.000 91.07851 58 ILE G N 1
ATOM 3005 C CA . ILE B 2 20 ? 105.48426 181.49824 134.31458 1.000 91.07851 58 ILE G CA 1
ATOM 3006 C C . ILE B 2 20 ? 105.93726 181.65524 132.86758 1.000 91.07851 58 ILE G C 1
ATOM 3007 O O . ILE B 2 20 ? 105.86526 182.73324 132.26658 1.000 91.07851 58 ILE G O 1
ATOM 3012 N N . ALA B 2 21 ? 106.41326 180.54524 132.30158 1.000 85.33293 59 ALA G N 1
ATOM 3013 C CA . ALA B 2 21 ? 106.76526 180.48324 130.88458 1.000 85.33293 59 ALA G CA 1
ATOM 3014 C C . ALA B 2 21 ? 106.48426 179.06024 130.41058 1.000 85.33293 59 ALA G C 1
ATOM 3015 O O . ALA B 2 21 ? 107.33126 178.17524 130.56158 1.000 85.33293 59 ALA G O 1
ATOM 3017 N N . THR B 2 22 ? 105.30226 178.84924 129.84358 1.000 90.75341 60 THR G N 1
ATOM 3018 C CA . THR B 2 22 ? 104.93726 177.55124 129.29658 1.000 90.75341 60 THR G CA 1
ATOM 3019 C C . THR B 2 22 ? 105.61426 177.37624 127.94058 1.000 90.75341 60 THR G C 1
ATOM 3020 O O . THR B 2 22 ? 106.48126 178.16024 127.54858 1.000 90.75341 60 THR G O 1
ATOM 3024 N N . THR B 2 23 ? 105.23526 176.33124 127.20858 1.000 91.92931 61 THR G N 1
ATOM 3025 C CA . THR B 2 23 ? 105.78626 176.12424 125.87658 1.000 91.92931 61 THR G CA 1
ATOM 3026 C C . THR B 2 23 ? 105.03326 174.99824 125.18558 1.000 91.92931 61 THR G C 1
ATOM 3027 O O . THR B 2 23 ? 104.49326 174.10124 125.83758 1.000 91.92931 61 THR G O 1
ATOM 3031 N N . LYS B 2 24 ? 105.01426 175.06424 123.85858 1.000 94.51063 62 LYS G N 1
ATOM 3032 C CA . LYS B 2 24 ? 104.43226 174.02524 123.02158 1.000 94.51063 62 LYS G CA 1
ATOM 3033 C C . LYS B 2 24 ? 105.43226 172.88024 122.88958 1.000 94.51063 62 LYS G C 1
ATOM 3034 O O . LYS B 2 24 ? 106.41126 172.78824 123.63358 1.000 94.51063 62 LYS G O 1
ATOM 3040 N N . ALA B 2 25 ? 105.19026 171.98624 121.93458 1.000 92.35913 63 ALA G N 1
ATOM 3041 C CA . ALA B 2 25 ? 106.11826 170.89424 121.67358 1.000 92.35913 63 ALA G CA 1
ATOM 3042 C C . ALA B 2 25 ? 107.31326 171.39224 120.87058 1.000 92.35913 63 ALA G C 1
ATOM 3043 O O . ALA B 2 25 ? 107.63526 170.84224 119.81258 1.000 92.35913 63 ALA G O 1
ATOM 3045 N N . SER B 2 26 ? 107.97826 172.43024 121.37058 1.000 97.47720 64 SER G N 1
ATOM 3046 C CA . SER B 2 26 ? 109.15426 172.99224 120.72558 1.000 97.47720 64 SER G CA 1
ATOM 3047 C C . SER B 2 26 ? 110.19326 173.32024 121.78858 1.000 97.47720 64 SER G C 1
ATOM 3048 O O . SER B 2 26 ? 109.86526 173.80324 122.87458 1.000 97.47720 64 SER G O 1
ATOM 3051 N N . GLU B 2 27 ? 111.45326 173.06024 121.45758 1.000 91.03122 65 GLU G N 1
ATOM 3052 C CA . GLU B 2 27 ? 112.50826 173.02724 122.45558 1.000 91.03122 65 GLU G CA 1
ATOM 3053 C C . GLU B 2 27 ? 112.78926 174.42124 123.01558 1.000 91.03122 65 GLU G C 1
ATOM 3054 O O . GLU B 2 27 ? 112.20626 175.42624 122.60058 1.000 91.03122 65 GLU G O 1
ATOM 3060 N N . HIS B 2 28 ? 113.70426 174.45924 123.98758 1.000 89.08708 66 HIS G N 1
ATOM 3061 C CA . HIS B 2 28 ? 114.30726 175.69124 124.49358 1.000 89.08708 66 HIS G CA 1
ATOM 3062 C C . HIS B 2 28 ? 113.24826 176.64624 125.05058 1.000 89.08708 66 HIS G C 1
ATOM 3063 O O . HIS B 2 28 ? 113.01026 177.73824 124.53658 1.000 89.08708 66 HIS G O 1
ATOM 3070 N N . GLY B 2 29 ? 112.60726 176.18924 126.12558 1.000 79.43227 67 GLY G N 1
ATOM 3071 C CA . GLY B 2 29 ? 111.68326 177.05724 126.83558 1.000 79.43227 67 GLY G CA 1
ATOM 3072 C C . GLY B 2 29 ? 112.34226 178.33924 127.30458 1.000 79.43227 67 GLY G C 1
ATOM 3073 O O . GLY B 2 29 ? 111.78026 179.42624 127.15858 1.000 79.43227 67 GLY G O 1
ATOM 3074 N N . ILE B 2 30 ? 113.53926 178.22924 127.87458 1.000 77.30635 68 ILE G N 1
ATOM 3075 C CA . ILE B 2 30 ? 114.33426 179.39724 128.23558 1.000 77.30635 68 ILE G CA 1
ATOM 3076 C C . ILE B 2 30 ? 115.81526 179.07424 128.11058 1.000 77.30635 68 ILE G C 1
ATOM 3077 O O . ILE B 2 30 ? 116.33126 178.19324 128.80658 1.000 77.30635 68 ILE G O 1
ATOM 3082 N N . ASN B 2 31 ? 116.51126 179.78824 127.22958 1.000 86.14915 69 ASN G N 1
ATOM 3083 C CA . ASN B 2 31 ? 117.94726 179.63024 127.06158 1.000 86.14915 69 ASN G CA 1
ATOM 3084 C C . ASN B 2 31 ? 118.62126 180.98924 127.15558 1.000 86.14915 69 ASN G C 1
ATOM 3085 O O . ASN B 2 31 ? 118.06426 182.00224 126.72458 1.000 86.14915 69 ASN G O 1
ATOM 3090 N N . VAL B 2 32 ? 119.82326 181.00124 127.72458 1.000 84.60038 70 VAL G N 1
ATOM 3091 C CA . VAL B 2 32 ? 120.54426 182.23524 128.01358 1.000 84.60038 70 VAL G CA 1
ATOM 3092 C C . VAL B 2 32 ? 121.89826 182.20324 127.32158 1.000 84.60038 70 VAL G C 1
ATOM 3093 O O . VAL B 2 32 ? 122.89326 182.69624 127.86158 1.000 84.60038 70 VAL G O 1
ATOM 3097 N N . THR B 2 33 ? 121.93826 181.63324 126.11858 1.000 95.33991 71 THR G N 1
ATOM 3098 C CA . THR B 2 33 ? 123.17426 181.18624 125.48358 1.000 95.33991 71 THR G CA 1
ATOM 3099 C C . THR B 2 33 ? 124.37926 182.07324 125.77158 1.000 95.33991 71 THR G C 1
ATOM 3100 O O . THR B 2 33 ? 125.41926 181.57424 126.21258 1.000 95.33991 71 THR G O 1
ATOM 3104 N N . GLY B 2 34 ? 124.26726 183.37124 125.54158 1.000 108.37575 72 GLY G N 1
ATOM 3105 C CA . GLY B 2 34 ? 125.39426 184.28024 125.69758 1.000 108.37575 72 GLY G CA 1
ATOM 3106 C C . GLY B 2 34 ? 125.00026 185.55224 126.38658 1.000 108.37575 72 GLY G C 1
ATOM 3107 O O . GLY B 2 34 ? 124.36726 185.52524 127.45158 1.000 108.37575 72 GLY G O 1
ATOM 3108 N N . ARG B 2 35 ? 125.40926 186.67924 125.80758 1.000 114.71827 73 ARG G N 1
ATOM 3109 C CA . ARG B 2 35 ? 125.16526 188.03024 126.30858 1.000 114.71827 73 ARG G CA 1
ATOM 3110 C C . ARG B 2 35 ? 125.64826 188.22224 127.74258 1.000 114.71827 73 ARG G C 1
ATOM 3111 O O . ARG B 2 35 ? 125.38426 189.27124 128.34258 1.000 114.71827 73 ARG G O 1
ATOM 3119 N N . THR B 2 36 ? 126.36226 187.23824 128.29758 1.000 124.55061 74 THR G N 1
ATOM 3120 C CA . THR B 2 36 ? 127.06026 187.35524 129.57358 1.000 124.55061 74 THR G CA 1
ATOM 3121 C C . THR B 2 36 ? 126.25526 188.13124 130.60958 1.000 124.55061 74 THR G C 1
ATOM 3122 O O . THR B 2 36 ? 126.68526 189.19524 131.06458 1.000 124.55061 74 THR G O 1
ATOM 3126 N N . ALA B 2 37 ? 125.08426 187.61924 130.98258 1.000 116.69057 75 ALA G N 1
ATOM 3127 C CA . ALA B 2 37 ? 124.21926 188.29624 131.93758 1.000 116.69057 75 ALA G CA 1
ATOM 3128 C C . ALA B 2 37 ? 123.67126 187.27724 132.92658 1.000 116.69057 75 ALA G C 1
ATOM 3129 O O . ALA B 2 37 ? 124.09926 186.12024 132.96358 1.000 116.69057 75 ALA G O 1
ATOM 3131 N N . GLU B 2 38 ? 122.71426 187.72224 133.73658 1.000 108.69731 76 GLU G N 1
ATOM 3132 C CA . GLU B 2 38 ? 122.05226 186.87624 134.71558 1.000 108.69731 76 GLU G CA 1
ATOM 3133 C C . GLU B 2 38 ? 120.54726 187.02124 134.56158 1.000 108.69731 76 GLU G C 1
ATOM 3134 O O . GLU B 2 38 ? 120.04826 188.07024 134.14958 1.000 108.69731 76 GLU G O 1
ATOM 3140 N N . VAL B 2 39 ? 119.82626 185.96124 134.90458 1.000 97.93373 77 VAL G N 1
ATOM 3141 C CA . VAL B 2 39 ? 118.38526 185.89524 134.71458 1.000 97.93373 77 VAL G CA 1
ATOM 3142 C C . VAL B 2 39 ? 117.63826 186.05124 136.03358 1.000 97.93373 77 VAL G C 1
ATOM 3143 O O . VAL B 2 39 ? 116.72026 186.86324 136.14258 1.000 97.93373 77 VAL G O 1
ATOM 3147 N N . ARG B 2 40 ? 118.02426 185.28524 137.05158 1.000 95.20455 78 ARG G N 1
ATOM 3148 C CA . ARG B 2 40 ? 117.36126 185.35124 138.35058 1.000 95.20455 78 ARG G CA 1
ATOM 3149 C C . ARG B 2 40 ? 115.85526 185.15524 138.20958 1.000 95.20455 78 ARG G C 1
ATOM 3150 O O . ARG B 2 40 ? 115.05326 185.87924 138.80258 1.000 95.20455 78 ARG G O 1
ATOM 3158 N N . VAL B 2 41 ? 115.46426 184.17124 137.40358 1.000 90.86183 79 VAL G N 1
ATOM 3159 C CA . VAL B 2 41 ? 114.05726 183.82124 137.26858 1.000 90.86183 79 VAL G CA 1
ATOM 3160 C C . VAL B 2 41 ? 113.51326 183.54924 138.66258 1.000 90.86183 79 VAL G C 1
ATOM 3161 O O . VAL B 2 41 ? 113.96726 182.62824 139.34858 1.000 90.86183 79 VAL G O 1
ATOM 3166 N N . THR B 2 42 ? 112.53626 184.35024 139.09158 1.000 97.33370 80 THR G N 1
ATOM 3167 C CA . THR B 2 42 ? 112.08626 184.28424 140.47858 1.000 97.33370 80 THR G CA 1
ATOM 3168 C C . THR B 2 42 ? 111.23526 183.04724 140.73558 1.000 97.33370 80 THR G C 1
ATOM 3169 O O . THR B 2 42 ? 111.37726 182.39524 141.77558 1.000 97.33370 80 THR G O 1
ATOM 3174 N N . GLY B 2 43 ? 110.34626 182.71424 139.81158 1.000 94.51254 81 GLY G N 1
ATOM 3175 C CA . GLY B 2 43 ? 109.45526 181.59024 140.01158 1.000 94.51254 81 GLY G CA 1
ATOM 3176 C C . GLY B 2 43 ? 108.38826 181.56224 138.94458 1.000 94.51254 81 GLY G C 1
ATOM 3177 O O . GLY B 2 43 ? 108.27226 182.46824 138.11458 1.000 94.51254 81 GLY G O 1
ATOM 3179 N N . GLY B 2 44 ? 107.59826 180.49524 138.98458 1.000 89.77734 82 GLY G N 1
ATOM 3180 C CA . GLY B 2 44 ? 106.57726 180.27524 137.98158 1.000 89.77734 82 GLY G CA 1
ATOM 3181 C C . GLY B 2 44 ? 106.47826 178.81924 137.58658 1.000 89.77734 82 GLY G C 1
ATOM 3182 O O . GLY B 2 44 ? 106.30626 177.95124 138.44658 1.000 89.77734 82 GLY G O 1
ATOM 3184 N N . THR B 2 45 ? 106.58526 178.53124 136.29258 1.000 87.74903 83 THR G N 1
ATOM 3185 C CA . THR B 2 45 ? 106.55126 177.14824 135.84258 1.000 87.74903 83 THR G CA 1
ATOM 3186 C C . THR B 2 45 ? 106.91026 177.07924 134.36858 1.000 87.74903 83 THR G C 1
ATOM 3187 O O . THR B 2 45 ? 106.50326 177.93924 133.58458 1.000 87.74903 83 THR G O 1
ATOM 3192 N N . ILE B 2 46 ? 107.67026 176.05124 134.00558 1.000 81.96150 84 ILE G N 1
ATOM 3193 C CA . ILE B 2 46 ? 107.94026 175.70024 132.61858 1.000 81.96150 84 ILE G CA 1
ATOM 3194 C C . ILE B 2 46 ? 107.50126 174.26024 132.41758 1.000 81.96150 84 ILE G C 1
ATOM 3195 O O . ILE B 2 46 ? 107.92526 173.36924 133.16158 1.000 81.96150 84 ILE G O 1
ATOM 3201 N N . ARG B 2 47 ? 106.66026 174.03224 131.41858 1.000 83.28985 85 ARG G N 1
ATOM 3202 C CA . ARG B 2 47 ? 106.03226 172.73524 131.21358 1.000 83.28985 85 ARG G CA 1
ATOM 3203 C C . ARG B 2 47 ? 106.16526 172.29624 129.76758 1.000 83.28985 85 ARG G C 1
ATOM 3204 O O . ARG B 2 47 ? 105.23626 171.73524 129.18258 1.000 83.28985 85 ARG G O 1
ATOM 3213 N N . THR B 2 48 ? 107.32426 172.54524 129.16758 1.000 85.32957 86 THR G N 1
ATOM 3214 C CA . THR B 2 48 ? 107.53326 172.15224 127.78458 1.000 85.32957 86 THR G CA 1
ATOM 3215 C C . THR B 2 48 ? 107.24526 170.66624 127.60958 1.000 85.32957 86 THR G C 1
ATOM 3216 O O . THR B 2 48 ? 107.34026 169.87224 128.54758 1.000 85.32957 86 THR G O 1
ATOM 3221 N N . SER B 2 49 ? 106.87726 170.29424 126.38658 1.000 85.83802 87 SER G N 1
ATOM 3222 C CA . SER B 2 49 ? 106.58626 168.89824 126.09158 1.000 85.83802 87 SER G CA 1
ATOM 3223 C C . SER B 2 49 ? 107.12426 168.45724 124.73758 1.000 85.83802 87 SER G C 1
ATOM 3224 O O . SER B 2 49 ? 106.74926 167.37824 124.26358 1.000 85.83802 87 SER G O 1
ATOM 3228 N N . GLY B 2 50 ? 107.98426 169.24324 124.10558 1.000 90.25929 88 GLY G N 1
ATOM 3229 C CA . GLY B 2 50 ? 108.51126 168.87524 122.81058 1.000 90.25929 88 GLY G CA 1
ATOM 3230 C C . GLY B 2 50 ? 109.44326 167.68324 122.88558 1.000 90.25929 88 GLY G C 1
ATOM 3231 O O . GLY B 2 50 ? 109.76726 167.16124 123.95258 1.000 90.25929 88 GLY G O 1
ATOM 3233 N N . ASN B 2 51 ? 109.87926 167.24024 121.71158 1.000 94.77896 89 ASN G N 1
ATOM 3234 C CA . ASN B 2 51 ? 110.79926 166.11624 121.59658 1.000 94.77896 89 ASN G CA 1
ATOM 3235 C C . ASN B 2 51 ? 112.21626 166.66324 121.50758 1.000 94.77896 89 ASN G C 1
ATOM 3236 O O . ASN B 2 51 ? 112.57826 167.31324 120.52258 1.000 94.77896 89 ASN G O 1
ATOM 3242 N N . GLN B 2 52 ? 113.01526 166.40024 122.53658 1.000 91.60846 90 GLN G N 1
ATOM 3243 C CA . GLN B 2 52 ? 114.37326 166.90824 122.69558 1.000 91.60846 90 GLN G CA 1
ATOM 3244 C C . GLN B 2 52 ? 114.36226 168.35224 123.17858 1.000 91.60846 90 GLN G C 1
ATOM 3245 O O . GLN B 2 52 ? 115.42226 168.98824 123.24358 1.000 91.60846 90 GLN G O 1
ATOM 3252 N N . ALA B 2 53 ? 113.19726 168.88924 123.52358 1.000 87.84785 91 ALA G N 1
ATOM 3253 C CA . ALA B 2 53 ? 113.12526 170.20824 124.12958 1.000 87.84785 91 ALA G CA 1
ATOM 3254 C C . ALA B 2 53 ? 113.78126 170.20224 125.50358 1.000 87.84785 91 ALA G C 1
ATOM 3255 O O . ALA B 2 53 ? 113.73626 169.21124 126.23358 1.000 87.84785 91 ALA G O 1
ATOM 3258 N N . GLN B 2 54 ? 114.39726 171.32724 125.85358 1.000 79.67902 92 GLN G N 1
ATOM 3259 C CA . GLN B 2 54 ? 115.00926 171.50524 127.16258 1.000 79.67902 92 GLN G CA 1
ATOM 3260 C C . GLN B 2 54 ? 114.52626 172.81224 127.76258 1.000 79.67902 92 GLN G C 1
ATOM 3261 O O . GLN B 2 54 ? 114.60126 173.86124 127.11658 1.000 79.67902 92 GLN G O 1
ATOM 3268 N N . GLY B 2 55 ? 114.03826 172.74324 128.99858 1.000 73.72558 93 GLY G N 1
ATOM 3269 C CA . GLY B 2 55 ? 113.42326 173.91124 129.60358 1.000 73.72558 93 GLY G CA 1
ATOM 3270 C C . GLY B 2 55 ? 114.39026 175.06224 129.78858 1.000 73.72558 93 GLY G C 1
ATOM 3271 O O . GLY B 2 55 ? 114.07326 176.21124 129.47358 1.000 73.72558 93 GLY G O 1
ATOM 3273 N N . LEU B 2 56 ? 115.57926 174.77624 130.30658 1.000 69.75310 94 LEU G N 1
ATOM 3274 C CA . LEU B 2 56 ? 116.46726 175.82824 130.78658 1.000 69.75310 94 LEU G CA 1
ATOM 3275 C C . LEU B 2 56 ? 117.91526 175.58024 130.37858 1.000 69.75310 94 LEU G C 1
ATOM 3276 O O . LEU B 2 56 ? 118.83526 175.68324 131.18858 1.000 69.75310 94 LEU G O 1
ATOM 3282 N N . ARG B 2 57 ? 118.15126 175.24024 129.11658 1.000 77.93285 95 ARG G N 1
ATOM 3283 C CA . ARG B 2 57 ? 119.52526 175.24424 128.63858 1.000 77.93285 95 ARG G CA 1
ATOM 3284 C C . ARG B 2 57 ? 120.11426 176.63624 128.81058 1.000 77.93285 95 ARG G C 1
ATOM 3285 O O . ARG B 2 57 ? 119.44126 177.64324 128.57858 1.000 77.93285 95 ARG G O 1
ATOM 3294 N N . VAL B 2 58 ? 121.37726 176.69324 129.21958 1.000 77.11752 96 VAL G N 1
ATOM 3295 C CA . VAL B 2 58 ? 122.03626 177.96824 129.46758 1.000 77.11752 96 VAL G CA 1
ATOM 3296 C C . VAL B 2 58 ? 123.32526 178.14424 128.67758 1.000 77.11752 96 VAL G C 1
ATOM 3297 O O . VAL B 2 58 ? 123.74126 179.29224 128.45458 1.000 77.11752 96 VAL G O 1
ATOM 3301 N N . GLY B 2 59 ? 123.97226 177.07424 128.22958 1.000 84.57878 97 GLY G N 1
ATOM 3302 C CA . GLY B 2 59 ? 125.24926 177.20424 127.55858 1.000 84.57878 97 GLY G CA 1
ATOM 3303 C C . GLY B 2 59 ? 125.15326 177.87024 126.20258 1.000 84.57878 97 GLY G C 1
ATOM 3304 O O . GLY B 2 59 ? 124.18226 178.57724 125.92358 1.000 84.57878 97 GLY G O 1
ATOM 3305 N N . THR B 2 60 ? 126.15126 177.65424 125.34858 1.000 103.14273 98 THR G N 1
ATOM 3306 C CA . THR B 2 60 ? 126.18626 178.28924 124.03958 1.000 103.14273 98 THR G CA 1
ATOM 3307 C C . THR B 2 60 ? 126.98326 177.41524 123.07958 1.000 103.14273 98 THR G C 1
ATOM 3308 O O . THR B 2 60 ? 127.52426 176.37124 123.45658 1.000 103.14273 98 THR G O 1
ATOM 3312 N N . GLU B 2 61 ? 127.05426 177.85924 121.82358 1.000 115.20396 99 GLU G N 1
ATOM 3313 C CA . GLU B 2 61 ? 127.75626 177.09824 120.79458 1.000 115.20396 99 GLU G CA 1
ATOM 3314 C C . GLU B 2 61 ? 129.23826 176.95924 121.12558 1.000 115.20396 99 GLU G C 1
ATOM 3315 O O . GLU B 2 61 ? 129.74726 175.84724 121.30858 1.000 115.20396 99 GLU G O 1
ATOM 3317 N N . ASN B 2 62 ? 129.94626 178.08124 121.20558 1.000 118.16001 100 ASN G N 1
ATOM 3318 C CA . ASN B 2 62 ? 131.37826 178.06324 121.47458 1.000 118.16001 100 ASN G CA 1
ATOM 3319 C C . ASN B 2 62 ? 131.80926 179.30624 122.24758 1.000 118.16001 100 ASN G C 1
ATOM 3320 O O . ASN B 2 62 ? 132.94226 179.39424 122.72558 1.000 118.16001 100 ASN G O 1
ATOM 3322 N N . VAL B 2 70 ? 129.99426 182.26024 133.34058 1.000 109.31982 108 VAL G N 1
ATOM 3323 C CA . VAL B 2 70 ? 129.80226 183.66824 133.65958 1.000 109.31982 108 VAL G CA 1
ATOM 3324 C C . VAL B 2 70 ? 128.32526 184.02624 133.56858 1.000 109.31982 108 VAL G C 1
ATOM 3325 O O . VAL B 2 70 ? 127.86526 184.97124 134.20758 1.000 109.31982 108 VAL G O 1
ATOM 3329 N N . ALA B 2 71 ? 127.58326 183.26324 132.77158 1.000 100.45240 109 ALA G N 1
ATOM 3330 C CA . ALA B 2 71 ? 126.16026 183.49124 132.62458 1.000 100.45240 109 ALA G CA 1
ATOM 3331 C C . ALA B 2 71 ? 125.37426 183.04424 133.83858 1.000 100.45240 109 ALA G C 1
ATOM 3332 O O . ALA B 2 71 ? 124.48326 182.19724 133.73358 1.000 100.45240 109 ALA G O 1
ATOM 3333 N N . SER B 2 72 ? 125.69326 183.61324 134.99658 1.000 95.41202 110 SER G N 1
ATOM 3334 C CA . SER B 2 72 ? 125.06126 183.18724 136.23658 1.000 95.41202 110 SER G CA 1
ATOM 3335 C C . SER B 2 72 ? 123.54726 183.31624 136.15158 1.000 95.41202 110 SER G C 1
ATOM 3336 O O . SER B 2 72 ? 123.01726 184.31424 135.65758 1.000 95.41202 110 SER G O 1
ATOM 3338 N N . VAL B 2 73 ? 122.84826 182.29124 136.63858 1.000 89.88854 111 VAL G N 1
ATOM 3339 C CA . VAL B 2 73 ? 121.39726 182.31024 136.74058 1.000 89.88854 111 VAL G CA 1
ATOM 3340 C C . VAL B 2 73 ? 121.01426 181.85624 138.13958 1.000 89.88854 111 VAL G C 1
ATOM 3341 O O . VAL B 2 73 ? 121.78326 181.19224 138.83758 1.000 89.88854 111 VAL G O 1
ATOM 3346 N N . PHE B 2 74 ? 119.80126 182.22424 138.54558 1.000 90.24022 112 PHE G N 1
ATOM 3347 C CA . PHE B 2 74 ? 119.26326 181.85424 139.85658 1.000 90.24022 112 PHE G CA 1
ATOM 3348 C C . PHE B 2 74 ? 117.80226 181.46824 139.65658 1.000 90.24022 112 PHE G C 1
ATOM 3349 O O . PHE B 2 74 ? 116.90926 182.31724 139.70758 1.000 90.24022 112 PHE G O 1
ATOM 3358 N N . LEU B 2 75 ? 117.56526 180.17924 139.42458 1.000 91.36739 113 LEU G N 1
ATOM 3359 C CA . LEU B 2 75 ? 116.21326 179.66824 139.23058 1.000 91.36739 113 LEU G CA 1
ATOM 3360 C C . LEU B 2 75 ? 115.59326 179.40024 140.59558 1.000 91.36739 113 LEU G C 1
ATOM 3361 O O . LEU B 2 75 ? 115.51126 178.26524 141.07058 1.000 91.36739 113 LEU G O 1
ATOM 3367 N N . GLN B 2 76 ? 115.14126 180.47424 141.23658 1.000 98.13540 114 GLN G N 1
ATOM 3368 C CA . GLN B 2 76 ? 114.41526 180.32524 142.48458 1.000 98.13540 114 GLN G CA 1
ATOM 3369 C C . GLN B 2 76 ? 113.20326 179.42524 142.24458 1.000 98.13540 114 GLN G C 1
ATOM 3370 O O . GLN B 2 76 ? 112.84226 179.12224 141.10658 1.000 98.13540 114 GLN G O 1
ATOM 3377 N N . ASN B 2 77 ? 112.58126 178.98924 143.33658 1.000 94.61332 115 ASN G N 1
ATOM 3378 C CA . ASN B 2 77 ? 111.53026 177.98224 143.28958 1.000 94.61332 115 ASN G CA 1
ATOM 3379 C C . ASN B 2 77 ? 110.64926 178.14924 142.06158 1.000 94.61332 115 ASN G C 1
ATOM 3380 O O . ASN B 2 77 ? 110.08726 179.22224 141.82258 1.000 94.61332 115 ASN G O 1
ATOM 3386 N N . LEU B 2 78 ? 110.53226 177.07624 141.28458 1.000 87.90452 116 LEU G N 1
ATOM 3387 C CA . LEU B 2 78 ? 109.77926 177.07224 140.03958 1.000 87.90452 116 LEU G CA 1
ATOM 3388 C C . LEU B 2 78 ? 109.75326 175.64624 139.51258 1.000 87.90452 116 LEU G C 1
ATOM 3389 O O . LEU B 2 78 ? 110.71526 174.89924 139.68658 1.000 87.90452 116 LEU G O 1
ATOM 3395 N N . ILE B 2 79 ? 108.66826 175.28924 138.84558 1.000 86.77905 117 ILE G N 1
ATOM 3396 C CA . ILE B 2 79 ? 108.45826 173.92724 138.37158 1.000 86.77905 117 ILE G CA 1
ATOM 3397 C C . ILE B 2 79 ? 108.81126 173.84524 136.89558 1.000 86.77905 117 ILE G C 1
ATOM 3398 O O . ILE B 2 79 ? 108.40926 174.69924 136.09758 1.000 86.77905 117 ILE G O 1
ATOM 3404 N N . ILE B 2 80 ? 109.56126 172.80724 136.53258 1.000 78.33278 118 ILE G N 1
ATOM 3405 C CA . ILE B 2 80 ? 110.12526 172.66324 135.19658 1.000 78.33278 118 ILE G CA 1
ATOM 3406 C C . ILE B 2 80 ? 109.63326 171.37124 134.56558 1.000 78.33278 118 ILE G C 1
ATOM 3407 O O . ILE B 2 80 ? 110.37126 170.70924 133.82958 1.000 78.33278 118 ILE G O 1
ATOM 3413 N N . GLU B 2 81 ? 108.38726 171.00324 134.83758 1.000 80.52805 119 GLU G N 1
ATOM 3414 C CA . GLU B 2 81 ? 107.93926 169.64624 134.55758 1.000 80.52805 119 GLU G CA 1
ATOM 3415 C C . GLU B 2 81 ? 107.83726 169.38124 133.06158 1.000 80.52805 119 GLU G C 1
ATOM 3416 O O . GLU B 2 81 ? 106.74926 169.13124 132.53458 1.000 80.52805 119 GLU G O 1
ATOM 3423 N N . THR B 2 82 ? 108.97726 169.40024 132.37658 1.000 80.74848 120 THR G N 1
ATOM 3424 C CA . THR B 2 82 ? 109.01526 169.06324 130.96358 1.000 80.74848 120 THR G CA 1
ATOM 3425 C C . THR B 2 82 ? 108.70426 167.58324 130.76058 1.000 80.74848 120 THR G C 1
ATOM 3426 O O . THR B 2 82 ? 108.68126 166.78824 131.70158 1.000 80.74848 120 THR G O 1
ATOM 3431 N N . SER B 2 83 ? 108.45526 167.21624 129.50658 1.000 85.10326 121 SER G N 1
ATOM 3432 C CA . SER B 2 83 ? 108.19426 165.82224 129.15458 1.000 85.10326 121 SER G CA 1
ATOM 3433 C C . SER B 2 83 ? 108.41826 165.65124 127.66258 1.000 85.10326 121 SER G C 1
ATOM 3434 O O . SER B 2 83 ? 107.71426 166.26924 126.86058 1.000 85.10326 121 SER G O 1
ATOM 3438 N N . GLY B 2 84 ? 109.38526 164.82024 127.29058 1.000 84.27330 122 GLY G N 1
ATOM 3439 C CA . GLY B 2 84 ? 109.66326 164.58624 125.88958 1.000 84.27330 122 GLY G CA 1
ATOM 3440 C C . GLY B 2 84 ? 110.92326 163.78324 125.65258 1.000 84.27330 122 GLY G C 1
ATOM 3441 O O . GLY B 2 84 ? 111.88126 163.88124 126.42258 1.000 84.27330 122 GLY G O 1
ATOM 3443 N N . THR B 2 85 ? 110.93426 162.98224 124.59058 1.000 91.75642 123 THR G N 1
ATOM 3444 C CA . THR B 2 85 ? 112.10426 162.17224 124.28558 1.000 91.75642 123 THR G CA 1
ATOM 3445 C C . THR B 2 85 ? 113.31826 163.06524 124.08358 1.000 91.75642 123 THR G C 1
ATOM 3446 O O . THR B 2 85 ? 113.25826 164.06124 123.35858 1.000 91.75642 123 THR G O 1
ATOM 3451 N N . GLY B 2 86 ? 114.42226 162.70824 124.73458 1.000 89.36688 124 GLY G N 1
ATOM 3452 C CA . GLY B 2 86 ? 115.66426 163.46824 124.73658 1.000 89.36688 124 GLY G CA 1
ATOM 3453 C C . GLY B 2 86 ? 115.53026 164.80124 125.45958 1.000 89.36688 124 GLY G C 1
ATOM 3454 O O . GLY B 2 86 ? 116.51726 165.53724 125.55458 1.000 89.36688 124 GLY G O 1
ATOM 3455 N N . ALA B 2 87 ? 114.35026 165.13824 125.97358 1.000 83.02227 125 ALA G N 1
ATOM 3456 C CA . ALA B 2 87 ? 114.18526 166.38724 126.69058 1.000 83.02227 125 ALA G CA 1
ATOM 3457 C C . ALA B 2 87 ? 115.09226 166.40524 127.91358 1.000 83.02227 125 ALA G C 1
ATOM 3458 O O . ALA B 2 87 ? 115.67026 165.39624 128.30658 1.000 83.02227 125 ALA G O 1
ATOM 3461 N N . LEU B 2 88 ? 115.23126 167.58524 128.50458 1.000 70.84432 126 LEU G N 1
ATOM 3462 C CA . LEU B 2 88 ? 116.01426 167.70824 129.72458 1.000 70.84432 126 LEU G CA 1
ATOM 3463 C C . LEU B 2 88 ? 115.84526 169.09224 130.33058 1.000 70.84432 126 LEU G C 1
ATOM 3464 O O . LEU B 2 88 ? 115.79326 170.09124 129.60858 1.000 70.84432 126 LEU G O 1
ATOM 3469 N N . GLY B 2 89 ? 115.77426 169.16024 131.65458 1.000 65.86105 127 GLY G N 1
ATOM 3470 C CA . GLY B 2 89 ? 115.62026 170.43824 132.32958 1.000 65.86105 127 GLY G CA 1
ATOM 3471 C C . GLY B 2 89 ? 116.95626 171.15724 132.29658 1.000 65.86105 127 GLY G C 1
ATOM 3472 O O . GLY B 2 89 ? 117.84926 170.75324 131.54758 1.000 65.86105 127 GLY G O 1
ATOM 3473 N N . VAL B 2 90 ? 117.10326 172.21924 133.08558 1.000 67.28397 128 VAL G N 1
ATOM 3474 C CA . VAL B 2 90 ? 118.26726 173.09024 132.97758 1.000 67.28397 128 VAL G CA 1
ATOM 3475 C C . VAL B 2 90 ? 119.52426 172.24524 132.83258 1.000 67.28397 128 VAL G C 1
ATOM 3476 O O . VAL B 2 90 ? 119.78826 171.35324 133.64458 1.000 67.28397 128 VAL G O 1
ATOM 3481 N N . SER B 2 91 ? 120.29326 172.51424 131.78258 1.000 67.36616 129 SER G N 1
ATOM 3482 C CA . SER B 2 91 ? 121.45426 171.71124 131.42158 1.000 67.36616 129 SER G CA 1
ATOM 3483 C C . SER B 2 91 ? 122.59726 172.61724 130.98958 1.000 67.36616 129 SER G C 1
ATOM 3484 O O . SER B 2 91 ? 123.24826 172.39324 129.96858 1.000 67.36616 129 SER G O 1
ATOM 3488 N N . VAL B 2 92 ? 122.84226 173.67224 131.76358 1.000 71.78319 130 VAL G N 1
ATOM 3489 C CA . VAL B 2 92 ? 123.86426 174.64024 131.39158 1.000 71.78319 130 VAL G CA 1
ATOM 3490 C C . VAL B 2 92 ? 125.18826 173.93024 131.16858 1.000 71.78319 130 VAL G C 1
ATOM 3491 O O . VAL B 2 92 ? 125.62426 173.11624 131.99158 1.000 71.78319 130 VAL G O 1
ATOM 3496 N N . HIS B 2 93 ? 125.83226 174.23224 130.04258 1.000 82.03891 131 HIS G N 1
ATOM 3497 C CA . HIS B 2 93 ? 127.14026 173.68224 129.72358 1.000 82.03891 131 HIS G CA 1
ATOM 3498 C C . HIS B 2 93 ? 127.99526 174.77924 129.11058 1.000 82.03891 131 HIS G C 1
ATOM 3499 O O . HIS B 2 93 ? 127.50726 175.57924 128.30958 1.000 82.03891 131 HIS G O 1
ATOM 3507 N N . GLU B 2 94 ? 129.27026 174.80424 129.47858 1.000 95.05523 132 GLU G N 1
ATOM 3508 C CA . GLU B 2 94 ? 130.15726 175.91124 129.16158 1.000 95.05523 132 GLU G CA 1
ATOM 3509 C C . GLU B 2 94 ? 131.51426 175.36824 128.73658 1.000 95.05523 132 GLU G C 1
ATOM 3510 O O . GLU B 2 94 ? 131.89926 174.26924 129.14858 1.000 95.05523 132 GLU G O 1
ATOM 3516 N N . PRO B 2 95 ? 132.25026 176.10524 127.90858 1.000 101.55843 133 PRO G N 1
ATOM 3517 C CA . PRO B 2 95 ? 133.53726 175.60024 127.41758 1.000 101.55843 133 PRO G CA 1
ATOM 3518 C C . PRO B 2 95 ? 134.61026 175.61724 128.49558 1.000 101.55843 133 PRO G C 1
ATOM 3519 O O . PRO B 2 95 ? 134.47526 176.24524 129.54658 1.000 101.55843 133 PRO G O 1
ATOM 3523 N N . GLN B 2 96 ? 135.70526 174.90924 128.20858 1.000 105.35287 134 GLN G N 1
ATOM 3524 C CA . GLN B 2 96 ? 136.74926 174.72024 129.21158 1.000 105.35287 134 GLN G CA 1
ATOM 3525 C C . GLN B 2 96 ? 137.35926 176.04724 129.64458 1.000 105.35287 134 GLN G C 1
ATOM 3526 O O . GLN B 2 96 ? 137.62726 176.25824 130.83258 1.000 105.35287 134 GLN G O 1
ATOM 3532 N N . GLY B 2 97 ? 137.59026 176.95324 128.69858 1.000 106.39432 135 GLY G N 1
ATOM 3533 C CA . GLY B 2 97 ? 138.21326 178.22024 129.00558 1.000 106.39432 135 GLY G CA 1
ATOM 3534 C C . GLY B 2 97 ? 137.27626 179.18024 129.70958 1.000 106.39432 135 GLY G C 1
ATOM 3535 O O . GLY B 2 97 ? 136.09026 178.92024 129.90758 1.000 106.39432 135 GLY G O 1
ATOM 3536 N N . GLY B 2 98 ? 137.83826 180.31924 130.10058 1.000 112.04068 136 GLY G N 1
ATOM 3537 C CA . GLY B 2 98 ? 137.05026 181.36724 130.72958 1.000 112.04068 136 GLY G CA 1
ATOM 3538 C C . GLY B 2 98 ? 136.35226 180.93724 132.00158 1.000 112.04068 136 GLY G C 1
ATOM 3539 O O . GLY B 2 98 ? 135.17626 181.26324 132.20158 1.000 112.04068 136 GLY G O 1
ATOM 3540 N N . GLY B 2 99 ? 137.05126 180.21024 132.86758 1.000 108.25854 137 GLY G N 1
ATOM 3541 C CA . GLY B 2 99 ? 136.46226 179.77424 134.11658 1.000 108.25854 137 GLY G CA 1
ATOM 3542 C C . GLY B 2 99 ? 135.25326 178.88924 133.91058 1.000 108.25854 137 GLY G C 1
ATOM 3543 O O . GLY B 2 99 ? 135.38426 177.74624 133.46358 1.000 108.25854 137 GLY G O 1
ATOM 3544 N N . GLY B 2 100 ? 134.07626 179.40224 134.23058 1.000 103.46385 138 GLY G N 1
ATOM 3545 C CA . GLY B 2 100 ? 132.85726 178.64924 134.06158 1.000 103.46385 138 GLY G CA 1
ATOM 3546 C C . GLY B 2 100 ? 131.63526 179.53224 134.15058 1.000 103.46385 138 GLY G C 1
ATOM 3547 O O . GLY B 2 100 ? 131.71926 180.75724 134.05058 1.000 103.46385 138 GLY G O 1
ATOM 3548 N N . THR B 2 101 ? 130.48626 178.88924 134.33958 1.000 91.42682 139 THR G N 1
ATOM 3549 C CA . THR B 2 101 ? 129.21326 179.57624 134.48158 1.000 91.42682 139 THR G CA 1
ATOM 3550 C C . THR B 2 101 ? 128.55226 179.14124 135.77858 1.000 91.42682 139 THR G C 1
ATOM 3551 O O . THR B 2 101 ? 128.68826 177.99724 136.21658 1.000 91.42682 139 THR G O 1
ATOM 3556 N N . ARG B 2 102 ? 127.82426 180.06924 136.38758 1.000 88.66941 140 ARG G N 1
ATOM 3557 C CA . ARG B 2 102 ? 127.23126 179.86524 137.70058 1.000 88.66941 140 ARG G CA 1
ATOM 3558 C C . ARG B 2 102 ? 125.73026 179.65924 137.56958 1.000 88.66941 140 ARG G C 1
ATOM 3559 O O . ARG B 2 102 ? 125.04626 180.43924 136.89958 1.000 88.66941 140 ARG G O 1
ATOM 3568 N N . LEU B 2 103 ? 125.22826 178.61124 138.21058 1.000 81.38893 141 LEU G N 1
ATOM 3569 C CA . LEU B 2 103 ? 123.80226 178.35924 138.32558 1.000 81.38893 141 LEU G CA 1
ATOM 3570 C C . LEU B 2 103 ? 123.44926 178.17924 139.79358 1.000 81.38893 141 LEU G C 1
ATOM 3571 O O . LEU B 2 103 ? 124.24926 177.66624 140.57958 1.000 81.38893 141 LEU G O 1
ATOM 3577 N N . SER B 2 104 ? 122.24526 178.60824 140.16258 1.000 85.39581 142 SER G N 1
ATOM 3578 C CA . SER B 2 104 ? 121.78426 178.47124 141.53858 1.000 85.39581 142 SER G CA 1
ATOM 3579 C C . SER B 2 104 ? 120.27926 178.27724 141.53158 1.000 85.39581 142 SER G C 1
ATOM 3580 O O . SER B 2 104 ? 119.55726 179.05524 140.90358 1.000 85.39581 142 SER G O 1
ATOM 3584 N N . MET B 2 105 ? 119.81226 177.25524 142.23458 1.000 87.83957 143 MET G N 1
ATOM 3585 C CA . MET B 2 105 ? 118.41126 176.86924 142.21958 1.000 87.83957 143 MET G CA 1
ATOM 3586 C C . MET B 2 105 ? 117.84526 176.86724 143.63658 1.000 87.83957 143 MET G C 1
ATOM 3587 O O . MET B 2 105 ? 118.53926 177.14924 144.61458 1.000 87.83957 143 MET G O 1
ATOM 3593 N N . SER B 2 106 ? 116.55226 176.55824 143.72358 1.000 91.60021 144 SER G N 1
ATOM 3594 C CA . SER B 2 106 ? 115.85526 176.36624 144.98858 1.000 91.60021 144 SER G CA 1
ATOM 3595 C C . SER B 2 106 ? 114.43926 175.89724 144.68658 1.000 91.60021 144 SER G C 1
ATOM 3596 O O . SER B 2 106 ? 113.89426 176.22824 143.63058 1.000 91.60021 144 SER G O 1
ATOM 3600 N N . GLY B 2 107 ? 113.82526 175.14724 145.59558 1.000 88.68623 145 GLY G N 1
ATOM 3601 C CA . GLY B 2 107 ? 112.56326 174.51524 145.26858 1.000 88.68623 145 GLY G CA 1
ATOM 3602 C C . GLY B 2 107 ? 112.70026 173.76124 143.96158 1.000 88.68623 145 GLY G C 1
ATOM 3603 O O . GLY B 2 107 ? 113.46926 172.80124 143.87258 1.000 88.68623 145 GLY G O 1
ATOM 3605 N N . THR B 2 108 ? 111.97626 174.19224 142.93158 1.000 85.33429 146 THR G N 1
ATOM 3606 C CA . THR B 2 108 ? 112.22326 173.74824 141.56258 1.000 85.33429 146 THR G CA 1
ATOM 3607 C C . THR B 2 108 ? 112.11826 172.22524 141.44258 1.000 85.33429 146 THR G C 1
ATOM 3608 O O . THR B 2 108 ? 113.08926 171.51624 141.18358 1.000 85.33429 146 THR G O 1
ATOM 3613 N N . THR B 2 109 ? 110.89526 171.74024 141.63358 1.000 83.13554 147 THR G N 1
ATOM 3614 C CA . THR B 2 109 ? 110.63926 170.31324 141.50258 1.000 83.13554 147 THR G CA 1
ATOM 3615 C C . THR B 2 109 ? 110.71326 169.89424 140.04158 1.000 83.13554 147 THR G C 1
ATOM 3616 O O . THR B 2 109 ? 109.70826 169.49624 139.44558 1.000 83.13554 147 THR G O 1
ATOM 3621 N N . VAL B 2 110 ? 111.91026 169.95824 139.46558 1.000 74.71835 148 VAL G N 1
ATOM 3622 C CA . VAL B 2 110 ? 112.12026 169.61624 138.06558 1.000 74.71835 148 VAL G CA 1
ATOM 3623 C C . VAL B 2 110 ? 111.77826 168.15324 137.83458 1.000 74.71835 148 VAL G C 1
ATOM 3624 O O . VAL B 2 110 ? 112.48126 167.26224 138.31458 1.000 74.71835 148 VAL G O 1
ATOM 3629 N N . ARG B 2 111 ? 110.72226 167.89124 137.07658 1.000 76.74071 149 ARG G N 1
ATOM 3630 C CA . ARG B 2 111 ? 110.28826 166.53224 136.78858 1.000 76.74071 149 ARG G CA 1
ATOM 3631 C C . ARG B 2 111 ? 110.35626 166.29924 135.29158 1.000 76.74071 149 ARG G C 1
ATOM 3632 O O . ARG B 2 111 ? 109.82426 167.09524 134.51458 1.000 76.74071 149 ARG G O 1
ATOM 3641 N N . THR B 2 112 ? 110.99926 165.21024 134.88958 1.000 73.26725 150 THR G N 1
ATOM 3642 C CA . THR B 2 112 ? 111.07626 164.85624 133.48258 1.000 73.26725 150 THR G CA 1
ATOM 3643 C C . THR B 2 112 ? 110.58426 163.43224 133.28658 1.000 73.26725 150 THR G C 1
ATOM 3644 O O . THR B 2 112 ? 110.58426 162.61824 134.21058 1.000 73.26725 150 THR G O 1
ATOM 3649 N N . ARG B 2 113 ? 110.14426 163.14624 132.06258 1.000 84.00308 151 ARG G N 1
ATOM 3650 C CA . ARG B 2 113 ? 109.75726 161.78624 131.68558 1.000 84.00308 151 ARG G CA 1
ATOM 3651 C C . ARG B 2 113 ? 110.06826 161.63324 130.19658 1.000 84.00308 151 ARG G C 1
ATOM 3652 O O . ARG B 2 113 ? 109.25626 161.98624 129.34158 1.000 84.00308 151 ARG G O 1
ATOM 3660 N N . GLY B 2 114 ? 111.24826 161.10324 129.90458 1.000 79.89868 152 GLY G N 1
ATOM 3661 C CA . GLY B 2 114 ? 111.66226 160.91724 128.52858 1.000 79.89868 152 GLY G CA 1
ATOM 3662 C C . GLY B 2 114 ? 112.71126 159.83724 128.44158 1.000 79.89868 152 GLY G C 1
ATOM 3663 O O . GLY B 2 114 ? 113.39126 159.52724 129.42258 1.000 79.89868 152 GLY G O 1
ATOM 3664 N N . ASP B 2 115 ? 112.85326 159.27724 127.24158 1.000 91.11949 153 ASP G N 1
ATOM 3665 C CA . ASP B 2 115 ? 113.73426 158.12724 127.07058 1.000 91.11949 153 ASP G CA 1
ATOM 3666 C C . ASP B 2 115 ? 115.12226 158.39524 127.63658 1.000 91.11949 153 ASP G C 1
ATOM 3667 O O . ASP B 2 115 ? 115.73326 157.50924 128.24558 1.000 91.11949 153 ASP G O 1
ATOM 3672 N N . ASP B 2 116 ? 115.63526 159.61124 127.45758 1.000 88.37864 154 ASP G N 1
ATOM 3673 C CA . ASP B 2 116 ? 116.98926 159.91724 127.89758 1.000 88.37864 154 ASP G CA 1
ATOM 3674 C C . ASP B 2 116 ? 117.05926 161.27724 128.57658 1.000 88.37864 154 ASP G C 1
ATOM 3675 O O . ASP B 2 116 ? 118.11526 161.91624 128.58558 1.000 88.37864 154 ASP G O 1
ATOM 3680 N N . SER B 2 117 ? 115.95026 161.73024 129.15358 1.000 76.45547 155 SER G N 1
ATOM 3681 C CA . SER B 2 117 ? 115.88626 163.07724 129.69858 1.000 76.45547 155 SER G CA 1
ATOM 3682 C C . SER B 2 117 ? 116.74426 163.20324 130.94758 1.000 76.45547 155 SER G C 1
ATOM 3683 O O . SER B 2 117 ? 116.64826 162.38624 131.86458 1.000 76.45547 155 SER G O 1
ATOM 3686 N N . PHE B 2 118 ? 117.57526 164.23724 130.98658 1.000 68.75662 156 PHE G N 1
ATOM 3687 C CA . PHE B 2 118 ? 118.37926 164.55124 132.15658 1.000 68.75662 156 PHE G CA 1
ATOM 3688 C C . PHE B 2 118 ? 117.72526 165.67824 132.93858 1.000 68.75662 156 PHE G C 1
ATOM 3689 O O . PHE B 2 118 ? 117.21826 166.63924 132.35558 1.000 68.75662 156 PHE G O 1
ATOM 3698 N N . ALA B 2 119 ? 117.73426 165.55524 134.26158 1.000 57.39619 157 ALA G N 1
ATOM 3699 C CA . ALA B 2 119 ? 117.29026 166.66324 135.09358 1.000 57.39619 157 ALA G CA 1
ATOM 3700 C C . ALA B 2 119 ? 118.35326 167.74824 135.17458 1.000 57.39619 157 ALA G C 1
ATOM 3701 O O . ALA B 2 119 ? 118.02926 168.93924 135.21158 1.000 57.39619 157 ALA G O 1
ATOM 3704 N N . LEU B 2 120 ? 119.62526 167.35424 135.19858 1.000 55.10861 158 LEU G N 1
ATOM 3705 C CA . LEU B 2 120 ? 120.73026 168.30524 135.29358 1.000 55.10861 158 LEU G CA 1
ATOM 3706 C C . LEU B 2 120 ? 121.95126 167.66024 134.65058 1.000 55.10861 158 LEU G C 1
ATOM 3707 O O . LEU B 2 120 ? 122.58026 166.78724 135.25458 1.000 55.10861 158 LEU G O 1
ATOM 3713 N N . GLN B 2 121 ? 122.28526 168.09224 133.44258 1.000 61.17593 159 GLN G N 1
ATOM 3714 C CA . GLN B 2 121 ? 123.53426 167.70424 132.80658 1.000 61.17593 159 GLN G CA 1
ATOM 3715 C C . GLN B 2 121 ? 124.40326 168.94624 132.72758 1.000 61.17593 159 GLN G C 1
ATOM 3716 O O . GLN B 2 121 ? 123.98726 169.96424 132.16758 1.000 61.17593 159 GLN G O 1
ATOM 3723 N N . LEU B 2 122 ? 125.59326 168.86624 133.30658 1.000 64.84071 160 LEU G N 1
ATOM 3724 C CA . LEU B 2 122 ? 126.46026 170.01924 133.49658 1.000 64.84071 160 LEU G CA 1
ATOM 3725 C C . LEU B 2 122 ? 127.80526 169.70924 132.85858 1.000 64.84071 160 LEU G C 1
ATOM 3726 O O . LEU B 2 122 ? 128.56726 168.88724 133.37658 1.000 64.84071 160 LEU G O 1
ATOM 3732 N N . SER B 2 123 ? 128.09426 170.36024 131.74058 1.000 74.37339 161 SER G N 1
ATOM 3733 C CA . SER B 2 123 ? 129.29726 170.07524 130.98058 1.000 74.37339 161 SER G CA 1
ATOM 3734 C C . SER B 2 123 ? 130.44126 170.97324 131.45158 1.000 74.37339 161 SER G C 1
ATOM 3735 O O . SER B 2 123 ? 130.35326 171.64424 132.48258 1.000 74.37339 161 SER G O 1
ATOM 3739 N N . GLY B 2 124 ? 131.52526 170.99424 130.68258 1.000 82.22140 162 GLY G N 1
ATOM 3740 C CA . GLY B 2 124 ? 132.79026 171.56924 131.09358 1.000 82.22140 162 GLY G CA 1
ATOM 3741 C C . GLY B 2 124 ? 132.74026 172.83724 131.91958 1.000 82.22140 162 GLY G C 1
ATOM 3742 O O . GLY B 2 124 ? 131.99826 173.77224 131.60958 1.000 82.22140 162 GLY G O 1
ATOM 3743 N N . PRO B 2 125 ? 133.52226 172.86024 132.99458 1.000 85.82885 163 PRO G N 1
ATOM 3744 C CA . PRO B 2 125 ? 133.75526 174.03424 133.82758 1.000 85.82885 163 PRO G CA 1
ATOM 3745 C C . PRO B 2 125 ? 132.47826 174.61524 134.41858 1.000 85.82885 163 PRO G C 1
ATOM 3746 O O . PRO B 2 125 ? 132.49626 175.74124 134.92858 1.000 85.82885 163 PRO G O 1
ATOM 3748 N N . ALA B 2 126 ? 131.37226 173.88224 134.37358 1.000 80.57657 164 ALA G N 1
ATOM 3749 C CA . ALA B 2 126 ? 130.13126 174.37424 134.94858 1.000 80.57657 164 ALA G CA 1
ATOM 3750 C C . ALA B 2 126 ? 130.27426 174.56824 136.45358 1.000 80.57657 164 ALA G C 1
ATOM 3751 O O . ALA B 2 126 ? 131.23326 174.10524 137.07458 1.000 80.57657 164 ALA G O 1
ATOM 3754 N N . SER B 2 127 ? 129.30426 175.26424 137.04058 1.000 83.24658 165 SER G N 1
ATOM 3755 C CA . SER B 2 127 ? 129.27526 175.48724 138.48158 1.000 83.24658 165 SER G CA 1
ATOM 3756 C C . SER B 2 127 ? 127.83626 175.71524 138.91258 1.000 83.24658 165 SER G C 1
ATOM 3757 O O . SER B 2 127 ? 127.18826 176.65124 138.43558 1.000 83.24658 165 SER G O 1
ATOM 3760 N N . ALA B 2 128 ? 127.34126 174.87324 139.81658 1.000 79.48923 166 ALA G N 1
ATOM 3761 C CA . ALA B 2 128 ? 125.96326 174.95924 140.26958 1.000 79.48923 166 ALA G CA 1
ATOM 3762 C C . ALA B 2 128 ? 125.89926 174.76124 141.77558 1.000 79.48923 166 ALA G C 1
ATOM 3763 O O . ALA B 2 128 ? 126.71726 174.04824 142.35958 1.000 79.48923 166 ALA G O 1
ATOM 3766 N N . THR B 2 129 ? 124.91126 175.40124 142.39658 1.000 82.80988 167 THR G N 1
ATOM 3767 C CA . THR B 2 129 ? 124.63626 175.23524 143.81658 1.000 82.80988 167 THR G CA 1
ATOM 3768 C C . THR B 2 129 ? 123.13526 175.09124 144.00058 1.000 82.80988 167 THR G C 1
ATOM 3769 O O . THR B 2 129 ? 122.36826 175.93424 143.52558 1.000 82.80988 167 THR G O 1
ATOM 3774 N N . LEU B 2 130 ? 122.72026 174.03624 144.68858 1.000 82.17682 168 LEU G N 1
ATOM 3775 C CA . LEU B 2 130 ? 121.31326 173.70424 144.83958 1.000 82.17682 168 LEU G CA 1
ATOM 3776 C C . LEU B 2 130 ? 120.96226 173.58124 146.31558 1.000 82.17682 168 LEU G C 1
ATOM 3777 O O . LEU B 2 130 ? 121.80926 173.23224 147.14258 1.000 82.17682 168 LEU G O 1
ATOM 3783 N N . ASN B 2 131 ? 119.71126 173.87224 146.64458 1.000 88.86961 169 ASN G N 1
ATOM 3784 C CA . ASN B 2 131 ? 119.31126 173.86524 148.04758 1.000 88.86961 169 ASN G CA 1
ATOM 3785 C C . ASN B 2 131 ? 118.07426 173.02824 148.33358 1.000 88.86961 169 ASN G C 1
ATOM 3786 O O . ASN B 2 131 ? 118.01326 172.37924 149.37958 1.000 88.86961 169 ASN G O 1
ATOM 3792 N N . ASP B 2 132 ? 117.07826 173.04024 147.45058 1.000 86.33506 170 ASP G N 1
ATOM 3793 C CA . ASP B 2 132 ? 115.85826 172.26624 147.66058 1.000 86.33506 170 ASP G CA 1
ATOM 3794 C C . ASP B 2 132 ? 115.36826 171.67324 146.34758 1.000 86.33506 170 ASP G C 1
ATOM 3795 O O . ASP B 2 132 ? 114.16826 171.67324 146.05658 1.000 86.33506 170 ASP G O 1
ATOM 3801 N N . VAL B 2 133 ? 116.29026 171.15124 145.53858 1.000 76.64433 171 VAL G N 1
ATOM 3802 C CA . VAL B 2 133 ? 115.96626 170.81224 144.15358 1.000 76.64433 171 VAL G CA 1
ATOM 3803 C C . VAL B 2 133 ? 114.77726 169.86424 144.09058 1.000 76.64433 171 VAL G C 1
ATOM 3804 O O . VAL B 2 133 ? 113.71326 170.20324 143.56158 1.000 76.64433 171 VAL G O 1
ATOM 3809 N N . ALA B 2 134 ? 114.93926 168.66324 144.63058 1.000 68.97301 172 ALA G N 1
ATOM 3810 C CA . ALA B 2 134 ? 113.89126 167.65224 144.58358 1.000 68.97301 172 ALA G CA 1
ATOM 3811 C C . ALA B 2 134 ? 113.45326 167.38724 143.14258 1.000 68.97301 172 ALA G C 1
ATOM 3812 O O . ALA B 2 134 ? 112.30926 167.62624 142.75558 1.000 68.97301 172 ALA G O 1
ATOM 3815 N N . LEU B 2 135 ? 114.39126 166.88324 142.34758 1.000 60.65168 173 LEU G N 1
ATOM 3816 C CA . LEU B 2 135 ? 114.15926 166.62424 140.93458 1.000 60.65168 173 LEU G CA 1
ATOM 3817 C C . LEU B 2 135 ? 113.89226 165.14324 140.70458 1.000 60.65168 173 LEU G C 1
ATOM 3818 O O . LEU B 2 135 ? 114.51126 164.28424 141.33658 1.000 60.65168 173 LEU G O 1
ATOM 3824 N N . GLU B 2 136 ? 112.97426 164.85324 139.79058 1.000 68.71889 174 GLU G N 1
ATOM 3825 C CA . GLU B 2 136 ? 112.54926 163.49424 139.50658 1.000 68.71889 174 GLU G CA 1
ATOM 3826 C C . GLU B 2 136 ? 112.62426 163.21524 138.01558 1.000 68.71889 174 GLU G C 1
ATOM 3827 O O . GLU B 2 136 ? 112.47926 164.11724 137.18658 1.000 68.71889 174 GLU G O 1
ATOM 3833 N N . THR B 2 137 ? 112.81426 161.94524 137.68058 1.000 66.39892 175 THR G N 1
ATOM 3834 C CA . THR B 2 137 ? 112.82926 161.50724 136.29558 1.000 66.39892 175 THR G CA 1
ATOM 3835 C C . THR B 2 137 ? 112.22226 160.11624 136.20558 1.000 66.39892 175 THR G C 1
ATOM 3836 O O . THR B 2 137 ? 112.21426 159.35624 137.17558 1.000 66.39892 175 THR G O 1
ATOM 3841 N N . ALA B 2 138 ? 111.70226 159.78824 135.02258 1.000 73.29296 176 ALA G N 1
ATOM 3842 C CA . ALA B 2 138 ? 111.07726 158.48724 134.82158 1.000 73.29296 176 ALA G CA 1
ATOM 3843 C C . ALA B 2 138 ? 111.41026 157.88624 133.46158 1.000 73.29296 176 ALA G C 1
ATOM 3844 O O . ALA B 2 138 ? 110.66926 157.02224 132.98058 1.000 73.29296 176 ALA G O 1
ATOM 3846 N N . GLY B 2 139 ? 112.49726 158.31224 132.83258 1.000 76.54542 177 GLY G N 1
ATOM 3847 C CA . GLY B 2 139 ? 112.80026 157.90324 131.48058 1.000 76.54542 177 GLY G CA 1
ATOM 3848 C C . GLY B 2 139 ? 113.39526 156.51224 131.40458 1.000 76.54542 177 GLY G C 1
ATOM 3849 O O . GLY B 2 139 ? 113.38226 155.73424 132.35858 1.000 76.54542 177 GLY G O 1
ATOM 3850 N N . GLN B 2 140 ? 113.93226 156.20124 130.22458 1.000 84.13317 178 GLN G N 1
ATOM 3851 C CA . GLN B 2 140 ? 114.47726 154.87024 129.98658 1.000 84.13317 178 GLN G CA 1
ATOM 3852 C C . GLN B 2 140 ? 115.87226 154.72924 130.57758 1.000 84.13317 178 GLN G C 1
ATOM 3853 O O . GLN B 2 140 ? 116.09826 153.89324 131.45658 1.000 84.13317 178 GLN G O 1
ATOM 3859 N N . GLN B 2 141 ? 116.82226 155.53124 130.10158 1.000 84.51684 179 GLN G N 1
ATOM 3860 C CA . GLN B 2 141 ? 118.17726 155.54824 130.63758 1.000 84.51684 179 GLN G CA 1
ATOM 3861 C C . GLN B 2 141 ? 118.53626 156.92224 131.18758 1.000 84.51684 179 GLN G C 1
ATOM 3862 O O . GLN B 2 141 ? 119.64826 157.40924 130.98258 1.000 84.51684 179 GLN G O 1
ATOM 3868 N N . ALA B 2 142 ? 117.60526 157.55224 131.89858 1.000 73.45834 180 ALA G N 1
ATOM 3869 C CA . ALA B 2 142 ? 117.75426 158.94624 132.28758 1.000 73.45834 180 ALA G CA 1
ATOM 3870 C C . ALA B 2 142 ? 118.34926 159.04624 133.68358 1.000 73.45834 180 ALA G C 1
ATOM 3871 O O . ALA B 2 142 ? 117.69826 158.62824 134.65158 1.000 73.45834 180 ALA G O 1
ATOM 3873 N N . PRO B 2 143 ? 119.55326 159.57624 133.84158 1.000 62.99682 181 PRO G N 1
ATOM 3874 C CA . PRO B 2 143 ? 120.07926 159.87924 135.17358 1.000 62.99682 181 PRO G CA 1
ATOM 3875 C C . PRO B 2 143 ? 119.54626 161.22124 135.66358 1.000 62.99682 181 PRO G C 1
ATOM 3876 O O . PRO B 2 143 ? 119.15326 162.08424 134.88658 1.000 62.99682 181 PRO G O 1
ATOM 3880 N N . ALA B 2 144 ? 119.55226 161.38824 136.98158 1.000 52.04521 182 ALA G N 1
ATOM 3881 C CA . ALA B 2 144 ? 119.00226 162.59424 137.58158 1.000 52.04521 182 ALA G CA 1
ATOM 3882 C C . ALA B 2 144 ? 119.89026 163.79024 137.28558 1.000 52.04521 182 ALA G C 1
ATOM 3883 O O . ALA B 2 144 ? 119.46726 164.72524 136.60058 1.000 52.04521 182 ALA G O 1
ATOM 3885 N N . VAL B 2 145 ? 121.11926 163.77624 137.79658 1.000 48.72959 183 VAL G N 1
ATOM 3886 C CA . VAL B 2 145 ? 122.08826 164.81524 137.46958 1.000 48.72959 183 VAL G CA 1
ATOM 3887 C C . VAL B 2 145 ? 123.36326 164.16324 136.96158 1.000 48.72959 183 VAL G C 1
ATOM 3888 O O . VAL B 2 145 ? 124.00726 163.38924 137.67558 1.000 48.72959 183 VAL G O 1
ATOM 3892 N N . VAL B 2 146 ? 123.73026 164.46624 135.72158 1.000 53.04447 184 VAL G N 1
ATOM 3893 C CA . VAL B 2 146 ? 125.01326 164.02724 135.19158 1.000 53.04447 184 VAL G CA 1
ATOM 3894 C C . VAL B 2 146 ? 125.92826 165.23724 135.09958 1.000 53.04447 184 VAL G C 1
ATOM 3895 O O . VAL B 2 146 ? 125.50826 166.31824 134.67258 1.000 53.04447 184 VAL G O 1
ATOM 3899 N N . LEU B 2 147 ? 127.17726 165.06724 135.51058 1.000 58.41531 185 LEU G N 1
ATOM 3900 C CA . LEU B 2 147 ? 128.15626 166.14124 135.50258 1.000 58.41531 185 LEU G CA 1
ATOM 3901 C C . LEU B 2 147 ? 129.35326 165.74124 134.65558 1.000 58.41531 185 LEU G C 1
ATOM 3902 O O . LEU B 2 147 ? 130.05226 164.77524 134.97258 1.000 58.41531 185 LEU G O 1
ATOM 3907 N N . TRP B 2 148 ? 129.58926 166.48124 133.58158 1.000 73.20370 186 TRP G N 1
ATOM 3908 C CA . TRP B 2 148 ? 130.70326 166.17624 132.70758 1.000 73.20370 186 TRP G CA 1
ATOM 3909 C C . TRP B 2 148 ? 131.92026 166.96324 133.17758 1.000 73.20370 186 TRP G C 1
ATOM 3910 O O . TRP B 2 148 ? 131.94926 167.49124 134.29258 1.000 73.20370 186 TRP G O 1
ATOM 3921 N N . GLN B 2 149 ? 132.93926 167.04224 132.32458 1.000 78.49171 187 GLN G N 1
ATOM 3922 C CA . GLN B 2 149 ? 134.21326 167.64024 132.70358 1.000 78.49171 187 GLN G CA 1
ATOM 3923 C C . GLN B 2 149 ? 133.99826 168.93724 133.46758 1.000 78.49171 187 GLN G C 1
ATOM 3924 O O . GLN B 2 149 ? 133.04926 169.67924 133.20758 1.000 78.49171 187 GLN G O 1
ATOM 3930 N N . GLY B 2 150 ? 134.88526 169.20124 134.41658 1.000 80.97298 188 GLY G N 1
ATOM 3931 C CA . GLY B 2 150 ? 134.65426 170.30224 135.33558 1.000 80.97298 188 GLY G CA 1
ATOM 3932 C C . GLY B 2 150 ? 133.40226 170.01724 136.14058 1.000 80.97298 188 GLY G C 1
ATOM 3933 O O . GLY B 2 150 ? 133.28826 168.98524 136.81058 1.000 80.97298 188 GLY G O 1
ATOM 3934 N N . ALA B 2 151 ? 132.43726 170.93124 136.07758 1.000 80.34304 189 ALA G N 1
ATOM 3935 C CA . ALA B 2 151 ? 131.10926 170.70424 136.63858 1.000 80.34304 189 ALA G CA 1
ATOM 3936 C C . ALA B 2 151 ? 131.17126 170.41424 138.13858 1.000 80.34304 189 ALA G C 1
ATOM 39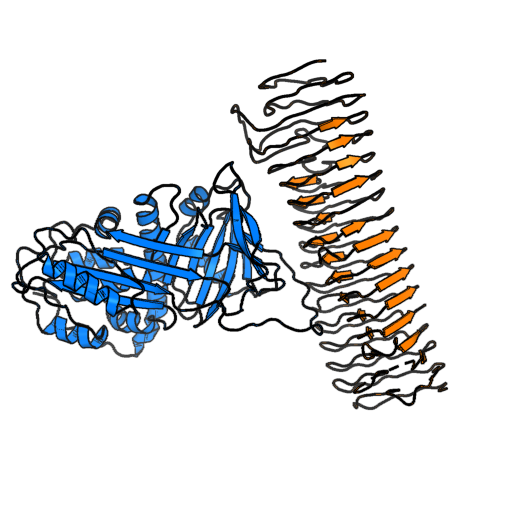37 O O . ALA B 2 151 ? 130.82326 169.32924 138.60458 1.000 80.34304 189 ALA G O 1
ATOM 3940 N N . GLN B 2 152 ? 131.62726 171.40824 138.89458 1.000 80.52736 190 GLN G N 1
ATOM 3941 C CA . GLN B 2 152 ? 131.59026 171.32024 140.34558 1.000 80.52736 190 GLN G CA 1
ATOM 3942 C C . GLN B 2 152 ? 130.18726 171.62724 140.84958 1.000 80.52736 190 GLN G C 1
ATOM 3943 O O . GLN B 2 152 ? 129.51826 172.53624 140.35158 1.000 80.52736 190 GLN G O 1
ATOM 3950 N N . LEU B 2 153 ? 129.74326 170.86624 141.84658 1.000 74.39077 191 LEU G N 1
ATOM 3951 C CA . LEU B 2 153 ? 128.36626 170.93724 142.30958 1.000 74.39077 191 LEU G CA 1
ATOM 3952 C C . LEU B 2 153 ? 128.31226 170.92124 143.83058 1.000 74.39077 191 LEU G C 1
ATOM 3953 O O . LEU B 2 153 ? 129.00626 170.13524 144.48058 1.000 74.39077 191 LEU G O 1
ATOM 3959 N N . ASN B 2 154 ? 127.47026 171.78324 144.39058 1.000 78.20591 192 ASN G N 1
ATOM 3960 C CA . ASN B 2 154 ? 127.15226 171.77824 145.81058 1.000 78.20591 192 ASN G CA 1
ATOM 3961 C C . ASN B 2 154 ? 125.64426 171.68324 145.95358 1.000 78.20591 192 ASN G C 1
ATOM 3962 O O . ASN B 2 154 ? 124.91526 172.50324 145.38858 1.000 78.20591 192 ASN G O 1
ATOM 3968 N N . ALA B 2 155 ? 125.17326 170.69324 146.70858 1.000 76.24437 193 ALA G N 1
ATOM 3969 C CA . ALA B 2 155 ? 123.75426 170.38224 146.73158 1.000 76.24437 193 ALA G CA 1
ATOM 3970 C C . ALA B 2 155 ? 123.29526 170.06424 148.14558 1.000 76.24437 193 ALA G C 1
ATOM 3971 O O . ALA B 2 155 ? 123.98926 169.37124 148.89458 1.000 76.24437 193 ALA G O 1
ATOM 3974 N N . GLN B 2 156 ? 122.12026 170.57824 148.50158 1.000 79.28753 194 GLN G N 1
ATOM 3975 C CA . GLN B 2 156 ? 121.49326 170.32924 149.79058 1.000 79.28753 194 GLN G CA 1
ATOM 3976 C C . GLN B 2 156 ? 120.04026 169.93524 149.57458 1.000 79.28753 194 GLN G C 1
ATOM 3977 O O . GLN B 2 156 ? 119.38626 170.43024 148.65458 1.000 79.28753 194 GLN G O 1
ATOM 3984 N N . GLY B 2 157 ? 119.54526 169.03324 150.41658 1.000 77.03906 195 GLY G N 1
ATOM 3985 C CA . GLY B 2 157 ? 118.13626 168.68924 150.38758 1.000 77.03906 195 GLY G CA 1
ATOM 3986 C C . GLY B 2 157 ? 117.64526 168.08424 149.09358 1.000 77.03906 195 GLY G C 1
ATOM 3987 O O . GLY B 2 157 ? 116.45026 168.16024 148.80358 1.000 77.03906 195 GLY G O 1
ATOM 3989 N N . LEU B 2 158 ? 118.52826 167.47924 148.30658 1.000 72.31692 196 LEU G N 1
ATOM 3990 C CA . LEU B 2 158 ? 118.10826 166.87024 147.05258 1.000 72.31692 196 LEU G CA 1
ATOM 3991 C C . LEU B 2 158 ? 117.27426 165.62724 147.31858 1.000 72.31692 196 LEU G C 1
ATOM 3992 O O . LEU B 2 158 ? 117.56626 164.84524 148.22558 1.000 72.31692 196 LEU G O 1
ATOM 3998 N N . VAL B 2 159 ? 116.23026 165.44324 146.51658 1.000 65.71595 197 VAL G N 1
ATOM 3999 C CA . VAL B 2 159 ? 115.34926 164.29324 146.66058 1.000 65.71595 197 VAL G CA 1
ATOM 4000 C C . VAL B 2 159 ? 115.25826 163.56524 145.32858 1.000 65.71595 197 VAL G C 1
ATOM 4001 O O . VAL B 2 159 ? 114.23226 162.95224 145.01058 1.000 65.71595 197 VAL G O 1
ATOM 4006 N N . VAL B 2 160 ? 116.32926 163.63524 144.53658 1.000 61.59330 198 VAL G N 1
ATOM 4007 C CA . VAL B 2 160 ? 116.31626 163.03324 143.21058 1.000 61.59330 198 VAL G CA 1
ATOM 4008 C C . VAL B 2 160 ? 115.87826 161.58524 143.31858 1.000 61.59330 198 VAL G C 1
ATOM 4009 O O . VAL B 2 160 ? 116.40326 160.82424 144.13758 1.000 61.59330 198 VAL G O 1
ATOM 4014 N N . GLN B 2 161 ? 114.90426 161.19824 142.50158 1.000 61.71688 199 GLN G N 1
ATOM 4015 C CA . GLN B 2 161 ? 114.43526 159.82124 142.47758 1.000 61.71688 199 GLN G CA 1
ATOM 4016 C C . GLN B 2 161 ? 114.21726 159.41124 141.03258 1.000 61.71688 199 GLN G C 1
ATOM 4017 O O . GLN B 2 161 ? 113.46426 160.06224 140.30558 1.000 61.71688 199 GLN G O 1
ATOM 4024 N N . VAL B 2 162 ? 114.88226 158.34124 140.62158 1.000 60.53941 200 VAL G N 1
ATOM 4025 C CA . VAL B 2 162 ? 114.84226 157.88324 139.25258 1.000 60.53941 200 VAL G CA 1
ATOM 4026 C C . VAL B 2 162 ? 113.97926 156.63024 139.17858 1.000 60.53941 200 VAL G C 1
ATOM 4027 O O . VAL B 2 162 ? 113.59326 156.05324 140.19058 1.000 60.53941 200 VAL G O 1
ATOM 4032 N N . ASN B 2 163 ? 113.65826 156.20924 137.96058 1.000 67.84803 201 ASN G N 1
ATOM 4033 C CA . ASN B 2 163 ? 112.90026 154.98724 137.73658 1.000 67.84803 201 ASN G CA 1
ATOM 4034 C C . ASN B 2 163 ? 113.30026 154.42324 136.37958 1.000 67.84803 201 ASN G C 1
ATOM 4035 O O . ASN B 2 163 ? 114.28926 154.84824 135.77758 1.000 67.84803 201 ASN G O 1
ATOM 4040 N N . GLY B 2 164 ? 112.53126 153.45824 135.89958 1.000 77.96937 202 GLY G N 1
ATOM 4041 C CA . GLY B 2 164 ? 112.76226 152.90224 134.58258 1.000 77.96937 202 GLY G CA 1
ATOM 4042 C C . GLY B 2 164 ? 114.06226 152.12224 134.48458 1.000 77.96937 202 GLY G C 1
ATOM 4043 O O . GLY B 2 164 ? 114.77426 151.88824 135.45858 1.000 77.96937 202 GLY G O 1
ATOM 4044 N N . ALA B 2 165 ? 114.37226 151.73224 133.24958 1.000 87.84716 203 ALA G N 1
ATOM 4045 C CA . ALA B 2 165 ? 115.47826 150.82924 132.95958 1.000 87.84716 203 ALA G CA 1
ATOM 4046 C C . ALA B 2 165 ? 116.79726 151.57824 132.82958 1.000 87.84716 203 ALA G C 1
ATOM 4047 O O . ALA B 2 165 ? 117.73126 151.09024 132.18558 1.000 87.84716 203 ALA G O 1
ATOM 4049 N N . GLY B 2 166 ? 116.88626 152.75924 133.43258 1.000 84.44926 204 GLY G N 1
ATOM 4050 C CA . GLY B 2 166 ? 118.05526 153.59724 133.25658 1.000 84.44926 204 GLY G CA 1
ATOM 4051 C C . GLY B 2 166 ? 119.32226 152.98224 133.80258 1.000 84.44926 204 GLY G C 1
ATOM 4052 O O . GLY B 2 166 ? 119.38426 151.77124 134.02658 1.000 84.44926 204 GLY G O 1
ATOM 4053 N N . VAL B 2 167 ? 120.34926 153.79924 134.00858 1.000 76.13347 205 VAL G N 1
ATOM 4054 C CA . VAL B 2 167 ? 121.64026 153.28924 134.43958 1.000 76.13347 205 VAL G CA 1
ATOM 4055 C C . VAL B 2 167 ? 122.19726 154.01224 135.65258 1.000 76.13347 205 VAL G C 1
ATOM 4056 O O . VAL B 2 167 ? 123.20626 153.55224 136.21058 1.000 76.13347 205 VAL G O 1
ATOM 4060 N N . SER B 2 168 ? 121.61026 155.12124 136.09258 1.000 62.16170 206 SER G N 1
ATOM 4061 C CA . SER B 2 168 ? 122.17426 155.75524 137.27358 1.000 62.16170 206 SER G CA 1
ATOM 4062 C C . SER B 2 168 ? 121.31926 156.92824 137.71758 1.000 62.16170 206 SER G C 1
ATOM 4063 O O . SER B 2 168 ? 120.70126 157.61524 136.90258 1.000 62.16170 206 SER G O 1
ATOM 4066 N N . ALA B 2 169 ? 121.31626 157.14524 139.02858 1.000 55.50181 207 ALA G N 1
ATOM 4067 C CA . ALA B 2 169 ? 121.02926 158.43924 139.62658 1.000 55.50181 207 ALA G CA 1
ATOM 4068 C C . ALA B 2 169 ? 122.30026 159.25124 139.45458 1.000 55.50181 207 ALA G C 1
ATOM 4069 O O . ALA B 2 169 ? 123.08126 158.95524 138.54558 1.000 55.50181 207 ALA G O 1
ATOM 4072 N N . ILE B 2 170 ? 122.51826 160.27224 140.28358 1.000 52.12932 208 ILE G N 1
ATOM 4073 C CA . ILE B 2 170 ? 123.59326 161.23524 140.06058 1.000 52.12932 208 ILE G CA 1
ATOM 4074 C C . ILE B 2 170 ? 124.81626 160.53324 139.49058 1.000 52.12932 208 ILE G C 1
ATOM 4075 O O . ILE B 2 170 ? 125.29926 159.54324 140.04858 1.000 52.12932 208 ILE G O 1
ATOM 4081 N N . HIS B 2 171 ? 125.31526 161.04324 138.36858 1.000 52.32283 209 HIS G N 1
ATOM 4082 C CA . HIS B 2 171 ? 126.38326 160.40924 137.59958 1.000 52.32283 209 HIS G CA 1
ATOM 4083 C C . HIS B 2 171 ? 127.47626 161.45024 137.39958 1.000 52.32283 209 HIS G C 1
ATOM 4084 O O . HIS B 2 171 ? 127.31226 162.38524 136.61158 1.000 52.32283 209 HIS G O 1
ATOM 4092 N N . ALA B 2 172 ? 128.58726 161.29124 138.10758 1.000 58.39901 210 ALA G N 1
ATOM 4093 C CA . ALA B 2 172 ? 129.65426 162.27924 138.13358 1.000 58.39901 210 ALA G CA 1
ATOM 4094 C C . ALA B 2 172 ? 130.87426 161.73024 137.41158 1.000 58.39901 210 ALA G C 1
ATOM 4095 O O . ALA B 2 172 ? 131.26426 160.58024 137.63358 1.000 58.39901 210 ALA G O 1
ATOM 4098 N N . GLN B 2 173 ? 131.48426 162.55424 136.56258 1.000 71.59796 211 GLN G N 1
ATOM 4099 C CA . GLN B 2 173 ? 132.46226 162.06024 135.60758 1.000 71.59796 211 GLN G CA 1
ATOM 4100 C C . GLN B 2 173 ? 133.54126 163.10024 135.34458 1.000 71.59796 211 GLN G C 1
ATOM 4101 O O . GLN B 2 173 ? 133.28026 164.30524 135.34858 1.000 71.59796 211 GLN G O 1
ATOM 4108 N N . ASP B 2 174 ? 134.76026 162.61324 135.10858 1.000 78.34563 212 ASP G N 1
ATOM 4109 C CA . ASP B 2 174 ? 135.83326 163.39324 134.49058 1.000 78.34563 212 ASP G CA 1
ATOM 4110 C C . ASP B 2 174 ? 136.16626 164.64824 135.30358 1.000 78.34563 212 ASP G C 1
ATOM 4111 O O . ASP B 2 174 ? 135.95426 165.78424 134.87858 1.000 78.34563 212 ASP G O 1
ATOM 4117 N N . ALA B 2 175 ? 136.69426 164.40424 136.49958 1.000 80.21708 213 ALA G N 1
ATOM 4118 C CA . ALA B 2 175 ? 137.23126 165.43524 137.38058 1.000 80.21708 213 ALA G CA 1
ATOM 4119 C C . ALA B 2 175 ? 136.14926 166.28324 138.02758 1.000 80.21708 213 ALA G C 1
ATOM 4120 O O . ALA B 2 175 ? 136.47026 167.26824 138.70358 1.000 80.21708 213 ALA G O 1
ATOM 4123 N N . GLY B 2 176 ? 134.88326 165.94224 137.83458 1.000 82.11388 214 GLY G N 1
ATOM 4124 C CA . GLY B 2 176 ? 133.81426 166.63824 138.51858 1.000 82.11388 214 GLY G CA 1
ATOM 4125 C C . GLY B 2 176 ? 134.02426 166.64524 140.01958 1.000 82.11388 214 GLY G C 1
ATOM 4126 O O . GLY B 2 176 ? 134.76726 165.84724 140.58958 1.000 82.11388 214 GLY G O 1
ATOM 4128 N N . SER B 2 177 ? 133.34826 167.58224 140.67358 1.000 80.90742 215 SER G N 1
ATOM 4129 C CA . SER B 2 177 ? 133.45026 167.70524 142.12358 1.000 80.90742 215 SER G CA 1
ATOM 4130 C C . SER B 2 177 ? 132.07726 168.05024 142.66458 1.000 80.90742 215 SER G C 1
ATOM 4131 O O . SER B 2 177 ? 131.57426 169.15024 142.41858 1.000 80.90742 215 SER G O 1
ATOM 4135 N N . PHE B 2 178 ? 131.47426 167.12124 143.39458 1.000 78.18555 216 PHE G N 1
ATOM 4136 C CA . PHE B 2 178 ? 130.12926 167.29424 143.91258 1.000 78.18555 216 PHE G CA 1
ATOM 4137 C C . PHE B 2 178 ? 130.11926 167.01624 145.40558 1.000 78.18555 216 PHE G C 1
ATOM 4138 O O . PHE B 2 178 ? 130.86226 166.16824 145.90158 1.000 78.18555 216 PHE G O 1
ATOM 4147 N N . THR B 2 179 ? 129.27026 167.75024 146.11658 1.000 78.62201 217 THR G N 1
ATOM 4148 C CA . THR B 2 179 ? 129.13926 167.60224 147.56258 1.000 78.62201 217 THR G CA 1
ATOM 4149 C C . THR B 2 179 ? 127.66126 167.65824 147.91658 1.000 78.62201 217 THR G C 1
ATOM 4150 O O . THR B 2 179 ? 127.03026 168.71224 147.78358 1.000 78.62201 217 THR G O 1
ATOM 4155 N N . LEU B 2 180 ? 127.12126 166.53424 148.37458 1.000 79.31991 218 LEU G N 1
ATOM 4156 C CA . LEU B 2 180 ? 125.71926 166.42324 148.75058 1.000 79.31991 218 LEU G CA 1
ATOM 4157 C C . LEU B 2 180 ? 125.57926 166.47324 150.26358 1.000 79.31991 218 LEU G C 1
ATOM 4158 O O . LEU B 2 180 ? 126.37726 165.87524 150.99058 1.000 79.31991 218 LEU G O 1
ATOM 4164 N N . SER B 2 181 ? 124.55726 167.18124 150.73358 1.000 78.05622 219 SER G N 1
ATOM 4165 C CA . SER B 2 181 ? 124.28726 167.29924 152.16058 1.000 78.05622 219 SER G CA 1
ATOM 4166 C C . SER B 2 181 ? 122.80626 167.07224 152.40358 1.000 78.05622 219 SER G C 1
ATOM 4167 O O . SER B 2 181 ? 121.96626 167.78524 151.84758 1.000 78.05622 219 SER G O 1
ATOM 4171 N N . GLY B 2 182 ? 122.48926 166.08024 153.22758 1.000 82.08408 220 GLY G N 1
ATOM 4172 C CA . GLY B 2 182 ? 121.11726 165.81924 153.61258 1.000 82.08408 220 GLY G CA 1
ATOM 4173 C C . GLY B 2 182 ? 120.21226 165.40424 152.47258 1.000 82.08408 220 GLY G C 1
ATOM 4174 O O . GLY B 2 182 ? 118.98626 165.40124 152.61758 1.000 82.08408 220 GLY G O 1
ATOM 4176 N N . SER B 2 183 ? 120.79826 165.04624 151.33758 1.000 76.49786 221 SER G N 1
ATOM 4177 C CA . SER B 2 183 ? 120.03026 164.61524 150.18258 1.000 76.49786 221 SER G CA 1
ATOM 4178 C C . SER B 2 183 ? 119.73326 163.12424 150.26658 1.000 76.49786 221 SER G C 1
ATOM 4179 O O . SER B 2 183 ? 120.38526 162.37624 150.99558 1.000 76.49786 221 SER G O 1
ATOM 4183 N N . ASP B 2 184 ? 118.73026 162.69624 149.50758 1.000 73.31252 222 ASP G N 1
ATOM 4184 C CA . ASP B 2 184 ? 118.39526 161.28624 149.40558 1.000 73.31252 222 ASP G CA 1
ATOM 4185 C C . ASP B 2 184 ? 118.22926 160.89924 147.94458 1.000 73.31252 222 ASP G C 1
ATOM 4186 O O . ASP B 2 184 ? 117.61326 161.62524 147.16258 1.000 73.31252 222 ASP G O 1
ATOM 4192 N N . ILE B 2 185 ? 118.79726 159.75724 147.58158 1.000 65.18409 223 ILE G N 1
ATOM 4193 C CA . ILE B 2 185 ? 118.75126 159.25024 146.21958 1.000 65.18409 223 ILE G CA 1
ATOM 4194 C C . ILE B 2 185 ? 118.02226 157.91924 146.27158 1.000 65.18409 223 ILE G C 1
ATOM 4195 O O . ILE B 2 185 ? 118.41626 157.02624 147.02958 1.000 65.18409 223 ILE G O 1
ATOM 4201 N N . THR B 2 186 ? 116.96726 157.77624 145.47258 1.000 63.70834 224 THR G N 1
ATOM 4202 C CA . THR B 2 186 ? 116.17926 156.54424 145.45158 1.000 63.70834 224 THR G CA 1
ATOM 4203 C C . THR B 2 186 ? 116.04126 156.08424 144.00758 1.000 63.70834 224 THR G C 1
ATOM 4204 O O . THR B 2 186 ? 115.04826 156.38724 143.34458 1.000 63.70834 224 THR G O 1
ATOM 4209 N N . ALA B 2 187 ? 117.02826 155.34024 143.52458 1.000 65.98732 225 ALA G N 1
ATOM 4210 C CA . ALA B 2 187 ? 116.92226 154.76324 142.19858 1.000 65.98732 225 ALA G CA 1
ATOM 4211 C C . ALA B 2 187 ? 115.93926 153.59824 142.20558 1.000 65.98732 225 ALA G C 1
ATOM 4212 O O . ALA B 2 187 ? 115.66226 152.98924 143.23858 1.000 65.98732 225 ALA G O 1
ATOM 4215 N N . ARG B 2 188 ? 115.40426 153.29524 141.02858 1.000 70.75535 226 ARG G N 1
ATOM 4216 C CA . ARG B 2 188 ? 114.52726 152.14824 140.84458 1.000 70.75535 226 ARG G CA 1
ATOM 4217 C C . ARG B 2 188 ? 114.88226 151.50124 139.51358 1.000 70.75535 226 ARG G C 1
ATOM 4218 O O . ARG B 2 188 ? 115.82926 151.90624 138.83458 1.000 70.75535 226 ARG G O 1
ATOM 4226 N N . GLY B 2 189 ? 114.12326 150.48324 139.13458 1.000 78.20476 227 GLY G N 1
ATOM 4227 C CA . GLY B 2 189 ? 114.33826 149.86324 137.84558 1.000 78.20476 227 GLY G CA 1
ATOM 4228 C C . GLY B 2 189 ? 115.61826 149.06024 137.78758 1.000 78.20476 227 GLY G C 1
ATOM 4229 O O . GLY B 2 189 ? 116.57426 149.34324 138.51358 1.000 78.20476 227 GLY G O 1
ATOM 4230 N N . LEU B 2 190 ? 115.64926 148.06624 136.90858 1.000 83.21854 228 LEU G N 1
ATOM 4231 C CA . LEU B 2 190 ? 116.78726 147.16624 136.82458 1.000 83.21854 228 LEU G CA 1
ATOM 4232 C C . LEU B 2 190 ? 118.01326 147.87624 136.25958 1.000 83.21854 228 LEU G C 1
ATOM 4233 O O . LEU B 2 190 ? 117.90826 148.82224 135.47658 1.000 83.21854 228 LEU G O 1
ATOM 4238 N N . GLU B 2 191 ? 119.18926 147.40024 136.67258 1.000 84.36023 229 GLU G N 1
ATOM 4239 C CA . GLU B 2 191 ? 120.46926 148.03124 136.34458 1.000 84.36023 229 GLU G CA 1
ATOM 4240 C C . GLU B 2 191 ? 120.41526 149.54324 136.53658 1.000 84.36023 229 GLU G C 1
ATOM 4241 O O . GLU B 2 191 ? 120.59326 150.31824 135.59658 1.000 84.36023 229 GLU G O 1
ATOM 4247 N N . VAL B 2 192 ? 120.18226 149.96624 137.77358 1.000 70.28221 230 VAL G N 1
ATOM 4248 C CA . VAL B 2 192 ? 120.19526 151.37924 138.13158 1.000 70.28221 230 VAL G CA 1
ATOM 4249 C C . VAL B 2 192 ? 121.17226 151.57724 139.27958 1.000 70.28221 230 VAL G C 1
ATOM 4250 O O . VAL B 2 192 ? 121.08626 150.88724 140.30058 1.000 70.28221 230 VAL G O 1
ATOM 4254 N N . VAL B 2 193 ? 122.10126 152.51224 139.10858 1.000 61.34631 231 VAL G N 1
ATOM 4255 C CA . VAL B 2 193 ? 123.11426 152.81224 140.11058 1.000 61.34631 231 VAL G CA 1
ATOM 4256 C C . VAL B 2 193 ? 122.73626 154.08024 140.85758 1.000 61.34631 231 VAL G C 1
ATOM 4257 O O . VAL B 2 193 ? 122.36326 155.08024 140.23858 1.000 61.34631 231 VAL G O 1
ATOM 4259 N N . GLY B 2 194 ? 122.83726 154.03724 142.17958 1.000 57.33607 232 GLY G N 1
ATOM 4260 C CA . GLY B 2 194 ? 122.53126 155.20624 142.97358 1.000 57.33607 232 GLY G CA 1
ATOM 4261 C C . GLY B 2 194 ? 123.43826 156.37324 142.65758 1.000 57.33607 232 GLY G C 1
ATOM 4262 O O . GLY B 2 194 ? 122.99526 157.37324 142.09058 1.000 57.33607 232 GLY G O 1
ATOM 4263 N N . ILE B 2 195 ? 124.71426 156.25824 143.00758 1.000 51.61036 233 ILE G N 1
ATOM 4264 C CA . ILE B 2 195 ? 125.69126 157.31024 142.76358 1.000 51.61036 233 ILE G CA 1
ATOM 4265 C C . ILE B 2 195 ? 126.87426 156.68724 142.04658 1.000 51.61036 233 ILE G C 1
ATOM 4266 O O . ILE B 2 195 ? 127.58026 155.85324 142.62258 1.000 51.61036 233 ILE G O 1
ATOM 4271 N N . TYR B 2 196 ? 127.10226 157.09924 140.80858 1.000 53.76092 234 TYR G N 1
ATOM 4272 C CA . TYR B 2 196 ? 128.14626 156.52924 139.97058 1.000 53.76092 234 TYR G CA 1
ATOM 4273 C C . TYR B 2 196 ? 129.20226 157.59224 139.71058 1.000 53.76092 234 TYR G C 1
ATOM 4274 O O . TYR B 2 196 ? 128.92626 158.59324 139.04358 1.000 53.76092 234 TYR G O 1
ATOM 4283 N N . VAL B 2 197 ? 130.40226 157.37724 140.23758 1.000 52.91747 235 VAL G N 1
ATOM 4284 C CA . VAL B 2 197 ? 131.50226 158.31924 140.08858 1.000 52.91747 235 VAL G CA 1
ATOM 4285 C C . VAL B 2 197 ? 132.69926 157.58724 139.50658 1.000 52.91747 235 VAL G C 1
ATOM 4286 O O . VAL B 2 197 ? 133.05926 156.49124 139.95558 1.000 52.91747 235 VAL G O 1
ATOM 4290 N N . GLN B 2 198 ? 133.32226 158.20224 138.50858 1.000 63.90276 236 GLN G N 1
ATOM 4291 C CA . GLN B 2 198 ? 134.40726 157.55924 137.78858 1.000 63.90276 236 GLN G CA 1
ATOM 4292 C C . GLN B 2 198 ? 134.98926 158.55524 136.79958 1.000 63.90276 236 GLN G C 1
ATOM 4293 O O . GLN B 2 198 ? 134.37526 159.57724 136.48758 1.000 63.90276 236 GLN G O 1
ATOM 4299 N N . GLU B 2 199 ? 136.19226 158.24424 136.32358 1.000 77.94631 237 GLU G N 1
ATOM 4300 C CA . GLU B 2 199 ? 136.99426 159.17724 135.53758 1.000 77.94631 237 GLU G CA 1
ATOM 4301 C C . GLU B 2 199 ? 137.38726 160.39024 136.37358 1.000 77.94631 237 GLU G C 1
ATOM 4302 O O . GLU B 2 199 ? 137.33026 161.53124 135.91658 1.000 77.94631 237 GLU G O 1
ATOM 4308 N N . GLY B 2 200 ? 137.79226 160.13424 137.61158 1.000 77.30443 238 GLY G N 1
ATOM 4309 C CA . GLY B 2 200 ? 138.27326 161.17024 138.49858 1.000 77.30443 238 GLY G CA 1
ATOM 4310 C C . GLY B 2 200 ? 137.13226 161.92024 139.14458 1.000 77.30443 238 GLY G C 1
ATOM 4311 O O . GLY B 2 200 ? 136.23826 162.39624 138.44658 1.000 77.30443 238 GLY G O 1
ATOM 4312 N N . MET B 2 201 ? 137.16326 162.05224 140.46658 1.000 83.69049 239 MET G N 1
ATOM 4313 C CA . MET B 2 201 ? 136.11626 162.73724 141.21458 1.000 83.69049 239 MET G CA 1
ATOM 4314 C C . MET B 2 201 ? 136.62126 163.01024 142.62158 1.000 83.69049 239 MET G C 1
ATOM 4315 O O . MET B 2 201 ? 137.62926 162.45424 143.06358 1.000 83.69049 239 MET G O 1
ATOM 4321 N N . GLN B 2 202 ? 135.89426 163.87624 143.32058 1.000 88.95083 240 GLN G N 1
ATOM 4322 C CA . GLN B 2 202 ? 136.17426 164.20624 144.70958 1.000 88.95083 240 GLN G CA 1
ATOM 4323 C C . GLN B 2 202 ? 134.88026 164.24424 145.50658 1.000 88.95083 240 GLN G C 1
ATOM 4324 O O . GLN B 2 202 ? 134.66026 165.14124 146.32658 1.000 88.95083 240 GLN G O 1
ATOM 4331 N N . GLY B 2 203 ? 134.00426 163.27124 145.27658 1.000 80.33597 241 GLY G N 1
ATOM 4332 C CA . GLY B 2 203 ? 132.69426 163.30824 145.89758 1.000 80.33597 241 GLY G CA 1
ATOM 4333 C C . GLY B 2 203 ? 132.76826 163.27924 147.41158 1.000 80.33597 241 GLY G C 1
ATOM 4334 O O . GLY B 2 203 ? 133.63826 162.64324 148.00658 1.000 80.33597 241 GLY G O 1
ATOM 4336 N N . THR B 2 204 ? 131.83126 163.98524 148.03958 1.000 81.03957 242 THR G N 1
ATOM 4337 C CA . THR B 2 204 ? 131.68826 163.98924 149.49058 1.000 81.03957 242 THR G CA 1
ATOM 4338 C C . THR B 2 204 ? 130.20526 163.99824 149.81958 1.000 81.03957 242 THR G C 1
ATOM 4339 O O . THR B 2 204 ? 129.50226 164.95424 149.48258 1.000 81.03957 242 THR G O 1
ATOM 4344 N N . LEU B 2 205 ? 129.73326 162.94524 150.47258 1.000 80.21503 243 LEU G N 1
ATOM 4345 C CA . LEU B 2 205 ? 128.33626 162.82124 150.86058 1.000 80.21503 243 LEU G CA 1
ATOM 4346 C C . LEU B 2 205 ? 128.22626 162.95124 152.37058 1.000 80.21503 243 LEU G C 1
ATOM 4347 O O . LEU B 2 205 ? 129.01726 162.35424 153.10758 1.000 80.21503 243 LEU G O 1
ATOM 4353 N N . THR B 2 206 ? 127.24726 163.72724 152.82758 1.000 80.55642 244 THR G N 1
ATOM 4354 C CA . THR B 2 206 ? 127.03026 163.95424 154.25258 1.000 80.55642 244 THR G CA 1
ATOM 4355 C C . THR B 2 206 ? 125.53226 164.07624 154.47758 1.000 80.55642 244 THR G C 1
ATOM 4356 O O . THR B 2 206 ? 124.91526 165.05324 154.04458 1.000 80.55642 244 THR G O 1
ATOM 4361 N N . GLY B 2 207 ? 124.95026 163.08824 155.14958 1.000 78.47754 245 GLY G N 1
ATOM 4362 C CA . GLY B 2 207 ? 123.52126 163.03024 155.34058 1.000 78.47754 245 GLY G CA 1
ATOM 4363 C C . GLY B 2 207 ? 122.76926 162.30224 154.25158 1.000 78.47754 245 GLY G C 1
ATOM 4364 O O . GLY B 2 207 ? 121.57726 162.02024 154.42558 1.000 78.47754 245 GLY G O 1
ATOM 4366 N N . THR B 2 208 ? 123.42326 161.99024 153.13558 1.000 78.66176 246 THR G N 1
ATOM 4367 C CA . THR B 2 208 ? 122.77126 161.25424 152.06558 1.000 78.66176 246 THR G CA 1
ATOM 4368 C C . THR B 2 208 ? 122.21526 159.93924 152.58558 1.000 78.66176 246 THR G C 1
ATOM 4369 O O . THR B 2 208 ? 122.74026 159.35124 153.53058 1.000 78.66176 246 THR G O 1
ATOM 4374 N N . ARG B 2 209 ? 121.12826 159.48524 151.96958 1.000 74.30616 247 ARG G N 1
ATOM 4375 C CA . ARG B 2 209 ? 120.52726 158.19724 152.29358 1.000 74.30616 247 ARG G CA 1
ATOM 4376 C C . ARG B 2 209 ? 120.18626 157.44124 151.01858 1.000 74.30616 247 ARG G C 1
ATOM 4377 O O . ARG B 2 209 ? 119.06726 156.95024 150.84158 1.000 74.30616 247 ARG G O 1
ATOM 4386 N N . VAL B 2 210 ? 121.15626 157.36024 150.10658 1.000 67.65913 248 VAL G N 1
ATOM 4387 C CA . VAL B 2 210 ? 120.95826 156.66624 148.84258 1.000 67.65913 248 VAL G CA 1
ATOM 4388 C C . VAL B 2 210 ? 120.26126 155.33424 149.06858 1.000 67.65913 248 VAL G C 1
ATOM 4389 O O . VAL B 2 210 ? 120.60026 154.57724 149.98258 1.000 67.65913 248 VAL G O 1
ATOM 4394 N N . THR B 2 211 ? 119.28426 155.04224 148.21558 1.000 66.27789 249 THR G N 1
ATOM 4395 C CA . THR B 2 211 ? 118.51326 153.81024 148.30758 1.000 66.27789 249 THR G CA 1
ATOM 4396 C C . THR B 2 211 ? 118.58026 153.13324 146.94558 1.000 66.27789 249 THR G C 1
ATOM 4397 O O . THR B 2 211 ? 119.34726 153.57224 146.08658 1.000 66.27789 249 THR G O 1
ATOM 4402 N N . THR B 2 212 ? 117.81826 152.06724 146.72358 1.000 67.75903 250 THR G N 1
ATOM 4403 C CA . THR B 2 212 ? 117.90626 151.38824 145.43958 1.000 67.75903 250 THR G CA 1
ATOM 4404 C C . THR B 2 212 ? 116.88326 150.26224 145.39858 1.000 67.75903 250 THR G C 1
ATOM 4405 O O . THR B 2 212 ? 116.33226 149.86124 146.42658 1.000 67.75903 250 THR G O 1
ATOM 4410 N N . GLN B 2 213 ? 116.61926 149.77724 144.19058 1.000 73.55944 251 GLN G N 1
ATOM 4411 C CA . GLN B 2 213 ? 115.88026 148.54824 143.96258 1.000 73.55944 251 GLN G CA 1
ATOM 4412 C C . GLN B 2 213 ? 116.74326 147.61124 143.13058 1.000 73.55944 251 GLN G C 1
ATOM 4413 O O . GLN B 2 213 ? 117.65926 148.03824 142.42658 1.000 73.55944 251 GLN G O 1
ATOM 4419 N N . GLY B 2 214 ? 116.43126 146.32424 143.20758 1.000 81.40777 252 GLY G N 1
ATOM 4420 C CA . GLY B 2 214 ? 117.36226 145.29924 142.78158 1.000 81.40777 252 GLY G CA 1
ATOM 4421 C C . GLY B 2 214 ? 117.65626 145.23124 141.29858 1.000 81.40777 252 GLY G C 1
ATOM 4422 O O . GLY B 2 214 ? 117.56826 146.23524 140.58658 1.000 81.40777 252 GLY G O 1
ATOM 4423 N N . ASP B 2 215 ? 118.00726 144.03724 140.82658 1.000 92.45461 253 ASP G N 1
ATOM 4424 C CA . ASP B 2 215 ? 118.43626 143.82224 139.44858 1.000 92.45461 253 ASP G CA 1
ATOM 4425 C C . ASP B 2 215 ? 119.73126 144.58124 139.14658 1.000 92.45461 253 ASP G C 1
ATOM 4426 O O . ASP B 2 215 ? 119.78226 145.47924 138.30458 1.000 92.45461 253 ASP G O 1
ATOM 4431 N N . THR B 2 216 ? 120.78626 144.20524 139.87158 1.000 88.78577 254 THR G N 1
ATOM 4432 C CA . THR B 2 216 ? 122.13826 144.71624 139.64258 1.000 88.78577 254 THR G CA 1
ATOM 4433 C C . THR B 2 216 ? 122.16826 146.24024 139.74558 1.000 88.78577 254 THR G C 1
ATOM 4434 O O . THR B 2 216 ? 122.43626 146.95524 138.78058 1.000 88.78577 254 THR G O 1
ATOM 4438 N N . ALA B 2 217 ? 121.89026 146.72724 140.94858 1.000 73.92132 255 ALA G N 1
ATOM 4439 C CA . ALA B 2 217 ? 121.73126 148.15524 141.20658 1.000 73.92132 255 ALA G CA 1
ATOM 4440 C C . ALA B 2 217 ? 122.62526 148.56724 142.36458 1.000 73.92132 255 ALA G C 1
ATOM 4441 O O . ALA B 2 217 ? 122.14826 148.83724 143.47158 1.000 73.92132 255 ALA G O 1
ATOM 4443 N N . PRO B 2 218 ? 123.93526 148.62124 142.14258 1.000 64.86962 256 PRO G N 1
ATOM 4444 C CA . PRO B 2 218 ? 124.83926 149.10724 143.18958 1.000 64.86962 256 PRO G CA 1
ATOM 4445 C C . PRO B 2 218 ? 124.44726 150.50324 143.64358 1.000 64.86962 256 PRO G C 1
ATOM 4446 O O . PRO B 2 218 ? 124.22726 151.40124 142.83058 1.000 64.86962 256 PRO G O 1
ATOM 4450 N N . ALA B 2 219 ? 124.35926 150.67824 144.96158 1.000 61.01894 257 ALA G N 1
ATOM 4451 C CA . ALA B 2 219 ? 124.01326 151.98224 145.51258 1.000 61.01894 257 ALA G CA 1
ATOM 4452 C C . ALA B 2 219 ? 125.05026 153.02624 145.13158 1.000 61.01894 257 ALA G C 1
ATOM 4453 O O . ALA B 2 219 ? 124.71326 154.08824 144.59858 1.000 61.01894 257 ALA G O 1
ATOM 4456 N N . LEU B 2 220 ? 126.32126 152.73924 145.39358 1.000 56.57001 258 LEU G N 1
ATOM 4457 C CA . LEU B 2 220 ? 127.41726 153.65124 145.10458 1.000 56.57001 258 LEU G CA 1
ATOM 4458 C C . LEU B 2 220 ? 128.53026 152.90524 144.39058 1.000 56.57001 258 LEU G C 1
ATOM 4459 O O . LEU B 2 220 ? 129.15726 152.02024 144.97458 1.000 56.57001 258 LEU G O 1
ATOM 4465 N N . GLN B 2 221 ? 128.79126 153.28624 143.14658 1.000 54.59089 259 GLN G N 1
ATOM 4466 C CA . GLN B 2 221 ? 129.84526 152.69724 142.33258 1.000 54.59089 259 GLN G CA 1
ATOM 4467 C C . GLN B 2 221 ? 130.90126 153.76124 142.09158 1.000 54.59089 259 GLN G C 1
ATOM 4468 O O . GLN B 2 221 ? 130.57726 154.85824 141.63058 1.000 54.59089 259 GLN G O 1
ATOM 4475 N N . VAL B 2 222 ? 132.15226 153.44724 142.41958 1.000 57.70100 260 VAL G N 1
ATOM 4476 C CA . VAL B 2 222 ? 133.25726 154.39024 142.27858 1.000 57.70100 260 VAL G CA 1
ATOM 4477 C C . VAL B 2 222 ? 134.39726 153.65824 141.58858 1.000 57.70100 260 VAL G C 1
ATOM 4478 O O . VAL B 2 222 ? 134.86426 152.63124 142.09158 1.000 57.70100 260 VAL G O 1
ATOM 4483 N N . GLU B 2 223 ? 134.85026 154.17324 140.44358 1.000 61.56576 261 GLU G N 1
ATOM 4484 C CA . GLU B 2 223 ? 135.96426 153.51024 139.76758 1.000 61.56576 261 GLU G CA 1
ATOM 4485 C C . GLU B 2 223 ? 136.71526 154.42524 138.80858 1.000 61.56576 261 GLU G C 1
ATOM 4486 O O . GLU B 2 223 ? 136.21826 154.73224 137.72258 1.000 61.56576 261 GLU G O 1
ATOM 4493 N N . ASP B 2 224 ? 137.90026 154.87724 139.22758 1.000 76.21490 262 ASP G N 1
ATOM 4494 C CA . ASP B 2 224 ? 138.93826 155.33024 138.30358 1.000 76.21490 262 ASP G CA 1
ATOM 4495 C C . ASP B 2 224 ? 140.33026 154.79724 138.61258 1.000 76.21490 262 ASP G C 1
ATOM 4496 O O . ASP B 2 224 ? 141.13526 154.60124 137.69758 1.000 76.21490 262 ASP G O 1
ATOM 4502 N N . ALA B 2 225 ? 140.61626 154.54924 139.88958 1.000 77.88222 263 ALA G N 1
ATOM 4503 C CA . ALA B 2 225 ? 141.98226 154.54524 140.40758 1.000 77.88222 263 ALA G CA 1
ATOM 4504 C C . ALA B 2 225 ? 142.43326 155.97824 140.66258 1.000 77.88222 263 ALA G C 1
ATOM 4505 O O . ALA B 2 225 ? 143.55126 156.21124 141.13358 1.000 77.88222 263 ALA G O 1
ATOM 4508 N N . GLY B 2 226 ? 141.56526 156.94424 140.35258 1.000 75.78955 264 GLY G N 1
ATOM 4509 C CA . GLY B 2 226 ? 141.78726 158.31724 140.75858 1.000 75.78955 264 GLY G CA 1
ATOM 4510 C C . GLY B 2 226 ? 140.61926 158.93924 141.48858 1.000 75.78955 264 GLY G C 1
ATOM 4511 O O . GLY B 2 226 ? 140.79826 159.94524 142.18158 1.000 75.78955 264 GLY G O 1
ATOM 4513 N N . THR B 2 227 ? 139.42726 158.36124 141.34958 1.000 74.98012 265 THR G N 1
ATOM 4514 C CA . THR B 2 227 ? 138.25026 158.87524 142.03858 1.000 74.98012 265 THR G CA 1
ATOM 4515 C C . THR B 2 227 ? 138.28626 158.52224 143.51458 1.000 74.98012 265 THR G C 1
ATOM 4516 O O . THR B 2 227 ? 138.90026 157.53124 143.91758 1.000 74.98012 265 THR G O 1
ATOM 4521 N N . HIS B 2 228 ? 137.60226 159.33124 144.31658 1.000 75.18944 266 HIS G N 1
ATOM 4522 C CA . HIS B 2 228 ? 137.59826 159.14124 145.76258 1.000 75.18944 266 HIS G CA 1
ATOM 4523 C C . HIS B 2 228 ? 136.28226 159.65224 146.31758 1.000 75.18944 266 HIS G C 1
ATOM 4524 O O . HIS B 2 228 ? 135.95726 160.83124 146.15058 1.000 75.18944 266 HIS G O 1
ATOM 4532 N N . VAL B 2 229 ? 135.53326 158.77524 146.97258 1.000 71.44859 267 VAL G N 1
ATOM 4533 C CA . VAL B 2 229 ? 134.28026 159.12724 147.62358 1.000 71.44859 267 VAL G CA 1
ATOM 4534 C C . VAL B 2 229 ? 134.50726 159.13324 149.12658 1.000 71.44859 267 VAL G C 1
ATOM 4535 O O . VAL B 2 229 ? 135.15226 158.23024 149.66958 1.000 71.44859 267 VAL G O 1
ATOM 4539 N N . SER B 2 230 ? 133.98226 160.15524 149.79658 1.000 76.60458 268 SER G N 1
ATOM 4540 C CA . SER B 2 230 ? 134.08526 160.28624 151.24758 1.000 76.60458 268 SER G CA 1
ATOM 4541 C C . SER B 2 230 ? 132.68126 160.53024 151.78758 1.000 76.60458 268 SER G C 1
ATOM 4542 O O . SER B 2 230 ? 132.14326 161.63224 151.65858 1.000 76.60458 268 SER G O 1
ATOM 4546 N N . MET B 2 231 ? 132.09626 159.50424 152.39058 1.000 81.04994 269 MET G N 1
ATOM 4547 C CA . MET B 2 231 ? 130.72126 159.54224 152.86158 1.000 81.04994 269 MET G CA 1
ATOM 4548 C C . MET B 2 231 ? 130.67826 159.75524 154.36858 1.000 81.04994 269 MET G C 1
ATOM 4549 O O . MET B 2 231 ? 131.67126 159.56724 155.07458 1.000 81.04994 269 MET G O 1
ATOM 4554 N N . ASN B 2 232 ? 129.50326 160.15224 154.86058 1.000 79.00301 270 ASN G N 1
ATOM 4555 C CA . ASN B 2 232 ? 129.32926 160.43824 156.28458 1.000 79.00301 270 ASN G CA 1
ATOM 4556 C C . ASN B 2 232 ? 127.87926 160.14424 156.65658 1.000 79.00301 270 ASN G C 1
ATOM 4557 O O . ASN B 2 232 ? 126.98026 160.92124 156.32258 1.000 79.00301 270 ASN G O 1
ATOM 4562 N N . GLY B 2 233 ? 127.66226 159.03124 157.34758 1.000 81.06353 271 GLY G N 1
ATOM 4563 C CA . GLY B 2 233 ? 126.34626 158.71124 157.85858 1.000 81.06353 271 GLY G CA 1
ATOM 4564 C C . GLY B 2 233 ? 125.28526 158.59824 156.78758 1.000 81.06353 271 GLY G C 1
ATOM 4565 O O . GLY B 2 233 ? 124.18026 159.12424 156.94158 1.000 81.06353 271 GLY G O 1
ATOM 4566 N N . GLY B 2 234 ? 125.60426 157.90924 155.69858 1.000 76.44275 272 GLY G N 1
ATOM 4567 C CA . GLY B 2 234 ? 124.66226 157.76224 154.60958 1.000 76.44275 272 GLY G CA 1
ATOM 4568 C C . GLY B 2 234 ? 124.21526 156.33224 154.41958 1.000 76.44275 272 GLY G C 1
ATOM 4569 O O . GLY B 2 234 ? 125.00526 155.47324 154.02558 1.000 76.44275 272 GLY G O 1
ATOM 4570 N N . ALA B 2 235 ? 122.93826 156.06424 154.68258 1.000 73.03795 273 ALA G N 1
ATOM 4571 C CA . ALA B 2 235 ? 122.43226 154.69524 154.70858 1.000 73.03795 273 ALA G CA 1
ATOM 4572 C C . ALA B 2 235 ? 122.26226 154.17124 153.28258 1.000 73.03795 273 ALA G C 1
ATOM 4573 O O . ALA B 2 235 ? 121.15526 153.99124 152.77158 1.000 73.03795 273 ALA G O 1
ATOM 4575 N N . LEU B 2 236 ? 123.39626 153.91824 152.63758 1.000 68.11393 274 LEU G N 1
ATOM 4576 C CA . LEU B 2 236 ? 123.37526 153.18724 151.37958 1.000 68.11393 274 LEU G CA 1
ATOM 4577 C C . LEU B 2 236 ? 122.64026 151.87324 151.56958 1.000 68.11393 274 LEU G C 1
ATOM 4578 O O . LEU B 2 236 ? 123.01426 151.05924 152.41658 1.000 68.11393 274 LEU G O 1
ATOM 4583 N N . SER B 2 237 ? 121.58726 151.66924 150.78858 1.000 73.28584 275 SER G N 1
ATOM 4584 C CA . SER B 2 237 ? 120.69426 150.54224 150.99858 1.000 73.28584 275 SER G CA 1
ATOM 4585 C C . SER B 2 237 ? 120.23226 150.01724 149.65458 1.000 73.28584 275 SER G C 1
ATOM 4586 O O . SER B 2 237 ? 119.72226 150.78124 148.83158 1.000 73.28584 275 SER G O 1
ATOM 4589 N N . THR B 2 238 ? 120.40126 148.72224 149.43558 1.000 77.32085 276 THR G N 1
ATOM 4590 C CA . THR B 2 238 ? 120.01826 148.09924 148.18058 1.000 77.32085 276 THR G CA 1
ATOM 4591 C C . THR B 2 238 ? 118.95826 147.03424 148.44458 1.000 77.32085 276 THR G C 1
ATOM 4592 O O . THR B 2 238 ? 118.44526 146.89624 149.55758 1.000 77.32085 276 THR G O 1
ATOM 4596 N N . SER B 2 239 ? 118.62126 146.29224 147.40358 1.000 81.35690 277 SER G N 1
ATOM 4597 C CA . SER B 2 239 ? 117.65726 145.20024 147.47858 1.000 81.35690 277 SER G CA 1
ATOM 4598 C C . SER B 2 239 ? 117.71126 144.46024 146.14758 1.000 81.35690 277 SER G C 1
ATOM 4599 O O . SER B 2 239 ? 118.56826 144.73724 145.30058 1.000 81.35690 277 SER G O 1
ATOM 4602 N N . GLY B 2 240 ? 116.80826 143.50524 145.96458 1.000 90.68729 278 GLY G N 1
ATOM 4603 C CA . GLY B 2 240 ? 116.79726 142.83624 144.68558 1.000 90.68729 278 GLY G CA 1
ATOM 4604 C C . GLY B 2 240 ? 118.04326 141.99324 144.46158 1.000 90.68729 278 GLY G C 1
ATOM 4605 O O . GLY B 2 240 ? 118.77926 141.64224 145.38558 1.000 90.68729 278 GLY G O 1
ATOM 4606 N N . ALA B 2 241 ? 118.28226 141.68824 143.19058 1.000 92.50905 279 ALA G N 1
ATOM 4607 C CA . ALA B 2 241 ? 119.35726 140.78724 142.81458 1.000 92.50905 279 ALA G CA 1
ATOM 4608 C C . ALA B 2 241 ? 120.70426 141.41724 143.15058 1.000 92.50905 279 ALA G C 1
ATOM 4609 O O . ALA B 2 241 ? 120.78726 142.50524 143.72858 1.000 92.50905 279 ALA G O 1
ATOM 4611 N N . ASN B 2 242 ? 121.77426 140.70724 142.79758 1.000 89.22162 280 ASN G N 1
ATOM 4612 C CA . ASN B 2 242 ? 123.11826 141.09824 143.20158 1.000 89.22162 280 ASN G CA 1
ATOM 4613 C C . ASN B 2 242 ? 123.33926 142.58124 142.97458 1.000 89.22162 280 ASN G C 1
ATOM 4614 O O . ASN B 2 242 ? 123.32726 143.05724 141.83758 1.000 89.22162 280 ASN G O 1
ATOM 4619 N N . SER B 2 243 ? 123.55226 143.30724 144.06858 1.000 78.10057 281 SER G N 1
ATOM 4620 C CA . SER B 2 243 ? 123.66526 144.76224 144.02158 1.000 78.10057 281 SER G CA 1
ATOM 4621 C C . SER B 2 243 ? 124.59526 145.20124 145.13058 1.000 78.10057 281 SER G C 1
ATOM 4622 O O . SER B 2 243 ? 124.16326 145.45724 146.26058 1.000 78.10057 281 SER G O 1
ATOM 4626 N N . PRO B 2 244 ? 125.89126 145.28124 144.85158 1.000 66.52375 282 PRO G N 1
ATOM 4627 C CA . PRO B 2 244 ? 126.82826 145.80724 145.84658 1.000 66.52375 282 PRO G CA 1
ATOM 4628 C C . PRO B 2 244 ? 126.33326 147.11924 146.43258 1.000 66.52375 282 PRO G C 1
ATOM 4629 O O . PRO B 2 244 ? 125.97226 148.04724 145.70758 1.000 66.52375 282 PRO G O 1
ATOM 4633 N N . ALA B 2 245 ? 126.30526 147.18924 147.76258 1.000 64.70939 283 ALA G N 1
ATOM 4634 C CA . ALA B 2 245 ? 125.97626 148.44624 148.42158 1.000 64.70939 283 ALA G CA 1
ATOM 4635 C C . ALA B 2 245 ? 126.97726 149.52624 148.04258 1.000 64.70939 283 ALA G C 1
ATOM 4636 O O . ALA B 2 245 ? 126.59726 150.63424 147.65058 1.000 64.70939 283 ALA G O 1
ATOM 4639 N N . ALA B 2 246 ? 128.26626 149.21624 148.15058 1.000 61.68844 284 ALA G N 1
ATOM 4640 C CA . ALA B 2 246 ? 129.33326 150.08624 147.67658 1.000 61.68844 284 ALA G CA 1
ATOM 4641 C C . ALA B 2 246 ? 130.33126 149.24424 146.90158 1.000 61.68844 284 ALA G C 1
ATOM 4642 O O . ALA B 2 246 ? 130.88226 148.27924 147.43858 1.000 61.68844 284 ALA G O 1
ATOM 4645 N N . TRP B 2 247 ? 130.56626 149.61924 145.64858 1.000 61.11572 285 TRP G N 1
ATOM 4646 C CA . TRP B 2 247 ? 131.45126 148.89424 144.74858 1.000 61.11572 285 TRP G CA 1
ATOM 4647 C C . TRP B 2 247 ? 132.60026 149.80124 144.34458 1.000 61.11572 285 TRP G C 1
ATOM 4648 O O . TRP B 2 247 ? 132.38526 150.81124 143.66658 1.000 61.11572 285 TRP G O 1
ATOM 4660 N N . LEU B 2 248 ? 133.81326 149.42324 144.72758 1.000 62.36237 286 LEU G N 1
ATOM 4661 C CA . LEU B 2 248 ? 135.01026 150.18624 144.40758 1.000 62.36237 286 LEU G CA 1
ATOM 4662 C C . LEU B 2 248 ? 135.82626 149.39924 143.39358 1.000 62.36237 286 LEU G C 1
ATOM 4663 O O . LEU B 2 248 ? 136.33326 148.31824 143.70658 1.000 62.36237 286 LEU G O 1
ATOM 4669 N N . LEU B 2 249 ? 135.95726 149.94524 142.18858 1.000 64.42309 287 LEU G N 1
ATOM 4670 C CA . LEU B 2 249 ? 136.58426 149.24624 141.07858 1.000 64.42309 287 LEU G CA 1
ATOM 4671 C C . LEU B 2 249 ? 137.75026 150.05224 140.53458 1.000 64.42309 287 LEU G C 1
ATOM 4672 O O . LEU B 2 249 ? 137.84426 151.26624 140.73158 1.000 64.42309 287 LEU G O 1
ATOM 4678 N N . ALA B 2 250 ? 138.63926 149.34624 139.84158 1.000 72.05979 288 ALA G N 1
ATOM 4679 C CA . ALA B 2 250 ? 139.72726 149.94924 139.07858 1.000 72.05979 288 ALA G CA 1
ATOM 4680 C C . ALA B 2 250 ? 140.38626 151.09324 139.83958 1.000 72.05979 288 ALA G C 1
ATOM 4681 O O . ALA B 2 250 ? 140.57626 152.19224 139.32358 1.000 72.05979 288 ALA G O 1
ATOM 4684 N N . GLY B 2 251 ? 140.74626 150.82124 141.08758 1.000 74.89422 289 GLY G N 1
ATOM 4685 C CA . GLY B 2 251 ? 141.46726 151.79924 141.87058 1.000 74.89422 289 GLY G CA 1
ATOM 4686 C C . GLY B 2 251 ? 140.62026 152.84224 142.55858 1.000 74.89422 289 GLY G C 1
ATOM 4687 O O . GLY B 2 251 ? 141.17526 153.81524 143.08158 1.000 74.89422 289 GLY G O 1
ATOM 4688 N N . GLY B 2 252 ? 139.30126 152.68524 142.57658 1.000 71.48655 290 GLY G N 1
ATOM 4689 C CA . GLY B 2 252 ? 138.46126 153.61724 143.29958 1.000 71.48655 290 GLY G CA 1
ATOM 4690 C C . GLY B 2 252 ? 138.89026 153.72424 144.74658 1.000 71.48655 290 GLY G C 1
ATOM 4691 O O . GLY B 2 252 ? 139.69326 152.91224 145.21158 1.000 71.48655 290 GLY G O 1
ATOM 4693 N N . SER B 2 253 ? 138.37226 154.70924 145.47658 1.000 71.75029 291 SER G N 1
ATOM 4694 C CA . SER B 2 253 ? 138.79226 154.90424 146.86158 1.000 71.75029 291 SER G CA 1
ATOM 4695 C C . SER B 2 253 ? 137.62626 155.50524 147.63858 1.000 71.75029 291 SER G C 1
ATOM 4696 O O . SER B 2 253 ? 137.39526 156.71624 147.57858 1.000 71.75029 291 SER G O 1
ATOM 4700 N N . ALA B 2 254 ? 136.91026 154.65824 148.36658 1.000 72.44655 292 ALA G N 1
ATOM 4701 C CA . ALA B 2 254 ? 135.88426 155.11524 149.28658 1.000 72.44655 292 ALA G CA 1
ATOM 4702 C C . ALA B 2 254 ? 136.47526 155.30324 150.67758 1.000 72.44655 292 ALA G C 1
ATOM 4703 O O . ALA B 2 254 ? 137.49126 154.70624 151.03458 1.000 72.44655 292 ALA G O 1
ATOM 4706 N N . GLN B 2 255 ? 135.82126 156.15124 151.46558 1.000 80.55510 293 GLN G N 1
ATOM 4707 C CA . GLN B 2 255 ? 136.24626 156.39824 152.84158 1.000 80.55510 293 GLN G CA 1
ATOM 4708 C C . GLN B 2 255 ? 135.00826 156.84524 153.61158 1.000 80.55510 293 GLN G C 1
ATOM 4709 O O . GLN B 2 255 ? 134.58426 157.99624 153.48958 1.000 80.55510 293 GLN G O 1
ATOM 4716 N N . PHE B 2 256 ? 134.44026 155.93524 154.39358 1.000 79.47728 294 PHE G N 1
ATOM 4717 C CA . PHE B 2 256 ? 133.15726 156.18224 155.03258 1.000 79.47728 294 PHE G CA 1
ATOM 4718 C C . PHE B 2 256 ? 133.33326 156.82924 156.40158 1.000 79.47728 294 PHE G C 1
ATOM 4719 O O . PHE B 2 256 ? 134.44026 156.96924 156.92158 1.000 79.47728 294 PHE G O 1
ATOM 4728 N N . ARG B 2 257 ? 132.20226 157.23424 156.98158 1.000 83.30570 295 ARG G N 1
ATOM 4729 C CA . ARG B 2 257 ? 132.19126 157.81324 158.32258 1.000 83.30570 295 ARG G CA 1
ATOM 4730 C C . ARG B 2 257 ? 130.79126 157.59624 158.89558 1.000 83.30570 295 ARG G C 1
ATOM 4731 O O . ARG B 2 257 ? 129.85626 158.31424 158.53358 1.000 83.30570 295 ARG G O 1
ATOM 4740 N N . ASP B 2 258 ? 130.66126 156.60924 159.77758 1.000 88.14733 296 ASP G N 1
ATOM 4741 C CA . ASP B 2 258 ? 129.39426 156.32924 160.45058 1.000 88.14733 296 ASP G CA 1
ATOM 4742 C C . ASP B 2 258 ? 128.27026 156.05224 159.45458 1.000 88.14733 296 ASP G C 1
ATOM 4743 O O . ASP B 2 258 ? 127.14026 156.51124 159.62758 1.000 88.14733 296 ASP G O 1
ATOM 4749 N N . THR B 2 259 ? 128.57126 155.29224 158.41058 1.000 81.24952 297 THR G N 1
ATOM 4750 C CA . THR B 2 259 ? 127.55526 154.92724 157.43858 1.000 81.24952 297 THR G CA 1
ATOM 4751 C C . THR B 2 259 ? 126.77326 153.70924 157.91558 1.000 81.24952 297 THR G C 1
ATOM 4752 O O . THR B 2 259 ? 127.03926 153.13924 158.97358 1.000 81.24952 297 THR G O 1
ATOM 4757 N N . VAL B 2 260 ? 125.78626 153.31424 157.11658 1.000 76.65484 298 VAL G N 1
ATOM 4758 C CA . VAL B 2 260 ? 125.00926 152.09924 157.35458 1.000 76.65484 298 VAL G CA 1
ATOM 4759 C C . VAL B 2 260 ? 124.79026 151.46024 155.98658 1.000 76.65484 298 VAL G C 1
ATOM 4760 O O . VAL B 2 260 ? 123.91526 151.87724 155.22458 1.000 76.65484 298 VAL G O 1
ATOM 4765 N N . LEU B 2 261 ? 125.58026 150.44324 155.66958 1.000 69.73510 299 LEU G N 1
ATOM 4766 C CA . LEU B 2 261 ? 125.50726 149.81124 154.35458 1.000 69.73510 299 LEU G CA 1
ATOM 4767 C C . LEU B 2 261 ? 124.57926 148.60424 154.35058 1.000 69.73510 299 LEU G C 1
ATOM 4768 O O . LEU B 2 261 ? 124.95526 147.51424 153.93158 1.000 69.73510 299 LEU G O 1
ATOM 4774 N N . ARG B 2 262 ? 123.34726 148.78924 154.80958 1.000 79.63608 300 ARG G N 1
ATOM 4775 C CA . ARG B 2 262 ? 122.39726 147.68724 154.80658 1.000 79.63608 300 ARG G CA 1
ATOM 4776 C C . ARG B 2 262 ? 122.19426 147.19524 153.38058 1.000 79.63608 300 ARG G C 1
ATOM 4777 O O . ARG B 2 262 ? 121.98026 147.99124 152.46358 1.000 79.63608 300 ARG G O 1
ATOM 4786 N N . THR B 2 263 ? 122.26826 145.88324 153.19158 1.000 79.02596 301 THR G N 1
ATOM 4787 C CA . THR B 2 263 ? 122.34326 145.30224 151.85458 1.000 79.02596 301 THR G CA 1
ATOM 4788 C C . THR B 2 263 ? 121.45226 144.07024 151.74358 1.000 79.02596 301 THR G C 1
ATOM 4789 O O . THR B 2 263 ? 121.85526 143.02724 151.22658 1.000 79.02596 301 THR G O 1
ATOM 4794 N N . VAL B 2 264 ? 120.21426 144.17624 152.21258 1.000 86.53305 302 VAL G N 1
ATOM 4795 C CA . VAL B 2 264 ? 119.33226 143.01724 152.22158 1.000 86.53305 302 VAL G CA 1
ATOM 4796 C C . VAL B 2 264 ? 118.89726 142.69724 150.79858 1.000 86.53305 302 VAL G C 1
ATOM 4797 O O . VAL B 2 264 ? 117.98026 143.32224 150.25658 1.000 86.53305 302 VAL G O 1
ATOM 4801 N N . GLY B 2 265 ? 119.55226 141.71424 150.18958 1.000 87.55479 303 GLY G N 1
ATOM 4802 C CA . GLY B 2 265 ? 119.27826 141.36424 148.81158 1.000 87.55479 303 GLY G CA 1
ATOM 4803 C C . GLY B 2 265 ? 120.05026 140.15124 148.33858 1.000 87.55479 303 GLY G C 1
ATOM 4804 O O . GLY B 2 265 ? 121.24326 140.01624 148.62158 1.000 87.55479 303 GLY G O 1
ATOM 4805 N N . GLU B 2 266 ? 119.37826 139.26524 147.60958 1.000 94.55650 304 GLU G N 1
ATOM 4806 C CA . GLU B 2 266 ? 120.00826 138.03724 147.14458 1.000 94.55650 304 GLU G CA 1
ATOM 4807 C C . GLU B 2 266 ? 121.24226 138.34424 146.30658 1.000 94.55650 304 GLU G C 1
ATOM 4808 O O . GLU B 2 266 ? 121.21226 139.20624 145.42558 1.000 94.55650 304 GLU G O 1
ATOM 4814 N N . ALA B 2 267 ? 122.33026 137.62924 146.58558 1.000 86.06161 305 ALA G N 1
ATOM 4815 C CA . ALA B 2 267 ? 123.61226 137.75724 145.90258 1.000 86.06161 305 ALA G CA 1
ATOM 4816 C C . ALA B 2 267 ? 124.28426 139.10024 146.15158 1.000 86.06161 305 ALA G C 1
ATOM 4817 O O . ALA B 2 267 ? 125.31126 139.38524 145.52658 1.000 86.06161 305 ALA G O 1
ATOM 4819 N N . SER B 2 268 ? 123.75426 139.92924 147.04458 1.000 83.52008 306 SER G N 1
ATOM 4820 C CA . SER B 2 268 ? 124.30026 141.25924 147.24658 1.000 83.52008 306 SER G CA 1
ATOM 4821 C C . SER B 2 268 ? 125.66926 141.17324 147.91558 1.000 83.52008 306 SER G C 1
ATOM 4822 O O . SER B 2 268 ? 126.19226 140.09424 148.20158 1.000 83.52008 306 SER G O 1
ATOM 4826 N N . HIS B 2 269 ? 126.26026 142.34124 148.15458 1.000 76.28901 307 HIS G N 1
ATOM 4827 C CA . HIS B 2 269 ? 127.54526 142.43924 148.83058 1.000 76.28901 307 HIS G CA 1
ATOM 4828 C C . HIS B 2 269 ? 127.57826 143.74624 149.59858 1.000 76.28901 307 HIS G C 1
ATOM 4829 O O . HIS B 2 269 ? 127.28226 144.80224 149.03358 1.000 76.28901 307 HIS G O 1
ATOM 4837 N N . GLY B 2 270 ? 127.93426 143.67624 150.87958 1.000 68.66643 308 GLY G N 1
ATOM 4838 C CA . GLY B 2 270 ? 128.00926 144.89224 151.66858 1.000 68.66643 308 GLY G CA 1
ATOM 4839 C C . GLY B 2 270 ? 128.95626 145.90424 151.06058 1.000 68.66643 308 GLY G C 1
ATOM 4840 O O . GLY B 2 270 ? 128.59226 147.05824 150.83058 1.000 68.66643 308 GLY G O 1
ATOM 4842 N N . VAL B 2 271 ? 130.18426 145.47924 150.78058 1.000 66.99955 309 VAL G N 1
ATOM 4843 C CA . VAL B 2 271 ? 131.16926 146.32224 150.11958 1.000 66.99955 309 VAL G CA 1
ATOM 4844 C C . VAL B 2 271 ? 132.05826 145.43424 149.26758 1.000 66.99955 309 VAL G C 1
ATOM 4845 O O . VAL B 2 271 ? 132.75726 144.55824 149.78558 1.000 66.99955 309 VAL G O 1
ATOM 4850 N N . ASP B 2 272 ? 132.03926 145.64924 147.96158 1.000 67.08826 310 ASP G N 1
ATOM 4851 C CA . ASP B 2 272 ? 132.85526 144.87924 147.03358 1.000 67.08826 310 ASP G CA 1
ATOM 4852 C C . ASP B 2 272 ? 134.00526 145.76924 146.59158 1.000 67.08826 310 ASP G C 1
ATOM 4853 O O . ASP B 2 272 ? 133.79626 146.74624 145.86558 1.000 67.08826 310 ASP G O 1
ATOM 4859 N N . VAL B 2 273 ? 135.21526 145.43024 147.02458 1.000 69.35255 311 VAL G N 1
ATOM 4860 C CA . VAL B 2 273 ? 136.41526 146.18124 146.68458 1.000 69.35255 311 VAL G CA 1
ATOM 4861 C C . VAL B 2 273 ? 137.20926 145.34224 145.69658 1.000 69.35255 311 VAL G C 1
ATOM 4862 O O . VAL B 2 273 ? 137.67726 144.24824 146.03558 1.000 69.35255 311 VAL G O 1
ATOM 4867 N N . ALA B 2 274 ? 137.36026 145.84824 144.47758 1.000 71.71604 312 ALA G N 1
ATOM 4868 C CA . ALA B 2 274 ? 137.92426 145.08824 143.37658 1.000 71.71604 312 ALA G CA 1
ATOM 4869 C C . ALA B 2 274 ? 139.39026 145.45524 143.16558 1.000 71.71604 312 ALA G C 1
ATOM 4870 O O . ALA B 2 274 ? 139.99626 146.18124 143.95758 1.000 71.71604 312 ALA G O 1
ATOM 4873 N N . ALA B 2 275 ? 139.96726 144.94424 142.07958 1.000 78.31841 313 ALA G N 1
ATOM 4874 C CA . ALA B 2 275 ? 141.39626 145.08224 141.83458 1.000 78.31841 313 ALA G CA 1
ATOM 4875 C C . ALA B 2 275 ? 141.84526 146.52924 141.96258 1.000 78.31841 313 ALA G C 1
ATOM 4876 O O . ALA B 2 275 ? 141.19326 147.44424 141.45658 1.000 78.31841 313 ALA G O 1
ATOM 4879 N N . HIS B 2 276 ? 142.96626 146.72824 142.65158 1.000 85.07968 314 HIS G N 1
ATOM 4880 C CA . HIS B 2 276 ? 143.62526 148.01424 142.84158 1.000 85.07968 314 HIS G CA 1
ATOM 4881 C C . HIS B 2 276 ? 142.79126 148.99424 143.65158 1.000 85.07968 314 HIS G C 1
ATOM 4882 O O . HIS B 2 276 ? 143.22126 150.13624 143.84358 1.000 85.07968 314 HIS G O 1
ATOM 4890 N N . SER B 2 277 ? 141.62226 148.59524 144.13458 1.000 77.85358 315 SER G N 1
ATOM 4891 C CA . SER B 2 277 ? 140.76926 149.49124 144.89358 1.000 77.85358 315 SER G CA 1
ATOM 4892 C C . SER B 2 277 ? 141.14626 149.47024 146.37058 1.000 77.85358 315 SER G C 1
ATOM 4893 O O . SER B 2 277 ? 141.82826 148.56524 146.85258 1.000 77.85358 315 SER G O 1
ATOM 4897 N N . GLU B 2 278 ? 140.69126 150.49224 147.08958 1.000 78.94785 316 GLU G N 1
ATOM 4898 C CA . GLU B 2 278 ? 141.03226 150.64624 148.49958 1.000 78.94785 316 GLU G CA 1
ATOM 4899 C C . GLU B 2 278 ? 139.87326 151.32024 149.21358 1.000 78.94785 316 GLU G C 1
ATOM 4900 O O . GLU B 2 278 ? 139.47526 152.42524 148.83758 1.000 78.94785 316 GLU G O 1
ATOM 4907 N N . VAL B 2 279 ? 139.34226 150.66224 150.24258 1.000 74.27984 317 VAL G N 1
ATOM 4908 C CA . VAL B 2 279 ? 138.20926 151.16324 151.01158 1.000 74.27984 317 VAL G CA 1
ATOM 4909 C C . VAL B 2 279 ? 138.67026 151.42524 152.43558 1.000 74.27984 317 VAL G C 1
ATOM 4910 O O . VAL B 2 279 ? 139.26026 150.54724 153.07558 1.000 74.27984 317 VAL G O 1
ATOM 4915 N N . GLU B 2 280 ? 138.38926 152.62524 152.93358 1.000 81.98101 318 GLU G N 1
ATOM 4916 C CA . GLU B 2 280 ? 138.81926 153.06924 154.25458 1.000 81.98101 318 GLU G CA 1
ATOM 4917 C C . GLU B 2 280 ? 137.65326 153.11024 155.23558 1.000 81.98101 318 GLU G C 1
ATOM 4918 O O . GLU B 2 280 ? 137.53126 154.03024 156.04258 1.000 81.98101 318 GLU G O 1
ATOM 4925 N N . LEU B 2 281 ? 136.77226 152.11824 155.15358 1.000 78.67922 319 LEU G N 1
ATOM 4926 C CA . LEU B 2 281 ? 135.63326 152.02424 156.05558 1.000 78.67922 319 LEU G CA 1
ATOM 4927 C C . LEU B 2 281 ? 136.06126 152.31524 157.48658 1.000 78.67922 319 LEU G C 1
ATOM 4928 O O . LEU B 2 281 ? 137.13226 151.88924 157.92458 1.000 78.67922 319 LEU G O 1
ATOM 4934 N N . ALA B 2 282 ? 135.22626 153.05124 158.21558 1.000 83.59715 320 ALA G N 1
ATOM 4935 C CA . ALA B 2 282 ? 135.58426 153.45324 159.57458 1.000 83.59715 320 ALA G CA 1
ATOM 4936 C C . ALA B 2 282 ? 134.32526 153.75424 160.36858 1.000 83.59715 320 ALA G C 1
ATOM 4937 O O . ALA B 2 282 ? 133.59426 154.69224 160.03658 1.000 83.59715 320 ALA G O 1
ATOM 4939 N N . HIS B 2 283 ? 134.08026 152.96924 161.41558 1.000 87.76684 321 HIS G N 1
ATOM 4940 C CA . HIS B 2 283 ? 132.98326 153.21524 162.34758 1.000 87.76684 321 HIS G CA 1
ATOM 4941 C C . HIS B 2 283 ? 131.64126 153.26424 161.62158 1.000 87.76684 321 HIS G C 1
ATOM 4942 O O . HIS B 2 283 ? 130.90726 154.25124 161.69058 1.000 87.76684 321 HIS G O 1
ATOM 4950 N N . ALA B 2 284 ? 131.31826 152.18324 160.91758 1.000 79.54362 322 ALA G N 1
ATOM 4951 C CA . ALA B 2 284 ? 130.07526 152.10924 160.16858 1.000 79.54362 322 ALA G CA 1
ATOM 4952 C C . ALA B 2 284 ? 129.56926 150.67824 160.13058 1.000 79.54362 322 ALA G C 1
ATOM 4953 O O . ALA B 2 284 ? 130.35026 149.73924 159.96258 1.000 79.54362 322 ALA G O 1
ATOM 4956 N N . GLN B 2 285 ? 128.25926 150.52324 160.28158 1.000 79.22097 323 GLN G N 1
ATOM 4957 C CA . GLN B 2 285 ? 127.63326 149.21424 160.17858 1.000 79.22097 323 GLN G CA 1
ATOM 4958 C C . GLN B 2 285 ? 127.57926 148.78024 158.72258 1.000 79.22097 323 GLN G C 1
ATOM 4959 O O . GLN B 2 285 ? 127.15826 149.54624 157.85258 1.000 79.22097 323 GLN G O 1
ATOM 4966 N N . VAL B 2 286 ? 128.00826 147.55024 158.45758 1.000 73.01663 324 VAL G N 1
ATOM 4967 C CA . VAL B 2 286 ? 127.93926 146.95724 157.12458 1.000 73.01663 324 VAL G CA 1
ATOM 4968 C C . VAL B 2 286 ? 127.24326 145.61124 157.29658 1.000 73.01663 324 VAL G C 1
ATOM 4969 O O . VAL B 2 286 ? 127.88426 144.59324 157.56958 1.000 73.01663 324 VAL G O 1
ATOM 4974 N N . ARG B 2 287 ? 125.92926 145.59824 157.13258 1.000 80.46450 325 ARG G N 1
ATOM 4975 C CA . ARG B 2 287 ? 125.11926 144.41124 157.36558 1.000 80.46450 325 ARG G CA 1
ATOM 4976 C C . ARG B 2 287 ? 124.61626 143.88524 156.03058 1.000 80.46450 325 ARG G C 1
ATOM 4977 O O . ARG B 2 287 ? 123.80026 144.53424 155.37058 1.000 80.46450 325 ARG G O 1
ATOM 4986 N N . ALA B 2 288 ? 125.09726 142.71324 155.63958 1.000 83.85609 326 ALA G N 1
ATOM 4987 C CA . ALA B 2 288 ? 124.58926 142.01424 154.47158 1.000 83.85609 326 ALA G CA 1
ATOM 4988 C C . ALA B 2 288 ? 123.64726 140.90924 154.92058 1.000 83.85609 326 ALA G C 1
ATOM 4989 O O . ALA B 2 288 ? 123.91726 140.20924 155.89858 1.000 83.85609 326 ALA G O 1
ATOM 4992 N N . ASP B 2 289 ? 122.53926 140.75924 154.20458 1.000 92.77146 327 ASP G N 1
ATOM 4993 C CA . ASP B 2 289 ? 121.53426 139.76924 154.56358 1.000 92.77146 327 ASP G CA 1
ATOM 4994 C C . ASP B 2 289 ? 121.14126 138.96124 153.33658 1.000 92.77146 327 ASP G C 1
ATOM 4995 O O . ASP B 2 289 ? 121.80126 139.04324 152.29758 1.000 92.77146 327 ASP G O 1
ATOM 5000 N N . GLY B 2 290 ? 120.08426 138.16824 153.44758 1.000 104.68766 328 GLY G N 1
ATOM 5001 C CA . GLY B 2 290 ? 119.63226 137.48124 152.25958 1.000 104.68766 328 GLY G CA 1
ATOM 5002 C C . GLY B 2 290 ? 120.50626 136.29024 151.90258 1.000 104.68766 328 GLY G C 1
ATOM 5003 O O . GLY B 2 290 ? 121.34026 135.82524 152.68158 1.000 104.68766 328 GLY G O 1
ATOM 5004 N N . GLN B 2 291 ? 120.31726 135.81624 150.67758 1.000 108.90505 329 GLN G N 1
ATOM 5005 C CA . GLN B 2 291 ? 120.95026 134.58624 150.22458 1.000 108.90505 329 GLN G CA 1
ATOM 5006 C C . GLN B 2 291 ? 122.43426 134.85824 150.00558 1.000 108.90505 329 GLN G C 1
ATOM 5007 O O . GLN B 2 291 ? 122.96826 135.88924 150.42258 1.000 108.90505 329 GLN G O 1
ATOM 5013 N N . GLY B 2 292 ? 123.12426 133.91524 149.36558 1.000 104.96657 330 GLY G N 1
ATOM 5014 C CA . GLY B 2 292 ? 124.57026 133.96824 149.30058 1.000 104.96657 330 GLY G CA 1
ATOM 5015 C C . GLY B 2 292 ? 125.07426 135.36124 149.00258 1.000 104.96657 330 GLY G C 1
ATOM 5016 O O . GLY B 2 292 ? 124.87126 135.89724 147.91058 1.000 104.96657 330 GLY G O 1
ATOM 5018 N N . ALA B 2 293 ? 125.73726 135.95324 149.99058 1.000 93.78231 331 ALA G N 1
ATOM 5019 C CA . ALA B 2 293 ? 126.14826 137.34624 149.94758 1.000 93.78231 331 ALA G CA 1
ATOM 5020 C C . ALA B 2 293 ? 127.13826 137.57824 151.07258 1.000 93.78231 331 ALA G C 1
ATOM 5021 O O . ALA B 2 293 ? 126.96426 137.04924 152.17158 1.000 93.78231 331 ALA G O 1
ATOM 5023 N N . HIS B 2 294 ? 128.16626 138.36824 150.79458 1.000 84.10535 332 HIS G N 1
ATOM 5024 C CA . HIS B 2 294 ? 129.23326 138.62024 151.74658 1.000 84.10535 332 HIS G CA 1
ATOM 5025 C C . HIS B 2 294 ? 129.16226 140.05824 152.23258 1.000 84.10535 332 HIS G C 1
ATOM 5026 O O . HIS B 2 294 ? 128.92626 140.97924 151.44658 1.000 84.10535 332 HIS G O 1
ATOM 5034 N N . GLY B 2 295 ? 129.35826 140.24124 153.53558 1.000 76.61989 333 GLY G N 1
ATOM 5035 C CA . GLY B 2 295 ? 129.39226 141.58524 154.07658 1.000 76.61989 333 GLY G CA 1
ATOM 5036 C C . GLY B 2 295 ? 130.45026 142.43824 153.41058 1.000 76.61989 333 GLY G C 1
ATOM 5037 O O . GLY B 2 295 ? 130.21626 143.60924 153.10558 1.000 76.61989 333 GLY G O 1
ATOM 5039 N N . LEU B 2 296 ? 131.62226 141.86124 153.16458 1.000 70.64254 334 LEU G N 1
ATOM 5040 C CA . LEU B 2 296 ? 132.72526 142.59124 152.55458 1.000 70.64254 334 LEU G CA 1
ATOM 5041 C C . LEU B 2 296 ? 133.55526 141.61924 151.73358 1.000 70.64254 334 LEU G C 1
ATOM 5042 O O . LEU B 2 296 ? 134.11326 140.66424 152.28058 1.000 70.64254 334 LEU G O 1
ATOM 5048 N N . VAL B 2 297 ? 133.63326 141.85924 150.43158 1.000 71.68874 335 VAL G N 1
ATOM 5049 C CA . VAL B 2 297 ? 134.38726 141.01324 149.51758 1.000 71.68874 335 VAL G CA 1
ATOM 5050 C C . VAL B 2 297 ? 135.55926 141.83324 149.00758 1.000 71.68874 335 VAL G C 1
ATOM 5051 O O . VAL B 2 297 ? 135.37626 142.76324 148.21158 1.000 71.68874 335 VAL G O 1
ATOM 5056 N N . VAL B 2 298 ? 136.76526 141.48524 149.44758 1.000 74.72874 336 VAL G N 1
ATOM 5057 C CA . VAL B 2 298 ? 137.97926 142.19524 149.06358 1.000 74.72874 336 VAL G CA 1
ATOM 5058 C C . VAL B 2 298 ? 138.77226 141.29524 148.13158 1.000 74.72874 336 VAL G C 1
ATOM 5059 O O . VAL B 2 298 ? 139.19026 140.20024 148.52458 1.000 74.72874 336 VAL G O 1
ATOM 5064 N N . THR B 2 299 ? 138.98826 141.75624 146.90358 1.000 80.36991 337 THR G N 1
ATOM 5065 C CA . THR B 2 299 ? 139.69626 140.99024 145.88558 1.000 80.36991 337 THR G CA 1
ATOM 5066 C C . THR B 2 299 ? 140.90926 141.77924 145.42158 1.000 80.36991 337 THR G C 1
ATOM 5067 O O . THR B 2 299 ? 140.76526 142.87324 144.86758 1.000 80.36991 337 THR G O 1
ATOM 5072 N N . ARG B 2 300 ? 142.09726 141.22024 145.64658 1.000 84.28871 338 ARG G N 1
ATOM 5073 C CA . ARG B 2 300 ? 143.35226 141.84224 145.24458 1.000 84.28871 338 ARG G CA 1
ATOM 5074 C C . ARG B 2 300 ? 143.35026 143.33724 145.53558 1.000 84.28871 338 ARG G C 1
ATOM 5075 O O . ARG B 2 300 ? 143.87126 144.13024 144.74558 1.000 84.28871 338 ARG G O 1
ATOM 5084 N N . SER B 2 301 ? 142.77326 143.72624 146.66858 1.000 81.38031 339 SER G N 1
ATOM 5085 C CA . SER B 2 301 ? 142.69626 145.12224 147.06958 1.000 81.38031 339 SER G CA 1
ATOM 5086 C C . SER B 2 301 ? 143.05726 145.20624 148.54458 1.000 81.38031 339 SER G C 1
ATOM 5087 O O . SER B 2 301 ? 143.51526 144.23124 149.14758 1.000 81.38031 339 SER G O 1
ATOM 5091 N N . SER B 2 302 ? 142.84426 146.37724 149.14058 1.000 77.26941 340 SER G N 1
ATOM 5092 C CA . SER B 2 302 ? 143.22226 146.60724 150.53358 1.000 77.26941 340 SER G CA 1
ATOM 5093 C C . SER B 2 302 ? 142.08926 147.34124 151.23958 1.000 77.26941 340 SER G C 1
ATOM 5094 O O . SER B 2 302 ? 141.91426 148.54824 151.05358 1.000 77.26941 340 SER G O 1
ATOM 5098 N N . ALA B 2 303 ? 141.32526 146.61224 152.04358 1.000 76.18252 341 ALA G N 1
ATOM 5099 C CA . ALA B 2 303 ? 140.36426 147.21924 152.94758 1.000 76.18252 341 ALA G CA 1
ATOM 5100 C C . ALA B 2 303 ? 141.03226 147.51824 154.28258 1.000 76.18252 341 ALA G C 1
ATOM 5101 O O . ALA B 2 303 ? 142.10026 146.99324 154.59958 1.000 76.18252 341 ALA G O 1
ATOM 5104 N N . MET B 2 304 ? 140.39026 148.37824 155.06958 1.000 82.33480 342 MET G N 1
ATOM 5105 C CA . MET B 2 304 ? 140.87726 148.66924 156.41458 1.000 82.33480 342 MET G CA 1
ATOM 5106 C C . MET B 2 304 ? 139.68326 149.13824 157.23858 1.000 82.33480 342 MET G C 1
ATOM 5107 O O . MET B 2 304 ? 139.26626 150.29324 157.12358 1.000 82.33480 342 MET G O 1
ATOM 5113 N N . VAL B 2 305 ? 139.15326 148.24724 158.06958 1.000 79.53945 343 VAL G N 1
ATOM 5114 C CA . VAL B 2 305 ? 137.95226 148.55124 158.86258 1.000 79.53945 343 VAL G CA 1
ATOM 5115 C C . VAL B 2 305 ? 138.44826 149.18624 160.15658 1.000 79.53945 343 VAL G C 1
ATOM 5116 O O . VAL B 2 305 ? 138.62726 148.53724 161.18758 1.000 79.53945 343 VAL G O 1
ATOM 5121 N N . ARG B 2 306 ? 138.65926 150.49724 160.10358 1.000 86.54530 344 ARG G N 1
ATOM 5122 C CA . ARG B 2 306 ? 139.16026 151.22524 161.26058 1.000 86.54530 344 ARG G CA 1
ATOM 5123 C C . ARG B 2 306 ? 138.00726 151.62524 162.16558 1.000 86.54530 344 ARG G C 1
ATOM 5124 O O . ARG B 2 306 ? 137.03326 152.23324 161.71258 1.000 86.54530 344 ARG G O 1
ATOM 5133 N N . ALA B 2 307 ? 138.11726 151.28224 163.44758 1.000 86.82170 345 ALA G N 1
ATOM 5134 C CA . ALA B 2 307 ? 137.09626 151.62824 164.43458 1.000 86.82170 345 ALA G CA 1
ATOM 5135 C C . ALA B 2 307 ? 135.70126 151.25224 163.94458 1.000 86.82170 345 ALA G C 1
ATOM 5136 O O . ALA B 2 307 ? 134.70126 151.83824 164.36458 1.000 86.82170 345 ALA G O 1
ATOM 5139 N N . GLY B 2 308 ? 135.62226 150.25524 163.06658 1.000 86.06697 346 GLY G N 1
ATOM 5140 C CA . GLY B 2 308 ? 134.35126 149.86724 162.49258 1.000 86.06697 346 GLY G CA 1
ATOM 5141 C C . GLY B 2 308 ? 133.39326 149.40024 163.56258 1.000 86.06697 346 GLY G C 1
ATOM 5142 O O . GLY B 2 308 ? 133.70026 149.50124 164.75358 1.000 86.06697 346 GLY G O 1
ATOM 5143 N N . SER B 2 309 ? 132.23026 148.89024 163.17158 1.000 87.92961 347 SER G N 1
ATOM 5144 C CA . SER B 2 309 ? 131.26926 148.47724 164.18358 1.000 87.92961 347 SER G CA 1
ATOM 5145 C C . SER B 2 309 ? 130.61926 147.13324 163.88658 1.000 87.92961 347 SER G C 1
ATOM 5146 O O . SER B 2 309 ? 130.02826 146.52824 164.78658 1.000 87.92961 347 SER G O 1
ATOM 5150 N N . LEU B 2 310 ? 130.70526 146.64724 162.65258 1.000 81.19340 348 LEU G N 1
ATOM 5151 C CA . LEU B 2 310 ? 130.05026 145.37524 162.38958 1.000 81.19340 348 LEU G CA 1
ATOM 5152 C C . LEU B 2 310 ? 130.24426 144.96924 160.93858 1.000 81.19340 348 LEU G C 1
ATOM 5153 O O . LEU B 2 310 ? 130.45026 145.80724 160.05758 1.000 81.19340 348 LEU G O 1
ATOM 5159 N N . VAL B 2 311 ? 130.18226 143.65824 160.71158 1.000 80.12830 349 VAL G N 1
ATOM 5160 C CA . VAL B 2 311 ? 129.96226 143.07324 159.39658 1.000 80.12830 349 VAL G CA 1
ATOM 5161 C C . VAL B 2 311 ? 129.21226 141.76524 159.60958 1.000 80.12830 349 VAL G C 1
ATOM 5162 O O . VAL B 2 311 ? 129.73526 140.84224 160.24158 1.000 80.12830 349 VAL G O 1
ATOM 5167 N N . GLU B 2 312 ? 127.99026 141.66724 159.09558 1.000 85.99319 350 GLU G N 1
ATOM 5168 C CA . GLU B 2 312 ? 127.18526 140.46224 159.22958 1.000 85.99319 350 GLU G CA 1
ATOM 5169 C C . GLU B 2 312 ? 126.94426 139.82124 157.87358 1.000 85.99319 350 GLU G C 1
ATOM 5170 O O . GLU B 2 312 ? 126.97626 140.48924 156.83758 1.000 85.99319 350 GLU G O 1
ATOM 5177 N N . SER B 2 313 ? 126.68726 138.51624 157.89558 1.000 93.06005 351 SER G N 1
ATOM 5178 C CA . SER B 2 313 ? 126.25326 137.78924 156.71258 1.000 93.06005 351 SER G CA 1
ATOM 5179 C C . SER B 2 313 ? 124.83326 137.25924 156.86958 1.000 93.06005 351 SER G C 1
ATOM 5180 O O . SER B 2 313 ? 123.95326 137.59024 156.07158 1.000 93.06005 351 SER G O 1
ATOM 5183 N N . THR B 2 314 ? 124.58726 136.43224 157.88158 1.000 100.26463 352 THR G N 1
ATOM 5184 C CA . THR B 2 314 ? 123.24726 135.93624 158.17158 1.000 100.26463 352 THR G CA 1
ATOM 5185 C C . THR B 2 314 ? 122.69326 135.10324 157.02358 1.000 100.26463 352 THR G C 1
ATOM 5186 O O . THR B 2 314 ? 121.55126 134.64024 157.08458 1.000 100.26463 352 THR G O 1
ATOM 5190 N N . GLY B 2 315 ? 123.48626 134.90224 155.97658 1.000 104.98979 353 GLY G N 1
ATOM 5191 C CA . GLY B 2 315 ? 123.01426 134.18424 154.81058 1.000 104.98979 353 GLY G CA 1
ATOM 5192 C C . GLY B 2 315 ? 123.76226 132.89824 154.54058 1.000 104.98979 353 GLY G C 1
ATOM 5193 O O . GLY B 2 315 ? 124.23226 132.23324 155.46858 1.000 104.98979 353 GLY G O 1
ATOM 5194 N N . ASP B 2 316 ? 123.86926 132.52924 153.26358 1.000 111.71935 354 ASP G N 1
ATOM 5195 C CA . ASP B 2 316 ? 124.63026 131.34024 152.90258 1.000 111.71935 354 ASP G CA 1
ATOM 5196 C C . ASP B 2 316 ? 126.12926 131.58924 153.00758 1.000 111.71935 354 ASP G C 1
ATOM 5197 O O . ASP B 2 316 ? 126.87326 130.73624 153.50458 1.000 111.71935 354 ASP G O 1
ATOM 5203 N N . GLY B 2 317 ? 126.59226 132.75424 152.54458 1.000 100.94204 355 GLY G N 1
ATOM 5204 C CA . GLY B 2 317 ? 128.01126 133.01924 152.46258 1.000 100.94204 355 GLY G CA 1
ATOM 5205 C C . GLY B 2 317 ? 128.55926 133.80324 153.64058 1.000 100.94204 355 GLY G C 1
ATOM 5206 O O . GLY B 2 317 ? 127.82326 134.41224 154.41258 1.000 100.94204 355 GLY G O 1
ATOM 5208 N N . ALA B 2 318 ? 129.88326 133.77924 153.75958 1.000 93.97939 356 ALA G N 1
ATOM 5209 C CA . ALA B 2 318 ? 130.58126 134.47124 154.82858 1.000 93.97939 356 ALA G CA 1
ATOM 5210 C C . ALA B 2 318 ? 130.63026 135.97224 154.56058 1.000 93.97939 356 ALA G C 1
ATOM 5211 O O . ALA B 2 318 ? 130.41426 136.43924 153.44058 1.000 93.97939 356 ALA G O 1
ATOM 5214 N N . ALA B 2 319 ? 130.92526 136.72924 155.61558 1.000 85.14906 357 ALA G N 1
ATOM 5215 C CA . ALA B 2 319 ? 130.82526 138.18124 155.57858 1.000 85.14906 357 ALA G CA 1
ATOM 5216 C C . ALA B 2 319 ? 132.12426 138.89424 155.22058 1.000 85.14906 357 ALA G C 1
ATOM 5217 O O . ALA B 2 319 ? 132.09026 140.09924 154.95358 1.000 85.14906 357 ALA G O 1
ATOM 5220 N N . ALA B 2 320 ? 133.25926 138.20224 155.20658 1.000 85.58818 358 ALA G N 1
ATOM 5221 C CA . ALA B 2 320 ? 134.56926 138.84024 155.09358 1.000 85.58818 358 ALA G CA 1
ATOM 5222 C C . ALA B 2 320 ? 135.43426 138.13324 154.05958 1.000 85.58818 358 ALA G C 1
ATOM 5223 O O . ALA B 2 320 ? 136.58626 137.78224 154.31358 1.000 85.58818 358 ALA G O 1
ATOM 5226 N N . LEU B 2 321 ? 134.88926 137.91224 152.86858 1.000 79.27785 359 LEU G N 1
ATOM 5227 C CA . LEU B 2 321 ? 135.58726 137.10724 151.86958 1.000 79.27785 359 LEU G CA 1
ATOM 5228 C C . LEU B 2 321 ? 136.82926 137.83424 151.36558 1.000 79.27785 359 LEU G C 1
ATOM 5229 O O . LEU B 2 321 ? 136.73026 138.78124 150.57858 1.000 79.27785 359 LEU G O 1
ATOM 5234 N N . LEU B 2 322 ? 137.99926 137.38124 151.80658 1.000 80.17300 360 LEU G N 1
ATOM 5235 C CA . LEU B 2 322 ? 139.26826 137.83624 151.26058 1.000 80.17300 360 LEU G CA 1
ATOM 5236 C C . LEU B 2 322 ? 139.73126 136.91124 150.14658 1.000 80.17300 360 LEU G C 1
ATOM 5237 O O . LEU B 2 322 ? 139.52826 135.69624 150.20458 1.000 80.17300 360 LEU G O 1
ATOM 5242 N N . GLU B 2 323 ? 140.34426 137.50024 149.12158 1.000 85.26384 361 GLU G N 1
ATOM 5243 C CA . GLU B 2 323 ? 140.99426 136.73024 148.06358 1.000 85.26384 361 GLU G CA 1
ATOM 5244 C C . GLU B 2 323 ? 142.10426 137.61024 147.49958 1.000 85.26384 361 GLU G C 1
ATOM 5245 O O . GLU B 2 323 ? 141.84626 138.47824 146.66258 1.000 85.26384 361 GLU G O 1
ATOM 5251 N N . SER B 2 324 ? 143.33126 137.37724 147.95758 1.000 86.96969 362 SER G N 1
ATOM 5252 C CA . SER B 2 324 ? 144.47426 138.21224 147.60658 1.000 86.96969 362 SER G CA 1
ATOM 5253 C C . SER B 2 324 ? 144.31126 139.64224 148.10858 1.000 86.96969 362 SER G C 1
ATOM 5254 O O . SER B 2 324 ? 144.75426 140.58724 147.45458 1.000 86.96969 362 SER G O 1
ATOM 5257 N N . GLY B 2 325 ? 143.68926 139.81824 149.26858 1.000 82.06399 363 GLY G N 1
ATOM 5258 C CA . GLY B 2 325 ? 143.41026 141.13724 149.79958 1.000 82.06399 363 GLY G CA 1
ATOM 5259 C C . GLY B 2 325 ? 144.01726 141.32624 151.17458 1.000 82.06399 363 GLY G C 1
ATOM 5260 O O . GLY B 2 325 ? 144.18326 140.37324 151.93358 1.000 82.06399 363 GLY G O 1
ATOM 5261 N N . HIS B 2 326 ? 144.35326 142.57224 151.48558 1.000 83.28556 364 HIS G N 1
ATOM 5262 C CA . HIS B 2 326 ? 144.98026 142.91824 152.75958 1.000 83.28556 364 HIS G CA 1
ATOM 5263 C C . HIS B 2 326 ? 143.94426 143.41524 153.76558 1.000 83.28556 364 HIS G C 1
ATOM 5264 O O . HIS B 2 326 ? 144.01426 144.53624 154.26158 1.000 83.28556 364 HIS G O 1
ATOM 5271 N N . LEU B 2 327 ? 142.96926 142.56624 154.07458 1.000 74.96912 365 LEU G N 1
ATOM 5272 C CA . LEU B 2 327 ? 141.96626 142.93724 155.06358 1.000 74.96912 365 LEU G CA 1
ATOM 5273 C C . LEU B 2 327 ? 142.63426 143.28124 156.38558 1.000 74.96912 365 LEU G C 1
ATOM 5274 O O . LEU B 2 327 ? 143.48026 142.53224 156.87858 1.000 74.96912 365 LEU G O 1
ATOM 5279 N N . THR B 2 328 ? 142.25126 144.41824 156.96158 1.000 77.87415 366 THR G N 1
ATOM 5280 C CA . THR B 2 328 ? 142.81726 144.89124 158.22458 1.000 77.87415 366 THR G CA 1
ATOM 5281 C C . THR B 2 328 ? 141.68826 145.37024 159.12958 1.000 77.87415 366 THR G C 1
ATOM 5282 O O . THR B 2 328 ? 141.33526 146.55124 159.12058 1.000 77.87415 366 THR G O 1
ATOM 5286 N N . VAL B 2 329 ? 141.12626 144.45424 159.91658 1.000 79.17969 367 VAL G N 1
ATOM 5287 C CA . VAL B 2 329 ? 140.15226 144.84824 160.92158 1.000 79.17969 367 VAL G CA 1
ATOM 5288 C C . VAL B 2 329 ? 140.86126 145.60524 162.03558 1.000 79.17969 367 VAL G C 1
ATOM 5289 O O . VAL B 2 329 ? 142.04226 145.37824 162.31958 1.000 79.17969 367 VAL G O 1
ATOM 5293 N N . ASP B 2 330 ? 140.13526 146.51724 162.67558 1.000 91.32877 368 ASP G N 1
ATOM 5294 C CA . ASP B 2 330 ? 140.70326 147.29124 163.77558 1.000 91.32877 368 ASP G CA 1
ATOM 5295 C C . ASP B 2 330 ? 139.56526 147.87624 164.59258 1.000 91.32877 368 ASP G C 1
ATOM 5296 O O . ASP B 2 330 ? 138.78726 148.68424 164.07758 1.000 91.32877 368 ASP G O 1
ATOM 5301 N N . GLY B 2 331 ? 139.46526 147.47024 165.85358 1.000 88.84472 369 GLY G N 1
ATOM 5302 C CA . GLY B 2 331 ? 138.42926 148.00824 166.71858 1.000 88.84472 369 GLY G CA 1
ATOM 5303 C C . GLY B 2 331 ? 137.03126 147.80124 166.18258 1.000 88.84472 369 GLY G C 1
ATOM 5304 O O . GLY B 2 331 ? 136.17926 148.68824 166.31558 1.000 88.84472 369 GLY G O 1
ATOM 5305 N N . SER B 2 332 ? 136.77226 146.64524 165.58058 1.000 82.52101 370 SER G N 1
ATOM 5306 C CA . SER B 2 332 ? 135.46026 146.35224 165.02958 1.000 82.52101 370 SER G CA 1
ATOM 5307 C C . SER B 2 332 ? 135.25226 144.84924 165.04358 1.000 82.52101 370 SER G C 1
ATOM 5308 O O . SER B 2 332 ? 136.19726 144.07324 165.19258 1.000 82.52101 370 SER G O 1
ATOM 5311 N N . VAL B 2 333 ? 133.99826 144.44624 164.89158 1.000 81.78045 371 VAL G N 1
ATOM 5312 C CA . VAL B 2 333 ? 133.61626 143.04224 164.93158 1.000 81.78045 371 VAL G CA 1
ATOM 5313 C C . VAL B 2 333 ? 133.27226 142.59124 163.52158 1.000 81.78045 371 VAL G C 1
ATOM 5314 O O . VAL B 2 333 ? 132.30126 143.07224 162.92658 1.000 81.78045 371 VAL G O 1
ATOM 5318 N N . VAL B 2 334 ? 134.06826 141.67924 162.98558 1.000 82.09697 372 VAL G N 1
ATOM 5319 C CA . VAL B 2 334 ? 133.68126 140.91424 161.80958 1.000 82.09697 372 VAL G CA 1
ATOM 5320 C C . VAL B 2 334 ? 132.95326 139.67524 162.29958 1.000 82.09697 372 VAL G C 1
ATOM 5321 O O . VAL B 2 334 ? 133.46726 138.94124 163.14958 1.000 82.09697 372 VAL G O 1
ATOM 5325 N N . HIS B 2 335 ? 131.75626 139.44124 161.77858 1.000 93.75389 373 HIS G N 1
ATOM 5326 C CA . HIS B 2 335 ? 130.84926 138.47924 162.38258 1.000 93.75389 373 HIS G CA 1
ATOM 5327 C C . HIS B 2 335 ? 130.33526 137.50324 161.33958 1.000 93.75389 373 HIS G C 1
ATOM 5328 O O . HIS B 2 335 ? 129.82026 137.91524 160.29658 1.000 93.75389 373 HIS G O 1
ATOM 5335 N N . GLY B 2 336 ? 130.46726 136.21424 161.63058 1.000 96.72168 374 GLY G N 1
ATOM 5336 C CA . GLY B 2 336 ? 129.96626 135.17524 160.75558 1.000 96.72168 374 GLY G CA 1
ATOM 5337 C C . GLY B 2 336 ? 128.56226 134.77524 161.14258 1.000 96.72168 374 GLY G C 1
ATOM 5338 O O . GLY B 2 336 ? 128.18126 133.60724 161.03758 1.000 96.72168 374 GLY G O 1
ATOM 5339 N N . HIS B 2 337 ? 127.78626 135.76024 161.58658 1.000 103.05119 375 HIS G N 1
ATOM 5340 C CA . HIS B 2 337 ? 126.49526 135.54624 162.22558 1.000 103.05119 375 HIS G CA 1
ATOM 5341 C C . HIS B 2 337 ? 125.67826 134.45624 161.54358 1.000 103.05119 375 HIS G C 1
ATOM 5342 O O . HIS B 2 337 ? 125.02226 133.65524 162.21558 1.000 103.05119 375 HIS G O 1
ATOM 5349 N N . GLY B 2 338 ? 125.70326 134.41724 160.21658 1.000 106.26303 376 GLY G N 1
ATOM 5350 C CA . GLY B 2 338 ? 124.91826 133.43024 159.50758 1.000 106.26303 376 GLY G CA 1
ATOM 5351 C C . GLY B 2 338 ? 125.65326 132.15024 159.16958 1.000 106.26303 376 GLY G C 1
ATOM 5352 O O . GLY B 2 338 ? 125.21226 131.06524 159.55758 1.000 106.26303 376 GLY G O 1
ATOM 5353 N N . ALA B 2 339 ? 126.76526 132.25024 158.44258 1.000 105.09971 377 ALA G N 1
ATOM 5354 C CA . ALA B 2 339 ? 127.47226 131.06224 157.97958 1.000 105.09971 377 ALA G CA 1
ATOM 5355 C C . ALA B 2 339 ? 128.90526 130.96924 158.47858 1.000 105.09971 377 ALA G C 1
ATOM 5356 O O . ALA B 2 339 ? 129.27926 129.95824 159.08358 1.000 105.09971 377 ALA G O 1
ATOM 5359 N N . ALA B 2 340 ? 129.72526 131.99124 158.24658 1.000 98.92863 378 ALA G N 1
ATOM 5360 C CA . ALA B 2 340 ? 131.15426 131.86624 158.49358 1.000 98.92863 378 ALA G CA 1
ATOM 5361 C C . ALA B 2 340 ? 131.76826 133.23824 158.71458 1.000 98.92863 378 ALA G C 1
ATOM 5362 O O . ALA B 2 340 ? 131.18626 134.26824 158.36658 1.000 98.92863 378 ALA G O 1
ATOM 5365 N N . GLY B 2 341 ? 132.96926 133.23224 159.28358 1.000 92.42131 379 GLY G N 1
ATOM 5366 C CA . GLY B 2 341 ? 133.68926 134.45624 159.56358 1.000 92.42131 379 GLY G CA 1
ATOM 5367 C C . GLY B 2 341 ? 134.50826 134.93424 158.38558 1.000 92.42131 379 GLY G C 1
ATOM 5368 O O . GLY B 2 341 ? 133.96726 135.15324 157.29958 1.000 92.42131 379 GLY G O 1
ATOM 5370 N N . LEU B 2 342 ? 135.81526 135.10624 158.59058 1.000 88.76720 380 LEU G N 1
ATOM 5371 C CA . LEU B 2 342 ? 136.68126 135.62124 157.53658 1.000 88.76720 380 LEU G CA 1
ATOM 5372 C C . LEU B 2 342 ? 136.44726 134.88924 156.22258 1.000 88.76720 380 LEU G C 1
ATOM 5373 O O . LEU B 2 342 ? 136.08226 135.49724 155.21258 1.000 88.76720 380 LEU G O 1
ATOM 5379 N N . GLU B 2 343 ? 136.64126 133.57324 156.22158 1.000 98.09749 381 GLU G N 1
ATOM 5380 C CA . GLU B 2 343 ? 136.40826 132.75124 155.03758 1.000 98.09749 381 GLU G CA 1
ATOM 5381 C C . GLU B 2 343 ? 137.27626 133.21024 153.86458 1.000 98.09749 381 GLU G C 1
ATOM 5382 O O . GLU B 2 343 ? 136.79126 133.67524 152.83458 1.000 98.09749 381 GLU G O 1
ATOM 5389 N N . VAL B 2 344 ? 138.58826 133.08324 154.04858 1.000 97.51425 382 VAL G N 1
ATOM 5390 C CA . VAL B 2 344 ? 139.51426 133.37924 152.96658 1.000 97.51425 382 VAL G CA 1
ATOM 5391 C C . VAL B 2 344 ? 139.52926 132.23324 151.96358 1.000 97.51425 382 VAL G C 1
ATOM 5392 O O . VAL B 2 344 ? 139.35726 131.05924 152.31658 1.000 97.51425 382 VAL G O 1
ATOM 5396 N N . ASP B 2 345 ? 139.73026 132.58124 150.69358 1.000 108.29150 383 ASP G N 1
ATOM 5397 C CA . ASP B 2 345 ? 140.01426 131.60124 149.64358 1.000 108.29150 383 ASP G CA 1
ATOM 5398 C C . ASP B 2 345 ? 140.92526 132.29424 148.62858 1.000 108.29150 383 ASP G C 1
ATOM 5399 O O . ASP B 2 345 ? 140.45326 132.93424 147.68658 1.000 108.29150 383 ASP G O 1
ATOM 5404 N N . GLY B 2 346 ? 142.21926 132.14624 148.82858 1.000 104.01272 384 GLY G N 1
ATOM 5405 C CA . GLY B 2 346 ? 143.22026 132.77724 147.99458 1.000 104.01272 384 GLY G CA 1
ATOM 5406 C C . GLY B 2 346 ? 144.48926 133.00624 148.79758 1.000 104.01272 384 GLY G C 1
ATOM 5407 O O . GLY B 2 346 ? 144.78126 132.26824 149.73558 1.000 104.01272 384 GLY G O 1
ATOM 5408 N N . GLU B 2 347 ? 145.23226 134.03924 148.40458 1.000 97.27934 385 GLU G N 1
ATOM 5409 C CA . GLU B 2 347 ? 146.41226 134.47224 149.14958 1.000 97.27934 385 GLU G CA 1
ATOM 5410 C C . GLU B 2 347 ? 146.05826 135.75524 149.89658 1.000 97.27934 385 GLU G C 1
ATOM 5411 O O . GLU B 2 347 ? 146.32526 136.86824 149.44658 1.000 97.27934 385 GLU G O 1
ATOM 5418 N N . SER B 2 348 ? 145.45026 135.58524 151.06558 1.000 92.54685 386 SER G N 1
ATOM 5419 C CA . SER B 2 348 ? 145.03426 136.72024 151.87058 1.000 92.54685 386 SER G CA 1
ATOM 5420 C C . SER B 2 348 ? 146.20226 137.26224 152.68658 1.000 92.54685 386 SER G C 1
ATOM 5421 O O . SER B 2 348 ? 147.29526 136.69424 152.71758 1.000 92.54685 386 SER G O 1
ATOM 5424 N N . ASN B 2 349 ? 145.96426 138.39724 153.33858 1.000 84.92681 387 ASN G N 1
ATOM 5425 C CA . ASN B 2 349 ? 146.92426 138.97824 154.26858 1.000 84.92681 387 ASN G CA 1
ATOM 5426 C C . ASN B 2 349 ? 146.20926 139.55424 155.48558 1.000 84.92681 387 ASN G C 1
ATOM 5427 O O . ASN B 2 349 ? 146.52026 140.65924 155.94058 1.000 84.92681 387 ASN G O 1
ATOM 5433 N N . VAL B 2 350 ? 145.24026 138.81524 156.03058 1.000 79.99577 388 VAL G N 1
ATOM 5434 C CA . VAL B 2 350 ? 144.39326 139.36224 157.08258 1.000 79.99577 388 VAL G CA 1
ATOM 5435 C C . VAL B 2 350 ? 145.23526 139.82424 158.26458 1.000 79.99577 388 VAL G C 1
ATOM 5436 O O . VAL B 2 350 ? 146.32826 139.30724 158.52058 1.000 79.99577 388 VAL G O 1
ATOM 5441 N N . SER B 2 351 ? 144.71726 140.81224 158.99658 1.000 78.28110 389 SER G N 1
ATOM 5442 C CA . SER B 2 351 ? 145.42626 141.33924 160.16058 1.000 78.28110 389 SER G CA 1
ATOM 5443 C C . SER B 2 351 ? 144.40326 141.97024 161.10458 1.000 78.28110 389 SER G C 1
ATOM 5444 O O . SER B 2 351 ? 143.95326 143.09324 160.86458 1.000 78.28110 389 SER G O 1
ATOM 5448 N N . LEU B 2 352 ? 144.05826 141.25324 162.16658 1.000 81.45677 390 LEU G N 1
ATOM 5449 C CA . LEU B 2 352 ? 143.21326 141.79724 163.21758 1.000 81.45677 390 LEU G CA 1
ATOM 5450 C C . LEU B 2 352 ? 144.07026 142.47024 164.28058 1.000 81.45677 390 LEU G C 1
ATOM 5451 O O . LEU B 2 352 ? 145.23426 142.11624 164.47958 1.000 81.45677 390 LEU G O 1
ATOM 5457 N N . LEU B 2 353 ? 143.48526 143.44624 164.96558 1.000 87.33693 391 LEU G N 1
ATOM 5458 C CA . LEU B 2 353 ? 144.16226 144.08824 166.08358 1.000 87.33693 391 LEU G CA 1
ATOM 5459 C C . LEU B 2 353 ? 143.15126 144.92624 166.85258 1.000 87.33693 391 LEU G C 1
ATOM 5460 O O . LEU B 2 353 ? 142.04426 145.19124 166.37758 1.000 87.33693 391 LEU G O 1
ATOM 5466 N N . ASN B 2 354 ? 143.55126 145.33424 168.05458 1.000 93.33812 392 ASN G N 1
ATOM 5467 C CA . ASN B 2 354 ? 142.72926 146.17224 168.92458 1.000 93.33812 392 ASN G CA 1
ATOM 5468 C C . ASN B 2 354 ? 141.31326 145.61924 169.06058 1.000 93.33812 392 ASN G C 1
ATOM 5469 O O . ASN B 2 354 ? 140.31926 146.32324 168.88058 1.000 93.33812 392 ASN G O 1
ATOM 5475 N N . GLY B 2 355 ? 141.22826 144.33524 169.38758 1.000 92.32260 393 GLY G N 1
ATOM 5476 C CA . GLY B 2 355 ? 139.95426 143.72224 169.69958 1.000 92.32260 393 GLY G CA 1
ATOM 5477 C C . GLY B 2 355 ? 139.02126 143.57524 168.51758 1.000 92.32260 393 GLY G C 1
ATOM 5478 O O . GLY B 2 355 ? 137.96226 144.20624 168.47058 1.000 92.32260 393 GLY G O 1
ATOM 5480 N N . ALA B 2 356 ? 139.40226 142.74124 167.55758 1.000 86.70879 394 ALA G N 1
ATOM 5481 C CA . ALA B 2 356 ? 138.57326 142.45724 166.39058 1.000 86.70879 394 ALA G CA 1
ATOM 5482 C C . ALA B 2 356 ? 137.91026 141.10524 166.62558 1.000 86.70879 394 ALA G C 1
ATOM 5483 O O . ALA B 2 356 ? 138.45026 140.05724 166.27758 1.000 86.70879 394 ALA G O 1
ATOM 5486 N N . ARG B 2 357 ? 136.71726 141.13624 167.20758 1.000 85.28799 395 ARG G N 1
ATOM 5487 C CA . ARG B 2 357 ? 136.06926 139.90924 167.64458 1.000 85.28799 395 ARG G CA 1
ATOM 5488 C C . ARG B 2 357 ? 135.54626 139.12024 166.45258 1.000 85.28799 395 ARG G C 1
ATOM 5489 O O . ARG B 2 357 ? 134.33426 139.02724 166.24358 1.000 85.28799 395 ARG G O 1
ATOM 5498 N N . LEU B 2 358 ? 136.45626 138.52324 165.68458 1.000 83.62289 396 LEU G N 1
ATOM 5499 C CA . LEU B 2 358 ? 136.08926 137.86624 164.43758 1.000 83.62289 396 LEU G CA 1
ATOM 5500 C C . LEU B 2 358 ? 135.35326 136.56424 164.71558 1.000 83.62289 396 LEU G C 1
ATOM 5501 O O . LEU B 2 358 ? 135.85426 135.47924 164.41158 1.000 83.62289 396 LEU G O 1
ATOM 5507 N N . SER B 2 359 ? 134.16026 136.66624 165.28958 1.000 90.51435 397 SER G N 1
ATOM 5508 C CA . SER B 2 359 ? 133.38126 135.49624 165.65058 1.000 90.51435 397 SER G CA 1
ATOM 5509 C C . SER B 2 359 ? 132.64426 134.94924 164.43458 1.000 90.51435 397 SER G C 1
ATOM 5510 O O . SER B 2 359 ? 132.69826 135.50124 163.33458 1.000 90.51435 397 SER G O 1
ATOM 5514 N N . SER B 2 360 ? 131.93626 133.84324 164.64258 1.000 101.67683 398 SER G N 1
ATOM 5515 C CA . SER B 2 360 ? 131.09926 133.26724 163.60458 1.000 101.67683 398 SER G CA 1
ATOM 5516 C C . SER B 2 360 ? 129.76026 132.75924 164.11458 1.000 101.67683 398 SER G C 1
ATOM 5517 O O . SER B 2 360 ? 128.99126 132.21424 163.31758 1.000 101.67683 398 SER G O 1
ATOM 5520 N N . ASP B 2 361 ? 129.45226 132.92024 165.40358 1.000 104.78357 399 ASP G N 1
ATOM 5521 C CA . ASP B 2 361 ? 128.25726 132.32724 165.99258 1.000 104.78357 399 ASP G CA 1
ATOM 5522 C C . ASP B 2 361 ? 128.07726 130.91024 165.47458 1.000 104.78357 399 ASP G C 1
ATOM 5523 O O . ASP B 2 361 ? 126.95726 130.47624 165.18858 1.000 104.78357 399 ASP G O 1
ATOM 5528 N N . GLN B 2 362 ? 129.18526 130.19524 165.33558 1.000 109.43236 400 GLN G N 1
ATOM 5529 C CA . GLN B 2 362 ? 129.20426 128.86524 164.75058 1.000 109.43236 400 GLN G CA 1
ATOM 5530 C C . GLN B 2 362 ? 130.63026 128.33624 164.82258 1.000 109.43236 400 GLN G C 1
ATOM 5531 O O . GLN B 2 362 ? 131.56026 129.10524 165.09858 1.000 109.43236 400 GLN G O 1
ATOM 5537 N N . PRO B 2 363 ? 130.85126 127.04724 164.59658 1.000 111.85323 401 PRO G N 1
ATOM 5538 C CA . PRO B 2 363 ? 132.22226 126.55524 164.44158 1.000 111.85323 401 PRO G CA 1
ATOM 5539 C C . PRO B 2 363 ? 132.82526 127.04624 163.13358 1.000 111.85323 401 PRO G C 1
ATOM 5540 O O . PRO B 2 363 ? 132.13826 127.55424 162.24658 1.000 111.85323 401 PRO G O 1
ATOM 5544 N N . THR B 2 364 ? 134.14426 126.88624 163.02158 1.000 112.63929 402 THR G N 1
ATOM 5545 C CA . THR B 2 364 ? 134.87726 127.19924 161.79358 1.000 112.63929 402 THR G CA 1
ATOM 5546 C C . THR B 2 364 ? 134.72526 128.67824 161.41858 1.000 112.63929 402 THR G C 1
ATOM 5547 O O . THR B 2 364 ? 134.13126 129.04224 160.40358 1.000 112.63929 402 THR G O 1
ATOM 5551 N N . ALA B 2 365 ? 135.27626 129.52524 162.28958 1.000 103.03872 403 ALA G N 1
ATOM 5552 C CA . ALA B 2 365 ? 135.24326 130.96524 162.05458 1.000 103.03872 403 ALA G CA 1
ATOM 5553 C C . ALA B 2 365 ? 135.84826 131.31824 160.70058 1.000 103.03872 403 ALA G C 1
ATOM 5554 O O . ALA B 2 365 ? 135.17126 131.87424 159.82958 1.000 103.03872 403 ALA G O 1
ATOM 5556 N N . ILE B 2 366 ? 137.12626 131.01024 160.50858 1.000 101.40119 404 ILE G N 1
ATOM 5557 C CA . ILE B 2 366 ? 137.81226 131.26624 159.24258 1.000 101.40119 404 ILE G CA 1
ATOM 5558 C C . ILE B 2 366 ? 137.78926 129.96424 158.45458 1.000 101.40119 404 ILE G C 1
ATOM 5559 O O . ILE B 2 366 ? 138.70426 129.14624 158.53658 1.000 101.40119 404 ILE G O 1
ATOM 5564 N N . ARG B 2 367 ? 136.73526 129.76924 157.67458 1.000 112.89495 405 ARG G N 1
ATOM 5565 C CA . ARG B 2 367 ? 136.76826 128.70924 156.68858 1.000 112.89495 405 ARG G CA 1
ATOM 5566 C C . ARG B 2 367 ? 137.74826 129.07924 155.57858 1.000 112.89495 405 ARG G C 1
ATOM 5567 O O . ARG B 2 367 ? 138.19926 130.22124 155.46758 1.000 112.89495 405 ARG G O 1
ATOM 5575 N N . LEU B 2 368 ? 138.10026 128.09124 154.76258 1.000 119.18514 406 LEU G N 1
ATOM 5576 C CA . LEU B 2 368 ? 138.89526 128.35924 153.56658 1.000 119.18514 406 LEU G CA 1
ATOM 5577 C C . LEU B 2 368 ? 138.76026 127.17624 152.62458 1.000 119.18514 406 LEU G C 1
ATOM 5578 O O . LEU B 2 368 ? 139.18526 126.06724 152.95958 1.000 119.18514 406 LEU G O 1
ATOM 5583 N N . ILE B 2 369 ? 138.16826 127.41324 151.45258 1.000 124.55577 407 ILE G N 1
ATOM 5584 C CA . ILE B 2 369 ? 137.90926 126.32524 150.51358 1.000 124.55577 407 ILE G CA 1
ATOM 5585 C C . ILE B 2 369 ? 139.21626 125.69124 150.05758 1.000 124.55577 407 ILE G C 1
ATOM 5586 O O . ILE B 2 369 ? 139.38426 124.46724 150.10358 1.000 124.55577 407 ILE G O 1
ATOM 5591 N N . ASP B 2 370 ? 140.15926 126.51024 149.61258 1.000 126.13803 408 ASP G N 1
ATOM 5592 C CA . ASP B 2 370 ? 141.42326 125.98424 149.11358 1.000 126.13803 408 ASP G CA 1
ATOM 5593 C C . ASP B 2 370 ? 142.31126 125.58624 150.28258 1.000 126.13803 408 ASP G C 1
ATOM 5594 O O . ASP B 2 370 ? 142.67326 126.44724 151.09558 1.000 126.13803 408 ASP G O 1
ATOM 5599 N N . PRO B 2 371 ? 142.69026 124.31424 150.40858 1.000 124.40849 409 PRO G N 1
ATOM 5600 C CA . PRO B 2 371 ? 143.56526 123.93024 151.52658 1.000 124.40849 409 PRO G CA 1
ATOM 5601 C C . PRO B 2 371 ? 144.89226 124.66924 151.53558 1.000 124.40849 409 PRO G C 1
ATOM 5602 O O . PRO B 2 371 ? 145.39226 125.01424 152.61258 1.000 124.40849 409 PRO G O 1
ATOM 5606 N N . ARG B 2 372 ? 145.46926 124.94324 150.36758 1.000 124.71096 410 ARG G N 1
ATOM 5607 C CA . ARG B 2 372 ? 146.77726 125.57624 150.27958 1.000 124.71096 410 ARG G CA 1
ATOM 5608 C C . ARG B 2 372 ? 146.69326 127.08224 150.08358 1.000 124.71096 410 ARG G C 1
ATOM 5609 O O . ARG B 2 372 ? 147.70726 127.71224 149.77058 1.000 124.71096 410 ARG G O 1
ATOM 5617 N N . SER B 2 373 ? 145.51326 127.67224 150.25558 1.000 113.06949 411 SER G N 1
ATOM 5618 C CA . SER B 2 373 ? 145.37826 129.11724 150.14458 1.000 113.06949 411 SER G CA 1
ATOM 5619 C C . SER B 2 373 ? 146.32226 129.80024 151.12258 1.000 113.06949 411 SER G C 1
ATOM 5620 O O . SER B 2 373 ? 146.15326 129.68024 152.33858 1.000 113.06949 411 SER G O 1
ATOM 5623 N N . VAL B 2 374 ? 147.30426 130.53524 150.60858 1.000 104.46743 412 VAL G N 1
ATOM 5624 C CA . VAL B 2 374 ? 148.33826 131.10024 151.46558 1.000 104.46743 412 VAL G CA 1
ATOM 5625 C C . VAL B 2 374 ? 147.72626 132.23124 152.27358 1.000 104.46743 412 VAL G C 1
ATOM 5626 O O . VAL B 2 374 ? 147.59826 133.36124 151.79158 1.000 104.46743 412 VAL G O 1
ATOM 5630 N N . LEU B 2 375 ? 147.35626 131.93424 153.51058 1.000 92.92544 413 LEU G N 1
ATOM 5631 C CA . LEU B 2 375 ? 146.60526 132.84724 154.36158 1.000 92.92544 413 LEU G CA 1
ATOM 5632 C C . LEU B 2 375 ? 147.52826 133.32324 155.47658 1.000 92.92544 413 LEU G C 1
ATOM 5633 O O . LEU B 2 375 ? 147.56826 132.74224 156.56058 1.000 92.92544 413 LEU G O 1
ATOM 5638 N N . ASN B 2 376 ? 148.26626 134.39724 155.20658 1.000 87.92870 414 ASN G N 1
ATOM 5639 C CA . ASN B 2 376 ? 149.18426 134.96824 156.18858 1.000 87.92870 414 ASN G CA 1
ATOM 5640 C C . ASN B 2 376 ? 148.36526 135.74524 157.22058 1.000 87.92870 414 ASN G C 1
ATOM 5641 O O . ASN B 2 376 ? 148.41126 136.97124 157.32258 1.000 87.92870 414 ASN G O 1
ATOM 5647 N N . LEU B 2 377 ? 147.60026 134.99124 158.00558 1.000 82.88155 415 LEU G N 1
ATOM 5648 C CA . LEU B 2 377 ? 146.73426 135.58124 159.01658 1.000 82.88155 415 LEU G CA 1
ATOM 5649 C C . LEU B 2 377 ? 147.56926 136.26624 160.08558 1.000 82.88155 415 LEU G C 1
ATOM 5650 O O . LEU B 2 377 ? 148.79826 136.16224 160.07558 1.000 82.88155 415 LEU G O 1
ATOM 5656 N N . ASP B 2 378 ? 146.92326 136.97224 161.00358 1.000 84.59660 416 ASP G N 1
ATOM 5657 C CA . ASP B 2 378 ? 147.63826 137.68924 162.04758 1.000 84.59660 416 ASP G CA 1
ATOM 5658 C C . ASP B 2 378 ? 146.65226 138.06124 163.14458 1.000 84.59660 416 ASP G C 1
ATOM 5659 O O . ASP B 2 378 ? 145.43826 138.07124 162.93658 1.000 84.59660 416 ASP G O 1
ATOM 5665 N N . ILE B 2 379 ? 147.20026 138.38024 164.31458 1.000 87.13055 417 ILE G N 1
ATOM 5666 C CA . ILE B 2 379 ? 146.42826 138.85524 165.45858 1.000 87.13055 417 ILE G CA 1
ATOM 5667 C C . ILE B 2 379 ? 147.38626 139.62924 166.34758 1.000 87.13055 417 ILE G C 1
ATOM 5668 O O . ILE B 2 379 ? 148.48126 139.15324 166.65158 1.000 87.13055 417 ILE G O 1
ATOM 5674 N N . LYS B 2 380 ? 146.97826 140.82524 166.76958 1.000 91.84525 418 LYS G N 1
ATOM 5675 C CA . LYS B 2 380 ? 147.90426 141.67024 167.51458 1.000 91.84525 418 LYS G CA 1
ATOM 5676 C C . LYS B 2 380 ? 147.20026 142.55424 168.53258 1.000 91.84525 418 LYS G C 1
ATOM 5677 O O . LYS B 2 380 ? 146.21926 143.23124 168.21658 1.000 91.84525 418 LYS G O 1
ATOM 5684 N N . ASP B 2 381 ? 147.72026 142.51824 169.75658 1.000 103.18597 419 ASP G N 1
ATOM 5685 C CA . ASP B 2 381 ? 147.64026 143.58924 170.74258 1.000 103.18597 419 ASP G CA 1
ATOM 5686 C C . ASP B 2 381 ? 146.26626 143.72924 171.39058 1.000 103.18597 419 ASP G C 1
ATOM 5687 O O . ASP B 2 381 ? 146.17126 144.20524 172.52658 1.000 103.18597 419 ASP G O 1
ATOM 5693 N N . ARG B 2 382 ? 145.21026 143.26424 170.74958 1.000 99.96932 420 ARG G N 1
ATOM 5694 C CA . ARG B 2 382 ? 143.98226 143.00624 171.49158 1.000 99.96932 420 ARG G CA 1
ATOM 5695 C C . ARG B 2 382 ? 143.08526 141.96024 170.85558 1.000 99.96932 420 ARG G C 1
ATOM 5696 O O . ARG B 2 382 ? 142.01526 141.69024 171.40458 1.000 99.96932 420 ARG G O 1
ATOM 5705 N N . ALA B 2 383 ? 143.46626 141.36324 169.73558 1.000 95.69576 421 ALA G N 1
ATOM 5706 C CA . ALA B 2 383 ? 142.48526 140.70524 168.89158 1.000 95.69576 421 ALA G CA 1
ATOM 5707 C C . ALA B 2 383 ? 142.01926 139.39324 169.50258 1.000 95.69576 421 ALA G C 1
ATOM 5708 O O . ALA B 2 383 ? 142.73926 138.73924 170.25958 1.000 95.69576 421 ALA G O 1
ATOM 5711 N N . GLN B 2 384 ? 140.78826 139.02024 169.16758 1.000 89.96979 422 GLN G N 1
ATOM 5712 C CA . GLN B 2 384 ? 140.20226 137.75324 169.57558 1.000 89.96979 422 GLN G CA 1
ATOM 5713 C C . GLN B 2 384 ? 139.69926 137.05324 168.32558 1.000 89.96979 422 GLN G C 1
ATOM 5714 O O . GLN B 2 384 ? 138.78626 137.55124 167.66258 1.000 89.96979 422 GLN G O 1
ATOM 5721 N N . LEU B 2 385 ? 140.29126 135.91424 168.00058 1.000 91.44469 423 LEU G N 1
ATOM 5722 C CA . LEU B 2 385 ? 139.76826 135.04024 166.95758 1.000 91.44469 423 LEU G CA 1
ATOM 5723 C C . LEU B 2 385 ? 138.95526 133.95024 167.64158 1.000 91.44469 423 LEU G C 1
ATOM 5724 O O . LEU B 2 385 ? 139.49926 132.92624 168.06158 1.000 91.44469 423 LEU G O 1
ATOM 5730 N N . LEU B 2 386 ? 137.65026 134.17124 167.74558 1.000 91.89460 424 LEU G N 1
ATOM 5731 C CA . LEU B 2 386 ? 136.77826 133.29024 168.51158 1.000 91.89460 424 LEU G CA 1
ATOM 5732 C C . LEU B 2 386 ? 136.08526 132.29924 167.57858 1.000 91.89460 424 LEU G C 1
ATOM 5733 O O . LEU B 2 386 ? 134.86626 132.30224 167.40658 1.000 91.89460 424 LEU G O 1
ATOM 5739 N N . GLY B 2 387 ? 136.88826 131.43424 166.97358 1.000 100.36752 425 GLY G N 1
ATOM 5740 C CA . GLY B 2 387 ? 136.33826 130.43624 166.07358 1.000 100.36752 425 GLY G CA 1
ATOM 5741 C C . GLY B 2 387 ? 137.42126 129.53824 165.51958 1.000 100.36752 425 GLY G C 1
ATOM 5742 O O . GLY B 2 387 ? 138.61326 129.71324 165.79258 1.000 100.36752 425 GLY G O 1
ATOM 5744 N N . ASP B 2 388 ? 136.98026 128.57024 164.72158 1.000 106.29245 426 ASP G N 1
ATOM 5745 C CA . ASP B 2 388 ? 137.86126 127.55024 164.18258 1.000 106.29245 426 ASP G CA 1
ATOM 5746 C C . ASP B 2 388 ? 138.46326 127.98124 162.84858 1.000 106.29245 426 ASP G C 1
ATOM 5747 O O . ASP B 2 388 ? 138.22926 129.08224 162.34558 1.000 106.29245 426 ASP G O 1
ATOM 5753 N N . ILE B 2 389 ? 139.26126 127.08024 162.28458 1.000 106.86235 427 ILE G N 1
ATOM 5754 C CA . ILE B 2 389 ? 139.74426 127.14824 160.91358 1.000 106.86235 427 ILE G CA 1
ATOM 5755 C C . ILE B 2 389 ? 139.41326 125.81924 160.25658 1.000 106.86235 427 ILE G C 1
ATOM 5756 O O . ILE B 2 389 ? 139.48726 124.76524 160.89458 1.000 106.86235 427 ILE G O 1
ATOM 5761 N N . ALA B 2 390 ? 139.03226 125.85924 158.98758 1.000 115.44964 428 ALA G N 1
ATOM 5762 C CA . ALA B 2 390 ? 138.68426 124.58424 158.37558 1.000 115.44964 428 ALA G CA 1
ATOM 5763 C C . ALA B 2 390 ? 138.48426 124.68024 156.86958 1.000 115.44964 428 ALA G C 1
ATOM 5764 O O . ALA B 2 390 ? 137.94726 125.67624 156.36858 1.000 115.44964 428 ALA G O 1
ATOM 5766 N N . PRO B 2 391 ? 138.90226 123.66424 156.12258 1.000 123.98993 429 PRO G N 1
ATOM 5767 C CA . PRO B 2 391 ? 138.56326 123.59924 154.69558 1.000 123.98993 429 PRO G CA 1
ATOM 5768 C C . PRO B 2 391 ? 137.10626 123.22524 154.48958 1.000 123.98993 429 PRO G C 1
ATOM 5769 O O . PRO B 2 391 ? 136.33826 123.14424 155.45158 1.000 123.98993 429 PRO G O 1
ATOM 5773 N N . GLU B 2 392 ? 136.71626 122.99224 153.23958 1.000 128.09873 430 GLU G N 1
ATOM 5774 C CA . GLU B 2 392 ? 135.37926 122.49924 152.94158 1.000 128.09873 430 GLU G CA 1
ATOM 5775 C C . GLU B 2 392 ? 135.26826 120.98724 153.08458 1.000 128.09873 430 GLU G C 1
ATOM 5776 O O . GLU B 2 392 ? 134.19826 120.43224 152.81658 1.000 128.09873 430 GLU G O 1
ATOM 5782 N N . ALA B 2 393 ? 136.34126 120.31924 153.48958 1.000 141.33779 431 ALA G N 1
ATOM 5783 C CA . ALA B 2 393 ? 136.38626 118.86524 153.58058 1.000 141.33779 431 ALA G CA 1
ATOM 5784 C C . ALA B 2 393 ? 137.34726 118.49524 154.70758 1.000 141.33779 431 ALA G C 1
ATOM 5785 O O . ALA B 2 393 ? 137.65926 119.32324 155.56958 1.000 141.33779 431 ALA G O 1
ATOM 5787 N N . GLN B 2 394 ? 137.80126 117.24424 154.71758 1.000 155.40739 432 GLN G N 1
ATOM 5788 C CA . GLN B 2 394 ? 138.78626 116.76524 155.67958 1.000 155.40739 432 GLN G CA 1
ATOM 5789 C C . GLN B 2 394 ? 140.12526 116.62124 154.96958 1.000 155.40739 432 GLN G C 1
ATOM 5790 O O . GLN B 2 394 ? 140.23926 115.86524 153.99858 1.000 155.40739 432 GLN G O 1
ATOM 5792 N N . GLN B 2 395 ? 141.13726 117.33724 155.46058 1.000 159.11695 433 GLN G N 1
ATOM 5793 C CA . GLN B 2 395 ? 142.42126 117.39624 154.77558 1.000 159.11695 433 GLN G CA 1
ATOM 5794 C C . GLN B 2 395 ? 143.58326 117.29324 155.75858 1.000 159.11695 433 GLN G C 1
ATOM 5795 O O . GLN B 2 395 ? 143.77126 118.18224 156.59858 1.000 159.11695 433 GLN G O 1
ATOM 5801 N N . PRO B 2 400 ? 144.37826 116.22724 155.68558 1.000 159.20524 434 PRO G N 1
ATOM 5802 C CA . PRO B 2 400 ? 145.58426 116.10924 156.51558 1.000 159.20524 434 PRO G CA 1
ATOM 5803 C C . PRO B 2 400 ? 146.87126 116.58224 155.85158 1.000 159.20524 434 PRO G C 1
ATOM 5804 O O . PRO B 2 400 ? 147.94826 116.33724 156.40158 1.000 159.20524 434 PRO G O 1
ATOM 5808 N N . GLU B 2 401 ? 146.79026 117.24724 154.70358 1.000 154.64573 435 GLU G N 1
ATOM 5809 C CA . GLU B 2 401 ? 147.96426 117.55024 153.89658 1.000 154.64573 435 GLU G CA 1
ATOM 5810 C C . GLU B 2 401 ? 148.71726 118.73324 154.50158 1.000 154.64573 435 GLU G C 1
ATOM 5811 O O . GLU B 2 401 ? 148.47126 119.14824 155.63758 1.000 154.64573 435 GLU G O 1
ATOM 5817 N N . GLN B 2 402 ? 149.66326 119.27624 153.74358 1.000 132.27824 436 GLN G N 1
ATOM 5818 C CA . GLN B 2 402 ? 150.41126 120.46024 154.14158 1.000 132.27824 436 GLN G CA 1
ATOM 5819 C C . GLN B 2 402 ? 149.81426 121.66924 153.43358 1.000 132.27824 436 GLN G C 1
ATOM 5820 O O . GLN B 2 402 ? 149.69926 121.67924 152.20258 1.000 132.27824 436 GLN G O 1
ATOM 5826 N N . ALA B 2 403 ? 149.43926 122.68124 154.20858 1.000 122.91499 437 ALA G N 1
ATOM 5827 C CA . ALA B 2 403 ? 148.72226 123.83724 153.69958 1.000 122.91499 437 ALA G CA 1
ATOM 5828 C C . ALA B 2 403 ? 149.48826 125.11424 154.01358 1.000 122.91499 437 ALA G C 1
ATOM 5829 O O . ALA B 2 403 ? 150.28226 125.17524 154.95658 1.000 122.91499 437 ALA G O 1
ATOM 5831 N N . ARG B 2 404 ? 149.23726 126.14024 153.20558 1.000 117.58101 438 ARG G N 1
ATOM 5832 C CA . ARG B 2 404 ? 149.93926 127.41524 153.33258 1.000 117.58101 438 ARG G CA 1
ATOM 5833 C C . ARG B 2 404 ? 149.10626 128.38924 154.16258 1.000 117.58101 438 ARG G C 1
ATOM 5834 O O . ARG B 2 404 ? 148.54126 129.36224 153.66558 1.000 117.58101 438 ARG G O 1
ATOM 5842 N N . VAL B 2 405 ? 149.04526 128.10924 155.46058 1.000 103.49769 439 VAL G N 1
ATOM 5843 C CA . VAL B 2 405 ? 148.33126 128.95324 156.40958 1.000 103.49769 439 VAL G CA 1
ATOM 5844 C C . VAL B 2 405 ? 149.24126 129.22124 157.59558 1.000 103.49769 439 VAL G C 1
ATOM 5845 O O . VAL B 2 405 ? 149.87826 128.29924 158.11558 1.000 103.49769 439 VAL G O 1
ATOM 5849 N N . ARG B 2 406 ? 149.30126 130.47324 158.02058 1.000 91.76792 440 ARG G N 1
ATOM 5850 C CA . ARG B 2 406 ? 150.07626 130.87724 159.17858 1.000 91.76792 440 ARG G CA 1
ATOM 5851 C C . ARG B 2 406 ? 149.15226 131.47624 160.22958 1.000 91.76792 440 ARG G C 1
ATOM 5852 O O . ARG B 2 406 ? 147.94426 131.61024 160.02658 1.000 91.76792 440 ARG G O 1
ATOM 5861 N N . VAL B 2 407 ? 149.74226 131.84824 161.36058 1.000 87.77393 441 VAL G N 1
ATOM 5862 C CA . VAL B 2 407 ? 149.03126 132.53724 162.42858 1.000 87.77393 441 VAL G CA 1
ATOM 5863 C C . VAL B 2 407 ? 150.07026 133.22624 163.29458 1.000 87.77393 441 VAL G C 1
ATOM 5864 O O . VAL B 2 407 ? 151.18126 132.72024 163.46958 1.000 87.77393 441 VAL G O 1
ATOM 5869 N N . ALA B 2 408 ? 149.71026 134.38524 163.83358 1.000 89.32246 442 ALA G N 1
ATOM 5870 C CA . ALA B 2 408 ? 150.58626 135.09824 164.74658 1.000 89.32246 442 ALA G CA 1
ATOM 5871 C C . ALA B 2 408 ? 149.74526 135.78924 165.80658 1.000 89.32246 442 ALA G C 1
ATOM 5872 O O . ALA B 2 408 ? 148.57926 136.12024 165.58458 1.000 89.32246 442 ALA G O 1
ATOM 5875 N N . LEU B 2 409 ? 150.35626 136.01524 166.96658 1.000 93.33611 443 LEU G N 1
ATOM 5876 C CA . LEU B 2 409 ? 149.67726 136.66124 168.07758 1.000 93.33611 443 LEU G CA 1
ATOM 5877 C C . LEU B 2 409 ? 150.70326 137.42624 168.89558 1.000 93.33611 443 LEU G C 1
ATOM 5878 O O . LEU B 2 409 ? 151.89526 137.11524 168.86058 1.000 93.33611 443 LEU G O 1
ATOM 5884 N N . ALA B 2 410 ? 150.23326 138.42924 169.63258 1.000 100.16839 444 ALA G N 1
ATOM 5885 C CA . ALA B 2 410 ? 151.14226 139.22224 170.44858 1.000 100.16839 444 ALA G CA 1
ATOM 5886 C C . ALA B 2 410 ? 150.35826 140.28424 171.20158 1.000 100.16839 444 ALA G C 1
ATOM 5887 O O . ALA B 2 410 ? 149.23626 140.63724 170.82858 1.000 100.16839 444 ALA G O 1
ATOM 5889 N N . ASP B 2 411 ? 150.97326 140.78524 172.27358 1.000 104.64676 445 ASP G N 1
ATOM 5890 C CA . ASP B 2 411 ? 150.45526 141.92824 173.02758 1.000 104.64676 445 ASP G CA 1
ATOM 5891 C C . ASP B 2 411 ? 148.97426 141.77324 173.36058 1.000 104.64676 445 ASP G C 1
ATOM 5892 O O . ASP B 2 411 ? 148.24726 142.76124 173.48958 1.000 104.64676 445 ASP G O 1
ATOM 5898 N N . GLY B 2 412 ? 148.51726 140.53624 173.51658 1.000 103.13351 446 GLY G N 1
ATOM 5899 C CA . GLY B 2 412 ? 147.13626 140.25924 173.86358 1.000 103.13351 446 GLY G CA 1
ATOM 5900 C C . GLY B 2 412 ? 146.34626 139.52124 172.80558 1.000 103.13351 446 GLY G C 1
ATOM 5901 O O . GLY B 2 412 ? 145.19626 139.14424 173.07058 1.000 103.13351 446 GLY G O 1
ATOM 5903 N N . GLY B 2 413 ? 146.89726 139.30024 171.61558 1.000 100.35276 447 GLY G N 1
ATOM 5904 C CA . GLY B 2 413 ? 146.19526 138.53424 170.60658 1.000 100.35276 447 GLY G CA 1
ATOM 5905 C C . GLY B 2 413 ? 145.84226 137.15824 171.12558 1.000 100.35276 447 GLY G C 1
ATOM 5906 O O . GLY B 2 413 ? 146.68026 136.49524 171.73958 1.000 100.35276 447 GLY G O 1
ATOM 5908 N N . THR B 2 414 ? 144.61026 136.71424 170.89458 1.000 95.12338 448 THR G N 1
ATOM 5909 C CA . THR B 2 414 ? 144.11926 135.48324 171.50258 1.000 95.12338 448 THR G CA 1
ATOM 5910 C C . THR B 2 414 ? 143.23726 134.74224 170.50958 1.000 95.12338 448 THR G C 1
ATOM 5911 O O . THR B 2 414 ? 142.09326 135.13924 170.27758 1.000 95.12338 448 THR G O 1
ATOM 5916 N N . TRP B 2 415 ? 143.76426 133.67224 169.93058 1.000 94.70111 449 TRP G N 1
ATOM 5917 C CA . TRP B 2 415 ? 142.92326 132.70324 169.25658 1.000 94.70111 449 TRP G CA 1
ATOM 5918 C C . TRP B 2 415 ? 142.16326 131.91124 170.31158 1.000 94.70111 449 TRP G C 1
ATOM 5919 O O . TRP B 2 415 ? 142.63726 131.73524 171.43458 1.000 94.70111 449 TRP G O 1
ATOM 5931 N N . ALA B 2 416 ? 140.95026 131.48724 169.97158 1.000 98.70450 450 ALA G N 1
ATOM 5932 C CA . ALA B 2 416 ? 140.14326 130.68524 170.88358 1.000 98.70450 450 ALA G CA 1
ATOM 5933 C C . ALA B 2 416 ? 139.42626 129.56724 170.14058 1.000 98.70450 450 ALA G C 1
ATOM 5934 O O . ALA B 2 416 ? 138.23626 129.32324 170.35958 1.000 98.70450 450 ALA G O 1
ATOM 5937 N N . GLY B 2 417 ? 140.12626 128.87124 169.25058 1.000 103.80418 451 GLY G N 1
ATOM 5938 C CA . GLY B 2 417 ? 139.46726 127.83224 168.48358 1.000 103.80418 451 GLY G CA 1
ATOM 5939 C C . GLY B 2 417 ? 140.30926 126.63624 168.09058 1.000 103.80418 451 GLY G C 1
ATOM 5940 O O . GLY B 2 417 ? 141.49426 126.54824 168.42058 1.000 103.80418 451 GLY G O 1
ATOM 5942 N N . ARG B 2 418 ? 139.68326 125.70624 167.37758 1.000 109.89946 452 ARG G N 1
ATOM 5943 C CA . ARG B 2 418 ? 140.32026 124.50824 166.85858 1.000 109.89946 452 ARG G CA 1
ATOM 5944 C C . ARG B 2 418 ? 140.57426 124.69024 165.36858 1.000 109.89946 452 ARG G C 1
ATOM 5945 O O . ARG B 2 418 ? 139.82226 125.38824 164.68458 1.000 109.89946 452 ARG G O 1
ATOM 5954 N N . THR B 2 419 ? 141.64226 124.07324 164.85858 1.000 109.51346 453 THR G N 1
ATOM 5955 C CA . THR B 2 419 ? 142.03326 124.31524 163.47258 1.000 109.51346 453 THR G CA 1
ATOM 5956 C C . THR B 2 419 ? 141.93526 123.08824 162.57558 1.000 109.51346 453 THR G C 1
ATOM 5957 O O . THR B 2 419 ? 141.19826 123.12324 161.58758 1.000 109.51346 453 THR G O 1
ATOM 5962 N N . ASP B 2 420 ? 142.65626 122.00924 162.86658 1.000 110.80211 454 ASP G N 1
ATOM 5963 C CA . ASP B 2 420 ? 142.66026 120.84124 161.99058 1.000 110.80211 454 ASP G CA 1
ATOM 5964 C C . ASP B 2 420 ? 143.29126 121.11624 160.62658 1.000 110.80211 454 ASP G C 1
ATOM 5965 O O . ASP B 2 420 ? 143.44326 120.19024 159.82358 1.000 110.80211 454 ASP G O 1
ATOM 5971 N N . GLY B 2 421 ? 143.66226 122.36624 160.34158 1.000 108.26763 455 GLY G N 1
ATOM 5972 C CA . GLY B 2 421 ? 144.10726 122.71624 159.00358 1.000 108.26763 455 GLY G CA 1
ATOM 5973 C C . GLY B 2 421 ? 145.21726 123.74324 158.89458 1.000 108.26763 455 GLY G C 1
ATOM 5974 O O . GLY B 2 421 ? 145.61526 124.10524 157.78458 1.000 108.26763 455 GLY G O 1
ATOM 5976 N N . VAL B 2 423 ? 145.72426 124.22624 160.02458 1.000 109.05065 456 VAL G N 1
ATOM 5977 C CA . VAL B 2 423 ? 146.79326 125.21624 160.00258 1.000 109.05065 456 VAL G CA 1
ATOM 5978 C C . VAL B 2 423 ? 148.13926 124.52424 159.80258 1.000 109.05065 456 VAL G C 1
ATOM 5979 O O . VAL B 2 423 ? 148.28026 123.31224 159.97558 1.000 109.05065 456 VAL G O 1
ATOM 5984 N N . HIS B 2 424 ? 149.14126 125.31424 159.41758 1.000 107.92776 457 HIS G N 1
ATOM 5985 C CA . HIS B 2 424 ? 150.49826 124.83124 159.21058 1.000 107.92776 457 HIS G CA 1
ATOM 5986 C C . HIS B 2 424 ? 151.46226 125.29124 160.29358 1.000 107.92776 457 HIS G C 1
ATOM 5987 O O . HIS B 2 424 ? 152.15226 124.46424 160.89358 1.000 107.92776 457 HIS G O 1
ATOM 5995 N N . THR B 2 425 ? 151.53326 126.59124 160.56458 1.000 97.24810 458 THR G N 1
ATOM 5996 C CA . THR B 2 425 ? 152.38426 127.12024 161.62058 1.000 97.24810 458 THR G CA 1
ATOM 5997 C C . THR B 2 425 ? 151.58326 128.10124 162.45858 1.000 97.24810 458 THR G C 1
ATOM 5998 O O . THR B 2 425 ? 150.80426 128.89224 161.92258 1.000 97.24810 458 THR G O 1
ATOM 6003 N N . VAL B 2 426 ? 151.78126 128.05324 163.77158 1.000 96.08127 459 VAL G N 1
ATOM 6004 C CA . VAL B 2 426 ? 150.96126 128.83024 164.69258 1.000 96.08127 459 VAL G CA 1
ATOM 6005 C C . VAL B 2 426 ? 151.84226 129.65024 165.62258 1.000 96.08127 459 VAL G C 1
ATOM 6006 O O . VAL B 2 426 ? 151.48526 129.88524 166.78058 1.000 96.08127 459 VAL G O 1
ATOM 6011 N N . ARG B 2 427 ? 153.00426 130.07124 165.13158 1.000 97.53452 460 ARG G N 1
ATOM 6012 C CA . ARG B 2 427 ? 153.94326 130.83324 165.94458 1.000 97.53452 460 ARG G CA 1
ATOM 6013 C C . ARG B 2 427 ? 153.21826 131.85424 166.81058 1.000 97.53452 460 ARG G C 1
ATOM 6014 O O . ARG B 2 427 ? 152.39226 132.62724 166.32158 1.000 97.53452 460 ARG G O 1
ATOM 6023 N N . LEU B 2 428 ? 153.52526 131.83924 168.10458 1.000 102.52208 461 LEU G N 1
ATOM 6024 C CA . LEU B 2 428 ? 152.89026 132.71024 169.08358 1.000 102.52208 461 LEU G CA 1
ATOM 6025 C C . LEU B 2 428 ? 153.95426 133.54824 169.77358 1.000 102.52208 461 LEU G C 1
ATOM 6026 O O . LEU B 2 428 ? 155.00326 133.02524 170.16158 1.000 102.52208 461 LEU G O 1
ATOM 6032 N N . LEU B 2 429 ? 153.68026 134.83524 169.93458 1.000 105.13995 462 LEU G N 1
ATOM 6033 C CA . LEU B 2 429 ? 154.61826 135.75924 170.54458 1.000 105.13995 462 LEU G CA 1
ATOM 6034 C C . LEU B 2 429 ? 154.17426 136.09224 171.96658 1.000 105.13995 462 LEU G C 1
ATOM 6035 O O . LEU B 2 429 ? 153.22126 135.51624 172.49758 1.000 105.13995 462 LEU G O 1
ATOM 6040 N N . ASP B 2 430 ? 154.87426 137.03724 172.59158 1.000 110.50025 463 ASP G N 1
ATOM 6041 C CA . ASP B 2 430 ? 154.57626 137.40024 173.96958 1.000 110.50025 463 ASP G CA 1
ATOM 6042 C C . ASP B 2 430 ? 153.12026 137.82024 174.10858 1.000 110.50025 463 ASP G C 1
ATOM 6043 O O . ASP B 2 430 ? 152.58626 138.56424 173.28258 1.000 110.50025 463 ASP G O 1
ATOM 6049 N N . ARG B 2 431 ? 152.47926 137.33224 175.16858 1.000 107.84391 464 ARG G N 1
ATOM 6050 C CA . ARG B 2 431 ? 151.05126 137.46524 175.43158 1.000 107.84391 464 ARG G CA 1
ATOM 6051 C C . ARG B 2 431 ? 150.20526 136.59824 174.50758 1.000 107.84391 464 ARG G C 1
ATOM 6052 O O . ARG B 2 431 ? 148.98126 136.56824 174.66458 1.000 107.84391 464 ARG G O 1
ATOM 6060 N N . GLY B 2 432 ? 150.80826 135.89124 173.55658 1.000 108.21764 465 GLY G N 1
ATOM 6061 C CA . GLY B 2 432 ? 150.02626 135.01924 172.69758 1.000 108.21764 465 GLY G CA 1
ATOM 6062 C C . GLY B 2 432 ? 149.30026 133.95924 173.50658 1.000 108.21764 465 GLY G C 1
ATOM 6063 O O . GLY B 2 432 ? 149.86526 133.34724 174.41558 1.000 108.21764 465 GLY G O 1
ATOM 6065 N N . VAL B 2 433 ? 148.02826 133.75124 173.17758 1.000 98.17186 466 VAL G N 1
ATOM 6066 C CA . VAL B 2 433 ? 147.21526 132.76724 173.87958 1.000 98.17186 466 VAL G CA 1
ATOM 6067 C C . VAL B 2 433 ? 146.34626 132.01524 172.88358 1.000 98.17186 466 VAL G C 1
ATOM 6068 O O . VAL B 2 433 ? 145.31126 132.52524 172.44358 1.000 98.17186 466 VAL G O 1
ATOM 6073 N N . TRP B 2 434 ? 146.74926 130.79824 172.52358 1.000 95.72154 467 TRP G N 1
ATOM 6074 C CA . TRP B 2 434 ? 145.93926 130.02624 171.59058 1.000 95.72154 467 TRP G CA 1
ATOM 6075 C C . TRP B 2 434 ? 144.68226 129.49524 172.27058 1.000 95.72154 467 TRP G C 1
ATOM 6076 O O . TRP B 2 434 ? 143.59226 129.55724 171.69558 1.000 95.72154 467 TRP G O 1
ATOM 6088 N N . THR B 2 435 ? 144.80426 128.97124 173.48458 1.000 103.69425 468 THR G N 1
ATOM 6089 C CA . THR B 2 435 ? 143.66226 128.42024 174.20958 1.000 103.69425 468 THR G CA 1
ATOM 6090 C C . THR B 2 435 ? 142.90526 127.41424 173.34158 1.000 103.69425 468 THR G C 1
ATOM 6091 O O . THR B 2 435 ? 141.74026 127.60124 172.98958 1.000 103.69425 468 THR G O 1
ATOM 6096 N N . VAL B 2 436 ? 143.59626 126.32724 172.99758 1.000 107.56442 469 VAL G N 1
ATOM 6097 C CA . VAL B 2 436 ? 143.00126 125.33524 172.11458 1.000 107.56442 469 VAL G CA 1
ATOM 6098 C C . VAL B 2 436 ? 141.79126 124.69524 172.79058 1.000 107.56442 469 VAL G C 1
ATOM 6099 O O . VAL B 2 436 ? 141.58926 124.80324 174.00558 1.000 107.56442 469 VAL G O 1
ATOM 6104 N N . THR B 2 437 ? 140.97126 124.02424 171.98358 1.000 110.84683 470 THR G N 1
ATOM 6105 C CA . THR B 2 437 ? 139.72726 123.44524 172.47158 1.000 110.84683 470 THR G CA 1
ATOM 6106 C C . THR B 2 437 ? 139.52026 121.97924 172.11958 1.000 110.84683 470 THR G C 1
ATOM 6107 O O . THR B 2 437 ? 138.71526 121.32324 172.78958 1.000 110.84683 470 THR G O 1
ATOM 6111 N N . GLY B 2 438 ? 140.19526 121.44224 171.11158 1.000 110.72173 471 GLY G N 1
ATOM 6112 C CA . GLY B 2 438 ? 139.95526 120.05824 170.76258 1.000 110.72173 471 GLY G CA 1
ATOM 6113 C C . GLY B 2 438 ? 140.96726 119.53124 169.77258 1.000 110.72173 471 GLY G C 1
ATOM 6114 O O . GLY B 2 438 ? 142.00526 120.14624 169.52258 1.000 110.72173 471 GLY G O 1
ATOM 6115 N N . ASP B 2 439 ? 140.63726 118.36924 169.20958 1.000 114.82514 472 ASP G N 1
ATOM 6116 C CA . ASP B 2 439 ? 141.53526 117.67524 168.29658 1.000 114.82514 472 ASP G CA 1
ATOM 6117 C C . ASP B 2 439 ? 141.98526 118.60024 167.17458 1.000 114.82514 472 ASP G C 1
ATOM 6118 O O . ASP B 2 439 ? 141.16626 119.25724 166.52958 1.000 114.82514 472 ASP G O 1
ATOM 6123 N N . SER B 2 440 ? 143.29326 118.63924 166.93858 1.000 110.87577 473 SER G N 1
ATOM 6124 C CA . SER B 2 440 ? 143.85326 119.57124 165.96358 1.000 110.87577 473 SER G CA 1
ATOM 6125 C C . SER B 2 440 ? 145.23226 119.09224 165.54658 1.000 110.87577 473 SER G C 1
ATOM 6126 O O . SER B 2 440 ? 146.13826 119.02124 166.38258 1.000 110.87577 473 SER G O 1
ATOM 6129 N N . ARG B 2 441 ? 145.39826 118.77624 164.26658 1.000 105.46382 474 ARG G N 1
ATOM 6130 C CA . ARG B 2 441 ? 146.70426 118.43024 163.71858 1.000 105.46382 474 ARG G CA 1
ATOM 6131 C C . ARG B 2 441 ? 147.35026 119.69924 163.17758 1.000 105.46382 474 ARG G C 1
ATOM 6132 O O . ARG B 2 441 ? 146.86726 120.28624 162.20558 1.000 105.46382 474 ARG G O 1
ATOM 6141 N N . VAL B 2 442 ? 148.44326 120.11824 163.80758 1.000 106.83287 475 VAL G N 1
ATOM 6142 C CA . VAL B 2 442 ? 149.12426 121.36424 163.48158 1.000 106.83287 475 VAL G CA 1
ATOM 6143 C C . VAL B 2 442 ? 150.55326 121.03924 163.07258 1.000 106.83287 475 VAL G C 1
ATOM 6144 O O . VAL B 2 442 ? 151.25926 120.31424 163.78258 1.000 106.83287 475 VAL G O 1
ATOM 6149 N N . ALA B 2 443 ? 150.97926 121.58324 161.93258 1.000 103.75987 476 ALA G N 1
ATOM 6150 C CA . ALA B 2 443 ? 152.27826 121.24224 161.37058 1.000 103.75987 476 ALA G CA 1
ATOM 6151 C C . ALA B 2 443 ? 153.45026 121.78024 162.17858 1.000 103.75987 476 ALA G C 1
ATOM 6152 O O . ALA B 2 443 ? 154.57426 121.30724 161.98458 1.000 103.75987 476 ALA G O 1
ATOM 6155 N N . GLU B 2 444 ? 153.23326 122.74424 163.06658 1.000 99.36770 477 GLU G N 1
ATOM 6156 C CA . GLU B 2 444 ? 154.33726 123.33524 163.81058 1.000 99.36770 477 GLU G CA 1
ATOM 6157 C C . GLU B 2 444 ? 153.76426 124.34424 164.79558 1.000 99.36770 477 GLU G C 1
ATOM 6158 O O . GLU B 2 444 ? 152.60626 124.75424 164.68758 1.000 99.36770 477 GLU G O 1
ATOM 6165 N N . VAL B 2 445 ? 154.59326 124.74424 165.75958 1.000 97.39864 478 VAL G N 1
ATOM 6166 C CA . VAL B 2 445 ? 154.22326 125.77224 166.72658 1.000 97.39864 478 VAL G CA 1
ATOM 6167 C C . VAL B 2 445 ? 155.49826 126.45924 167.18358 1.000 97.39864 478 VAL G C 1
ATOM 6168 O O . VAL B 2 445 ? 156.59626 125.92824 167.02758 1.000 97.39864 478 VAL G O 1
ATOM 6173 N N . LYS B 2 446 ? 155.35126 127.65024 167.75958 1.000 99.96148 479 LYS G N 1
ATOM 6174 C CA . LYS B 2 446 ? 156.48626 128.38424 168.31758 1.000 99.96148 479 LYS G CA 1
ATOM 6175 C C . LYS B 2 446 ? 155.95426 129.28624 169.42158 1.000 99.96148 479 LYS G C 1
ATOM 6176 O O . LYS B 2 446 ? 155.36626 130.33124 169.13058 1.000 99.96148 479 LYS G O 1
ATOM 6183 N N . LEU B 2 447 ? 156.15926 128.89124 170.67158 1.000 108.29349 480 LEU G N 1
ATOM 6184 C CA . LEU B 2 447 ? 155.70226 129.66824 171.81558 1.000 108.29349 480 LEU G CA 1
ATOM 6185 C C . LEU B 2 447 ? 156.80126 130.61524 172.27658 1.000 108.29349 480 LEU G C 1
ATOM 6186 O O . LEU B 2 447 ? 157.98426 130.26424 172.26458 1.000 108.29349 480 LEU G O 1
ATOM 6192 N N . GLU B 2 448 ? 156.40426 131.82124 172.66958 1.000 106.13258 481 GLU G N 1
ATOM 6193 C CA . GLU B 2 448 ? 157.35326 132.82724 173.13258 1.000 106.13258 481 GLU G CA 1
ATOM 6194 C C . GLU B 2 448 ? 156.71126 133.76724 174.14858 1.000 106.13258 481 GLU G C 1
ATOM 6195 O O . GLU B 2 448 ? 155.80726 133.37724 174.88658 1.000 106.13258 481 GLU G O 1
#

Radius of gyration: 32.56 Å; Cα contacts (8 Å, |Δi|>4): 2538; chains: 2; bounding box: 58×92×88 Å

B-factor: mean 102.54, std 23.8, range [48.73, 171.64]

Organism: Homo sapiens (NCBI:txid9606)

Foldseek 3Di:
DWDDQADQDDCPCLPVCLQVLQLLQLQLVLLLQVLVCVVDDPQDWAKDFSLFVVLLLVLLLLLAGPPLVVVSCVSSPHDPPNRSVLVSSVVVDFPFKDKDKEKEFEQVFDWDVSSQVSCCVRVVHGHHYAYNAPPVRQVVVQVVVCVVQVNPSRGADDCFDRDFGIAIEMEMEGRKAAQAFFDPVQWFFDWAPLDPDTGTATKTKDQWAFKQWDADPQLQWIWIWGDIPRQKIKIKTAHNDSPQDVVSSSVSDDSVSVVVVVVVRLVTGRATATEIEGWAKHKDKDWCQSSCVVSVHPLLPPVGGRNSTGDDPDDHHRTYMYMYIYGYDSPGPDHPDDDPVDPRPHDYYYYHRAKIKMFMARSVSNHGRMTIIHSPSD/DAAEAQEDEQDAPSDEQADPLEEDAHAEYEYEHEHALHENYEYHHDQNHEYEAEAYEYAYEHANYEYYEYEYDQPDQEYEYEYENHQYEYEYQAYEHYHYEHNYYYEYAQHNYEYEHAAYEHHEYYHAAEYEYENYAYEYEHQHAEYYEYEAQYEYEYELYEYEYEHANYEYYHYENAYEYEYYNYAQEYEANAYAPEEFAYLHYEYEYEAYAQEYEEAAYESYEYPHNYEYEYHAYEQEYEYHNYEQYEAEANYEYNAEAYHQEYEYEAYASYAHANEEYAYHLYEEFEYLYQYYHAEYANYEYEYENYEQELQHHEFNAYEYAYNYEYEHAHARYNVDAARHEYADLARQYNHEYEQAYEQEHEYYHPDQDPDAHNYEYEYYNHGEYCEEYQREEEYEYEYNYHDNYDDDHDYNYYHYD

Solvent-accessible surface area: 30304 Å² total; per-residue (Å²): 199,28,37,49,118,55,98,121,39,74,96,134,67,17,118,60,17,37,80,55,0,3,70,2,3,6,38,5,0,6,76,2,6,79,6,1,31,63,72,45,130,105,78,33,46,0,0,0,0,2,13,2,5,0,28,0,10,1,8,4,13,23,0,1,0,63,105,3,74,82,49,4,16,63,31,3,29,8,53,166,144,24,50,10,1,14,89,3,5,80,45,1,71,23,169,0,8,50,56,21,26,8,8,0,3,16,62,109,11,64,53,62,103,61,7,34,74,20,1,131,95,24,29,84,26,27,12,95,80,8,42,143,67,40,101,50,5,38,94,67,1,3,63,28,1,18,126,51,5,101,103,99,0,83,129,6,3,79,99,28,45,106,101,14,60,1,1,1,0,0,1,0,19,16,48,4,83,4,100,14,44,1,29,70,159,76,41,114,101,28,35,0,25,50,108,112,53,69,24,136,1,43,0,2,18,16,95,57,2,45,1,0,39,30,69,20,125,113,5,73,3,42,1,0,3,0,27,3,14,88,56,0,0,3,3,0,8,2,1,70,49,86,83,24,64,1,39,59,5,11,136,52,12,38,58,78,30,3,83,46,3,6,100,106,2,91,134,34,134,74,44,36,0,26,0,20,2,0,64,6,108,2,87,6,55,28,57,3,30,30,6,13,61,102,31,142,4,100,14,4,42,160,122,14,52,1,18,9,3,0,98,28,141,88,25,49,7,16,10,4,16,0,17,0,25,6,106,9,19,21,73,15,75,71,80,47,98,92,72,24,122,36,30,30,2,9,27,42,47,0,40,0,19,12,4,0,3,5,6,3,8,5,62,110,45,117,1,1,0,0,2,0,8,4,6,50,16,160,80,81,97,57,115,35,96,40,156,75,37,68,92,15,49,62,5,60,27,175,93,49,100,19,114,8,54,11,22,24,6,131,0,65,0,108,125,0,18,0,4,60,6,6,43,105,113,103,10,20,1,50,2,95,78,2,53,3,58,1,35,11,71,27,0,18,0,1,2,2,46,24,59,126,49,77,60,23,6,110,1,24,2,32,18,2,28,0,95,2,153,8,68,67,0,34,0,2,25,2,23,2,25,3,20,1,37,0,77,77,0,26,0,57,1,47,6,85,73,1,0,0,0,0,0,4,57,26,1,106,1,70,0,72,29,1,70,0,38,0,34,30,36,0,23,0,0,0,0,0,10,40,69,0,25,0,40,1,33,43,0,32,0,31,0,90,25,84,31,0,0,0,0,0,0,2,62,16,0,99,0,50,0,58,27,0,114,0,42,3,69,11,73,44,0,5,0,0,0,0,15,49,71,46,1,64,0,19,0,55,39,0,38,0,25,6,30,37,33,68,0,14,0,0,20,0,2,22,10,0,22,1,46,0,93,58,0,60,0,78,0,74,7,96,27,0,40,0,0,23,0,11,18,118,2,61,0,40,2,3,90,0,72,0,93,0,11,36,103,31,1,31,0,4,12,0,20,65,8,43,3,53,2,90,51,5,38,42,2,24,1,51,16,96,14,3,0,1,26,0,55,34,0,97,1,39,0,30,33,8,24,3,15,0,88,26,26,8,0,0,18,0,27,12,92,0,51,0,23,0,37,64,26,0,94,0,8,0,89,95,82,24,0,0,55,2,55,40,47,122,2,68,1,60,3,24,1,93,47,125,0,53,2,73,8,20,3,15,12,89,70,95,58,119,103,109,11,72,2,101,2,16,1,19,74,21,0,36,1,36,2,68,0,70,13,8,39,22,0,93,18,61,72,142,22,68,31,82,82,81,26,127,22,197,29,50,71,68,106,149,112

Nearest PDB structures (foldseek):
  5du3-assembly2_B  TM=9.836E-01  e=7.679E-72  Homo sapiens
  5duq-assembly1_A  TM=9.853E-01  e=7.637E-69  Homo sapiens
  2oay-assembly1_A  TM=8.887E-01  e=5.419E-55  Homo sapiens
  6ee5-assembly1_A  TM=9.039E-01  e=1.408E-34  synthetic construct
  3h5c-assembly1_A  TM=9.063E-01  e=4.799E-32  Homo sapiens